Protein AF-A0A3N0XJN8-F1 (afdb_monomer_lite)

pLDDT: mean 71.32, std 21.53, range [21.34, 98.25]

Foldseek 3Di:
DAAEEEAEEEEEFAPPLCSVLLQCCVAVVDHDPDDDFDDAKDWDWDWDDPDPRYIYIYIYIYGGRDPVNLPPDLVSLPLHQAYEQTGEQQDVVRVVCSLVVLVSQLVSDDAPVRHGHAYEYEHEDPVDDRDDDNPDPVCVQVVCVVSRHLYYDYAYSVVGPCSVVRVVSNVVVSVVPDDDGRDDDDDDDDDDDDDDDDDDPDDDKKKKKWKWKAKPDVRWIKIKIKIWDDADPVRHTDIGIDIDTDDDDADPPKFKAWAKDKWKWFDDPFKIKIKDKGWMWTQDPVRDIDIIIMIMIMMMGMDDDPPDPPPDDDPRMKMKIKHDKGWDQDPVVSDIDIDTDIDIGHPPDDPQPDACLVVVNPQFDPQWRWAGDPGNDIATHGDAQWDDRRNDTDGDQCCVVPVCPADPQWHWDGDRRDIDTHGHPQWDDDPVNGYTDGHDAADFCQVVVVDQFDDPVFWDWDGDGHPDIAIDTDAQWDDRRNDTDGDQPQVPPQWDPQWHWAGDRRGIAIGGHPQWDDRRNDTDNDDDADLLRVQLCVQQDDDPDGDDGDPPDFHFDADPVRWGDQKGARPPQQWIAGADRNRHGDPPRIDHHPDTGDGDDPDDDDDDDDDADPFAAADDFFKWKWWDFAQFIKIFHDDQNDTPQVPIDTGGGGHPWDWFEWDAQLPQRKIWTATQSQGFIWIARNRGGDIDTQDRPPAHAFHYKEAQNPVQKIWTDGQVQQFIWMDHVNNHPIDTQDRPPGHGKHYKYDDNVVQKIWTWGQPQSWTFIWMAGVNNHPIDTLDGPLAHAFAEWEADPVVQKIWTQGQGNQWIWIDNSVVSDIDTLEGNHHAWHYWYDDPQWIWTFHQVVLWIWIAGRVVSDTDDIHHDPDRGGIHYMYMNGSHDPPPVVVVPDPPDPDDDDDDDDDDDDDDDDDDDDDDDDDDDDDDDDDDDDDDDDDPPPVVVVVVVVVVVPPDDDDDDDDDPDPPPPDDDDPPPVVVVVLCPDPVSVVVVVVVVVPDDD

Organism: Anabarilius grahami (NCBI:txid495550)

Sequence (1001 aa):
MQQERLLKVLVVGDLGVGKTSIIKRYVHQVFSQHYRATIGVDFALKVLNWDHRTVIRLQLWDIAGQERYGNMTRVYYREAVGALVVFDMTRASTFQAVLKWKKDLDSKVALGNGRPLPAVLLANKCDQQRHGLCSKLPKLDNFSRDHGFVGWYETSAKDNTNIEAAIMCLVQNIMAIDVEDVPVESDPSVLILPAFDYNLKERSGEFRRRADVTFQPGGERLTISQEFKGIDEHDHLMVETRLEGKIPEVPQGAKVQIDPYTEIYQYSSNLITSSSTREYVINLQDGSTQSRSYNFRETITFQGCQHDEAIRAVPSTQMLSIDQVFVMYDVDAELLRYAMSNKIGDVNGGQTEENACFTGRHGCDTNAVCRPGQGNQFTCECASGFTGDGRACYDIDECRETPQICGPNAVCNNQPGTFRCECQDGFQFASDGQTCVEVYRPVDPCRTDTHDCDVPERARCSYTGGSSYICSCLPGFMGDGRRCQDIDECQVSQCHENAVCFNTPGSFSCQCNPGFYGDGFRCSTEQEKTRCELHRESVLGSGSEPRGPRPGQYVPTCDANGEYEPMQCHASIRQCWCVDRNGLEISGTRLGPGRFPECPGHEVPGPIRPTPNPNISPLPPGSHVLFTQSGKIEYIPLEGHDLKKNDAKTALHLPEKLVIGIAYDCTEKMVYWTDISTPAISKANLQGGEPIHLIKSDLGSPEGIAIDHLGRNMFWTDSMKDRIEVSSLDGSHRRVLVNTDLVNPRSILTDPTNGYIYWADWNRDSPKIEMAYMDGTNRRVLAKDDLGLPNGLTYDPQTSLLCWADAGTHKVECMNPQQGSRTQLMEGIQYPFGMTTDGRNLYYTDWTRGAVVVVDRYSRREVDEFQPQKRTRLYGITTAHAHCPSDDWIRASPKLHLLWGVPGLQWSGSIKSAPRRNSGEPVTGSWAAKVKTTARPITEAALTCVWRHLLAARADVQTTLQDWAVWKGKAGTEDSEKCEQFLHDRSSKQFYLLVVKLLPS

Radius of gyration: 40.55 Å; chains: 1; bounding box: 125×92×106 Å

Structure (mmCIF, N/CA/C/O backbone):
data_AF-A0A3N0XJN8-F1
#
_entry.id   AF-A0A3N0XJN8-F1
#
loop_
_atom_site.group_PDB
_atom_site.id
_atom_site.type_symbol
_atom_site.label_atom_id
_atom_site.label_alt_id
_atom_site.label_comp_id
_atom_site.label_asym_id
_atom_site.label_entity_id
_atom_site.label_seq_id
_atom_site.pdbx_PDB_ins_code
_atom_site.Cartn_x
_atom_site.Cartn_y
_atom_site.Cartn_z
_atom_site.occupancy
_atom_site.B_iso_or_equiv
_atom_site.auth_seq_id
_atom_site.auth_comp_id
_atom_site.auth_asym_id
_atom_site.auth_atom_id
_atom_site.pdbx_PDB_model_num
ATOM 1 N N . MET A 1 1 ? -50.580 7.803 25.051 1.00 52.88 1 MET A N 1
ATOM 2 C CA . MET A 1 1 ? -49.190 7.343 24.874 1.00 52.88 1 MET A CA 1
ATOM 3 C C . MET A 1 1 ? -48.786 7.697 23.459 1.00 52.88 1 MET A C 1
ATOM 5 O O . MET A 1 1 ? -49.563 7.408 22.556 1.00 52.88 1 MET A O 1
ATOM 9 N N . GLN A 1 2 ? -47.676 8.411 23.294 1.00 55.62 2 GLN A N 1
ATOM 10 C CA . GLN A 1 2 ? -47.137 8.769 21.984 1.00 55.62 2 GLN A CA 1
ATOM 11 C C . GLN A 1 2 ? -46.238 7.606 21.530 1.00 55.62 2 GLN A C 1
ATOM 13 O O . GLN A 1 2 ? -45.376 7.180 22.292 1.00 55.62 2 GLN A O 1
ATOM 18 N N . GLN A 1 3 ? -46.498 7.028 20.360 1.00 66.38 3 GLN A N 1
ATOM 19 C CA . GLN A 1 3 ? -45.728 5.945 19.763 1.00 66.38 3 GLN A CA 1
ATOM 20 C C . GLN A 1 3 ? -44.471 6.533 19.113 1.00 66.38 3 GLN A C 1
ATOM 22 O O . GLN A 1 3 ? -44.565 7.324 18.176 1.00 66.38 3 GLN A O 1
ATOM 27 N N . GLU A 1 4 ? -43.294 6.173 19.617 1.00 73.69 4 GLU A N 1
ATOM 28 C CA . GLU A 1 4 ? -42.025 6.574 19.010 1.00 73.69 4 GLU A CA 1
ATOM 29 C C . GLU A 1 4 ? -41.566 5.526 17.988 1.00 73.69 4 GLU A C 1
ATOM 31 O O . GLU A 1 4 ? -41.612 4.326 18.260 1.00 73.69 4 GLU A O 1
ATOM 36 N N . ARG A 1 5 ? -41.119 5.968 16.807 1.00 78.00 5 ARG A N 1
ATOM 37 C CA . ARG A 1 5 ? -40.540 5.099 15.769 1.00 78.00 5 ARG A CA 1
ATOM 38 C C . ARG A 1 5 ? -39.157 5.586 15.366 1.00 78.00 5 ARG A C 1
ATOM 40 O O . ARG A 1 5 ? -39.003 6.745 14.988 1.00 78.00 5 ARG A O 1
ATOM 47 N N . LEU A 1 6 ? -38.167 4.700 15.411 1.00 79.44 6 LEU A N 1
ATOM 48 C CA . LEU A 1 6 ? -36.817 4.965 14.919 1.00 79.44 6 LEU A CA 1
ATOM 49 C C . LEU A 1 6 ? -36.718 4.528 13.455 1.00 79.44 6 LEU A C 1
ATOM 51 O O . LEU A 1 6 ? -36.961 3.367 13.147 1.00 79.44 6 LEU A O 1
ATOM 55 N N . LEU A 1 7 ? -36.367 5.448 12.557 1.00 84.25 7 LEU A N 1
ATOM 56 C CA . LEU A 1 7 ? -36.173 5.150 11.139 1.00 84.25 7 LEU A CA 1
ATOM 57 C C . LEU A 1 7 ? -34.711 5.378 10.766 1.00 84.25 7 LEU A C 1
ATOM 59 O O . LEU A 1 7 ? -34.241 6.516 10.757 1.00 84.25 7 LEU A O 1
ATOM 63 N N . LYS A 1 8 ? -34.003 4.302 10.426 1.00 87.56 8 LYS A N 1
ATOM 64 C CA . LYS A 1 8 ? -32.647 4.358 9.877 1.00 87.56 8 LYS A CA 1
ATOM 65 C C . LYS A 1 8 ? -32.693 4.559 8.363 1.00 87.56 8 LYS A C 1
ATOM 67 O O . LYS A 1 8 ? -33.169 3.695 7.628 1.00 87.56 8 LYS A O 1
ATOM 72 N N . VAL A 1 9 ? -32.186 5.695 7.893 1.00 90.38 9 VAL A N 1
ATOM 73 C CA . VAL A 1 9 ? -32.120 6.058 6.475 1.00 90.38 9 VAL A CA 1
ATOM 74 C C . VAL A 1 9 ? -30.671 6.235 6.044 1.00 90.38 9 VAL A C 1
ATOM 76 O O . VAL A 1 9 ? -29.933 7.031 6.621 1.00 90.38 9 VAL A O 1
ATOM 79 N N . LEU A 1 10 ? -30.269 5.506 5.006 1.00 91.69 10 LEU A N 1
ATOM 80 C CA . LEU A 1 10 ? -28.924 5.602 4.439 1.00 91.69 10 LEU A CA 1
ATOM 81 C C . LEU A 1 10 ? -28.837 6.783 3.474 1.00 91.69 10 LEU A C 1
ATOM 83 O O . LEU A 1 10 ? -29.725 6.977 2.650 1.00 91.69 10 LEU A O 1
ATOM 87 N N . VAL A 1 11 ? -27.750 7.542 3.523 1.00 92.00 11 VAL A N 1
ATOM 88 C CA . VAL A 1 11 ? -27.447 8.612 2.571 1.00 92.00 11 VAL A CA 1
ATOM 89 C C . VAL A 1 11 ? -26.190 8.212 1.813 1.00 92.00 11 VAL A C 1
ATOM 91 O O . VAL A 1 11 ? -25.088 8.195 2.360 1.00 92.00 11 VAL A O 1
ATOM 94 N N . VAL A 1 12 ? -26.369 7.854 0.544 1.00 91.06 12 VAL A N 1
ATOM 95 C CA . VAL A 1 12 ? -25.332 7.266 -0.313 1.00 91.06 12 VAL A CA 1
ATOM 96 C C . VAL A 1 12 ? -25.139 8.086 -1.584 1.00 91.06 12 VAL A C 1
ATOM 98 O O . VAL A 1 12 ? -25.994 8.878 -1.978 1.00 91.06 12 VAL A O 1
ATOM 101 N N . GLY A 1 13 ? -23.979 7.936 -2.214 1.00 87.00 13 GLY A N 1
ATOM 102 C CA . GLY A 1 13 ? -23.577 8.726 -3.374 1.00 87.00 13 GLY A CA 1
ATOM 103 C C . GLY A 1 13 ? -22.087 9.035 -3.346 1.00 87.00 13 GLY A C 1
ATOM 104 O O . GLY A 1 13 ? -21.430 8.923 -2.308 1.00 87.00 13 GLY A O 1
ATOM 105 N N . ASP A 1 14 ? -21.545 9.465 -4.476 1.00 86.25 14 ASP A N 1
ATOM 106 C CA . ASP A 1 14 ? -20.105 9.656 -4.647 1.00 86.25 14 ASP A CA 1
ATOM 107 C C . ASP A 1 14 ? -19.508 10.748 -3.745 1.00 86.25 14 ASP A C 1
ATOM 109 O O . ASP A 1 14 ? -20.198 11.560 -3.109 1.00 86.25 14 ASP A O 1
ATOM 113 N N . LEU A 1 15 ? -18.179 10.766 -3.647 1.00 84.56 15 LEU A N 1
ATOM 114 C CA . LEU A 1 15 ? -17.464 11.837 -2.965 1.00 84.56 15 LEU A CA 1
ATOM 115 C C . LEU A 1 15 ? -17.822 13.195 -3.600 1.00 84.56 15 LEU A C 1
ATOM 117 O O . LEU A 1 15 ? -17.950 13.339 -4.819 1.00 84.56 15 LEU A O 1
ATOM 121 N N . GLY A 1 16 ? -18.012 14.219 -2.772 1.00 84.31 16 GLY A N 1
ATOM 122 C CA . GLY A 1 16 ? -18.232 15.574 -3.276 1.00 84.31 16 GLY A CA 1
ATOM 123 C C . GLY A 1 16 ? -19.685 15.945 -3.609 1.00 84.31 16 GLY A C 1
ATOM 124 O O . GLY A 1 16 ? -19.950 17.121 -3.864 1.00 84.31 16 GLY A O 1
ATOM 125 N N . VAL A 1 17 ? -20.634 14.992 -3.623 1.00 89.50 17 VAL A N 1
ATOM 126 C CA . VAL A 1 17 ? -22.034 15.243 -4.057 1.00 89.50 17 VAL A CA 1
ATOM 127 C C . VAL A 1 17 ? -22.864 16.052 -3.054 1.00 89.50 17 VAL A C 1
ATOM 129 O O . VAL A 1 17 ? -23.953 16.516 -3.378 1.00 89.50 17 VAL A O 1
ATOM 132 N N . GLY A 1 18 ? -22.343 16.269 -1.843 1.00 88.69 18 GLY A N 1
ATOM 133 C CA . GLY A 1 18 ? -22.975 17.100 -0.814 1.00 88.69 18 GLY A CA 1
ATOM 134 C C . GLY A 1 18 ? -23.908 16.361 0.149 1.00 88.69 18 GLY A C 1
ATOM 135 O O . GLY A 1 18 ? -24.770 17.006 0.732 1.00 88.69 18 GLY A O 1
ATOM 136 N N . LYS A 1 19 ? -23.730 15.046 0.352 1.00 90.94 19 LYS A N 1
ATOM 137 C CA . LYS A 1 19 ? -24.488 14.227 1.327 1.00 90.94 19 LYS A CA 1
ATOM 138 C C . LYS A 1 19 ? -24.484 14.837 2.729 1.00 90.94 19 LYS A C 1
ATOM 140 O O . LYS A 1 19 ? -25.527 15.239 3.236 1.00 90.94 19 LYS A O 1
ATOM 145 N N . THR A 1 20 ? -23.291 15.025 3.290 1.00 89.00 20 THR A N 1
ATOM 146 C CA . THR A 1 20 ? -23.075 15.654 4.598 1.00 89.00 20 THR A CA 1
ATOM 147 C C . THR A 1 20 ? -23.682 17.054 4.661 1.00 89.00 20 THR A C 1
ATOM 149 O O . THR A 1 20 ? -24.274 17.432 5.665 1.00 89.00 20 THR A O 1
ATOM 152 N N . SER A 1 21 ? -23.583 17.836 3.580 1.00 91.25 21 SER A N 1
ATOM 153 C CA . SER A 1 21 ? -24.153 19.187 3.516 1.00 91.25 21 SER A CA 1
ATOM 154 C C . SER A 1 21 ? -25.684 19.178 3.536 1.00 91.25 21 SER A C 1
ATOM 156 O O . SER A 1 21 ? -26.270 20.034 4.190 1.00 91.25 21 SER A O 1
ATOM 158 N N . ILE A 1 22 ? -26.334 18.221 2.862 1.00 92.00 22 ILE A N 1
ATOM 159 C CA . ILE A 1 22 ? -27.795 18.037 2.907 1.00 92.00 22 ILE A CA 1
ATOM 160 C C . ILE A 1 22 ? -28.229 17.642 4.320 1.00 92.00 22 ILE A C 1
ATOM 162 O O . ILE A 1 22 ? -29.164 18.236 4.854 1.00 92.00 22 ILE A O 1
ATOM 166 N N . ILE A 1 23 ? -27.528 16.687 4.941 1.00 90.19 23 ILE A N 1
ATOM 167 C CA . ILE A 1 23 ? -27.823 16.233 6.306 1.00 90.19 23 ILE A CA 1
ATOM 168 C C . ILE A 1 23 ? -27.674 17.398 7.287 1.00 90.19 23 ILE A C 1
ATOM 170 O O . ILE A 1 23 ? -28.606 17.695 8.031 1.00 90.19 23 ILE A O 1
ATOM 174 N N . LYS A 1 24 ? -26.552 18.128 7.235 1.00 87.75 24 LYS A N 1
ATOM 175 C CA . LYS A 1 24 ? -26.327 19.300 8.092 1.00 87.75 24 LYS A CA 1
ATOM 176 C C . LYS A 1 24 ? -27.363 20.394 7.870 1.00 87.75 24 LYS A C 1
ATOM 178 O O . LYS A 1 24 ? -27.843 20.979 8.842 1.00 87.75 24 LYS A O 1
ATOM 183 N N . ARG A 1 25 ? -27.758 20.629 6.617 1.00 91.69 25 ARG A N 1
ATOM 184 C CA . ARG A 1 25 ? -28.800 21.604 6.299 1.00 91.69 25 ARG A CA 1
ATOM 185 C C . ARG A 1 25 ? -30.152 21.187 6.878 1.00 91.69 25 ARG A C 1
ATOM 187 O O . ARG A 1 25 ? -30.805 22.007 7.510 1.00 91.69 25 ARG A O 1
ATOM 194 N N . TYR A 1 26 ? -30.562 19.935 6.711 1.00 92.06 26 TYR A N 1
ATOM 195 C CA . TYR A 1 26 ? -31.858 19.461 7.197 1.00 92.06 26 TYR A CA 1
ATOM 196 C C . TYR A 1 26 ? -31.924 19.371 8.729 1.00 92.06 26 TYR A C 1
ATOM 198 O O . TYR A 1 26 ? -32.880 19.835 9.365 1.00 92.06 26 TYR A O 1
ATOM 206 N N . VAL A 1 27 ? -30.886 18.793 9.337 1.00 87.38 27 VAL A N 1
ATOM 207 C CA . VAL A 1 27 ? -30.850 18.523 10.774 1.00 87.38 27 VAL A CA 1
ATOM 208 C C . VAL A 1 27 ? -30.564 19.799 11.552 1.00 87.38 27 VAL A C 1
ATOM 210 O O . VAL A 1 27 ? -31.409 20.217 12.346 1.00 87.38 27 VAL A O 1
ATOM 213 N N . HIS A 1 28 ? -29.437 20.447 11.253 1.00 84.44 28 HIS A N 1
ATOM 214 C CA . HIS A 1 28 ? -28.891 21.558 12.036 1.00 84.44 28 HIS A CA 1
ATOM 215 C C . HIS A 1 28 ? -29.196 22.941 11.444 1.00 84.44 28 HIS A C 1
ATOM 217 O O . HIS A 1 28 ? -28.858 23.942 12.060 1.00 84.44 28 HIS A O 1
ATOM 223 N N . GLN A 1 29 ? -29.823 23.034 10.262 1.00 84.75 29 GLN A N 1
ATOM 224 C CA . GLN A 1 29 ? -30.091 24.310 9.575 1.00 84.75 29 GLN A CA 1
ATOM 225 C C . GLN A 1 29 ? -28.820 25.115 9.237 1.00 84.75 29 GLN A C 1
ATOM 227 O O . GLN A 1 29 ? -28.888 26.315 8.973 1.00 84.75 29 GLN A O 1
ATOM 232 N N . VAL A 1 30 ? -27.663 24.446 9.141 1.00 81.50 30 VAL A N 1
ATOM 233 C CA . VAL A 1 30 ? -26.351 25.055 8.851 1.00 81.50 30 VAL A CA 1
ATOM 234 C C . VAL A 1 30 ? -25.809 24.577 7.502 1.00 81.50 30 VAL A C 1
ATOM 236 O O . VAL A 1 30 ? -25.987 23.424 7.114 1.00 81.50 30 VAL A O 1
ATOM 239 N N . PHE A 1 31 ? -25.095 25.459 6.799 1.00 83.88 31 PHE A N 1
ATOM 240 C CA . PHE A 1 31 ? -24.317 25.126 5.606 1.00 83.88 31 PHE A CA 1
ATOM 241 C C . PHE A 1 31 ? -22.911 25.717 5.711 1.00 83.88 31 PHE A C 1
ATOM 243 O O . PHE A 1 31 ? -22.755 26.897 6.018 1.00 83.88 31 PHE A O 1
ATOM 250 N N . SER A 1 32 ? -21.896 24.903 5.416 1.00 75.69 32 SER A N 1
ATOM 251 C CA . SER A 1 32 ? -20.500 25.332 5.315 1.00 75.69 32 SER A CA 1
ATOM 252 C C . SER A 1 32 ? -19.980 25.077 3.905 1.00 75.69 32 SER A C 1
ATOM 254 O O . SER A 1 32 ? -20.197 24.000 3.349 1.00 75.69 32 SER A O 1
ATOM 256 N N . GLN A 1 33 ? -19.251 26.051 3.355 1.00 62.16 33 GLN A N 1
ATOM 257 C CA . GLN A 1 33 ? -18.520 25.891 2.092 1.00 62.16 33 GLN A CA 1
ATOM 258 C C . GLN A 1 33 ? -17.287 24.987 2.246 1.00 62.16 33 GLN A C 1
ATOM 260 O O . GLN A 1 33 ? -16.862 24.361 1.281 1.00 62.16 33 GLN A O 1
ATOM 265 N N . HIS A 1 34 ? -16.752 24.879 3.466 1.00 53.34 34 HIS A N 1
ATOM 266 C CA . HIS A 1 34 ? -15.610 24.037 3.808 1.00 53.34 34 HIS A CA 1
ATOM 267 C C . HIS A 1 34 ? -16.119 22.873 4.658 1.00 53.34 34 HIS A C 1
ATOM 269 O O . HIS A 1 34 ? -16.325 23.017 5.866 1.00 53.34 34 HIS A O 1
ATOM 275 N N . TYR A 1 35 ? -16.386 21.731 4.031 1.00 59.69 35 TYR A N 1
ATOM 276 C CA . TYR A 1 35 ? -16.785 20.519 4.742 1.00 59.69 35 TYR A CA 1
ATOM 277 C C . TYR A 1 35 ? -15.699 19.451 4.605 1.00 59.69 35 TYR A C 1
ATOM 279 O O . TYR A 1 35 ? -15.063 19.323 3.560 1.00 59.69 35 TYR A O 1
ATOM 287 N N . ARG A 1 36 ? -15.463 18.697 5.683 1.00 57.09 36 ARG A N 1
ATOM 288 C CA . ARG A 1 36 ? -14.565 17.537 5.670 1.00 57.09 36 ARG A CA 1
ATOM 289 C C . ARG A 1 36 ? -15.325 16.334 5.122 1.00 57.09 36 ARG A C 1
ATOM 291 O O . ARG A 1 36 ? -16.478 16.128 5.489 1.00 57.09 36 ARG A O 1
ATOM 298 N N . ALA A 1 37 ? -14.689 15.567 4.243 1.00 58.03 37 ALA A N 1
ATOM 299 C CA . ALA A 1 37 ? -15.273 14.340 3.719 1.00 58.03 37 ALA A CA 1
ATOM 300 C C . ALA A 1 37 ? -15.467 13.311 4.840 1.00 58.03 37 ALA A C 1
ATOM 302 O O . ALA A 1 37 ? -14.574 13.111 5.664 1.00 58.03 37 ALA A O 1
ATOM 303 N N . THR A 1 38 ? -16.614 12.640 4.832 1.00 58.03 38 THR A N 1
ATOM 304 C CA . THR A 1 38 ? -16.931 11.548 5.753 1.00 58.03 38 THR A CA 1
ATOM 305 C C . THR A 1 38 ? -15.960 10.385 5.547 1.00 58.03 38 THR A C 1
ATOM 307 O O . THR A 1 38 ? -15.800 9.898 4.424 1.00 58.03 38 THR A O 1
ATOM 310 N N . ILE A 1 39 ? -15.292 9.953 6.621 1.00 55.94 39 ILE A N 1
ATOM 311 C CA . ILE A 1 39 ? -14.378 8.803 6.628 1.00 55.94 39 ILE A CA 1
ATOM 312 C C . ILE A 1 39 ? -15.129 7.623 7.248 1.00 55.94 39 ILE A C 1
ATOM 314 O O . ILE A 1 39 ? -15.503 7.682 8.413 1.00 55.94 39 ILE A O 1
ATOM 318 N N . GLY A 1 40 ? -15.347 6.551 6.483 1.00 60.81 40 GLY A N 1
ATOM 319 C CA . GLY A 1 40 ? -16.154 5.414 6.934 1.00 60.81 40 GLY A CA 1
ATOM 320 C C . GLY A 1 40 ? -17.653 5.723 6.889 1.00 60.81 40 GLY A C 1
ATOM 321 O O . GLY A 1 40 ? -18.256 5.635 5.820 1.00 60.81 40 GLY A O 1
ATOM 322 N N . VAL A 1 41 ? -18.246 6.062 8.035 1.00 64.38 41 VAL A N 1
ATOM 323 C CA . VAL A 1 41 ? -19.684 6.329 8.209 1.00 64.38 41 VAL A CA 1
ATOM 324 C C . VAL A 1 41 ? -19.878 7.358 9.328 1.00 64.38 41 VAL A C 1
ATOM 326 O O . VAL A 1 41 ? -19.192 7.284 10.344 1.00 64.38 41 VAL A O 1
ATOM 329 N N . ASP A 1 42 ? -20.808 8.292 9.145 1.00 74.75 42 ASP A N 1
ATOM 330 C CA . ASP A 1 42 ? -21.255 9.270 10.151 1.00 74.75 42 ASP A CA 1
ATOM 331 C C . ASP A 1 42 ? -22.796 9.282 10.191 1.00 74.75 42 ASP A C 1
ATOM 333 O O . ASP A 1 42 ? -23.429 8.787 9.256 1.00 74.75 42 ASP A O 1
ATOM 337 N N . PHE A 1 43 ? -23.442 9.795 11.239 1.00 80.50 43 PHE A N 1
ATOM 338 C CA . PHE A 1 43 ? -24.908 9.884 11.269 1.00 80.50 43 PHE A CA 1
ATOM 339 C C . PHE A 1 43 ? -25.422 11.112 12.020 1.00 80.50 43 PHE A C 1
ATOM 341 O O . PHE A 1 43 ? -24.782 11.629 12.928 1.00 80.50 43 PHE A O 1
ATOM 348 N N . ALA A 1 44 ? -26.623 11.561 11.658 1.00 75.00 44 ALA A N 1
ATOM 349 C CA . ALA A 1 44 ? -27.319 12.648 12.340 1.00 75.00 44 ALA A CA 1
ATOM 350 C C . ALA A 1 44 ? -28.777 12.270 12.621 1.00 75.00 44 ALA A C 1
ATOM 352 O O . ALA A 1 44 ? -29.390 11.523 11.857 1.00 75.00 44 ALA A O 1
ATOM 353 N N . LEU A 1 45 ? -29.351 12.797 13.705 1.00 81.19 45 LEU A N 1
ATOM 354 C CA . LEU A 1 45 ? -30.708 12.466 14.142 1.00 81.19 45 LEU A CA 1
ATOM 355 C C . LEU A 1 45 ? -31.646 13.675 14.030 1.00 81.19 45 LEU A C 1
ATOM 357 O O . LEU A 1 45 ? -31.327 14.766 14.495 1.00 81.19 45 LEU A O 1
ATOM 361 N N . LYS A 1 46 ? -32.836 13.475 13.453 1.00 84.81 46 LYS A N 1
ATOM 362 C CA . LYS A 1 46 ? -33.915 14.472 13.390 1.00 84.81 46 LYS A CA 1
ATOM 363 C C . LYS A 1 46 ? -35.198 13.907 13.982 1.00 84.81 46 LYS A C 1
ATOM 365 O O . LYS A 1 46 ? -35.630 12.825 13.604 1.00 84.81 46 LYS A O 1
ATOM 370 N N . VAL A 1 47 ? -35.833 14.658 14.875 1.00 86.19 47 VAL A N 1
ATOM 371 C CA . VAL A 1 47 ? -37.149 14.303 15.421 1.00 86.19 47 VAL A CA 1
ATOM 372 C C . VAL A 1 47 ? -38.241 14.980 14.592 1.00 86.19 47 VAL A C 1
ATOM 374 O O . VAL A 1 47 ? -38.188 16.191 14.375 1.00 86.19 47 VAL A O 1
ATOM 377 N N . LEU A 1 48 ? -39.218 14.200 14.128 1.00 84.12 48 LEU A N 1
ATOM 378 C CA . LEU A 1 48 ? -40.373 14.645 13.349 1.00 84.12 48 LEU A CA 1
ATOM 379 C C . LEU A 1 48 ? -41.663 14.288 14.096 1.00 84.12 48 LEU A C 1
ATOM 381 O O . LEU A 1 48 ? -41.862 13.143 14.499 1.00 84.12 48 LEU A O 1
ATOM 385 N N . ASN A 1 49 ? -42.565 15.256 14.244 1.00 85.50 49 ASN A N 1
ATOM 386 C CA . ASN A 1 49 ? -43.905 15.012 14.777 1.00 85.50 49 ASN A CA 1
ATOM 387 C C . ASN A 1 49 ? -44.817 14.602 13.617 1.00 85.50 49 ASN A C 1
ATOM 389 O O . ASN A 1 49 ? -45.198 15.451 12.814 1.00 85.50 49 ASN A O 1
ATOM 393 N N . TRP A 1 50 ? -45.117 13.307 13.507 1.00 82.19 50 TRP A N 1
ATOM 394 C CA . TRP A 1 50 ? -45.868 12.759 12.376 1.00 82.19 50 TRP A CA 1
ATOM 395 C C . TRP A 1 50 ? -47.375 12.994 12.509 1.00 82.19 50 TRP A C 1
ATOM 397 O O . TRP A 1 50 ? -48.016 13.490 11.588 1.00 82.19 50 TRP A O 1
ATOM 407 N N . ASP A 1 51 ? -47.930 12.688 13.682 1.00 81.38 51 ASP A N 1
ATOM 408 C CA . ASP A 1 51 ? -49.313 12.985 14.054 1.00 81.38 51 ASP A CA 1
ATOM 409 C C . ASP A 1 51 ? -49.411 13.223 15.577 1.00 81.38 51 ASP A C 1
ATOM 411 O O . ASP A 1 51 ? -48.415 13.167 16.302 1.00 81.38 51 ASP A O 1
ATOM 415 N N . HIS A 1 52 ? -50.614 13.491 16.099 1.00 75.56 52 HIS A N 1
ATOM 416 C CA . HIS A 1 52 ? -50.826 13.748 17.534 1.00 75.56 52 HIS A CA 1
ATOM 417 C C . HIS A 1 52 ? -50.447 12.573 18.457 1.00 75.56 52 HIS A C 1
ATOM 419 O O . HIS A 1 52 ? -50.433 12.730 19.680 1.00 75.56 52 HIS A O 1
ATOM 425 N N . ARG A 1 53 ? -50.179 11.391 17.898 1.00 78.62 53 ARG A N 1
ATOM 426 C CA . ARG A 1 53 ? -49.864 10.157 18.613 1.00 78.62 53 ARG A CA 1
ATOM 427 C C . ARG A 1 53 ? -48.521 9.549 18.211 1.00 78.62 53 ARG A C 1
ATOM 429 O O . ARG A 1 53 ? -48.098 8.666 18.939 1.00 78.62 53 ARG A O 1
ATOM 436 N N . THR A 1 54 ? -47.835 10.009 17.166 1.00 79.19 54 THR A N 1
ATOM 437 C CA . THR A 1 54 ? -46.634 9.354 16.623 1.00 79.19 54 THR A CA 1
ATOM 438 C C . THR A 1 54 ? -45.479 10.338 16.450 1.00 79.19 54 THR A C 1
ATOM 440 O O . THR A 1 54 ? -45.612 11.361 15.773 1.00 79.19 54 THR A O 1
ATOM 443 N N . VAL A 1 55 ? -44.323 10.004 17.026 1.00 82.50 55 VAL A N 1
ATOM 444 C CA . VAL A 1 55 ? -43.067 10.756 16.883 1.00 82.50 55 VAL A CA 1
ATOM 445 C C . VAL A 1 55 ? -42.051 9.885 16.153 1.00 82.50 55 VAL A C 1
ATOM 447 O O . VAL A 1 55 ? -41.805 8.744 16.537 1.00 82.50 55 VAL A O 1
ATOM 450 N N . ILE A 1 56 ? -41.445 10.418 15.097 1.00 84.44 56 ILE A N 1
ATOM 451 C CA . ILE A 1 56 ? -40.442 9.722 14.293 1.00 84.44 56 ILE A CA 1
ATOM 452 C C . ILE A 1 56 ? -39.058 10.268 14.644 1.00 84.44 56 ILE A C 1
ATOM 454 O O . ILE A 1 56 ? -38.800 11.463 14.508 1.00 84.44 56 ILE A O 1
ATOM 458 N N . ARG A 1 57 ? -38.146 9.390 15.059 1.00 81.31 57 ARG A N 1
ATOM 459 C CA . ARG A 1 57 ? -36.713 9.674 15.185 1.00 81.31 57 ARG A CA 1
ATOM 460 C C . ARG A 1 57 ? -36.025 9.191 13.912 1.00 81.31 57 ARG A C 1
ATOM 462 O O . ARG A 1 57 ? -35.822 7.997 13.720 1.00 81.31 57 ARG A O 1
ATOM 469 N N . LEU A 1 58 ? -35.706 10.113 13.018 1.00 83.38 58 LEU A N 1
ATOM 470 C CA . LEU A 1 58 ? -35.050 9.826 11.749 1.00 83.38 58 LEU A CA 1
ATOM 471 C C . LEU A 1 58 ? -33.529 9.872 11.930 1.00 83.38 58 LEU A C 1
ATOM 473 O O . LEU A 1 58 ? -32.978 10.936 12.204 1.00 83.38 58 LEU A O 1
ATOM 477 N N . GLN A 1 59 ? -32.854 8.739 11.758 1.00 84.75 59 GLN A N 1
ATOM 478 C CA . GLN A 1 59 ? -31.396 8.657 11.692 1.00 84.75 59 GLN A CA 1
ATOM 479 C C . GLN A 1 59 ? -30.945 8.706 10.231 1.00 84.75 59 GLN A C 1
ATOM 481 O O . GLN A 1 59 ? -31.233 7.792 9.462 1.00 84.75 59 GLN A O 1
ATOM 486 N N . LEU A 1 60 ? -30.218 9.751 9.854 1.00 84.88 60 LEU A N 1
ATOM 487 C CA . LEU A 1 60 ? -29.608 9.906 8.537 1.00 84.88 60 LEU A CA 1
ATOM 488 C C . LEU A 1 60 ? -28.146 9.466 8.613 1.00 84.88 60 LEU A C 1
ATOM 490 O O . LEU A 1 60 ? -27.326 10.171 9.193 1.00 84.88 60 LEU A O 1
ATOM 494 N N . TRP A 1 61 ? -27.835 8.309 8.038 1.00 85.75 61 TRP A N 1
ATOM 495 C CA . TRP A 1 61 ? -26.501 7.711 8.034 1.00 85.75 61 TRP A CA 1
ATOM 496 C C . TRP A 1 61 ? -25.741 8.127 6.769 1.00 85.75 61 TRP A C 1
ATOM 498 O O . TRP A 1 61 ? -26.040 7.649 5.678 1.00 85.75 61 TRP A O 1
ATOM 508 N N . ASP A 1 62 ? -24.772 9.028 6.907 1.00 85.75 62 ASP A N 1
ATOM 509 C CA . ASP A 1 62 ? -23.879 9.479 5.839 1.00 85.75 62 ASP A CA 1
ATOM 510 C C . ASP A 1 62 ? -22.796 8.433 5.563 1.00 85.75 62 ASP A C 1
ATOM 512 O O . ASP A 1 62 ? -21.858 8.250 6.344 1.00 85.75 62 ASP A O 1
ATOM 516 N N . ILE A 1 63 ? -22.912 7.735 4.437 1.00 81.88 63 ILE A N 1
ATOM 517 C CA . ILE A 1 63 ? -21.944 6.715 4.036 1.00 81.88 63 ILE A CA 1
ATOM 518 C C . ILE A 1 63 ? -20.838 7.360 3.200 1.00 81.88 63 ILE A C 1
ATOM 520 O O . ILE A 1 63 ? -21.109 8.112 2.260 1.00 81.88 63 ILE A O 1
ATOM 524 N N . ALA A 1 64 ? -19.570 7.057 3.495 1.00 73.12 64 ALA A N 1
ATOM 525 C CA . ALA A 1 64 ? -18.453 7.611 2.735 1.00 73.12 64 ALA A CA 1
ATOM 526 C C . ALA A 1 64 ? -18.559 7.271 1.235 1.00 73.12 64 ALA A C 1
ATOM 528 O O . ALA A 1 64 ? -18.605 6.115 0.830 1.00 73.12 64 ALA A O 1
ATOM 529 N N . GLY A 1 65 ? -18.522 8.305 0.391 1.00 57.78 65 GLY A N 1
ATOM 530 C CA . GLY A 1 65 ? -18.625 8.171 -1.070 1.00 57.78 65 GLY A CA 1
ATOM 531 C C . GLY A 1 65 ? -17.318 7.794 -1.781 1.00 57.78 65 GLY A C 1
ATOM 532 O O . GLY A 1 65 ? -17.230 7.919 -3.002 1.00 57.78 65 GLY A O 1
ATOM 533 N N . GLN A 1 66 ? -16.273 7.416 -1.038 1.00 57.41 66 GLN A N 1
ATOM 534 C CA . GLN A 1 66 ? -14.995 6.970 -1.604 1.00 57.41 66 GLN A CA 1
ATOM 535 C C . GLN A 1 66 ? -15.085 5.482 -1.959 1.00 57.41 66 GLN A C 1
ATOM 537 O O . GLN A 1 66 ? -15.538 4.678 -1.151 1.00 57.41 66 GLN A O 1
ATOM 542 N N . GLU A 1 67 ? -14.591 5.078 -3.133 1.00 43.84 67 GLU A N 1
ATOM 543 C CA . GLU A 1 67 ? -14.744 3.682 -3.597 1.00 43.84 67 GLU A CA 1
ATOM 544 C C . GLU A 1 67 ? -14.027 2.653 -2.725 1.00 43.84 67 GLU A C 1
ATOM 546 O O . GLU A 1 67 ? -14.473 1.512 -2.651 1.00 43.84 67 GLU A O 1
ATOM 551 N N . ARG A 1 68 ? -13.008 3.068 -1.963 1.00 41.94 68 ARG A N 1
ATOM 552 C CA . ARG A 1 68 ? -12.354 2.224 -0.952 1.00 41.94 68 ARG A CA 1
ATOM 553 C C . ARG A 1 68 ? -13.290 1.766 0.181 1.00 41.94 68 ARG A C 1
ATOM 555 O O . ARG A 1 68 ? -12.944 0.822 0.884 1.00 41.94 68 ARG A O 1
ATOM 562 N N . TYR A 1 69 ? -14.448 2.416 0.345 1.00 45.41 69 TYR A N 1
ATOM 563 C CA . TYR A 1 69 ? -15.495 2.068 1.311 1.00 45.41 69 TYR A CA 1
ATOM 564 C C . TYR A 1 69 ? -16.802 1.584 0.659 1.00 45.41 69 TYR A C 1
ATOM 566 O O . TYR A 1 69 ? -17.687 1.122 1.371 1.00 45.41 69 TYR A O 1
ATOM 574 N N . GLY A 1 70 ? -16.915 1.607 -0.678 1.00 41.25 70 GLY A N 1
ATOM 575 C CA . GLY A 1 70 ? -18.097 1.100 -1.397 1.00 41.25 70 GLY A CA 1
ATOM 576 C C . GLY A 1 70 ? -18.343 -0.403 -1.184 1.00 41.25 70 GLY A C 1
ATOM 577 O O . GLY A 1 70 ? -19.477 -0.869 -1.261 1.00 41.25 70 GLY A O 1
ATOM 578 N N . ASN A 1 71 ? -17.290 -1.143 -0.813 1.00 41.84 71 ASN A N 1
ATOM 579 C CA . ASN A 1 71 ? -17.345 -2.561 -0.443 1.00 41.84 71 ASN A CA 1
ATOM 580 C C . ASN A 1 71 ? -17.317 -2.811 1.081 1.00 41.84 71 ASN A C 1
ATOM 582 O O . ASN A 1 71 ? -17.144 -3.955 1.498 1.00 41.84 71 ASN A O 1
ATOM 586 N N . MET A 1 72 ? -17.479 -1.784 1.927 1.00 46.47 72 MET A N 1
ATOM 587 C CA . MET A 1 72 ? -17.618 -1.997 3.375 1.00 46.47 72 MET A CA 1
ATOM 588 C C . MET A 1 72 ? -18.904 -2.779 3.688 1.00 46.47 72 MET A C 1
ATOM 590 O O . MET A 1 72 ? -19.927 -2.643 3.012 1.00 46.47 72 MET A O 1
ATOM 594 N N . THR A 1 73 ? -18.784 -3.643 4.693 1.00 47.12 73 THR A N 1
ATOM 595 C CA . THR A 1 73 ? -19.622 -4.797 5.047 1.00 47.12 73 THR A CA 1
ATOM 596 C C . THR A 1 73 ? -21.116 -4.491 5.224 1.00 47.12 73 THR A C 1
ATOM 598 O O . THR A 1 73 ? -21.507 -3.396 5.627 1.00 47.12 73 THR A O 1
ATOM 601 N N . ARG A 1 74 ? -21.968 -5.509 4.987 1.00 50.09 74 ARG A N 1
ATOM 602 C CA . ARG A 1 74 ? -23.443 -5.516 5.182 1.00 50.09 74 ARG A CA 1
ATOM 603 C C . ARG A 1 74 ? -23.934 -4.892 6.506 1.00 50.09 74 ARG A C 1
ATOM 605 O O . ARG A 1 74 ? -25.100 -4.533 6.609 1.00 50.09 74 ARG A O 1
ATOM 612 N N . VAL A 1 75 ? -23.061 -4.739 7.500 1.00 53.75 75 VAL A N 1
ATOM 613 C CA . VAL A 1 75 ? -23.339 -4.215 8.845 1.00 53.75 75 VAL A CA 1
ATOM 614 C C . VAL A 1 75 ? -23.934 -2.798 8.830 1.00 53.75 75 VAL A C 1
ATOM 616 O O . VAL A 1 75 ? -24.942 -2.562 9.488 1.00 53.75 75 VAL A O 1
ATOM 619 N N . TYR A 1 76 ? -23.398 -1.856 8.042 1.00 61.59 76 TYR A N 1
ATOM 620 C CA . TYR A 1 76 ? -23.924 -0.473 8.016 1.00 61.59 76 TYR A CA 1
ATOM 621 C C . TYR A 1 76 ? -25.297 -0.363 7.351 1.00 61.59 76 TYR A C 1
ATOM 623 O O . TYR A 1 76 ? -26.097 0.509 7.690 1.00 61.59 76 TYR A O 1
ATOM 631 N N . TYR A 1 77 ? -25.558 -1.292 6.439 1.00 70.81 77 TYR A N 1
ATOM 632 C CA . TYR A 1 77 ? -26.778 -1.433 5.662 1.00 70.81 77 TYR A CA 1
ATOM 633 C C . TYR A 1 77 ? -27.896 -2.136 6.460 1.00 70.81 77 TYR A C 1
ATOM 635 O O . TYR A 1 77 ? -29.075 -1.933 6.172 1.00 70.81 77 TYR A O 1
ATOM 643 N N . ARG A 1 78 ? -27.542 -2.915 7.497 1.00 65.44 78 ARG A N 1
ATOM 644 C CA . ARG A 1 78 ? -28.487 -3.649 8.354 1.00 65.44 78 ARG A CA 1
ATOM 645 C C . ARG A 1 78 ? -29.489 -2.691 9.012 1.00 65.44 78 ARG A C 1
ATOM 647 O O . ARG A 1 78 ? -29.100 -1.613 9.465 1.00 65.44 78 ARG A O 1
ATOM 654 N N . GLU A 1 79 ? -30.761 -3.094 9.034 1.00 72.81 79 GLU A N 1
ATOM 655 C CA . GLU A 1 79 ? -31.898 -2.355 9.625 1.00 72.81 79 GLU A CA 1
ATOM 656 C C . GLU A 1 79 ? -32.197 -0.988 8.993 1.00 72.81 79 GLU A C 1
ATOM 658 O O . GLU A 1 79 ? -33.005 -0.218 9.510 1.00 72.81 79 GLU A O 1
ATOM 663 N N . ALA A 1 80 ? -31.585 -0.668 7.849 1.00 82.38 80 ALA A N 1
ATOM 664 C CA . ALA A 1 80 ? -32.032 0.470 7.066 1.00 82.38 80 ALA A CA 1
ATOM 665 C C . ALA A 1 80 ? -33.466 0.230 6.578 1.00 82.38 80 ALA A C 1
ATOM 667 O O . ALA A 1 80 ? -33.778 -0.830 6.038 1.00 82.38 80 ALA A O 1
ATOM 668 N N . VAL A 1 81 ? -34.321 1.239 6.742 1.00 86.50 81 VAL A N 1
ATOM 669 C CA . VAL A 1 81 ? -35.731 1.231 6.312 1.00 86.50 81 VAL A CA 1
ATOM 670 C C . VAL A 1 81 ? -35.990 2.176 5.136 1.00 86.50 81 VAL A C 1
ATOM 672 O O . VAL A 1 81 ? -37.040 2.095 4.509 1.00 86.50 81 VAL A O 1
ATOM 675 N N . GLY A 1 82 ? -35.017 3.022 4.774 1.00 89.94 82 GLY A N 1
ATOM 676 C CA . GLY A 1 82 ? -35.045 3.857 3.571 1.00 89.94 82 GLY A CA 1
ATOM 677 C C . GLY A 1 82 ? -33.658 4.319 3.122 1.00 89.94 82 GLY A C 1
ATOM 678 O O . GLY A 1 82 ? -32.680 4.182 3.859 1.00 89.94 82 GLY A O 1
ATOM 679 N N . ALA A 1 83 ? -33.563 4.900 1.925 1.00 93.81 83 ALA A N 1
ATOM 680 C CA . ALA A 1 83 ? -32.321 5.504 1.440 1.00 93.81 83 ALA A CA 1
ATOM 681 C C . ALA A 1 83 ? -32.520 6.796 0.632 1.00 93.81 83 ALA A C 1
ATOM 683 O O . ALA A 1 83 ? -33.520 6.998 -0.057 1.00 93.81 83 ALA A O 1
ATOM 684 N N . LEU A 1 84 ? -31.505 7.653 0.675 1.00 95.38 84 LEU A N 1
ATOM 685 C CA . LEU A 1 84 ? -31.321 8.820 -0.175 1.00 95.38 84 LEU A CA 1
ATOM 686 C C . LEU A 1 84 ? -30.093 8.577 -1.051 1.00 95.38 84 LEU A C 1
ATOM 688 O O . LEU A 1 84 ? -28.984 8.420 -0.538 1.00 95.38 84 LEU A O 1
ATOM 692 N N . VAL A 1 85 ? -30.285 8.566 -2.367 1.00 94.25 85 VAL A N 1
ATOM 693 C CA . VAL A 1 85 ? -29.178 8.476 -3.327 1.00 94.25 85 VAL A CA 1
ATOM 694 C C . VAL A 1 85 ? -28.924 9.871 -3.874 1.00 94.25 85 VAL A C 1
ATOM 696 O O . VAL A 1 85 ? -29.803 10.463 -4.497 1.00 94.25 85 VAL A O 1
ATOM 699 N N . VAL A 1 86 ? -27.741 10.418 -3.612 1.00 94.31 86 VAL A N 1
ATOM 700 C CA . VAL A 1 86 ? -27.408 11.813 -3.913 1.00 94.31 86 VAL A CA 1
ATOM 701 C C . VAL A 1 86 ? -26.411 11.877 -5.057 1.00 94.31 86 VAL A C 1
ATOM 703 O O . VAL A 1 86 ? -25.345 11.262 -4.997 1.00 94.31 86 VAL A O 1
ATOM 706 N N . PHE A 1 87 ? -26.719 12.686 -6.064 1.00 92.25 87 PHE A N 1
ATOM 707 C CA . PHE A 1 87 ? -25.772 13.049 -7.109 1.00 92.25 87 PHE A CA 1
ATOM 708 C C . PHE A 1 87 ? -25.668 14.565 -7.253 1.00 92.25 87 PHE A C 1
ATOM 710 O O . PHE A 1 87 ? -26.506 15.324 -6.770 1.00 92.25 87 PHE A O 1
ATOM 717 N N . ASP A 1 88 ? -24.596 15.003 -7.894 1.00 90.00 88 ASP A N 1
ATOM 718 C CA . ASP A 1 88 ? -24.286 16.402 -8.131 1.00 90.00 88 ASP A CA 1
ATOM 719 C C . ASP A 1 88 ? -24.742 16.809 -9.536 1.00 90.00 88 ASP A C 1
ATOM 721 O O . ASP A 1 88 ? -24.244 16.291 -10.536 1.00 90.00 88 ASP A O 1
ATOM 725 N N . MET A 1 89 ? -25.666 17.765 -9.630 1.00 85.19 89 MET A N 1
ATOM 726 C CA . MET A 1 89 ? -26.198 18.245 -10.909 1.00 85.19 89 MET A CA 1
ATOM 727 C C . MET A 1 89 ? -25.150 18.914 -11.801 1.00 85.19 89 MET A C 1
ATOM 729 O O . MET A 1 89 ? -25.362 19.013 -13.012 1.00 85.19 89 MET A O 1
ATOM 733 N N . THR A 1 90 ? -24.036 19.368 -11.221 1.00 82.00 90 THR A N 1
ATOM 734 C CA . THR A 1 90 ? -22.913 19.953 -11.963 1.00 82.00 90 THR A CA 1
ATOM 735 C C . THR A 1 90 ? -21.949 18.896 -12.506 1.00 82.00 90 THR A C 1
ATOM 737 O O . THR A 1 90 ? -21.162 19.210 -13.395 1.00 82.00 90 THR A O 1
ATOM 740 N N . ARG A 1 91 ? -22.019 17.641 -12.024 1.00 83.06 91 ARG A N 1
ATOM 741 C CA . ARG A 1 91 ? -21.085 16.557 -12.379 1.00 83.06 91 ARG A CA 1
ATOM 742 C C . ARG A 1 91 ? -21.819 15.318 -12.894 1.00 83.06 91 ARG A C 1
ATOM 744 O O . ARG A 1 91 ? -22.345 14.518 -12.119 1.00 83.06 91 ARG A O 1
ATOM 751 N N . ALA A 1 92 ? -21.805 15.122 -14.213 1.00 79.44 92 ALA A N 1
ATOM 752 C CA . ALA A 1 92 ? -22.534 14.043 -14.888 1.00 79.44 92 ALA A CA 1
ATOM 753 C C . ALA A 1 92 ? -22.110 12.619 -14.463 1.00 79.44 92 ALA A C 1
ATOM 755 O O . ALA A 1 92 ? -22.954 11.724 -14.415 1.00 79.44 92 ALA A O 1
ATOM 756 N N . SER A 1 93 ? -20.842 12.408 -14.104 1.00 76.44 93 SER A N 1
ATOM 757 C CA . SER A 1 93 ? -20.327 11.123 -13.601 1.00 76.44 93 SER A CA 1
ATOM 758 C C . SER A 1 93 ? -21.052 10.654 -12.341 1.00 76.44 93 SER A C 1
ATOM 760 O O . SER A 1 93 ? -21.406 9.484 -12.205 1.00 76.44 93 SER A O 1
ATOM 762 N N . THR A 1 94 ? -21.387 11.590 -11.453 1.00 86.06 94 THR A N 1
ATOM 763 C CA . THR A 1 94 ? -22.105 11.278 -10.215 1.00 86.06 94 THR A CA 1
ATOM 764 C C . THR A 1 94 ? -23.540 10.821 -10.480 1.00 86.06 94 THR A C 1
ATOM 766 O O . THR A 1 94 ? -24.063 10.015 -9.716 1.00 86.06 94 THR A O 1
ATOM 769 N N . PHE A 1 95 ? -24.160 11.270 -11.581 1.00 86.44 95 PHE A N 1
ATOM 770 C CA . PHE A 1 95 ? -25.459 10.765 -12.031 1.00 86.44 95 PHE A CA 1
ATOM 771 C C . PHE A 1 95 ? -25.346 9.342 -12.594 1.00 86.44 95 PHE A C 1
ATOM 773 O O . PHE A 1 95 ? -26.184 8.495 -12.299 1.00 86.44 95 PHE A O 1
ATOM 780 N N . GLN A 1 96 ? -24.285 9.034 -13.346 1.00 81.75 96 GLN A N 1
ATOM 781 C CA . GLN A 1 96 ? -24.032 7.670 -13.832 1.00 81.75 96 GLN A CA 1
ATOM 782 C C . GLN A 1 96 ? -23.770 6.687 -12.674 1.00 81.75 96 GLN A C 1
ATOM 784 O O . GLN A 1 96 ? -24.210 5.536 -12.725 1.00 81.75 96 GLN A O 1
ATOM 789 N N . ALA A 1 97 ? -23.146 7.155 -11.588 1.00 82.94 97 ALA A N 1
ATOM 790 C CA . ALA A 1 97 ? -22.921 6.373 -10.372 1.00 82.94 97 ALA A CA 1
ATOM 791 C C . ALA A 1 97 ? -24.211 6.048 -9.589 1.00 82.94 97 ALA A C 1
ATOM 793 O O . ALA A 1 97 ? -24.207 5.125 -8.772 1.00 82.94 97 ALA A O 1
ATOM 794 N N . VAL A 1 98 ? -25.333 6.734 -9.846 1.00 88.56 98 VAL A N 1
ATOM 795 C CA . VAL A 1 98 ? -26.619 6.490 -9.158 1.00 88.56 98 VAL A CA 1
ATOM 796 C C . VAL A 1 98 ? -27.066 5.035 -9.301 1.00 88.56 98 VAL A C 1
ATOM 798 O O . VAL A 1 98 ? -27.503 4.434 -8.322 1.00 88.56 98 VAL A O 1
ATOM 801 N N . LEU A 1 99 ? -26.915 4.441 -10.489 1.00 85.81 99 LEU A N 1
ATOM 802 C CA . LEU A 1 99 ? -27.301 3.044 -10.726 1.00 85.81 99 LEU A CA 1
ATOM 803 C C . LEU A 1 99 ? -26.399 2.057 -9.983 1.00 85.81 99 LEU A C 1
ATOM 805 O O . LEU A 1 99 ? -26.884 1.039 -9.493 1.00 85.81 99 LEU A O 1
ATOM 809 N N . LYS A 1 100 ? -25.105 2.375 -9.849 1.00 85.69 100 LYS A N 1
ATOM 810 C CA . LYS A 1 100 ? -24.156 1.587 -9.052 1.00 85.69 100 LYS A CA 1
ATOM 811 C C . LYS A 1 100 ? -24.572 1.589 -7.582 1.00 85.69 100 LYS A C 1
ATOM 813 O O . LYS A 1 100 ? -24.696 0.521 -6.994 1.00 85.69 100 LYS A O 1
ATOM 818 N N . TRP A 1 101 ? -24.872 2.764 -7.025 1.00 87.00 101 TRP A N 1
ATOM 819 C CA . TRP A 1 101 ? -25.344 2.901 -5.644 1.00 87.00 101 TRP A CA 1
ATOM 820 C C . TRP A 1 101 ? -26.706 2.243 -5.410 1.00 87.00 101 TRP A C 1
ATOM 822 O O . TRP A 1 101 ? -26.901 1.606 -4.378 1.00 87.00 101 TRP A O 1
ATOM 832 N N . LYS A 1 102 ? -27.630 2.335 -6.375 1.00 88.94 102 LYS A N 1
ATOM 833 C CA . LYS A 1 102 ? -28.935 1.665 -6.289 1.00 88.94 102 LYS A CA 1
ATOM 834 C C . LYS A 1 102 ? -28.796 0.142 -6.306 1.00 88.94 102 LYS A C 1
ATOM 836 O O . LYS A 1 102 ? -29.379 -0.524 -5.459 1.00 88.94 102 LYS A O 1
ATOM 841 N N . LYS A 1 103 ? -27.977 -0.404 -7.212 1.00 84.62 103 LYS A N 1
ATOM 842 C CA . LYS A 1 103 ? -27.703 -1.847 -7.288 1.00 84.62 103 LYS A CA 1
ATOM 843 C C . LYS A 1 103 ? -27.013 -2.363 -6.023 1.00 84.62 103 LYS A C 1
ATOM 845 O O . LYS A 1 103 ? -27.344 -3.444 -5.547 1.00 84.62 103 LYS A O 1
ATOM 850 N N . ASP A 1 104 ? -26.073 -1.589 -5.483 1.00 81.56 104 ASP A N 1
ATOM 851 C CA . ASP A 1 104 ? -25.380 -1.921 -4.239 1.00 81.56 104 ASP A CA 1
ATOM 852 C C . ASP A 1 104 ? -26.354 -1.997 -3.053 1.00 81.56 104 ASP A C 1
ATOM 854 O O . ASP A 1 104 ? -26.377 -3.001 -2.339 1.00 81.56 104 ASP A O 1
ATOM 858 N N . LEU A 1 105 ? -27.223 -0.991 -2.915 1.00 84.75 105 LEU A N 1
ATOM 859 C CA . LEU A 1 105 ? -28.278 -0.947 -1.904 1.00 84.75 105 LEU A CA 1
ATOM 860 C C . LEU A 1 105 ? -29.204 -2.168 -1.992 1.00 84.75 105 LEU A C 1
ATOM 862 O O . LEU A 1 105 ? -29.381 -2.873 -0.999 1.00 84.75 105 LEU A O 1
ATOM 866 N N . ASP A 1 106 ? -29.723 -2.452 -3.190 1.00 84.00 106 ASP A N 1
ATOM 867 C CA . ASP A 1 106 ? -30.663 -3.554 -3.426 1.00 84.00 106 ASP A CA 1
ATOM 868 C C . ASP A 1 106 ? -30.026 -4.936 -3.185 1.00 84.00 106 ASP A C 1
ATOM 870 O O . ASP A 1 106 ? -30.712 -5.881 -2.806 1.00 84.00 106 ASP A O 1
ATOM 874 N N . SER A 1 107 ? -28.707 -5.069 -3.373 1.00 79.25 107 SER A N 1
ATOM 875 C CA . SER A 1 107 ? -27.979 -6.323 -3.117 1.00 79.25 107 SER A CA 1
ATOM 876 C C . SER A 1 107 ? -27.674 -6.581 -1.635 1.00 79.25 107 SER A C 1
ATOM 878 O O . SER A 1 107 ? -27.407 -7.723 -1.238 1.00 79.25 107 SER A O 1
ATOM 880 N N . LYS A 1 108 ? -27.673 -5.522 -0.815 1.00 73.62 108 LYS A N 1
ATOM 881 C CA . LYS A 1 108 ? -27.236 -5.561 0.588 1.00 73.62 108 LYS A CA 1
ATOM 882 C C . LYS A 1 108 ? -28.392 -5.478 1.583 1.00 73.62 108 LYS A C 1
ATOM 884 O O . LYS A 1 108 ? -28.224 -5.977 2.694 1.00 73.62 108 LYS A O 1
ATOM 889 N N . VAL A 1 109 ? -29.531 -4.888 1.203 1.00 74.38 109 VAL A N 1
ATOM 890 C CA . VAL A 1 109 ? -30.709 -4.710 2.072 1.00 74.38 109 VAL A CA 1
ATOM 891 C C . VAL A 1 109 ? -31.990 -5.001 1.308 1.00 74.38 109 VAL A C 1
ATOM 893 O O . VAL A 1 109 ? -32.271 -4.379 0.287 1.00 74.38 109 VAL A O 1
ATOM 896 N N . ALA A 1 110 ? -32.805 -5.884 1.869 1.00 72.94 110 ALA A N 1
ATOM 897 C CA . ALA A 1 110 ? -34.206 -6.035 1.514 1.00 72.94 110 ALA A CA 1
ATOM 898 C C . ALA A 1 110 ? -35.041 -5.895 2.792 1.00 72.94 110 ALA A C 1
ATOM 900 O O . ALA A 1 110 ? -34.577 -6.239 3.881 1.00 72.94 110 ALA A O 1
ATOM 901 N N . LEU A 1 111 ? -36.258 -5.374 2.663 1.00 71.31 111 LEU A N 1
ATOM 902 C CA . LEU A 1 111 ? -37.232 -5.369 3.756 1.00 71.31 111 LEU A CA 1
ATOM 903 C C . LEU A 1 111 ? -37.654 -6.816 4.080 1.00 71.31 111 LEU A C 1
ATOM 905 O O . LEU A 1 111 ? -37.494 -7.696 3.235 1.00 71.31 111 LEU A O 1
ATOM 909 N N . GLY A 1 112 ? -38.216 -7.073 5.269 1.00 57.84 112 GLY A N 1
ATOM 910 C CA . GLY A 1 112 ? -38.567 -8.429 5.748 1.00 57.84 112 GLY A CA 1
ATOM 911 C C . GLY A 1 112 ? -39.437 -9.264 4.791 1.00 57.84 112 GLY A C 1
ATOM 912 O O . GLY A 1 112 ? -39.337 -10.485 4.744 1.00 57.84 112 GLY A O 1
ATOM 913 N N . ASN A 1 113 ? -40.190 -8.600 3.911 1.00 64.25 113 ASN A N 1
ATOM 914 C CA . ASN A 1 113 ? -41.010 -9.200 2.854 1.00 64.25 113 ASN A CA 1
ATOM 915 C C . ASN A 1 113 ? -40.286 -9.412 1.501 1.00 64.25 113 ASN A C 1
ATOM 917 O O . ASN A 1 113 ? -40.939 -9.688 0.491 1.00 64.25 113 ASN A O 1
ATOM 921 N N . GLY A 1 114 ? -38.965 -9.226 1.442 1.00 63.97 114 GLY A N 1
ATOM 922 C CA . GLY A 1 114 ? -38.150 -9.345 0.228 1.00 63.97 114 GLY A CA 1
ATOM 923 C C . GLY A 1 114 ? -38.260 -8.168 -0.752 1.00 63.97 114 GLY A C 1
ATOM 924 O O . GLY A 1 114 ? -37.707 -8.247 -1.850 1.00 63.97 114 GLY A O 1
ATOM 925 N N . ARG A 1 115 ? -38.961 -7.076 -0.403 1.00 74.44 115 ARG A N 1
ATOM 926 C CA . ARG A 1 115 ? -39.035 -5.870 -1.249 1.00 74.44 115 ARG A CA 1
ATOM 927 C C . ARG A 1 115 ? -37.758 -5.023 -1.136 1.00 74.44 115 ARG A C 1
ATOM 929 O O . ARG A 1 115 ? -37.174 -4.953 -0.053 1.00 74.44 115 ARG A O 1
ATOM 936 N N . PRO A 1 116 ? -37.341 -4.340 -2.221 1.00 80.19 116 PRO A N 1
ATOM 937 C CA . PRO A 1 116 ? -36.210 -3.422 -2.177 1.00 80.19 116 PRO A CA 1
ATOM 938 C C . PRO A 1 116 ? -36.523 -2.214 -1.291 1.00 80.19 116 PRO A C 1
ATOM 940 O O . PRO A 1 116 ? -37.678 -1.802 -1.146 1.00 80.19 116 PRO A O 1
ATOM 943 N N . LEU A 1 117 ? -35.474 -1.640 -0.712 1.00 86.31 117 LEU A N 1
ATOM 944 C CA . LEU A 1 117 ? -35.569 -0.489 0.173 1.00 86.31 117 LEU A CA 1
ATOM 945 C C . LEU A 1 117 ? -36.173 0.729 -0.560 1.00 86.31 117 LEU A C 1
ATOM 947 O O . LEU A 1 117 ? -35.712 1.047 -1.664 1.00 86.31 117 LEU A O 1
ATOM 951 N N . PRO A 1 118 ? -37.154 1.454 0.016 1.00 91.38 118 PRO A N 1
ATOM 952 C CA . PRO A 1 118 ? -37.649 2.683 -0.593 1.00 91.38 118 PRO A CA 1
ATOM 953 C C . PRO A 1 118 ? -36.509 3.704 -0.675 1.00 91.38 118 PRO A C 1
ATOM 955 O O . PRO A 1 118 ? -35.895 4.059 0.333 1.00 91.38 118 PRO A O 1
ATOM 958 N N . ALA A 1 119 ? -36.216 4.167 -1.890 1.00 93.88 119 ALA A N 1
ATOM 959 C CA . ALA A 1 119 ? -35.121 5.089 -2.163 1.00 93.88 119 ALA A CA 1
ATOM 960 C C . ALA A 1 119 ? -35.611 6.338 -2.906 1.00 93.88 119 ALA A C 1
ATOM 962 O O . ALA A 1 119 ? -36.361 6.227 -3.879 1.00 93.88 119 ALA A O 1
ATOM 963 N N . VAL A 1 120 ? -35.155 7.520 -2.485 1.00 95.81 120 VAL A N 1
ATOM 964 C CA . VAL A 1 120 ? -35.413 8.802 -3.166 1.00 95.81 120 VAL A CA 1
ATOM 965 C C . VAL A 1 120 ? -34.117 9.334 -3.777 1.00 95.81 120 VAL A C 1
ATOM 967 O O . VAL A 1 120 ? -33.054 9.294 -3.153 1.00 95.81 120 VAL A O 1
ATOM 970 N N . LEU A 1 121 ? -34.207 9.825 -5.013 1.00 94.75 121 LEU A N 1
ATOM 971 C CA . LEU A 1 121 ? -33.077 10.362 -5.768 1.00 94.75 121 LEU A CA 1
ATOM 972 C C . LEU A 1 121 ? -32.957 11.883 -5.569 1.00 94.75 121 LEU A C 1
ATOM 974 O O . LEU A 1 121 ? -33.882 12.630 -5.885 1.00 94.75 121 LEU A O 1
ATOM 978 N N . LEU A 1 122 ? -31.809 12.356 -5.084 1.00 94.75 122 LEU A N 1
ATOM 979 C CA . LEU A 1 122 ? -31.543 13.782 -4.871 1.00 94.75 122 LEU A CA 1
ATOM 980 C C . LEU A 1 122 ? -30.571 14.317 -5.924 1.00 94.75 122 LEU A C 1
ATOM 982 O O . LEU A 1 122 ? -29.403 13.923 -5.966 1.00 94.75 122 LEU A O 1
ATOM 986 N N . ALA A 1 123 ? -31.059 15.245 -6.743 1.00 91.94 123 ALA A N 1
ATOM 987 C CA . ALA A 1 123 ? -30.274 15.993 -7.713 1.00 91.94 123 ALA A CA 1
ATOM 988 C C . ALA A 1 123 ? -29.755 17.274 -7.040 1.00 91.94 123 ALA A C 1
ATOM 990 O O . ALA A 1 123 ? -30.417 18.311 -7.057 1.00 91.94 123 ALA A O 1
ATOM 991 N N . ASN A 1 124 ? -28.599 17.188 -6.383 1.00 91.88 124 ASN A N 1
ATOM 992 C CA . ASN A 1 124 ? -28.090 18.236 -5.501 1.00 91.88 124 ASN A CA 1
ATOM 993 C C . ASN A 1 124 ? -27.230 19.288 -6.224 1.00 91.88 124 ASN A C 1
ATOM 995 O O . ASN A 1 124 ? -26.646 19.010 -7.270 1.00 91.88 124 ASN A O 1
ATOM 999 N N . LYS A 1 125 ? -27.087 20.472 -5.610 1.00 89.81 125 LYS A N 1
ATOM 1000 C CA . LYS A 1 125 ? -26.384 21.663 -6.136 1.00 89.81 125 LYS A CA 1
ATOM 1001 C C . LYS A 1 125 ? -27.091 22.332 -7.318 1.00 89.81 125 LYS A C 1
ATOM 1003 O O . LYS A 1 125 ? -26.442 22.852 -8.226 1.00 89.81 125 LYS A O 1
ATOM 1008 N N . CYS A 1 126 ? -28.426 22.357 -7.301 1.00 86.19 126 CYS A N 1
ATOM 1009 C CA . CYS A 1 126 ? -29.206 23.069 -8.318 1.00 86.19 126 CYS A CA 1
ATOM 1010 C C . CYS A 1 126 ? -28.968 24.598 -8.332 1.00 86.19 126 CYS A C 1
ATOM 1012 O O . CYS A 1 126 ? -29.311 25.251 -9.315 1.00 86.19 126 CYS A O 1
ATOM 1014 N N . ASP A 1 127 ? -28.337 25.148 -7.287 1.00 83.88 127 ASP A N 1
ATOM 1015 C CA . ASP A 1 127 ? -27.929 26.553 -7.158 1.00 83.88 127 ASP A CA 1
ATOM 1016 C C . ASP A 1 127 ? -26.688 26.938 -7.989 1.00 83.88 127 ASP A C 1
ATOM 1018 O O . ASP A 1 127 ? -26.394 28.122 -8.159 1.00 83.88 127 ASP A O 1
ATOM 1022 N N . GLN A 1 128 ? -25.940 25.960 -8.507 1.00 83.06 128 GLN A N 1
ATOM 1023 C CA . GLN A 1 128 ? -24.693 26.188 -9.244 1.00 83.06 128 GLN A CA 1
ATOM 1024 C C . GLN A 1 128 ? -24.908 26.167 -10.768 1.00 83.06 128 GLN A C 1
ATOM 1026 O O . GLN A 1 128 ? -25.831 25.531 -11.282 1.00 83.06 128 GLN A O 1
ATOM 1031 N N . GLN A 1 129 ? -24.055 26.878 -11.523 1.00 68.12 129 GLN A N 1
ATOM 1032 C CA . GLN A 1 129 ? -24.168 26.937 -12.986 1.00 68.12 129 GLN A CA 1
ATOM 1033 C C . GLN A 1 129 ? -23.981 25.552 -13.622 1.00 68.12 129 GLN A C 1
ATOM 1035 O O . GLN A 1 129 ? -23.016 24.839 -13.355 1.00 68.12 129 GLN A O 1
ATOM 1040 N N . ARG A 1 130 ? -24.910 25.187 -14.513 1.00 64.56 130 ARG A N 1
ATOM 1041 C CA . ARG A 1 130 ? -24.925 23.898 -15.213 1.00 64.56 130 ARG A CA 1
ATOM 1042 C C . ARG A 1 130 ? -23.859 23.886 -16.314 1.00 64.56 130 ARG A C 1
ATOM 1044 O O . ARG A 1 130 ? -24.127 24.329 -17.431 1.00 64.56 130 ARG A O 1
ATOM 1051 N N . HIS A 1 131 ? -22.669 23.355 -16.046 1.00 50.50 131 HIS A N 1
ATOM 1052 C CA . HIS A 1 131 ? -21.728 23.024 -17.117 1.00 50.50 131 HIS A CA 1
ATOM 1053 C C . HIS A 1 131 ? -22.137 21.700 -17.779 1.00 50.50 131 HIS A C 1
ATOM 1055 O O . HIS A 1 131 ? -21.998 20.630 -17.206 1.00 50.50 131 HIS A O 1
ATOM 1061 N N . GLY A 1 132 ? -22.733 21.818 -18.972 1.00 52.09 132 GLY A N 1
ATOM 1062 C CA . GLY A 1 132 ? -22.902 20.778 -19.994 1.00 52.09 132 GLY A CA 1
ATOM 1063 C C . GLY A 1 132 ? -23.115 19.333 -19.529 1.00 52.09 132 GLY A C 1
ATOM 1064 O O . GLY A 1 132 ? -22.156 18.582 -19.514 1.00 52.09 132 GLY A O 1
ATOM 1065 N N . LEU A 1 133 ? -24.375 18.947 -19.250 1.00 46.50 133 LEU A N 1
ATOM 1066 C CA . LEU A 1 133 ? -25.010 17.640 -19.581 1.00 46.50 133 LEU A CA 1
ATOM 1067 C C . LEU A 1 133 ? -26.396 17.444 -18.912 1.00 46.50 133 LEU A C 1
ATOM 1069 O O . LEU A 1 133 ? -27.186 16.633 -19.387 1.00 46.50 133 LEU A O 1
ATOM 1073 N N . CYS A 1 134 ? -26.778 18.254 -17.914 1.00 47.22 134 CYS A N 1
ATOM 1074 C CA . CYS A 1 134 ? -28.118 18.239 -17.285 1.00 47.22 134 CYS A CA 1
ATOM 1075 C C . CYS A 1 134 ? -29.108 19.276 -17.875 1.00 47.22 134 CYS A C 1
ATOM 1077 O O . CYS A 1 134 ? -29.813 19.985 -17.153 1.00 47.22 134 CYS A O 1
ATOM 1079 N N . SER A 1 135 ? -29.177 19.395 -19.206 1.00 46.00 135 SER A N 1
ATOM 1080 C CA . SER A 1 135 ? -30.122 20.291 -19.905 1.00 46.00 135 SER A CA 1
ATOM 1081 C C . SER A 1 135 ? -31.461 19.632 -20.283 1.00 46.00 135 SER A C 1
ATOM 1083 O O . SER A 1 135 ? -32.286 20.256 -20.945 1.00 46.00 135 SER A O 1
ATOM 1085 N N . LYS A 1 136 ? -31.724 18.386 -19.853 1.00 53.12 136 LYS A N 1
ATOM 1086 C CA . LYS A 1 136 ? -32.990 17.670 -20.116 1.00 53.12 136 LYS A CA 1
ATOM 1087 C C . LYS A 1 136 ? -33.652 17.168 -18.826 1.00 53.12 136 LYS A C 1
ATOM 1089 O O . LYS A 1 136 ? -33.768 15.968 -18.606 1.00 53.12 136 LYS A O 1
ATOM 1094 N N . LEU A 1 137 ? -34.141 18.111 -18.020 1.00 54.72 137 LEU A N 1
ATOM 1095 C CA . LEU A 1 137 ? -35.017 17.882 -16.857 1.00 54.72 137 LEU A CA 1
ATOM 1096 C C . LEU A 1 137 ? -36.216 16.927 -17.091 1.00 54.72 137 LEU A C 1
ATOM 1098 O O . LEU A 1 137 ? -36.521 16.166 -16.179 1.00 54.72 137 LEU A O 1
ATOM 1102 N N . PRO A 1 138 ? -36.838 16.837 -18.291 1.00 51.44 138 PRO A N 1
ATOM 1103 C CA . PRO A 1 138 ? -37.979 15.937 -18.518 1.00 51.44 138 PRO A CA 1
ATOM 1104 C C . PRO A 1 138 ? -37.657 14.428 -18.544 1.00 51.44 138 PRO A C 1
ATOM 1106 O O . PRO A 1 138 ? -38.555 13.625 -18.775 1.00 51.44 138 PRO A O 1
ATOM 1109 N N . LYS A 1 139 ? -36.388 14.013 -18.383 1.00 66.25 139 LYS A N 1
ATOM 1110 C CA . LYS A 1 139 ? -35.976 12.593 -18.435 1.00 66.25 139 LYS A CA 1
ATOM 1111 C C . LYS A 1 139 ? -35.793 11.932 -17.064 1.00 66.25 139 LYS A C 1
ATOM 1113 O O . LYS A 1 139 ? -35.692 10.708 -17.013 1.00 66.25 139 LYS A O 1
ATOM 1118 N N . LEU A 1 140 ? -35.757 12.702 -15.973 1.00 74.75 140 LEU A N 1
ATOM 1119 C CA . LEU A 1 140 ? -35.546 12.159 -14.624 1.00 74.75 140 LEU A CA 1
ATOM 1120 C C . LEU A 1 140 ? -36.799 11.478 -14.061 1.00 74.75 140 LEU A C 1
ATOM 1122 O O . LEU A 1 140 ? -36.670 10.479 -13.362 1.00 74.75 140 LEU A O 1
ATOM 1126 N N . ASP A 1 141 ? -37.994 11.928 -14.454 1.00 77.75 141 ASP A N 1
ATOM 1127 C CA . ASP A 1 141 ? -39.258 11.283 -14.075 1.00 77.75 141 ASP A CA 1
ATOM 1128 C C . ASP A 1 141 ? -39.374 9.847 -14.593 1.00 77.75 141 ASP A C 1
ATOM 1130 O O . ASP A 1 141 ? -39.864 8.966 -13.885 1.00 77.75 141 ASP A O 1
ATOM 1134 N N . ASN A 1 142 ? -38.933 9.613 -15.832 1.00 80.88 142 ASN A N 1
ATOM 1135 C CA . ASN A 1 142 ? -38.905 8.273 -16.414 1.00 80.88 142 ASN A CA 1
ATOM 1136 C C . ASN A 1 142 ? -37.764 7.458 -15.798 1.00 80.88 142 ASN A C 1
ATOM 1138 O O . ASN A 1 142 ? -37.991 6.346 -15.348 1.00 80.88 142 ASN A O 1
ATOM 1142 N N . PHE A 1 143 ? -36.571 8.047 -15.658 1.00 84.88 143 PHE A N 1
ATOM 1143 C CA . PHE A 1 143 ? -35.421 7.371 -15.052 1.00 84.88 143 PHE A CA 1
ATOM 1144 C C . PHE A 1 143 ? -35.687 6.896 -13.615 1.00 84.88 143 PHE A C 1
ATOM 1146 O O . PHE A 1 143 ? -35.333 5.772 -13.266 1.00 84.88 143 PHE A O 1
ATOM 1153 N N . SER A 1 144 ? -36.316 7.739 -12.794 1.00 86.38 144 SER A N 1
ATOM 1154 C CA . SER A 1 144 ? -36.682 7.423 -11.412 1.00 86.38 144 SER A CA 1
ATOM 1155 C C . SER A 1 144 ? -37.649 6.233 -11.363 1.00 86.38 144 SER A C 1
ATOM 1157 O O . SER A 1 144 ? -37.402 5.284 -10.617 1.00 86.38 144 SER A O 1
ATOM 1159 N N . ARG A 1 145 ? -38.674 6.226 -12.229 1.00 83.31 145 ARG A N 1
ATOM 1160 C CA . ARG A 1 145 ? -39.638 5.121 -12.345 1.00 83.31 145 ARG A CA 1
ATOM 1161 C C . ARG A 1 145 ? -39.008 3.827 -12.865 1.00 83.31 145 ARG A C 1
ATOM 1163 O O . ARG A 1 145 ? -39.232 2.778 -12.270 1.00 83.31 145 ARG A O 1
ATOM 1170 N N . ASP A 1 146 ? -38.191 3.905 -13.912 1.00 85.62 146 ASP A N 1
ATOM 1171 C CA . ASP A 1 146 ? -37.582 2.739 -14.567 1.00 85.62 146 ASP A CA 1
ATOM 1172 C C . ASP A 1 146 ? -36.597 1.986 -13.650 1.00 85.62 146 ASP A C 1
ATOM 1174 O O . ASP A 1 146 ? -36.401 0.784 -13.809 1.00 85.62 146 ASP A O 1
ATOM 1178 N N . HIS A 1 147 ? -36.003 2.671 -12.664 1.00 87.50 147 HIS A N 1
ATOM 1179 C CA . HIS A 1 147 ? -34.989 2.105 -11.760 1.00 87.50 147 HIS A CA 1
ATOM 1180 C C . HIS A 1 147 ? -35.468 1.959 -10.306 1.00 87.50 147 HIS A C 1
ATOM 1182 O O . HIS A 1 147 ? -34.657 1.788 -9.392 1.00 87.50 147 HIS A O 1
ATOM 1188 N N . GLY A 1 148 ? -36.785 2.016 -10.082 1.00 86.81 148 GLY A N 1
ATOM 1189 C CA . GLY A 1 148 ? -37.390 1.701 -8.786 1.00 86.81 148 GLY A CA 1
ATOM 1190 C C . GLY A 1 148 ? -37.088 2.716 -7.680 1.00 86.81 148 GLY A C 1
ATOM 1191 O O . GLY A 1 148 ? -36.957 2.330 -6.518 1.00 86.81 148 GLY A O 1
ATOM 1192 N N . PHE A 1 149 ? -36.952 3.999 -8.024 1.00 91.62 149 PHE A N 1
ATOM 1193 C CA . PHE A 1 149 ? -36.962 5.083 -7.044 1.00 91.62 149 PHE A CA 1
ATOM 1194 C C . PHE A 1 149 ? -38.401 5.508 -6.749 1.00 91.62 149 PHE A C 1
ATOM 1196 O O . PHE A 1 149 ? -39.244 5.591 -7.639 1.00 91.62 149 PHE A O 1
ATOM 1203 N N . VAL A 1 150 ? -38.661 5.829 -5.487 1.00 90.25 150 VAL A N 1
ATOM 1204 C CA . VAL A 1 150 ? -39.966 6.292 -4.997 1.00 90.25 150 VAL A CA 1
ATOM 1205 C C . VAL A 1 150 ? -40.283 7.708 -5.495 1.00 90.25 150 VAL A C 1
ATOM 1207 O O . VAL A 1 150 ? -41.440 8.065 -5.697 1.00 90.25 150 VAL A O 1
ATOM 1210 N N . GLY A 1 151 ? -39.247 8.512 -5.723 1.00 90.06 151 GLY A N 1
ATOM 1211 C CA . GLY A 1 151 ? -39.349 9.847 -6.299 1.00 90.06 151 GLY A CA 1
ATOM 1212 C C . GLY A 1 151 ? -37.975 10.484 -6.481 1.00 90.06 151 GLY A C 1
ATOM 1213 O O . GLY A 1 151 ? -36.952 9.912 -6.085 1.00 90.06 151 GLY A O 1
ATOM 1214 N N . TRP A 1 152 ? -37.950 11.680 -7.067 1.00 92.56 152 TRP A N 1
ATOM 1215 C CA . TRP A 1 152 ? -36.734 12.474 -7.217 1.00 92.56 152 TRP A CA 1
ATOM 1216 C C . TRP A 1 152 ? -37.004 13.966 -7.003 1.00 92.56 152 TRP A C 1
ATOM 1218 O O . TRP A 1 152 ? -38.116 14.437 -7.234 1.00 92.56 152 TRP A O 1
ATOM 1228 N N . TYR A 1 153 ? -35.984 14.703 -6.553 1.00 93.19 153 TYR A N 1
ATOM 1229 C CA . TYR A 1 153 ? -36.083 16.138 -6.259 1.00 93.19 153 TYR A CA 1
ATOM 1230 C C . TYR A 1 153 ? -34.804 16.882 -6.664 1.00 93.19 153 TYR A C 1
ATOM 1232 O O . TYR A 1 153 ? -33.698 16.404 -6.405 1.00 93.19 153 TYR A O 1
ATOM 1240 N N . GLU A 1 154 ? -34.944 18.076 -7.252 1.00 91.50 154 GLU A N 1
ATOM 1241 C CA . GLU A 1 154 ? -33.839 19.042 -7.369 1.00 91.50 154 GLU A CA 1
ATOM 1242 C C . GLU A 1 154 ? -33.597 19.691 -6.007 1.00 91.50 154 GLU A C 1
ATOM 1244 O O . GLU A 1 154 ? -34.487 20.374 -5.498 1.00 91.50 154 GLU A O 1
ATOM 1249 N N . THR A 1 155 ? -32.409 19.512 -5.428 1.00 92.81 155 THR A N 1
ATOM 1250 C CA . THR A 1 155 ? -32.080 20.022 -4.094 1.00 92.81 155 THR A CA 1
ATOM 1251 C C . THR A 1 155 ? -30.894 20.980 -4.100 1.00 92.81 155 THR A C 1
ATOM 1253 O O . THR A 1 155 ? -29.942 20.840 -4.871 1.00 92.81 155 THR A O 1
ATOM 1256 N N . SER A 1 156 ? -30.905 21.927 -3.164 1.00 92.50 156 SER A N 1
ATOM 1257 C CA . SER A 1 156 ? -29.729 22.735 -2.836 1.00 92.50 156 SER A CA 1
ATOM 1258 C C . SER A 1 156 ? -29.510 22.739 -1.331 1.00 92.50 156 SER A C 1
ATOM 1260 O O . SER A 1 156 ? -30.315 23.280 -0.575 1.00 92.50 156 SER A O 1
ATOM 1262 N N . ALA A 1 157 ? -28.389 22.166 -0.887 1.00 89.81 157 ALA A N 1
ATOM 1263 C CA . ALA A 1 157 ? -27.943 22.291 0.502 1.00 89.81 157 ALA A CA 1
ATOM 1264 C C . ALA A 1 157 ? -27.598 23.741 0.879 1.00 89.81 157 ALA A C 1
ATOM 1266 O O . ALA A 1 157 ? -27.746 24.127 2.041 1.00 89.81 157 ALA A O 1
ATOM 1267 N N . LYS A 1 158 ? -27.161 24.552 -0.091 1.00 89.00 158 LYS A N 1
ATOM 1268 C CA . LYS A 1 158 ? -26.824 25.960 0.122 1.00 89.00 158 LYS A CA 1
ATOM 1269 C C . LYS A 1 158 ? -28.084 26.790 0.354 1.00 89.00 158 LYS A C 1
ATOM 1271 O O . LYS A 1 158 ? -28.182 27.425 1.403 1.00 89.00 158 LYS A O 1
ATOM 1276 N N . ASP A 1 159 ? -29.056 26.681 -0.548 1.00 88.12 159 ASP A N 1
ATOM 1277 C CA . ASP A 1 159 ? -30.269 27.510 -0.564 1.00 88.12 159 ASP A CA 1
ATOM 1278 C C . ASP A 1 159 ? -31.456 26.857 0.172 1.00 88.12 159 ASP A C 1
ATOM 1280 O O . ASP A 1 159 ? -32.544 27.423 0.238 1.00 88.12 159 ASP A O 1
ATOM 1284 N N . ASN A 1 160 ? -31.247 25.670 0.756 1.00 90.50 160 ASN A N 1
ATOM 1285 C CA . ASN A 1 160 ? -32.262 24.860 1.439 1.00 90.50 160 ASN A CA 1
ATOM 1286 C C . ASN A 1 160 ? -33.476 24.512 0.555 1.00 90.50 160 ASN A C 1
ATOM 1288 O O . ASN A 1 160 ? -34.623 24.505 0.999 1.00 90.50 160 ASN A O 1
ATOM 1292 N N . THR A 1 161 ? -33.237 24.235 -0.724 1.00 91.00 161 THR A N 1
ATOM 1293 C CA . THR A 1 161 ? -34.302 23.974 -1.700 1.00 91.00 161 THR A CA 1
ATOM 1294 C C . THR A 1 161 ? -34.698 22.495 -1.697 1.00 91.00 161 THR A C 1
ATOM 1296 O O . THR A 1 161 ? -33.828 21.637 -1.831 1.00 91.00 161 THR A O 1
ATOM 1299 N N . ASN A 1 162 ? -35.999 22.199 -1.560 1.00 90.19 162 ASN A N 1
ATOM 1300 C CA . ASN A 1 162 ? -36.653 20.877 -1.678 1.00 90.19 162 ASN A CA 1
ATOM 1301 C C . ASN A 1 162 ? -36.129 19.716 -0.803 1.00 90.19 162 ASN A C 1
ATOM 1303 O O . ASN A 1 162 ? -36.604 18.591 -0.952 1.00 90.19 162 ASN A O 1
ATOM 1307 N N . ILE A 1 163 ? -35.200 19.949 0.130 1.00 92.25 163 ILE A N 1
ATOM 1308 C CA . ILE A 1 163 ? -34.647 18.890 0.996 1.00 92.25 163 ILE A CA 1
ATOM 1309 C C . ILE A 1 163 ? -35.733 18.290 1.901 1.00 92.25 163 ILE A C 1
ATOM 1311 O O . ILE A 1 163 ? -35.854 17.072 2.008 1.00 92.25 163 ILE A O 1
ATOM 1315 N N . GLU A 1 164 ? -36.556 19.139 2.520 1.00 92.31 164 GLU A N 1
ATOM 1316 C CA . GLU A 1 164 ? -37.640 18.696 3.402 1.00 92.31 164 GLU A CA 1
ATOM 1317 C C . GLU A 1 164 ? -38.717 17.914 2.644 1.00 92.31 164 GLU A C 1
ATOM 1319 O O . GLU A 1 164 ? -39.127 16.844 3.089 1.00 92.31 164 GLU A O 1
ATOM 1324 N N . ALA A 1 165 ? -39.113 18.393 1.462 1.00 91.25 165 ALA A N 1
ATOM 1325 C CA . ALA A 1 165 ? -40.076 17.703 0.608 1.00 91.25 165 ALA A CA 1
ATOM 1326 C C . ALA A 1 165 ? -39.589 16.296 0.218 1.00 91.25 165 ALA A C 1
ATOM 1328 O O . ALA A 1 165 ? -40.363 15.339 0.268 1.00 91.25 165 ALA A O 1
ATOM 1329 N N . ALA A 1 166 ? -38.299 16.156 -0.104 1.00 93.38 166 ALA A N 1
ATOM 1330 C CA . ALA A 1 166 ? -37.714 14.873 -0.474 1.00 93.38 166 ALA A CA 1
ATOM 1331 C C . ALA A 1 166 ? -37.680 13.871 0.689 1.00 93.38 166 ALA A C 1
ATOM 1333 O O . ALA A 1 166 ? -38.031 12.702 0.516 1.00 93.38 166 ALA A O 1
ATOM 1334 N N . ILE A 1 167 ? -37.305 14.331 1.886 1.00 93.25 167 ILE A N 1
ATOM 1335 C CA . ILE A 1 167 ? -37.254 13.483 3.082 1.00 93.25 167 ILE A CA 1
ATOM 1336 C C . ILE A 1 167 ? -38.665 13.089 3.533 1.00 93.25 167 ILE A C 1
ATOM 1338 O O . ILE A 1 167 ? -38.891 11.926 3.857 1.00 93.25 167 ILE A O 1
ATOM 1342 N N . MET A 1 168 ? -39.637 14.004 3.487 1.00 91.75 168 MET A N 1
ATOM 1343 C CA . MET A 1 168 ? -41.025 13.684 3.843 1.00 91.75 168 MET A CA 1
ATOM 1344 C C . MET A 1 168 ? -41.659 12.692 2.863 1.00 91.75 168 MET A C 1
ATOM 1346 O O . MET A 1 168 ? -42.386 11.804 3.299 1.00 91.75 168 MET A O 1
ATOM 1350 N N . CYS A 1 169 ? -41.341 12.776 1.567 1.00 91.75 169 CYS A N 1
ATOM 1351 C CA . CYS A 1 169 ? -41.761 11.784 0.573 1.00 91.75 169 CYS A CA 1
ATOM 1352 C C . CYS A 1 169 ? -41.217 10.382 0.895 1.00 91.75 169 CYS A C 1
ATOM 1354 O O . CYS A 1 169 ? -41.965 9.400 0.868 1.00 91.75 169 CYS A O 1
ATOM 1356 N N . LEU A 1 170 ? -39.938 10.288 1.275 1.00 92.88 170 LEU A N 1
ATOM 1357 C CA . LEU A 1 170 ? -39.346 9.027 1.719 1.00 92.88 170 LEU A CA 1
ATOM 1358 C C . LEU A 1 170 ? -40.048 8.498 2.980 1.00 92.88 170 LEU A C 1
ATOM 1360 O O . LEU A 1 170 ? -40.481 7.349 2.998 1.00 92.88 170 LEU A O 1
ATOM 1364 N N . VAL A 1 171 ? -40.219 9.337 4.007 1.00 90.25 171 VAL A N 1
ATOM 1365 C CA . VAL A 1 171 ? -40.864 8.948 5.274 1.00 90.25 171 VAL A CA 1
ATOM 1366 C C . VAL A 1 171 ? -42.317 8.508 5.061 1.00 90.25 171 VAL A C 1
ATOM 1368 O O . VAL A 1 171 ? -42.721 7.501 5.633 1.00 90.25 171 VAL A O 1
ATOM 1371 N N . GLN A 1 172 ? -43.084 9.182 4.197 1.00 89.94 172 GLN A N 1
ATOM 1372 C CA . GLN A 1 172 ? -44.441 8.764 3.813 1.00 89.94 172 GLN A CA 1
ATOM 1373 C C . GLN A 1 172 ? -44.466 7.338 3.256 1.00 89.94 172 GLN A C 1
ATOM 1375 O O . GLN A 1 172 ? -45.316 6.542 3.648 1.00 89.94 172 GLN A O 1
ATOM 1380 N N . ASN A 1 173 ? -43.516 7.003 2.382 1.00 88.25 173 ASN A N 1
ATOM 1381 C CA . ASN A 1 173 ? -43.441 5.675 1.779 1.00 88.25 173 ASN A CA 1
ATOM 1382 C C . ASN A 1 173 ? -42.952 4.610 2.761 1.00 88.25 173 ASN A C 1
ATOM 1384 O O . ASN A 1 173 ? -43.441 3.488 2.707 1.00 88.25 173 ASN A O 1
ATOM 1388 N N . ILE A 1 174 ? -42.051 4.956 3.685 1.00 87.44 174 ILE A N 1
ATOM 1389 C CA . ILE A 1 174 ? -41.643 4.053 4.771 1.00 87.44 174 ILE A CA 1
ATOM 1390 C C . ILE A 1 174 ? -42.833 3.762 5.695 1.00 87.44 174 ILE A C 1
ATOM 1392 O O . ILE A 1 174 ? -43.079 2.615 6.047 1.00 87.44 174 ILE A O 1
ATOM 1396 N N . MET A 1 175 ? -43.598 4.791 6.066 1.00 83.88 175 MET A N 1
ATOM 1397 C CA . MET A 1 175 ? -44.730 4.667 6.990 1.00 83.88 175 MET A CA 1
ATOM 1398 C C . MET A 1 175 ? -45.953 3.976 6.372 1.00 83.88 175 MET A C 1
ATOM 1400 O O . MET A 1 175 ? -46.790 3.473 7.116 1.00 83.88 175 MET A O 1
ATOM 1404 N N . ALA A 1 176 ? -46.055 3.940 5.040 1.00 78.81 176 ALA A N 1
ATOM 1405 C CA . ALA A 1 176 ? -47.089 3.208 4.308 1.00 78.81 176 ALA A CA 1
ATOM 1406 C C . ALA A 1 176 ? -46.812 1.694 4.198 1.00 78.81 176 ALA A C 1
ATOM 1408 O O . ALA A 1 176 ? -47.658 0.952 3.698 1.00 78.81 176 ALA A O 1
ATOM 1409 N N . ILE A 1 177 ? -45.635 1.228 4.629 1.00 74.56 177 ILE A N 1
ATOM 1410 C CA . ILE A 1 177 ? -45.294 -0.194 4.700 1.00 74.56 177 ILE A CA 1
ATOM 1411 C C . ILE A 1 177 ? -45.763 -0.700 6.073 1.00 74.56 177 ILE A C 1
ATOM 1413 O O . ILE A 1 177 ? -45.217 -0.299 7.101 1.00 74.56 177 ILE A O 1
ATOM 1417 N N . ASP A 1 178 ? -46.816 -1.526 6.090 1.00 54.97 178 ASP A N 1
ATOM 1418 C CA . ASP A 1 178 ? -47.417 -2.044 7.327 1.00 54.97 178 ASP A CA 1
ATOM 1419 C C . ASP A 1 178 ? -46.423 -2.864 8.171 1.00 54.97 178 ASP A C 1
ATOM 1421 O O . ASP A 1 178 ? -45.550 -3.572 7.666 1.00 54.97 178 ASP A O 1
ATOM 1425 N N . VAL A 1 179 ? -46.562 -2.700 9.487 1.00 50.06 179 VAL A N 1
ATOM 1426 C CA . VAL A 1 179 ? -45.552 -2.933 10.526 1.00 50.06 179 VAL A CA 1
ATOM 1427 C C . VAL A 1 179 ? -45.725 -4.295 11.189 1.00 50.06 179 VAL A C 1
ATOM 1429 O O . VAL A 1 179 ? -46.544 -4.415 12.092 1.00 50.06 179 VAL A O 1
ATOM 1432 N N . GLU A 1 180 ? -44.896 -5.270 10.814 1.00 44.22 180 GLU A N 1
ATOM 1433 C CA . GLU A 1 180 ? -44.537 -6.408 11.689 1.00 44.22 180 GLU A CA 1
ATOM 1434 C C . GLU A 1 180 ? -43.027 -6.758 11.685 1.00 44.22 180 GLU A C 1
ATOM 1436 O O . GLU A 1 180 ? -42.592 -7.503 12.551 1.00 44.22 180 GLU A O 1
ATOM 1441 N N . ASP A 1 181 ? -42.188 -6.151 10.829 1.00 37.84 181 ASP A N 1
ATOM 1442 C CA . ASP A 1 181 ? -40.801 -6.620 10.589 1.00 37.84 181 ASP A CA 1
ATOM 1443 C C . ASP A 1 181 ? -39.666 -5.624 10.931 1.00 37.84 181 ASP A C 1
ATOM 1445 O O . ASP A 1 181 ? -38.555 -5.750 10.415 1.00 37.84 181 ASP A O 1
ATOM 1449 N N . VAL A 1 182 ? -39.886 -4.612 11.777 1.00 37.41 182 VAL A N 1
ATOM 1450 C CA . VAL A 1 182 ? -38.792 -3.700 12.186 1.00 37.41 182 VAL A CA 1
ATOM 1451 C C . VAL A 1 182 ? -38.366 -4.021 13.620 1.00 37.41 182 VAL A C 1
ATOM 1453 O O . VAL A 1 182 ? -39.129 -3.712 14.539 1.00 37.41 182 VAL A O 1
ATOM 1456 N N . PRO A 1 183 ? -37.172 -4.605 13.853 1.00 29.78 183 PRO A N 1
ATOM 1457 C CA . PRO A 1 183 ? -36.637 -4.737 15.198 1.00 29.78 183 PRO A CA 1
ATOM 1458 C C . PRO A 1 183 ? -36.355 -3.336 15.736 1.00 29.78 183 PRO A C 1
ATOM 1460 O O . PRO A 1 183 ? -35.615 -2.555 15.140 1.00 29.78 183 PRO A O 1
ATOM 1463 N N . VAL A 1 184 ? -36.989 -3.009 16.854 1.00 32.97 184 VAL A N 1
ATOM 1464 C CA . VAL A 1 184 ? -36.680 -1.829 17.651 1.00 32.97 184 VAL A CA 1
ATOM 1465 C C . VAL A 1 184 ? -35.860 -2.325 18.826 1.00 32.97 184 VAL A C 1
ATOM 1467 O O . VAL A 1 184 ? -36.431 -2.980 19.688 1.00 32.97 184 VAL A O 1
ATOM 1470 N N . GLU A 1 185 ? -34.572 -1.994 18.895 1.00 26.22 185 GLU A N 1
ATOM 1471 C CA . GLU A 1 185 ? -33.925 -1.753 20.187 1.00 26.22 185 GLU A CA 1
ATOM 1472 C C . GLU A 1 185 ? -32.632 -0.938 20.063 1.00 26.22 185 GLU A C 1
ATOM 1474 O O . GLU A 1 185 ? -31.946 -0.917 19.045 1.00 26.22 185 GLU A O 1
ATOM 1479 N N . SER A 1 186 ? -32.399 -0.155 21.109 1.00 27.50 186 SER A N 1
ATOM 1480 C CA . SER A 1 186 ? -31.458 0.951 21.238 1.00 27.50 186 SER A CA 1
ATOM 1481 C C . SER A 1 186 ? -30.124 0.505 21.832 1.00 27.50 186 SER A C 1
ATOM 1483 O O . SER A 1 186 ? -30.123 -0.087 22.907 1.00 27.50 186 SER A O 1
ATOM 1485 N N . ASP A 1 187 ? -29.007 0.890 21.217 1.00 25.22 187 ASP A N 1
ATOM 1486 C CA . ASP A 1 187 ? -27.659 0.650 21.744 1.00 25.22 187 ASP A CA 1
ATOM 1487 C C . ASP A 1 187 ? -26.929 1.979 22.016 1.00 25.22 187 ASP A C 1
ATOM 1489 O O . ASP A 1 187 ? -26.918 2.873 21.158 1.00 25.22 187 ASP A O 1
ATOM 1493 N N . PRO A 1 188 ? -26.316 2.136 23.203 1.00 30.19 188 PRO A N 1
ATOM 1494 C CA . PRO A 1 188 ? -25.017 2.776 23.243 1.00 30.19 188 PRO A CA 1
ATOM 1495 C C . PRO A 1 188 ? -23.971 1.970 24.031 1.00 30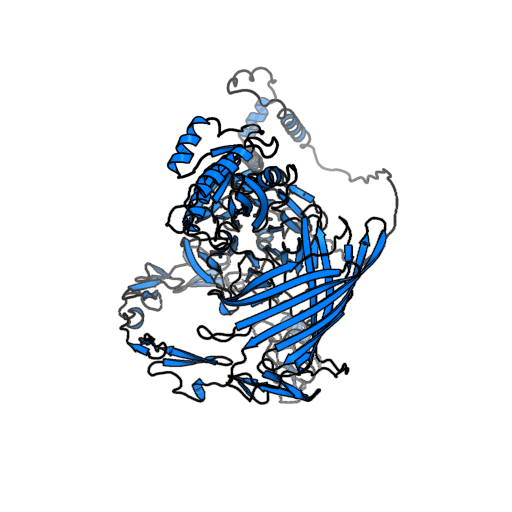.19 188 PRO A C 1
ATOM 1497 O O . PRO A 1 188 ? -24.173 1.585 25.182 1.00 30.19 188 PRO A O 1
ATOM 1500 N N . SER A 1 189 ? -22.766 1.998 23.454 1.00 25.39 189 SER A N 1
ATOM 1501 C CA . SER A 1 189 ? -21.418 1.987 24.050 1.00 25.39 189 SER A CA 1
ATOM 1502 C C . SER A 1 189 ? -20.631 0.665 24.123 1.00 25.39 189 SER A C 1
ATOM 1504 O O . SER A 1 189 ? -20.987 -0.309 24.775 1.00 25.39 189 SER A O 1
ATOM 1506 N N . VAL A 1 190 ? -19.481 0.726 23.439 1.00 25.16 190 VAL A N 1
ATOM 1507 C CA . VAL A 1 190 ? -18.494 -0.315 23.131 1.00 25.16 190 VAL A CA 1
ATOM 1508 C C . VAL A 1 190 ? -17.449 -0.441 24.247 1.00 25.16 190 VAL A C 1
ATOM 1510 O O . VAL A 1 190 ? -16.890 0.566 24.686 1.00 25.16 190 VAL A O 1
ATOM 1513 N N . LEU A 1 191 ? -17.107 -1.678 24.624 1.00 23.31 191 LEU A N 1
ATOM 1514 C CA . LEU A 1 191 ? -15.897 -2.044 25.374 1.00 23.31 191 LEU A CA 1
ATOM 1515 C C . LEU A 1 191 ? -15.277 -3.306 24.745 1.00 23.31 191 LEU A C 1
ATOM 1517 O O . LEU A 1 191 ? -15.978 -4.282 24.499 1.00 23.31 191 LEU A O 1
ATOM 1521 N N . ILE A 1 192 ? -13.967 -3.270 24.481 1.00 24.61 192 ILE A N 1
ATOM 1522 C CA . ILE A 1 192 ? -13.169 -4.378 23.926 1.00 24.61 192 ILE A CA 1
ATOM 1523 C C . ILE A 1 192 ? -12.424 -5.070 25.079 1.00 24.61 192 ILE A C 1
ATOM 1525 O O . ILE A 1 192 ? -11.798 -4.385 25.889 1.00 24.61 192 ILE A O 1
ATOM 1529 N N . LEU A 1 193 ? -12.433 -6.407 25.124 1.00 24.02 193 LEU A N 1
ATOM 1530 C CA . LEU A 1 193 ? -11.533 -7.226 25.952 1.00 24.02 193 LEU A CA 1
ATOM 1531 C C . LEU A 1 193 ? -10.832 -8.305 25.097 1.00 24.02 193 LEU A C 1
ATOM 1533 O O . LEU A 1 193 ? -11.347 -8.658 24.035 1.00 24.02 193 LEU A O 1
ATOM 1537 N N . PRO A 1 194 ? -9.632 -8.771 25.508 1.00 24.11 194 PRO A N 1
ATOM 1538 C CA . PRO A 1 194 ? -8.704 -9.503 24.651 1.00 24.11 194 PRO A CA 1
ATOM 1539 C C . PRO A 1 194 ? -9.075 -10.979 24.473 1.00 24.11 194 PRO A C 1
ATOM 1541 O O . PRO A 1 194 ? -9.641 -11.613 25.361 1.00 24.11 194 PRO A O 1
ATOM 1544 N N . ALA A 1 195 ? -8.702 -11.499 23.304 1.00 23.59 195 ALA A N 1
ATOM 1545 C CA . ALA A 1 195 ? -8.962 -12.849 22.829 1.00 23.59 195 ALA A CA 1
ATOM 1546 C C . ALA A 1 195 ? -8.479 -13.946 23.795 1.00 23.59 195 ALA A C 1
ATOM 1548 O O . ALA A 1 195 ? -7.312 -13.970 24.191 1.00 23.59 195 ALA A O 1
ATOM 1549 N N . PHE A 1 196 ? -9.370 -14.895 24.081 1.00 24.45 196 PHE A N 1
ATOM 1550 C CA . PHE A 1 196 ? -9.022 -16.260 24.456 1.00 24.45 196 PHE A CA 1
ATOM 1551 C C . PHE A 1 196 ? -9.619 -17.192 23.405 1.00 24.45 196 PHE A C 1
ATOM 1553 O O . PHE A 1 196 ? -10.815 -17.155 23.133 1.00 24.45 196 PHE A O 1
ATOM 1560 N N . ASP A 1 197 ? -8.745 -17.982 22.798 1.00 28.61 197 ASP A N 1
ATOM 1561 C CA . ASP A 1 197 ? -9.071 -19.046 21.858 1.00 28.61 197 ASP A CA 1
ATOM 1562 C C . ASP A 1 197 ? -9.732 -20.206 22.621 1.00 28.61 197 ASP A C 1
ATOM 1564 O O . ASP A 1 197 ? -9.231 -20.563 23.685 1.00 28.61 197 ASP A O 1
ATOM 1568 N N . TYR A 1 198 ? -10.865 -20.723 22.131 1.00 24.80 198 TYR A N 1
ATOM 1569 C CA . TYR A 1 198 ? -11.275 -22.140 22.108 1.00 24.80 198 TYR A CA 1
ATOM 1570 C C . TYR A 1 198 ? -12.767 -22.265 21.743 1.00 24.80 198 TYR A C 1
ATOM 1572 O O . TYR A 1 198 ? -13.647 -21.733 22.416 1.00 24.80 198 TYR A O 1
ATOM 1580 N N . ASN A 1 199 ? -13.025 -23.040 20.685 1.00 29.61 199 ASN A N 1
ATOM 1581 C CA . ASN A 1 199 ? -14.310 -23.607 20.258 1.00 29.61 199 ASN A CA 1
ATOM 1582 C C . ASN A 1 199 ? -15.400 -23.685 21.348 1.00 29.61 199 ASN A C 1
ATOM 1584 O O . ASN A 1 199 ? -15.382 -24.592 22.178 1.00 29.61 199 ASN A O 1
ATOM 1588 N N . LEU A 1 200 ? -16.421 -22.829 21.265 1.00 30.55 200 LEU A N 1
ATOM 1589 C CA . LEU A 1 200 ? -17.652 -22.948 22.056 1.00 30.55 200 LEU A CA 1
ATOM 1590 C C . LEU A 1 200 ? -18.852 -22.500 21.219 1.00 30.55 200 LEU A C 1
ATOM 1592 O O . LEU A 1 200 ? -19.433 -21.440 21.421 1.00 30.55 200 LEU A O 1
ATOM 1596 N N . LYS A 1 201 ? -19.239 -23.341 20.254 1.00 30.23 201 LYS A N 1
ATOM 1597 C CA . LYS A 1 201 ? -20.465 -23.126 19.476 1.00 30.23 201 LYS A CA 1
ATOM 1598 C C . LYS A 1 201 ? -21.742 -23.566 20.196 1.00 30.23 201 LYS A C 1
ATOM 1600 O O . LYS A 1 201 ? -22.814 -23.284 19.692 1.00 30.23 201 LYS A O 1
ATOM 1605 N N . GLU A 1 202 ? -21.671 -24.192 21.372 1.00 35.41 202 GLU A N 1
ATOM 1606 C CA . GLU A 1 202 ? -22.856 -24.694 22.084 1.00 35.41 202 GLU A CA 1
ATOM 1607 C C . GLU A 1 202 ? -22.588 -24.856 23.599 1.00 35.41 202 GLU A C 1
ATOM 1609 O O . GLU A 1 202 ? -22.135 -25.913 24.033 1.00 35.41 202 GLU A O 1
ATOM 1614 N N . ARG A 1 203 ? -22.851 -23.812 24.413 1.00 31.19 203 ARG A N 1
ATOM 1615 C CA . ARG A 1 203 ? -23.520 -23.849 25.747 1.00 31.19 203 ARG A CA 1
ATOM 1616 C C . ARG A 1 203 ? -23.357 -22.537 26.539 1.00 31.19 203 ARG A C 1
ATOM 1618 O O . ARG A 1 203 ? -22.321 -21.890 26.525 1.00 31.19 203 ARG A O 1
ATOM 1625 N N . SER A 1 204 ? -24.447 -22.182 27.217 1.00 41.81 204 SER A N 1
ATOM 1626 C CA . SER A 1 204 ? -24.815 -20.908 27.844 1.00 41.81 204 SER A CA 1
ATOM 1627 C C . SER A 1 204 ? -23.992 -20.474 29.064 1.00 41.81 204 SER A C 1
ATOM 1629 O O . SER A 1 204 ? -23.860 -21.240 30.018 1.00 41.81 204 SER A O 1
ATOM 1631 N N . GLY A 1 205 ? -23.620 -19.194 29.115 1.00 51.09 205 GLY A N 1
ATOM 1632 C CA . GLY A 1 205 ? -23.431 -18.453 30.366 1.00 51.09 205 GLY A CA 1
ATOM 1633 C C . GLY A 1 205 ? -24.291 -17.191 30.328 1.00 51.09 205 GLY A C 1
ATOM 1634 O O . GLY A 1 205 ? -24.226 -16.458 29.352 1.00 51.09 205 GLY A O 1
ATOM 1635 N N . GLU A 1 206 ? -25.124 -16.951 31.341 1.00 57.94 206 GLU A N 1
ATOM 1636 C CA . GLU A 1 206 ? -25.916 -15.720 31.484 1.00 57.94 206 GLU A CA 1
ATOM 1637 C C . GLU A 1 206 ? -25.196 -14.812 32.495 1.00 57.94 206 GLU A C 1
ATOM 1639 O O . GLU A 1 206 ? -24.956 -15.229 33.632 1.00 57.94 206 GLU A O 1
ATOM 1644 N N . PHE A 1 207 ? -24.813 -13.591 32.098 1.00 71.38 207 PHE A N 1
ATOM 1645 C CA . PHE A 1 207 ? -24.320 -12.577 33.036 1.00 71.38 207 PHE A CA 1
ATOM 1646 C C . PHE A 1 207 ? -25.144 -11.293 32.936 1.00 71.38 207 PHE A C 1
ATOM 1648 O O . PHE A 1 207 ? -25.528 -10.855 31.851 1.00 71.38 207 PHE A O 1
ATOM 1655 N N . ARG A 1 208 ? -25.416 -10.684 34.092 1.00 78.38 208 ARG A N 1
ATOM 1656 C CA . ARG A 1 208 ? -26.139 -9.418 34.231 1.00 78.38 208 ARG A CA 1
ATOM 1657 C C . ARG A 1 208 ? -25.329 -8.471 35.095 1.00 78.38 208 ARG A C 1
ATOM 1659 O O . ARG A 1 208 ? -24.936 -8.829 36.199 1.00 78.38 208 ARG A O 1
ATOM 1666 N N . ARG A 1 209 ? -25.104 -7.257 34.618 1.00 86.69 209 ARG A N 1
ATOM 1667 C CA . ARG A 1 209 ? -24.431 -6.173 35.331 1.00 86.69 209 ARG A CA 1
ATOM 1668 C C . ARG A 1 209 ? -25.440 -5.078 35.651 1.00 86.69 209 ARG A C 1
ATOM 1670 O O . ARG A 1 209 ? -26.257 -4.713 34.819 1.00 86.69 209 ARG A O 1
ATOM 1677 N N . ARG A 1 210 ? -25.376 -4.529 36.856 1.00 88.06 210 ARG A N 1
ATOM 1678 C CA . ARG A 1 210 ? -26.157 -3.376 37.299 1.00 88.06 210 ARG A CA 1
ATOM 1679 C C . ARG A 1 210 ? -25.225 -2.390 37.985 1.00 88.06 210 ARG A C 1
ATOM 1681 O O . ARG A 1 210 ? -24.592 -2.750 38.971 1.00 88.06 210 ARG A O 1
ATOM 1688 N N . ALA A 1 211 ? -25.153 -1.164 37.486 1.00 89.50 211 ALA A N 1
ATOM 1689 C CA . ALA A 1 211 ? -24.382 -0.080 38.072 1.00 89.50 211 ALA A CA 1
ATOM 1690 C C . ALA A 1 211 ? -25.292 1.101 38.429 1.00 89.50 211 ALA A C 1
ATOM 1692 O O . ALA A 1 211 ? -25.960 1.661 37.566 1.00 89.50 211 ALA A O 1
ATOM 1693 N N . ASP A 1 212 ? -25.297 1.492 39.696 1.00 90.12 212 ASP A N 1
ATOM 1694 C CA . ASP A 1 212 ? -25.999 2.654 40.220 1.00 90.12 212 ASP A CA 1
ATOM 1695 C C . ASP A 1 212 ? -24.984 3.780 40.476 1.00 90.12 212 ASP A C 1
ATOM 1697 O O . ASP A 1 212 ? -24.019 3.625 41.229 1.00 90.12 212 ASP A O 1
ATOM 1701 N N . VAL A 1 213 ? -25.213 4.940 39.868 1.00 90.69 213 VAL A N 1
ATOM 1702 C CA . VAL A 1 213 ? -24.395 6.148 40.004 1.00 90.69 213 VAL A CA 1
ATOM 1703 C C . VAL A 1 213 ? -25.230 7.231 40.671 1.00 90.69 213 VAL A C 1
ATOM 1705 O O . VAL A 1 213 ? -26.296 7.578 40.175 1.00 90.69 213 VAL A O 1
ATOM 1708 N N . THR A 1 214 ? -24.777 7.774 41.799 1.00 90.75 214 THR A N 1
ATOM 1709 C CA . THR A 1 214 ? -25.451 8.876 42.506 1.00 90.75 214 THR A CA 1
ATOM 1710 C C . THR A 1 214 ? -24.536 10.085 42.580 1.00 90.75 214 THR A C 1
ATOM 1712 O O . THR A 1 214 ? -23.498 10.026 43.234 1.00 90.75 214 THR A O 1
ATOM 1715 N N . PHE A 1 215 ? -24.925 11.189 41.957 1.00 89.19 215 PHE A N 1
ATOM 1716 C CA . PHE A 1 215 ? -24.145 12.420 41.914 1.00 89.19 215 PHE A CA 1
ATOM 1717 C C . PHE A 1 215 ? -24.416 13.304 43.139 1.00 89.19 215 PHE A C 1
ATOM 1719 O O . PHE A 1 215 ? -25.524 13.345 43.671 1.00 89.19 215 PHE A O 1
ATOM 1726 N N . GLN A 1 216 ? -23.393 14.017 43.601 1.00 85.69 216 GLN A N 1
ATOM 1727 C CA . GLN A 1 216 ? -23.435 14.931 44.742 1.00 85.69 216 GLN A CA 1
ATOM 1728 C C . GLN A 1 216 ? -22.926 16.320 44.319 1.00 85.69 216 GLN A C 1
ATOM 1730 O O . GLN A 1 216 ? -21.989 16.407 43.516 1.00 85.69 216 GLN A O 1
ATOM 1735 N N . PRO A 1 217 ? -23.515 17.419 44.836 1.00 76.88 217 PRO A N 1
ATOM 1736 C CA . PRO A 1 217 ? -24.567 17.488 45.865 1.00 76.88 217 PRO A CA 1
ATOM 1737 C C . PRO A 1 217 ? -26.013 17.371 45.337 1.00 76.88 217 PRO A C 1
ATOM 1739 O O . PRO A 1 217 ? -26.947 17.390 46.133 1.00 76.88 217 PRO A O 1
ATOM 1742 N N . GLY A 1 218 ? -26.223 17.293 44.017 1.00 77.25 218 GLY A N 1
ATOM 1743 C CA . GLY A 1 218 ? -27.559 17.354 43.400 1.00 77.25 218 GLY A CA 1
ATOM 1744 C C . GLY A 1 218 ? -28.445 16.121 43.627 1.00 77.25 218 GLY A C 1
ATOM 1745 O O . GLY A 1 218 ? -29.661 16.191 43.445 1.00 77.25 218 GLY A O 1
ATOM 1746 N N . GLY A 1 219 ? -27.870 15.004 44.083 1.00 83.75 219 GLY A N 1
ATOM 1747 C CA . GLY A 1 219 ? -28.599 13.782 44.419 1.00 83.75 219 GLY A CA 1
ATOM 1748 C C . GLY A 1 219 ? -29.181 13.050 43.208 1.00 83.75 219 GLY A C 1
ATOM 1749 O O . GLY A 1 219 ? -29.968 12.117 43.394 1.00 83.75 219 GLY A O 1
ATOM 1750 N N . GLU A 1 220 ? -28.826 13.452 41.984 1.00 90.12 220 GLU A N 1
ATOM 1751 C CA . GLU A 1 220 ? -29.278 12.800 40.761 1.00 90.12 220 GLU A CA 1
ATOM 1752 C C . GLU A 1 220 ? -28.737 11.370 40.695 1.00 90.12 220 GLU A C 1
ATOM 1754 O O . GLU A 1 220 ? -27.617 11.085 41.123 1.00 90.12 220 GLU A O 1
ATOM 1759 N N . ARG A 1 221 ? -29.550 10.448 40.178 1.00 89.69 221 ARG A N 1
ATOM 1760 C CA . ARG A 1 221 ? -29.221 9.024 40.127 1.00 89.69 221 ARG A CA 1
ATOM 1761 C C . ARG A 1 221 ? -29.349 8.507 38.712 1.00 89.69 221 ARG A C 1
ATOM 1763 O O . ARG A 1 221 ? -30.365 8.776 38.078 1.00 89.69 221 ARG A O 1
ATOM 1770 N N . LEU A 1 222 ? -28.372 7.726 38.272 1.00 89.81 222 LEU A N 1
ATOM 1771 C CA . LEU A 1 222 ? -28.369 6.991 37.015 1.00 89.81 222 LEU A CA 1
ATOM 1772 C C . LEU A 1 222 ? -28.153 5.507 37.314 1.00 89.81 222 LEU A C 1
ATOM 1774 O O . LEU A 1 222 ? -27.183 5.142 37.964 1.00 89.81 222 LEU A O 1
ATOM 1778 N N . THR A 1 223 ? -29.047 4.661 36.829 1.00 88.25 223 THR A N 1
ATOM 1779 C CA . THR A 1 223 ? -28.949 3.203 36.885 1.00 88.25 223 THR A CA 1
ATOM 1780 C C . THR A 1 223 ? -28.632 2.688 35.490 1.00 88.25 223 THR A C 1
ATOM 1782 O O . THR A 1 223 ? -29.298 3.054 34.525 1.00 88.25 223 THR A O 1
ATOM 1785 N N . ILE A 1 224 ? -27.623 1.834 35.385 1.00 87.56 224 ILE A N 1
ATOM 1786 C CA . ILE A 1 224 ? -27.167 1.189 34.157 1.00 87.56 224 ILE A CA 1
ATOM 1787 C C . ILE A 1 224 ? -27.348 -0.311 34.355 1.00 87.56 224 ILE A C 1
ATOM 1789 O O . ILE A 1 224 ? -26.715 -0.887 35.232 1.00 87.56 224 ILE A O 1
ATOM 1793 N N . SER A 1 225 ? -28.203 -0.951 33.569 1.00 83.25 225 SER A N 1
ATOM 1794 C CA . SER A 1 225 ? -28.399 -2.405 33.597 1.00 83.25 225 SER A CA 1
ATOM 1795 C C . SER A 1 225 ? -27.927 -3.002 32.279 1.00 83.25 225 SER A C 1
ATOM 1797 O O . SER A 1 225 ? -28.286 -2.491 31.229 1.00 83.25 225 SER A O 1
ATOM 1799 N N . GLN A 1 226 ? -27.118 -4.052 32.322 1.00 78.62 226 GLN A N 1
ATOM 1800 C CA . GLN A 1 226 ? -26.540 -4.707 31.156 1.00 78.62 226 GLN A CA 1
ATOM 1801 C C . GLN A 1 226 ? -26.753 -6.216 31.240 1.00 78.62 226 GLN A C 1
ATOM 1803 O O . GLN A 1 226 ? -26.484 -6.811 32.280 1.00 78.62 226 GLN A O 1
ATOM 1808 N N . GLU A 1 227 ? -27.226 -6.844 30.171 1.00 79.00 227 GLU A N 1
ATOM 1809 C CA . GLU A 1 227 ? -27.535 -8.275 30.127 1.00 79.00 227 GLU A CA 1
ATOM 1810 C C . GLU A 1 227 ? -26.897 -8.927 28.904 1.00 79.00 227 GLU A C 1
ATOM 1812 O O . GLU A 1 227 ? -27.081 -8.482 27.774 1.00 79.00 227 GLU A O 1
ATOM 1817 N N . PHE A 1 228 ? -26.141 -9.996 29.127 1.00 74.19 228 PHE A N 1
ATOM 1818 C CA . PHE A 1 228 ? -25.481 -10.734 28.061 1.00 74.19 228 PHE A CA 1
ATOM 1819 C C . PHE A 1 228 ? -26.445 -11.653 27.317 1.00 74.19 228 PHE A C 1
ATOM 1821 O O . PHE A 1 228 ? -27.194 -12.413 27.930 1.00 74.19 228 PHE A O 1
ATOM 1828 N N . LYS A 1 229 ? -26.386 -11.605 25.986 1.00 66.12 229 LYS A N 1
ATOM 1829 C CA . LYS A 1 229 ? -27.283 -12.346 25.089 1.00 66.12 229 LYS A CA 1
ATOM 1830 C C . LYS A 1 229 ? -26.582 -13.427 24.265 1.00 66.12 229 LYS A C 1
ATOM 1832 O O . LYS A 1 229 ? -27.250 -14.101 23.488 1.00 66.12 229 LYS A O 1
ATOM 1837 N N . GLY A 1 230 ? -25.275 -13.623 24.441 1.00 55.12 230 GLY A N 1
ATOM 1838 C CA . GLY A 1 230 ? -24.488 -14.606 23.694 1.00 55.12 230 GLY A CA 1
ATOM 1839 C C . GLY A 1 230 ? -23.352 -13.981 22.889 1.00 55.12 230 GLY A C 1
ATOM 1840 O O . GLY A 1 230 ? -23.112 -12.777 22.947 1.00 55.12 230 GLY A O 1
ATOM 1841 N N . ILE A 1 231 ? -22.644 -14.826 22.145 1.00 47.31 231 ILE A N 1
ATOM 1842 C CA . ILE A 1 231 ? -21.639 -14.417 21.162 1.00 47.31 231 ILE A CA 1
ATOM 1843 C C . ILE A 1 231 ? -22.265 -14.610 19.778 1.00 47.31 231 ILE A C 1
ATOM 1845 O O . ILE A 1 231 ? -22.914 -15.630 19.541 1.00 47.31 231 ILE A O 1
ATOM 1849 N N . ASP A 1 232 ? -22.154 -13.615 18.901 1.00 43.50 232 ASP A N 1
ATOM 1850 C CA . ASP A 1 232 ? -22.725 -13.693 17.556 1.00 43.50 232 ASP A CA 1
ATOM 1851 C C . ASP A 1 232 ? -21.894 -14.582 16.610 1.00 43.50 232 ASP A C 1
ATOM 1853 O O . ASP A 1 232 ? -20.815 -15.062 16.947 1.00 43.50 232 ASP A O 1
ATOM 1857 N N . GLU A 1 233 ? -22.393 -14.818 15.394 1.00 34.94 233 GLU A N 1
ATOM 1858 C CA . GLU A 1 233 ? -21.734 -15.671 14.385 1.00 34.94 233 GLU A CA 1
ATOM 1859 C C . GLU A 1 233 ? -20.381 -15.127 13.872 1.00 34.94 233 GLU A C 1
ATOM 1861 O O . GLU A 1 233 ? -19.747 -15.761 13.028 1.00 34.94 233 GLU A O 1
ATOM 1866 N N . HIS A 1 234 ? -19.950 -13.959 14.359 1.00 34.84 234 HIS A N 1
ATOM 1867 C CA . HIS A 1 234 ? -18.699 -13.287 14.013 1.00 34.84 234 HIS A CA 1
ATOM 1868 C C . HIS A 1 234 ? -17.787 -13.099 15.242 1.00 34.84 234 HIS A C 1
ATOM 1870 O O . HIS A 1 234 ? -16.892 -12.256 15.203 1.00 34.84 234 HIS A O 1
ATOM 1876 N N . ASP A 1 235 ? -18.024 -13.865 16.313 1.00 34.97 235 ASP A N 1
ATOM 1877 C CA . ASP A 1 235 ? -17.271 -13.864 17.573 1.00 34.97 235 ASP A CA 1
ATOM 1878 C C . ASP A 1 235 ? -17.362 -12.560 18.404 1.00 34.97 235 ASP A C 1
ATOM 1880 O O . ASP A 1 235 ? -16.477 -12.264 19.210 1.00 34.97 235 ASP A O 1
ATOM 1884 N N . HIS A 1 236 ? -18.448 -11.780 18.278 1.00 42.03 236 HIS A N 1
ATOM 1885 C CA . HIS A 1 236 ? -18.678 -10.589 19.115 1.00 42.03 236 HIS A CA 1
ATOM 1886 C C . HIS A 1 236 ? -19.618 -10.852 20.296 1.00 42.03 236 HIS A C 1
ATOM 1888 O O . HIS A 1 236 ? -20.650 -11.505 20.163 1.00 42.03 236 HIS A O 1
ATOM 1894 N N . LEU A 1 237 ? -19.301 -10.261 21.452 1.00 45.66 237 LEU A N 1
ATOM 1895 C CA . LEU A 1 237 ? -20.121 -10.311 22.663 1.00 45.66 237 LEU A CA 1
ATOM 1896 C C . LEU A 1 237 ? -21.375 -9.427 22.512 1.00 45.66 237 LEU A C 1
ATOM 1898 O O . LEU A 1 237 ? -21.267 -8.205 22.418 1.00 45.66 237 LEU A O 1
ATOM 1902 N N . MET A 1 238 ? -22.564 -10.025 22.547 1.00 48.53 238 MET A N 1
ATOM 1903 C CA . MET A 1 238 ? -23.839 -9.304 22.489 1.00 48.53 238 MET A CA 1
ATOM 1904 C C . MET A 1 238 ? -24.312 -8.946 23.904 1.00 48.53 238 MET A C 1
ATOM 1906 O O . MET A 1 238 ? -24.546 -9.835 24.728 1.00 48.53 238 MET A O 1
ATOM 1910 N N . VAL A 1 239 ? -24.476 -7.651 24.193 1.00 63.34 239 VAL A N 1
ATOM 1911 C CA . VAL A 1 239 ? -24.915 -7.138 25.504 1.00 63.34 239 VAL A CA 1
ATOM 1912 C C . VAL A 1 239 ? -26.044 -6.124 25.323 1.00 63.34 239 VAL A C 1
ATOM 1914 O O . VAL A 1 239 ? -25.882 -5.121 24.639 1.00 63.34 239 VAL A O 1
ATOM 1917 N N . GLU A 1 240 ? -27.181 -6.359 25.968 1.00 70.19 240 GLU A N 1
ATOM 1918 C CA . GLU A 1 240 ? -28.315 -5.432 26.026 1.00 70.19 240 GLU A CA 1
ATOM 1919 C C . GLU A 1 240 ? -28.086 -4.414 27.155 1.00 70.19 240 GLU A C 1
ATOM 1921 O O . GLU A 1 240 ? -27.891 -4.830 28.293 1.00 70.19 240 GLU A O 1
ATOM 1926 N N . THR A 1 241 ? -28.120 -3.101 26.883 1.00 75.81 241 THR A N 1
ATOM 1927 C CA . THR A 1 241 ? -27.891 -2.041 27.892 1.00 75.81 241 THR A CA 1
ATOM 1928 C C . THR A 1 241 ? -29.133 -1.165 28.096 1.00 75.81 241 THR A C 1
ATOM 1930 O O . THR A 1 241 ? -29.687 -0.621 27.148 1.00 75.81 241 THR A O 1
ATOM 1933 N N . ARG A 1 242 ? -29.541 -0.952 29.352 1.00 76.88 242 ARG A N 1
ATOM 1934 C CA . ARG A 1 242 ? -30.661 -0.093 29.769 1.00 76.88 242 ARG A CA 1
ATOM 1935 C C . ARG A 1 242 ? -30.176 0.994 30.725 1.00 76.88 242 ARG A C 1
ATOM 1937 O O . ARG A 1 242 ? -29.479 0.700 31.695 1.00 76.88 242 ARG A O 1
ATOM 1944 N N . LEU A 1 243 ? -30.563 2.242 30.465 1.00 81.25 243 LEU A N 1
ATOM 1945 C CA . LEU A 1 243 ? -30.210 3.414 31.270 1.00 81.25 243 LEU A CA 1
ATOM 1946 C C . LEU A 1 243 ? -31.476 4.041 31.860 1.00 81.25 243 LEU A C 1
ATOM 1948 O O . LEU A 1 243 ? -32.388 4.402 31.119 1.00 81.25 243 LEU A O 1
ATOM 1952 N N . GLU A 1 244 ? -31.521 4.221 33.176 1.00 87.31 244 GLU A N 1
ATOM 1953 C CA . GLU A 1 244 ? -32.662 4.815 33.880 1.00 87.31 244 GLU A CA 1
ATOM 1954 C C . GLU A 1 244 ? -32.192 5.879 34.873 1.00 87.31 244 GLU A C 1
ATOM 1956 O O . GLU A 1 244 ? -31.361 5.607 35.736 1.00 87.31 244 GLU A O 1
ATOM 1961 N N . GLY A 1 245 ? -32.737 7.094 34.795 1.00 88.38 245 GLY A N 1
ATOM 1962 C CA . GLY A 1 245 ? -32.484 8.139 35.786 1.00 88.38 245 GLY A CA 1
ATOM 1963 C C . GLY A 1 245 ? -32.123 9.500 35.197 1.00 88.38 245 GLY A C 1
ATOM 1964 O O . GLY A 1 245 ? -32.488 9.822 34.068 1.00 88.38 245 GLY A O 1
ATOM 1965 N N . LYS A 1 246 ? -31.444 10.328 35.994 1.00 82.00 246 LYS A N 1
ATOM 1966 C CA . LYS A 1 246 ? -31.078 11.713 35.672 1.00 82.00 246 LYS A CA 1
ATOM 1967 C C . LYS A 1 246 ? -29.598 11.943 35.976 1.00 82.00 246 LYS A C 1
ATOM 1969 O O . LYS A 1 246 ? -29.083 11.420 36.961 1.00 82.00 246 LYS A O 1
ATOM 1974 N N . ILE A 1 247 ? -28.935 12.741 35.144 1.00 84.50 247 ILE A N 1
ATOM 1975 C CA . ILE A 1 247 ? -27.540 13.162 35.329 1.00 84.50 247 ILE A CA 1
ATOM 1976 C C . ILE A 1 247 ? -27.469 14.667 35.644 1.00 84.50 247 ILE A C 1
ATOM 1978 O O . ILE A 1 247 ? -28.373 15.403 35.235 1.00 84.50 247 ILE A O 1
ATOM 1982 N N . PRO A 1 248 ? -26.427 15.144 36.351 1.00 82.69 248 PRO A N 1
ATOM 1983 C CA . PRO A 1 248 ? -26.222 16.566 36.591 1.00 82.69 248 PRO A CA 1
ATOM 1984 C C . PRO A 1 248 ? -25.923 17.310 35.293 1.00 82.69 248 PRO A C 1
ATOM 1986 O O . PRO A 1 248 ? -25.136 16.847 34.467 1.00 82.69 248 PRO A O 1
ATOM 1989 N N . GLU A 1 249 ? -26.484 18.505 35.148 1.00 79.50 249 GLU A N 1
ATOM 1990 C CA . GLU A 1 249 ? -26.138 19.382 34.034 1.00 79.50 249 GLU A CA 1
ATOM 1991 C C . GLU A 1 249 ? -24.726 19.961 34.219 1.00 79.50 249 GLU A C 1
ATOM 1993 O O . GLU A 1 249 ? -24.326 20.389 35.315 1.00 79.50 249 GLU A O 1
ATOM 1998 N N . VAL A 1 250 ? -23.969 19.962 33.121 1.00 79.25 250 VAL A N 1
ATOM 1999 C CA . VAL A 1 250 ? -22.638 20.561 33.009 1.00 79.25 250 VAL A CA 1
ATOM 2000 C C . VAL A 1 250 ? -22.731 21.711 31.999 1.00 79.25 250 VAL A C 1
ATOM 2002 O O . VAL A 1 250 ? -23.218 21.485 30.891 1.00 79.25 250 VAL A O 1
ATOM 2005 N N . PRO A 1 251 ? -22.294 22.937 32.348 1.00 76.31 251 PRO A N 1
ATOM 2006 C CA . PRO A 1 251 ? -22.368 24.082 31.443 1.00 76.31 251 PRO A CA 1
ATOM 2007 C C . PRO A 1 251 ? -21.628 23.851 30.120 1.00 76.31 251 PRO A C 1
ATOM 2009 O O . PRO A 1 251 ? -20.557 23.241 30.085 1.00 76.31 251 PRO A O 1
ATOM 2012 N N . GLN A 1 252 ? -22.189 24.374 29.028 1.00 66.62 252 GLN A N 1
ATOM 2013 C CA . GLN A 1 252 ? -21.635 24.212 27.685 1.00 66.62 252 GLN A CA 1
ATOM 2014 C C . GLN A 1 252 ? -20.211 24.788 27.598 1.00 66.62 252 GLN A C 1
ATOM 2016 O O . GLN A 1 252 ? -19.957 25.920 28.001 1.00 66.62 252 GLN A O 1
ATOM 2021 N N . GLY A 1 253 ? -19.279 23.990 27.065 1.00 65.81 253 GLY A N 1
ATOM 2022 C CA . GLY A 1 253 ? -17.875 24.373 26.897 1.00 65.81 253 GLY A CA 1
ATOM 2023 C C . GLY A 1 253 ? -16.999 24.257 28.151 1.00 65.81 253 GLY A C 1
ATOM 2024 O O . GLY A 1 253 ? -15.854 24.708 28.123 1.00 65.81 253 GLY A O 1
ATOM 2025 N N . ALA A 1 254 ? -17.503 23.646 29.226 1.00 68.06 254 ALA A N 1
ATOM 2026 C CA . ALA A 1 254 ? -16.708 23.268 30.391 1.00 68.06 254 ALA A CA 1
ATOM 2027 C C . ALA A 1 254 ? -15.889 21.983 30.141 1.00 68.06 254 ALA A C 1
ATOM 2029 O O . ALA A 1 254 ? -16.330 21.079 29.430 1.00 68.06 254 ALA A O 1
ATOM 2030 N N . LYS A 1 255 ? -14.705 21.871 30.758 1.00 71.75 255 LYS A N 1
ATOM 2031 C CA . LYS A 1 255 ? -13.841 20.679 30.684 1.00 71.75 255 LYS A CA 1
ATOM 2032 C C . LYS A 1 255 ? -13.922 19.879 31.980 1.00 71.75 255 LYS A C 1
ATOM 2034 O O . LYS A 1 255 ? -13.532 20.381 33.032 1.00 71.75 255 LYS A O 1
ATOM 2039 N N . VAL A 1 256 ? -14.361 18.626 31.893 1.00 75.75 256 VAL A N 1
ATOM 2040 C CA . VAL A 1 256 ? -14.410 17.709 33.039 1.00 75.75 256 VAL A CA 1
ATOM 2041 C C . VAL A 1 256 ? -13.098 16.934 33.145 1.00 75.75 256 VAL A C 1
ATOM 2043 O O . VAL A 1 256 ? -12.657 16.322 32.175 1.00 75.75 256 VAL A O 1
ATOM 2046 N N . GLN A 1 257 ? -12.480 16.966 34.320 1.00 73.75 257 GLN A N 1
ATOM 2047 C CA . GLN A 1 257 ? -11.297 16.187 34.667 1.00 73.75 257 GLN A CA 1
ATOM 2048 C C . GLN A 1 257 ? -11.642 15.215 35.796 1.00 73.75 257 GLN A C 1
ATOM 2050 O O . GLN A 1 257 ? -12.288 15.594 36.771 1.00 73.75 257 GLN A O 1
ATOM 2055 N N . ILE A 1 258 ? -11.199 13.970 35.652 1.00 79.81 258 ILE A N 1
ATOM 2056 C CA . ILE A 1 258 ? -11.297 12.928 36.674 1.00 79.81 258 ILE A CA 1
ATOM 2057 C C . ILE A 1 258 ? -9.865 12.508 36.982 1.00 79.81 258 ILE A C 1
ATOM 2059 O O . ILE A 1 258 ? -9.122 12.166 36.059 1.00 79.81 258 ILE A O 1
ATOM 2063 N N . ASP A 1 259 ? -9.477 12.571 38.250 1.00 77.44 259 ASP A N 1
ATOM 2064 C CA . ASP A 1 259 ? -8.137 12.169 38.664 1.00 77.44 259 ASP A CA 1
ATOM 2065 C C . ASP A 1 259 ? -8.006 10.633 38.685 1.00 77.44 259 ASP A C 1
ATOM 2067 O O . ASP A 1 259 ? -9.018 9.930 38.793 1.00 77.44 259 ASP A O 1
ATOM 2071 N N . PRO A 1 260 ? -6.781 10.088 38.553 1.00 75.62 260 PRO A N 1
ATOM 2072 C CA . PRO A 1 260 ? -6.533 8.650 38.623 1.00 75.62 260 PRO A CA 1
ATOM 2073 C C . PRO A 1 260 ? -7.138 8.042 39.889 1.00 75.62 260 PRO A C 1
ATOM 2075 O O . PRO A 1 260 ? -7.022 8.611 40.976 1.00 75.62 260 PRO A O 1
ATOM 2078 N N . TYR A 1 261 ? -7.774 6.881 39.763 1.00 77.31 261 TYR A N 1
ATOM 2079 C CA . TYR A 1 261 ? -8.452 6.234 40.883 1.00 77.31 261 TYR A CA 1
ATOM 2080 C C . TYR A 1 261 ? -8.288 4.719 40.841 1.00 77.31 261 TYR A C 1
ATOM 2082 O O . TYR A 1 261 ? -8.022 4.126 39.794 1.00 77.31 261 TYR A O 1
ATOM 2090 N N . THR A 1 262 ? -8.472 4.088 41.995 1.00 75.00 262 THR A N 1
ATOM 2091 C CA . THR A 1 262 ? -8.516 2.634 42.129 1.00 75.00 262 THR A CA 1
ATOM 2092 C C . THR A 1 262 ? -9.922 2.178 42.498 1.00 75.00 262 THR A C 1
ATOM 2094 O O . THR A 1 262 ? -10.657 2.867 43.204 1.00 75.00 262 THR A O 1
ATOM 2097 N N . GLU A 1 263 ? -10.317 1.016 41.995 1.00 75.69 263 GLU A N 1
ATOM 2098 C CA . GLU A 1 263 ? -11.620 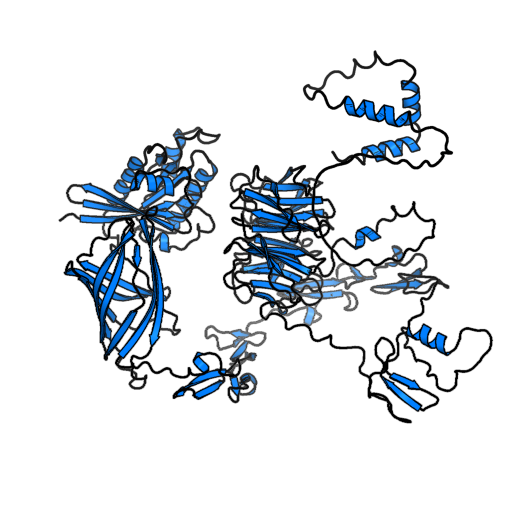0.407 42.233 1.00 75.69 263 GLU A CA 1
ATOM 2099 C C . GLU A 1 263 ? -11.421 -1.019 42.734 1.00 75.69 263 GLU A C 1
ATOM 2101 O O . GLU A 1 263 ? -10.699 -1.796 42.114 1.00 75.69 263 GLU A O 1
ATOM 2106 N N . ILE A 1 264 ? -12.063 -1.374 43.844 1.00 75.88 264 ILE A N 1
ATOM 2107 C CA . ILE A 1 264 ? -11.942 -2.714 44.419 1.00 75.88 264 ILE A CA 1
ATOM 2108 C C . ILE A 1 264 ? -13.185 -3.519 44.053 1.00 75.88 264 ILE A C 1
ATOM 2110 O O . ILE A 1 264 ? -14.306 -3.161 44.416 1.00 75.88 264 ILE A O 1
ATOM 2114 N N . TYR A 1 265 ? -12.969 -4.634 43.367 1.00 76.75 265 TYR A N 1
ATOM 2115 C CA . TYR A 1 265 ? -13.987 -5.620 43.040 1.00 76.75 265 TYR A CA 1
ATOM 2116 C C . TYR A 1 265 ? -13.934 -6.754 44.051 1.00 76.75 265 TYR A C 1
ATOM 2118 O O . TYR A 1 265 ? -12.888 -7.370 44.247 1.00 76.75 265 TYR A O 1
ATOM 2126 N N . GLN A 1 266 ? -15.067 -7.031 44.684 1.00 71.81 266 GLN A N 1
ATOM 2127 C CA . GLN A 1 266 ? -15.256 -8.167 45.575 1.00 71.81 266 GLN A CA 1
ATOM 2128 C C . GLN A 1 266 ? -15.905 -9.306 44.795 1.00 71.81 266 GLN A C 1
ATOM 2130 O O . GLN A 1 266 ? -16.993 -9.129 44.248 1.00 71.81 266 GLN A O 1
ATOM 2135 N N . TYR A 1 267 ? -15.243 -10.459 44.752 1.00 68.19 267 TYR A N 1
ATOM 2136 C CA . TYR A 1 267 ? -15.692 -11.644 44.028 1.00 68.19 267 TYR A CA 1
ATOM 2137 C C . TYR A 1 267 ? -16.313 -12.658 44.987 1.00 68.19 267 TYR A C 1
ATOM 2139 O O . TYR A 1 267 ? -15.756 -12.991 46.034 1.00 68.19 267 TYR A O 1
ATOM 2147 N N . SER A 1 268 ? -17.462 -13.193 44.593 1.00 66.56 268 SER A N 1
ATOM 2148 C CA . SER A 1 268 ? -18.099 -14.358 45.200 1.00 66.56 268 SER A CA 1
ATOM 2149 C C . SER A 1 268 ? -18.582 -15.308 44.101 1.00 66.56 268 SER A C 1
ATOM 2151 O O . SER A 1 268 ? -18.520 -14.970 42.920 1.00 66.56 268 SER A O 1
ATOM 2153 N N . SER A 1 269 ? -19.052 -16.500 44.476 1.00 62.72 269 SER A N 1
ATOM 2154 C CA . SER A 1 269 ? -19.271 -17.626 43.553 1.00 62.72 269 SER A CA 1
ATOM 2155 C C . SER A 1 269 ? -20.109 -17.308 42.310 1.00 62.72 269 SER A C 1
ATOM 2157 O O . SER A 1 269 ? -19.833 -17.880 41.266 1.00 62.72 269 SER A O 1
ATOM 2159 N N . ASN A 1 270 ? -21.077 -16.392 42.405 1.00 69.31 270 ASN A N 1
ATOM 2160 C CA . ASN A 1 270 ? -21.963 -15.987 41.301 1.00 69.31 270 ASN A CA 1
ATOM 2161 C C . ASN A 1 270 ? -22.234 -14.466 41.282 1.00 69.31 270 ASN A C 1
ATOM 2163 O O . ASN A 1 270 ? -23.204 -14.003 40.677 1.00 69.31 270 ASN A O 1
ATOM 2167 N N . LEU A 1 271 ? -21.446 -13.684 42.027 1.00 71.38 271 LEU A N 1
ATOM 2168 C CA . LEU A 1 271 ? -21.718 -12.269 42.271 1.00 71.38 271 LEU A CA 1
ATOM 2169 C C . LEU A 1 271 ? -20.409 -11.495 42.460 1.00 71.38 271 LEU A C 1
ATOM 2171 O O . LEU A 1 271 ? -19.607 -11.831 43.331 1.00 71.38 271 LEU A O 1
ATOM 2175 N N . ILE A 1 272 ? -20.228 -10.437 41.678 1.00 77.00 272 ILE A N 1
ATOM 2176 C CA . ILE A 1 272 ? -19.148 -9.460 41.813 1.00 77.00 272 ILE A CA 1
ATOM 2177 C C . ILE A 1 272 ? -19.773 -8.143 42.248 1.00 77.00 272 ILE A C 1
ATOM 2179 O O . ILE A 1 272 ? -20.770 -7.713 41.669 1.00 77.00 272 ILE A O 1
ATOM 2183 N N . THR A 1 273 ? -19.195 -7.480 43.240 1.00 73.50 273 THR A N 1
ATOM 2184 C CA . THR A 1 273 ? -19.639 -6.145 43.654 1.00 73.50 273 THR A CA 1
ATOM 2185 C C . THR A 1 273 ? -18.471 -5.182 43.741 1.00 73.50 273 THR A C 1
ATOM 2187 O O . THR A 1 273 ? -17.411 -5.539 44.246 1.00 73.50 273 THR A O 1
ATOM 2190 N N . SER A 1 274 ? -18.684 -3.948 43.305 1.00 82.81 274 SER A N 1
ATOM 2191 C CA . SER A 1 274 ? -17.750 -2.837 43.501 1.00 82.81 274 SER A CA 1
ATOM 2192 C C . SER A 1 274 ? -18.530 -1.637 44.029 1.00 82.81 274 SER A C 1
ATOM 2194 O O . SER A 1 274 ? -19.713 -1.458 43.729 1.00 82.81 274 SER A O 1
ATOM 2196 N N . SER A 1 275 ? -17.899 -0.842 44.885 1.00 84.12 275 SER A N 1
ATOM 2197 C CA . SER A 1 275 ? -18.493 0.390 45.385 1.00 84.12 275 SER A CA 1
ATOM 2198 C C . SER A 1 275 ? -17.394 1.393 45.684 1.00 84.12 275 SER A C 1
ATOM 2200 O O . SER A 1 275 ? -16.521 1.125 46.509 1.00 84.12 275 SER A O 1
ATOM 2202 N N . SER A 1 276 ? -17.488 2.573 45.084 1.00 83.00 276 SER A N 1
ATOM 2203 C CA . SER A 1 276 ? -16.539 3.661 45.292 1.00 83.00 276 SER A CA 1
ATOM 2204 C C . SER A 1 276 ? -17.214 5.025 45.278 1.00 83.00 276 SER A C 1
ATOM 2206 O O . SER A 1 276 ? -18.335 5.204 44.797 1.00 83.00 276 SER A O 1
ATOM 2208 N N . THR A 1 277 ? -16.510 6.008 45.823 1.00 83.44 277 THR A N 1
ATOM 2209 C CA . THR A 1 277 ? -16.848 7.424 45.697 1.00 83.44 277 THR A CA 1
ATOM 2210 C C . THR A 1 277 ? -15.733 8.084 44.909 1.00 83.44 277 THR A C 1
ATOM 2212 O O . THR A 1 277 ? -14.561 7.897 45.231 1.00 83.44 277 THR A O 1
ATOM 2215 N N . ARG A 1 278 ? -16.090 8.836 43.869 1.00 85.44 278 ARG A N 1
ATOM 2216 C CA . ARG A 1 278 ? -15.132 9.479 42.969 1.00 85.44 278 ARG A CA 1
ATOM 2217 C C . ARG A 1 278 ? -15.395 10.970 42.896 1.00 85.44 278 ARG A C 1
ATOM 2219 O O . ARG A 1 278 ? -16.548 11.401 42.876 1.00 85.44 278 ARG A O 1
ATOM 2226 N N . GLU A 1 279 ? -14.320 11.738 42.825 1.00 85.94 279 GLU A N 1
ATOM 2227 C CA . GLU A 1 279 ? -14.363 13.185 42.639 1.00 85.94 279 GLU A CA 1
ATOM 2228 C C . GLU A 1 279 ? -14.021 13.540 41.192 1.00 85.94 279 GLU A C 1
ATOM 2230 O O . GLU A 1 279 ? -13.258 12.846 40.517 1.00 85.94 279 GLU A O 1
ATOM 2235 N N . TYR A 1 280 ? -14.627 14.611 40.697 1.00 85.25 280 TYR A N 1
ATOM 2236 C CA . TYR A 1 280 ? -14.356 15.154 39.378 1.00 85.25 280 TYR A CA 1
ATOM 2237 C C . TYR A 1 280 ? -14.429 16.675 39.416 1.00 85.25 280 TYR A C 1
ATOM 2239 O O . TYR A 1 280 ? -15.266 17.270 40.100 1.00 85.25 280 TYR A O 1
ATOM 2247 N N . VAL A 1 281 ? -13.549 17.309 38.649 1.00 84.38 281 VAL A N 1
ATOM 2248 C CA . VAL A 1 281 ? -13.438 18.762 38.572 1.00 84.38 281 VAL A CA 1
ATOM 2249 C C . VAL A 1 281 ? -13.991 19.232 37.237 1.00 84.38 281 VAL A C 1
ATOM 2251 O O . VAL A 1 281 ? -13.531 18.827 36.170 1.00 84.38 281 VAL A O 1
ATOM 2254 N N . ILE A 1 282 ? -14.984 20.111 37.292 1.00 84.00 282 ILE A N 1
ATOM 2255 C CA . ILE A 1 282 ? -15.513 20.823 36.134 1.00 84.00 282 ILE A CA 1
ATOM 2256 C C . ILE A 1 282 ? -14.778 22.160 36.040 1.00 84.00 282 ILE A C 1
ATOM 2258 O O . ILE A 1 282 ? -14.927 23.016 36.909 1.00 84.00 282 ILE A O 1
ATOM 2262 N N . ASN A 1 283 ? -14.011 22.353 34.973 1.00 81.19 283 ASN A N 1
ATOM 2263 C CA . ASN A 1 283 ? -13.368 23.623 34.654 1.00 81.19 283 ASN A CA 1
ATOM 2264 C C . ASN A 1 283 ? -14.299 24.437 33.750 1.00 81.19 283 ASN A C 1
ATOM 2266 O O . ASN A 1 283 ? -14.596 24.008 32.632 1.00 81.19 283 ASN A O 1
ATOM 2270 N N . LEU A 1 284 ? -14.774 25.582 34.230 1.00 79.88 284 LEU A N 1
ATOM 2271 C CA . LEU A 1 284 ? -15.672 26.474 33.500 1.00 79.88 284 LEU A CA 1
ATOM 2272 C C . LEU A 1 284 ? -14.888 27.427 32.584 1.00 79.88 284 LEU A C 1
ATOM 2274 O O . LEU A 1 284 ? -13.691 27.651 32.757 1.00 79.88 284 LEU A O 1
ATOM 2278 N N . GLN A 1 285 ? -15.571 27.998 31.589 1.00 73.88 285 GLN A N 1
ATOM 2279 C CA . GLN A 1 285 ? -14.951 28.892 30.600 1.00 73.88 285 GLN A CA 1
ATOM 2280 C C . GLN A 1 285 ? -14.421 30.207 31.193 1.00 73.88 285 GLN A C 1
ATOM 2282 O O . GLN A 1 285 ? -13.536 30.826 30.610 1.00 73.88 285 GLN A O 1
ATOM 2287 N N . ASP A 1 286 ? -14.933 30.627 32.349 1.00 76.56 286 ASP A N 1
ATOM 2288 C CA . ASP A 1 286 ? -14.474 31.811 33.085 1.00 76.56 286 ASP A CA 1
ATOM 2289 C C . ASP A 1 286 ? -13.191 31.558 33.905 1.00 76.56 286 ASP A C 1
ATOM 2291 O O . ASP A 1 286 ? -12.707 32.455 34.595 1.00 76.56 286 ASP A O 1
ATOM 2295 N N . GLY A 1 287 ? -12.631 30.344 33.827 1.00 72.19 287 GLY A N 1
ATOM 2296 C CA . GLY A 1 287 ? -11.455 29.919 34.583 1.00 72.19 287 GLY A CA 1
ATOM 2297 C C . GLY A 1 287 ? -11.761 29.464 36.012 1.00 72.19 287 GLY A C 1
ATOM 2298 O O . GLY A 1 287 ? -10.837 29.066 36.723 1.00 72.19 287 GLY A O 1
ATOM 2299 N N . SER A 1 288 ? -13.026 29.493 36.443 1.00 80.69 288 SER A N 1
ATOM 2300 C CA . SER A 1 288 ? -13.438 28.940 37.735 1.00 80.69 288 SER A CA 1
ATOM 2301 C C . SER A 1 288 ? -13.567 27.413 37.679 1.00 80.69 288 SER A C 1
ATOM 2303 O O . SER A 1 288 ? -13.825 26.820 36.628 1.00 80.69 288 SER A O 1
ATOM 2305 N N . THR A 1 289 ? -13.368 26.748 38.817 1.00 85.44 289 THR A N 1
ATOM 2306 C CA . THR A 1 289 ? -13.430 25.286 38.927 1.00 85.44 289 THR A CA 1
ATOM 2307 C C . THR A 1 289 ? -14.477 24.862 39.951 1.00 85.44 289 THR A C 1
ATOM 2309 O O . THR A 1 289 ? -14.580 25.434 41.037 1.00 85.44 289 THR A O 1
ATOM 2312 N N . GLN A 1 290 ? -15.288 23.861 39.603 1.00 85.00 290 GLN A N 1
ATOM 2313 C CA . GLN A 1 290 ? -16.266 23.243 40.500 1.00 85.00 290 GLN A CA 1
ATOM 2314 C C . GLN A 1 290 ? -15.874 21.787 40.745 1.00 85.00 290 GLN A C 1
ATOM 2316 O O . GLN A 1 290 ? -15.883 20.990 39.809 1.00 85.00 290 GLN A O 1
ATOM 2321 N N . SER A 1 291 ? -15.568 21.428 41.994 1.00 86.62 291 SER A N 1
ATOM 2322 C CA . SER A 1 291 ? -15.414 20.022 42.382 1.00 86.62 291 SER A CA 1
ATOM 2323 C C . SER A 1 291 ? -16.780 19.422 42.709 1.00 86.62 291 SER A C 1
ATOM 2325 O O . SER A 1 291 ? -17.570 20.012 43.452 1.00 86.62 291 SER A O 1
ATOM 2327 N N . ARG A 1 292 ? -17.074 18.266 42.123 1.00 87.69 292 ARG A N 1
ATOM 2328 C CA . ARG A 1 292 ? -18.276 17.467 42.372 1.00 87.69 292 ARG A CA 1
ATOM 2329 C C . ARG A 1 292 ? -17.859 16.023 42.616 1.00 87.69 292 ARG A C 1
ATOM 2331 O O . ARG A 1 292 ? -16.752 15.619 42.274 1.00 87.69 292 ARG A O 1
ATOM 2338 N N . SER A 1 293 ? -18.755 15.227 43.183 1.00 88.81 293 SER A N 1
ATOM 2339 C CA . SER A 1 293 ? -18.492 13.806 43.396 1.00 88.81 293 SER A CA 1
ATOM 2340 C C . SER A 1 293 ? -19.663 12.943 42.963 1.00 88.81 293 SER A C 1
ATOM 2342 O O . SER A 1 293 ? -20.787 13.418 42.779 1.00 88.81 293 SER A O 1
ATOM 2344 N N . TYR A 1 294 ? -19.393 11.665 42.737 1.00 89.06 294 TYR A N 1
ATOM 2345 C CA . TYR A 1 294 ? -20.422 10.662 42.529 1.00 89.06 294 TYR A CA 1
ATOM 2346 C C . TYR A 1 294 ? -20.070 9.374 43.261 1.00 89.06 294 TYR A C 1
ATOM 2348 O O . TYR A 1 294 ? -18.910 8.975 43.352 1.00 89.06 294 TYR A O 1
ATOM 2356 N N . ASN A 1 295 ? -21.099 8.717 43.777 1.00 87.38 295 ASN A N 1
ATOM 2357 C CA . ASN A 1 295 ? -21.012 7.373 44.320 1.00 87.38 295 ASN A CA 1
ATOM 2358 C C . ASN A 1 295 ? -21.330 6.392 43.201 1.00 87.38 295 ASN A C 1
ATOM 2360 O O . ASN A 1 295 ? -22.389 6.493 42.583 1.00 87.38 295 ASN A O 1
ATOM 2364 N N . PHE A 1 296 ? -20.423 5.460 42.960 1.00 87.94 296 PHE A N 1
ATOM 2365 C CA . PHE A 1 296 ? -20.555 4.384 41.996 1.00 87.94 296 PHE A CA 1
ATOM 2366 C C . PHE A 1 296 ? -20.741 3.075 42.754 1.00 87.94 296 PHE A C 1
ATOM 2368 O O . PHE A 1 296 ? -19.943 2.749 43.630 1.00 87.94 296 PHE A O 1
ATOM 2375 N N . ARG A 1 297 ? -21.793 2.326 42.437 1.00 86.06 297 ARG A N 1
ATOM 2376 C CA . ARG A 1 297 ? -22.023 0.994 42.987 1.00 86.06 297 ARG A CA 1
ATOM 2377 C C . ARG A 1 297 ? -22.361 0.047 41.860 1.00 86.06 297 ARG A C 1
ATOM 2379 O O . ARG A 1 297 ? -23.319 0.276 41.140 1.00 86.06 297 ARG A O 1
ATOM 2386 N N . GLU A 1 298 ? -21.620 -1.036 41.748 1.00 86.88 298 GLU A N 1
ATOM 2387 C CA . GLU A 1 298 ? -21.797 -2.027 40.704 1.00 86.88 298 GLU A CA 1
ATOM 2388 C C . GLU A 1 298 ? -22.043 -3.412 41.287 1.00 86.88 298 GLU A C 1
ATOM 2390 O O . GLU A 1 298 ? -21.539 -3.784 42.349 1.00 86.88 298 GLU A O 1
ATOM 2395 N N . THR A 1 299 ? -22.865 -4.180 40.588 1.00 84.44 299 THR A N 1
ATOM 2396 C CA . THR A 1 299 ? -23.185 -5.563 40.891 1.00 84.44 299 THR A CA 1
ATOM 2397 C C . THR A 1 299 ? -23.256 -6.360 39.595 1.00 84.44 299 THR A C 1
ATOM 2399 O O . THR A 1 299 ? -24.061 -6.045 38.725 1.00 84.44 299 THR A O 1
ATOM 2402 N N . ILE A 1 300 ? -22.440 -7.401 39.469 1.00 82.38 300 ILE A N 1
ATOM 2403 C CA . ILE A 1 300 ? -22.433 -8.324 38.333 1.00 82.38 300 ILE A CA 1
ATOM 2404 C C . ILE A 1 300 ? -22.842 -9.699 38.847 1.00 82.38 300 ILE A C 1
ATOM 2406 O O . ILE A 1 300 ? -22.148 -10.280 39.674 1.00 82.38 300 ILE A O 1
ATOM 2410 N N . THR A 1 301 ? -23.958 -10.229 38.371 1.00 77.25 301 THR A N 1
ATOM 2411 C CA . THR A 1 301 ? -24.403 -11.600 38.636 1.00 77.25 301 THR A CA 1
ATOM 2412 C C . THR A 1 301 ? -24.103 -12.476 37.434 1.00 77.25 301 THR A C 1
ATOM 2414 O O . THR A 1 301 ? -24.398 -12.079 36.308 1.00 77.25 301 THR A O 1
ATOM 2417 N N . PHE A 1 302 ? -23.564 -13.666 37.661 1.00 75.38 302 PHE A N 1
ATOM 2418 C CA . PHE A 1 302 ? -23.240 -14.622 36.604 1.00 75.38 302 PHE A CA 1
ATOM 2419 C C . PHE A 1 302 ? -23.448 -16.052 37.108 1.00 75.38 302 PHE A C 1
ATOM 2421 O O . PHE A 1 302 ? -23.409 -16.296 38.314 1.00 75.38 302 PHE A O 1
ATOM 2428 N N . GLN A 1 303 ? -23.681 -16.999 36.201 1.00 62.03 303 GLN A N 1
ATOM 2429 C CA . GLN A 1 303 ? -23.842 -18.409 36.560 1.00 62.03 303 GLN A CA 1
ATOM 2430 C C . GLN A 1 303 ? -22.541 -19.186 36.313 1.00 62.03 303 GLN A C 1
ATOM 2432 O O . GLN A 1 303 ? -22.146 -19.390 35.166 1.00 62.03 303 GLN A O 1
ATOM 2437 N N . GLY A 1 304 ? -21.873 -19.630 37.382 1.00 56.91 304 GLY A N 1
ATOM 2438 C CA . GLY A 1 304 ? -20.701 -20.507 37.284 1.00 56.91 304 GLY A CA 1
ATOM 2439 C C . GLY A 1 304 ? -21.063 -21.953 36.908 1.00 56.91 304 GLY A C 1
ATOM 2440 O O . GLY A 1 304 ? -22.087 -22.481 37.346 1.00 56.91 304 GLY A O 1
ATOM 2441 N N . CYS A 1 305 ? -20.221 -22.619 36.110 1.00 48.28 305 CYS A N 1
ATOM 2442 C CA . CYS A 1 305 ? -20.367 -24.044 35.790 1.00 48.28 305 CYS A CA 1
ATOM 2443 C C . CYS A 1 305 ? -19.794 -24.928 36.914 1.00 48.28 305 CYS A C 1
ATOM 2445 O O . CYS A 1 305 ? -18.693 -24.687 37.393 1.00 48.28 305 CYS A O 1
ATOM 2447 N N . GLN A 1 306 ? -20.511 -25.990 37.299 1.00 47.91 306 GLN A N 1
ATOM 2448 C CA . GLN A 1 306 ? -20.118 -26.932 38.367 1.00 47.91 306 GLN A CA 1
ATOM 2449 C C . GLN A 1 306 ? -19.062 -27.983 37.958 1.00 47.91 306 GLN A C 1
ATOM 2451 O O . GLN A 1 306 ? -18.830 -28.941 38.689 1.00 47.91 306 GLN A O 1
ATOM 2456 N N . HIS A 1 307 ? -18.405 -27.820 36.810 1.00 43.31 307 HIS A N 1
ATOM 2457 C CA . HIS A 1 307 ? -17.374 -28.741 36.330 1.00 43.31 307 HIS A CA 1
ATOM 2458 C C . HIS A 1 307 ? -16.017 -28.045 36.241 1.00 43.31 307 HIS A C 1
ATOM 2460 O O . HIS A 1 307 ? -15.537 -27.794 35.148 1.00 43.31 307 HIS A O 1
ATOM 2466 N N . ASP A 1 308 ? -15.450 -27.693 37.394 1.00 39.97 308 ASP A N 1
ATOM 2467 C CA . ASP A 1 308 ? -14.037 -27.924 37.724 1.00 39.97 308 ASP A CA 1
ATOM 2468 C C . ASP A 1 308 ? -13.756 -27.336 39.114 1.00 39.97 308 ASP A C 1
ATOM 2470 O O . ASP A 1 308 ? -13.536 -26.137 39.277 1.00 39.97 308 ASP A O 1
ATOM 2474 N N . GLU A 1 309 ? -13.727 -28.178 40.147 1.00 39.16 309 GLU A N 1
ATOM 2475 C CA . GLU A 1 309 ? -13.245 -27.783 41.482 1.00 39.16 309 GLU A CA 1
ATOM 2476 C C . GLU A 1 309 ? -11.709 -27.572 41.518 1.00 39.16 309 GLU A C 1
ATOM 2478 O O . GLU A 1 309 ? -11.127 -27.404 42.588 1.00 39.16 309 GLU A O 1
ATOM 2483 N N . ALA A 1 310 ? -11.029 -27.552 40.362 1.00 40.59 310 ALA A N 1
ATOM 2484 C CA . ALA A 1 310 ? -9.569 -27.490 40.258 1.00 40.59 310 ALA A CA 1
ATOM 2485 C C . ALA A 1 310 ? -8.993 -26.168 39.698 1.00 40.59 310 ALA A C 1
ATOM 2487 O O . ALA A 1 310 ? -7.769 -26.008 39.660 1.00 40.59 310 ALA A O 1
ATOM 2488 N N . ILE A 1 311 ? -9.814 -25.186 39.304 1.00 40.78 311 ILE A N 1
ATOM 2489 C CA . ILE A 1 311 ? -9.314 -23.907 38.768 1.00 40.78 311 ILE A CA 1
ATOM 2490 C C . ILE A 1 311 ? -9.248 -22.860 39.886 1.00 40.78 311 ILE A C 1
ATOM 2492 O O . ILE A 1 311 ? -10.263 -22.367 40.363 1.00 40.78 311 ILE A O 1
ATOM 2496 N N . ARG A 1 312 ? -8.006 -22.571 40.303 1.00 39.84 312 ARG A N 1
ATOM 2497 C CA . ARG A 1 312 ? -7.513 -21.444 41.125 1.00 39.84 312 ARG A CA 1
ATOM 2498 C C . ARG A 1 312 ? -8.602 -20.517 41.677 1.00 39.84 312 ARG A C 1
ATOM 2500 O O . ARG A 1 312 ? -9.200 -19.750 40.931 1.00 39.84 312 ARG A O 1
ATOM 2507 N N . ALA A 1 313 ? -8.743 -20.519 43.004 1.00 45.88 313 ALA A N 1
ATOM 2508 C CA . ALA A 1 313 ? -9.512 -19.539 43.761 1.00 45.88 313 ALA A CA 1
ATOM 2509 C C . ALA A 1 313 ? -9.267 -18.120 43.221 1.00 45.88 313 ALA A C 1
ATOM 2511 O O . ALA A 1 313 ? -8.188 -17.555 43.417 1.00 45.88 313 ALA A O 1
ATOM 2512 N N . VAL A 1 314 ? -10.254 -17.554 42.520 1.00 49.03 314 VAL A N 1
ATOM 2513 C CA . VAL A 1 314 ? -10.266 -16.122 42.217 1.00 49.03 314 VAL A CA 1
ATOM 2514 C C . VAL A 1 314 ? -10.151 -15.413 43.569 1.00 49.03 314 VAL A C 1
ATOM 2516 O O . VAL A 1 314 ? -10.944 -15.724 44.466 1.00 49.03 314 VAL A O 1
ATOM 2519 N N . PRO A 1 315 ? -9.153 -14.532 43.773 1.00 54.94 315 PRO A N 1
ATOM 2520 C CA . PRO A 1 315 ? -9.021 -13.800 45.023 1.00 54.94 315 PRO A CA 1
ATOM 2521 C C . PRO A 1 315 ? -10.348 -13.112 45.336 1.00 54.94 315 PRO A C 1
ATOM 2523 O O . PRO A 1 315 ? -10.957 -12.516 44.447 1.00 54.94 315 PRO A O 1
ATOM 2526 N N . SER A 1 316 ? -10.800 -13.175 46.589 1.00 60.38 316 SER A N 1
ATOM 2527 C CA . SER A 1 316 ? -12.067 -12.557 47.007 1.00 60.38 316 SER A CA 1
ATOM 2528 C C . SER A 1 316 ? -12.113 -11.051 46.731 1.00 60.38 316 SER A C 1
ATOM 2530 O O . SER A 1 316 ? -13.191 -10.460 46.741 1.00 60.38 316 SER A O 1
ATOM 2532 N N . THR A 1 317 ? -10.963 -10.429 46.460 1.00 63.09 317 THR A N 1
ATOM 2533 C CA . THR A 1 317 ? -10.815 -9.019 46.119 1.00 63.09 317 THR A CA 1
ATOM 2534 C C . THR A 1 317 ? -9.774 -8.802 45.019 1.00 63.09 317 THR A C 1
ATOM 2536 O O . THR A 1 317 ? -8.676 -9.347 45.111 1.00 63.09 317 THR A O 1
ATOM 2539 N N . GLN A 1 318 ? -10.069 -7.954 44.032 1.00 69.94 318 GLN A N 1
ATOM 2540 C CA . GLN A 1 318 ? -9.093 -7.437 43.059 1.00 69.94 318 GLN A CA 1
ATOM 2541 C C . GLN A 1 318 ? -9.202 -5.914 42.952 1.00 69.94 318 GLN A C 1
ATOM 2543 O O . GLN A 1 318 ? -10.282 -5.355 43.132 1.00 69.94 318 GLN A O 1
ATOM 2548 N N . MET A 1 319 ? -8.099 -5.246 42.632 1.00 72.75 319 MET A N 1
ATOM 2549 C CA . MET A 1 319 ? -8.015 -3.799 42.466 1.00 72.75 319 MET A CA 1
ATOM 2550 C C . MET A 1 319 ? -7.785 -3.436 40.996 1.00 72.75 319 MET A C 1
ATOM 2552 O O . MET A 1 319 ? -6.796 -3.841 40.394 1.00 72.75 319 MET A O 1
ATOM 2556 N N . LEU A 1 320 ? -8.678 -2.637 40.424 1.00 75.38 320 LEU A N 1
ATOM 2557 C CA . LEU A 1 320 ? -8.522 -1.985 39.129 1.00 75.38 320 LEU A CA 1
ATOM 2558 C C . LEU A 1 320 ? -7.935 -0.587 39.352 1.00 75.38 320 LEU A C 1
ATOM 2560 O O . LEU A 1 320 ? -8.598 0.262 39.937 1.00 75.38 320 LEU A O 1
ATOM 2564 N N . SER A 1 321 ? -6.728 -0.329 38.865 1.00 69.06 321 SER A N 1
ATOM 2565 C CA . SER A 1 321 ? -6.098 0.994 38.858 1.00 69.06 321 SER A CA 1
ATOM 2566 C C . SER A 1 321 ? -6.330 1.676 37.518 1.00 69.06 321 SER A C 1
ATOM 2568 O O . SER A 1 321 ? -6.036 1.091 36.478 1.00 69.06 321 SER A O 1
ATOM 2570 N N . ILE A 1 322 ? -6.844 2.902 37.525 1.00 72.56 322 ILE A N 1
ATOM 2571 C CA . ILE A 1 322 ? -7.047 3.723 36.328 1.00 72.56 322 ILE A CA 1
ATOM 2572 C C . ILE A 1 322 ? -6.047 4.873 36.365 1.00 72.56 322 ILE A C 1
ATOM 2574 O O . ILE A 1 322 ? -6.120 5.731 37.241 1.00 72.56 322 ILE A O 1
ATOM 2578 N N . ASP A 1 323 ? -5.110 4.857 35.414 1.00 62.03 323 ASP A N 1
ATOM 2579 C CA . ASP A 1 323 ? -3.929 5.726 35.405 1.00 62.03 323 ASP A CA 1
ATOM 2580 C C . ASP A 1 323 ? -4.206 7.057 34.687 1.00 62.03 323 ASP A C 1
ATOM 2582 O O . ASP A 1 323 ? -3.696 8.098 35.099 1.00 62.03 323 ASP A O 1
ATOM 2586 N N . GLN A 1 324 ? -5.000 7.051 33.609 1.00 54.03 324 GLN A N 1
ATOM 2587 C CA . GLN A 1 324 ? -5.383 8.260 32.870 1.00 54.03 324 GLN A CA 1
ATOM 2588 C C . GLN A 1 324 ? -6.796 8.139 32.298 1.00 54.03 324 GLN A C 1
ATOM 2590 O O . GLN A 1 324 ? -7.157 7.101 31.745 1.00 54.03 324 GLN A O 1
ATOM 2595 N N . VAL A 1 325 ? -7.571 9.225 32.378 1.00 58.81 325 VAL A N 1
ATOM 2596 C CA . VAL A 1 325 ? -8.876 9.368 31.721 1.00 58.81 325 VAL A CA 1
ATOM 2597 C C . VAL A 1 325 ? -8.932 10.724 31.027 1.00 58.81 325 VAL A C 1
ATOM 2599 O O . VAL A 1 325 ? -8.738 11.766 31.651 1.00 58.81 325 VAL A O 1
ATOM 2602 N N . PHE A 1 326 ? -9.230 10.719 29.733 1.00 50.59 326 PHE A N 1
ATOM 2603 C CA . PHE A 1 326 ? -9.449 11.926 28.946 1.00 50.59 326 PHE A CA 1
ATOM 2604 C C . PHE A 1 326 ? -10.859 11.899 28.386 1.00 50.59 326 PHE A C 1
ATOM 2606 O O . PHE A 1 326 ? -11.249 10.914 27.770 1.00 50.59 326 PHE A O 1
ATOM 2613 N N . VAL A 1 327 ? -11.606 12.984 28.578 1.00 56.22 327 VAL A N 1
ATOM 2614 C CA . VAL A 1 327 ? -12.921 13.195 27.969 1.00 56.22 327 VAL A CA 1
ATOM 2615 C C . VAL A 1 327 ? -12.928 14.591 27.355 1.00 56.22 327 VAL A C 1
ATOM 2617 O O . VAL A 1 327 ? -12.582 15.573 28.013 1.00 56.22 327 VAL A O 1
ATOM 2620 N N . MET A 1 328 ? -13.289 14.686 26.082 1.00 44.41 328 MET A N 1
ATOM 2621 C CA . MET A 1 328 ? -13.362 15.928 25.326 1.00 44.41 328 MET A CA 1
ATOM 2622 C C . MET A 1 328 ? -14.687 15.972 24.582 1.00 44.41 328 MET A C 1
ATOM 2624 O O . MET A 1 328 ? -14.954 15.124 23.738 1.00 44.41 328 MET A O 1
ATOM 2628 N N . TYR A 1 329 ? -15.501 16.977 24.878 1.00 54.44 329 TYR A N 1
ATOM 2629 C CA . TYR A 1 329 ? -16.688 17.279 24.095 1.00 54.44 329 TYR A CA 1
ATOM 2630 C C . TYR A 1 329 ? -16.323 18.299 23.015 1.00 54.44 329 TYR A C 1
ATOM 2632 O O . TYR A 1 329 ? -15.928 19.424 23.322 1.00 54.44 329 TYR A O 1
ATOM 2640 N N . ASP A 1 330 ? -16.399 17.881 21.759 1.00 49.69 330 ASP A N 1
ATOM 2641 C CA . ASP A 1 330 ? -16.218 18.736 20.594 1.00 49.69 330 ASP A CA 1
ATOM 2642 C C . ASP A 1 330 ? -17.532 19.477 20.323 1.00 49.69 330 ASP A C 1
ATOM 2644 O O . ASP A 1 330 ? -18.528 18.870 19.928 1.00 49.69 330 ASP A O 1
ATOM 2648 N N . VAL A 1 331 ? -17.536 20.787 20.580 1.00 47.25 331 VAL A N 1
ATOM 2649 C CA . VAL A 1 331 ? -18.732 21.637 20.475 1.00 47.25 331 VAL A CA 1
ATOM 2650 C C . VAL A 1 331 ? -19.172 21.813 19.021 1.00 47.25 331 VAL A C 1
ATOM 2652 O O . VAL A 1 331 ? -20.370 21.896 18.764 1.00 47.25 331 VAL A O 1
ATOM 2655 N N . ASP A 1 332 ? -18.232 21.824 18.073 1.00 46.03 332 ASP A N 1
ATOM 2656 C CA . ASP A 1 332 ? -18.528 22.020 16.649 1.00 46.03 332 ASP A CA 1
ATOM 2657 C C . ASP A 1 332 ? -19.082 20.745 15.997 1.00 46.03 332 ASP A C 1
ATOM 2659 O O . ASP A 1 332 ? -19.749 20.801 14.958 1.00 46.03 332 ASP A O 1
ATOM 2663 N N . ALA A 1 333 ? -18.788 19.592 16.603 1.00 44.12 333 ALA A N 1
ATOM 2664 C CA . ALA A 1 333 ? -19.215 18.284 16.127 1.00 44.12 333 ALA A CA 1
ATOM 2665 C C . ALA A 1 333 ? -20.301 17.622 16.993 1.00 44.12 333 ALA A C 1
ATOM 2667 O O . ALA A 1 333 ? -20.765 16.552 16.620 1.00 44.12 333 ALA A O 1
ATOM 2668 N N . GLU A 1 334 ? -20.684 18.217 18.130 1.00 50.69 334 GLU A N 1
ATOM 2669 C CA . GLU A 1 334 ? -21.558 17.607 19.153 1.00 50.69 334 GLU A CA 1
ATOM 2670 C C . GLU A 1 334 ? -21.086 16.199 19.590 1.00 50.69 334 GLU A C 1
ATOM 2672 O O . GLU A 1 334 ? -21.878 15.334 19.964 1.00 50.69 334 GLU A O 1
ATOM 2677 N N . LEU A 1 335 ? -19.770 15.948 19.548 1.00 45.53 335 LEU A N 1
ATOM 2678 C CA . LEU A 1 335 ? -19.176 14.627 19.775 1.00 45.53 335 LEU A CA 1
ATOM 2679 C C . LEU A 1 335 ? -18.395 14.576 21.087 1.00 45.53 335 LEU A C 1
ATOM 2681 O O . LEU A 1 335 ? -17.432 15.315 21.284 1.00 45.53 335 LEU A O 1
ATOM 2685 N N . LEU A 1 336 ? -18.743 13.624 21.952 1.00 46.66 336 LEU A N 1
ATOM 2686 C CA . LEU A 1 336 ? -17.952 13.277 23.132 1.00 46.66 336 LEU A CA 1
ATOM 2687 C C . LEU A 1 336 ? -16.886 12.233 22.756 1.00 46.66 336 LEU A C 1
ATOM 2689 O O . LEU A 1 336 ? -17.207 11.103 22.396 1.00 46.66 336 LEU A O 1
ATOM 2693 N N . ARG A 1 337 ? -15.608 12.595 22.851 1.00 47.69 337 ARG A N 1
ATOM 2694 C CA . ARG A 1 337 ? -14.454 11.702 22.668 1.00 47.69 337 ARG A CA 1
ATOM 2695 C C . ARG A 1 337 ? -13.878 11.348 24.031 1.00 47.69 337 ARG A C 1
ATOM 2697 O O . ARG A 1 337 ? -13.641 12.253 24.825 1.00 47.69 337 ARG A O 1
ATOM 2704 N N . TYR A 1 338 ? -13.605 10.074 24.295 1.00 55.41 338 TYR A N 1
ATOM 2705 C CA . TYR A 1 338 ? -12.926 9.671 25.525 1.00 55.41 338 TYR A CA 1
ATOM 2706 C C . TYR A 1 338 ? -11.863 8.590 25.299 1.00 55.41 338 TYR A C 1
ATOM 2708 O O . TYR A 1 338 ? -11.925 7.848 24.322 1.00 55.41 338 TYR A O 1
ATOM 2716 N N . ALA A 1 339 ? -10.880 8.526 26.199 1.00 46.72 339 ALA A N 1
ATOM 2717 C CA . ALA A 1 339 ? -9.840 7.499 26.256 1.00 46.72 339 ALA A CA 1
ATOM 2718 C C . ALA A 1 339 ? -9.465 7.216 27.721 1.00 46.72 339 ALA A C 1
ATOM 2720 O O . ALA A 1 339 ? -9.431 8.146 28.530 1.00 46.72 339 ALA A O 1
ATOM 2721 N N . MET A 1 340 ? -9.178 5.956 28.061 1.00 54.28 340 MET A N 1
ATOM 2722 C CA . MET A 1 340 ? -8.771 5.550 29.412 1.00 54.28 340 MET A CA 1
ATOM 2723 C C . MET A 1 340 ? -7.646 4.506 29.392 1.00 54.28 340 MET A C 1
ATOM 2725 O O . MET A 1 340 ? -7.601 3.679 28.483 1.00 54.28 340 MET A O 1
ATOM 2729 N N . SER A 1 341 ? -6.767 4.526 30.397 1.00 55.53 341 SER A N 1
ATOM 2730 C CA . SER A 1 341 ? -5.748 3.494 30.644 1.00 55.53 341 SER A CA 1
ATOM 2731 C C . SER A 1 341 ? -5.926 2.867 32.029 1.00 55.53 341 SER A C 1
ATOM 2733 O O . SER A 1 341 ? -6.198 3.568 33.006 1.00 55.53 341 SER A O 1
ATOM 2735 N N . ASN A 1 342 ? -5.801 1.540 32.124 1.00 55.22 342 ASN A N 1
ATOM 2736 C CA . ASN A 1 342 ? -6.080 0.784 33.345 1.00 55.22 342 ASN A CA 1
ATOM 2737 C C . ASN A 1 342 ? -5.156 -0.437 33.551 1.00 55.22 342 ASN A C 1
ATOM 2739 O O . ASN A 1 342 ? -4.557 -0.947 32.606 1.00 55.22 342 ASN A O 1
ATOM 2743 N N . LYS A 1 343 ? -5.056 -0.910 34.802 1.00 56.56 343 LYS A N 1
ATOM 2744 C CA . LYS A 1 343 ? -4.304 -2.098 35.261 1.00 56.56 343 LYS A CA 1
ATOM 2745 C C . LYS A 1 343 ? -5.110 -2.854 36.323 1.00 56.56 343 LYS A C 1
ATOM 2747 O O . LYS A 1 343 ? -5.827 -2.220 37.085 1.00 56.56 343 LYS A O 1
ATOM 2752 N N . ILE A 1 344 ? -4.978 -4.177 36.418 1.00 56.09 344 ILE A N 1
ATOM 2753 C CA . ILE A 1 344 ? -5.647 -5.000 37.448 1.00 56.09 344 ILE A CA 1
ATOM 2754 C C . ILE A 1 344 ? -4.574 -5.651 38.339 1.00 56.09 344 ILE A C 1
ATOM 2756 O O . ILE A 1 344 ? -3.621 -6.222 37.813 1.00 56.09 344 ILE A O 1
ATOM 2760 N N . GLY A 1 345 ? -4.706 -5.554 39.666 1.00 58.81 345 GLY A N 1
ATOM 2761 C CA . GLY A 1 345 ? -3.746 -6.060 40.661 1.00 58.81 345 GLY A CA 1
ATOM 2762 C C . GLY A 1 345 ? -4.384 -6.429 42.013 1.00 58.81 345 GLY A C 1
ATOM 2763 O O . GLY A 1 345 ? -5.599 -6.357 42.170 1.00 58.81 345 GLY A O 1
ATOM 2764 N N . ASP A 1 346 ? -3.578 -6.858 42.991 1.00 55.78 346 ASP A N 1
ATOM 2765 C CA . ASP A 1 346 ? -4.026 -7.233 44.351 1.00 55.78 346 ASP A CA 1
ATOM 2766 C C . ASP A 1 346 ? -4.108 -6.003 45.291 1.00 55.78 346 ASP A C 1
ATOM 2768 O O . ASP A 1 346 ? -3.411 -5.007 45.095 1.00 55.78 346 ASP A O 1
ATOM 2772 N N . VAL A 1 347 ? -4.967 -6.062 46.314 1.00 56.53 347 VAL A N 1
ATOM 2773 C CA . VAL A 1 347 ? -5.312 -4.956 47.232 1.00 56.53 347 VAL A CA 1
ATOM 2774 C C . VAL A 1 347 ? -4.182 -4.640 48.226 1.00 56.53 347 VAL A C 1
ATOM 2776 O O . VAL A 1 347 ? -4.034 -3.499 48.663 1.00 56.53 347 VAL A O 1
ATOM 2779 N N . ASN A 1 348 ? -3.346 -5.623 48.570 1.00 52.22 348 ASN A N 1
ATOM 2780 C CA . ASN A 1 348 ? -2.271 -5.464 49.554 1.00 52.22 348 ASN A CA 1
ATOM 2781 C C . ASN A 1 348 ? -0.954 -5.050 48.890 1.00 52.22 348 ASN A C 1
ATOM 2783 O O . ASN A 1 348 ? -0.042 -5.865 48.784 1.00 52.22 348 ASN A O 1
ATOM 2787 N N . GLY A 1 349 ? -0.869 -3.787 48.460 1.00 52.56 349 GLY A N 1
ATOM 2788 C CA . GLY A 1 349 ? 0.281 -3.169 47.789 1.00 52.56 349 GLY A CA 1
ATOM 2789 C C . GLY A 1 349 ? 1.658 -3.439 48.415 1.00 52.56 349 GLY A C 1
ATOM 2790 O O . GLY A 1 349 ? 2.233 -2.585 49.085 1.00 52.56 349 GLY A O 1
ATOM 2791 N N . GLY A 1 350 ? 2.230 -4.604 48.129 1.00 38.88 350 GLY A N 1
ATOM 2792 C CA . GLY A 1 350 ? 3.647 -4.884 48.268 1.00 38.88 350 GLY A CA 1
ATOM 2793 C C . GLY A 1 350 ? 4.315 -4.638 46.926 1.00 38.88 350 GLY A C 1
ATOM 2794 O O . GLY A 1 350 ? 3.916 -5.242 45.929 1.00 38.88 350 GLY A O 1
ATOM 2795 N N . GLN A 1 351 ? 5.339 -3.778 46.897 1.00 54.66 351 GLN A N 1
ATOM 2796 C CA . GLN A 1 351 ? 6.329 -3.820 45.822 1.00 54.66 351 GLN A CA 1
ATOM 2797 C C . GLN A 1 351 ? 6.879 -5.244 45.780 1.00 54.66 351 GLN A C 1
ATOM 2799 O O . GLN A 1 351 ? 7.663 -5.655 46.633 1.00 54.66 351 GLN A O 1
ATOM 2804 N N . THR A 1 352 ? 6.391 -6.017 44.826 1.00 41.94 352 THR A N 1
ATOM 2805 C CA . THR A 1 352 ? 6.906 -7.339 44.526 1.00 41.94 352 THR A CA 1
ATOM 2806 C C . THR A 1 352 ? 7.995 -7.117 43.498 1.00 41.94 352 THR A C 1
ATOM 2808 O O . THR A 1 352 ? 7.756 -6.467 42.482 1.00 41.94 352 THR A O 1
ATOM 2811 N N . GLU A 1 353 ? 9.213 -7.588 43.777 1.00 52.12 353 GLU A N 1
ATOM 2812 C CA . GLU A 1 353 ? 10.182 -7.771 42.701 1.00 52.12 353 GLU A CA 1
ATOM 2813 C C . GLU A 1 353 ? 9.488 -8.605 41.626 1.00 52.12 353 GLU A C 1
ATOM 2815 O O . GLU A 1 353 ? 9.080 -9.745 41.867 1.00 52.12 353 GLU A O 1
ATOM 2820 N N . GLU A 1 354 ? 9.243 -7.958 40.490 1.00 55.44 354 GLU A N 1
ATOM 2821 C CA . GLU A 1 354 ? 8.428 -8.505 39.423 1.00 55.44 354 GLU A CA 1
ATOM 2822 C C . GLU A 1 354 ? 9.094 -9.767 38.883 1.00 55.44 354 GLU A C 1
ATOM 2824 O O . GLU A 1 354 ? 10.259 -9.747 38.479 1.00 55.44 354 GLU A O 1
ATOM 2829 N N . ASN A 1 355 ? 8.331 -10.861 38.850 1.00 56.16 355 ASN A N 1
ATOM 2830 C CA . ASN A 1 355 ? 8.791 -12.125 38.298 1.00 56.16 355 ASN A CA 1
ATOM 2831 C C . ASN A 1 355 ? 9.332 -11.914 36.879 1.00 56.16 355 ASN A C 1
ATOM 2833 O O . ASN A 1 355 ? 8.682 -11.291 36.034 1.00 56.16 355 ASN A O 1
ATOM 2837 N N . ALA A 1 356 ? 10.510 -12.466 36.603 1.00 60.72 356 ALA A N 1
ATOM 2838 C CA . ALA A 1 356 ? 11.194 -12.278 35.332 1.00 60.72 356 ALA A CA 1
ATOM 2839 C C . ALA A 1 356 ? 10.360 -12.694 34.101 1.00 60.72 356 ALA A C 1
ATOM 2841 O O . ALA A 1 356 ? 10.565 -12.107 33.037 1.00 60.72 356 ALA A O 1
ATOM 2842 N N . CYS A 1 357 ? 9.404 -13.637 34.223 1.00 58.38 357 CYS A N 1
ATOM 2843 C CA . CYS A 1 357 ? 8.469 -13.977 33.135 1.00 58.38 357 CYS A CA 1
ATOM 2844 C C . CYS A 1 357 ? 7.556 -12.800 32.752 1.00 58.38 357 CYS A C 1
ATOM 2846 O O . CYS A 1 357 ? 7.223 -12.638 31.583 1.00 58.38 357 CYS A O 1
ATOM 2848 N N . PHE A 1 358 ? 7.150 -11.974 33.723 1.00 53.66 358 PHE A N 1
ATOM 2849 C CA . PHE A 1 358 ? 6.232 -10.849 33.504 1.00 53.66 358 PHE A CA 1
ATOM 2850 C C . PHE A 1 358 ? 6.952 -9.579 33.038 1.00 53.66 358 PHE A C 1
ATOM 2852 O O . PHE A 1 358 ? 6.343 -8.728 32.398 1.00 53.66 358 PHE A O 1
ATOM 2859 N N . THR A 1 359 ? 8.254 -9.467 33.311 1.00 57.00 359 THR A N 1
ATOM 2860 C CA . THR A 1 359 ? 9.093 -8.340 32.863 1.00 57.00 359 THR A CA 1
ATOM 2861 C C . THR A 1 359 ? 9.842 -8.609 31.560 1.00 57.00 359 THR A C 1
ATOM 2863 O O . THR A 1 359 ? 10.525 -7.720 31.050 1.00 57.00 359 THR A O 1
ATOM 2866 N N . GLY A 1 360 ? 9.764 -9.836 31.034 1.00 49.44 360 GLY A N 1
ATOM 2867 C CA . GLY A 1 360 ? 10.510 -10.263 29.847 1.00 49.44 360 GLY A CA 1
ATOM 2868 C C . GLY A 1 360 ? 12.012 -10.481 30.087 1.00 49.44 360 GLY A C 1
ATOM 2869 O O . GLY A 1 360 ? 12.770 -10.622 29.131 1.00 49.44 360 GLY A O 1
ATOM 2870 N N . ARG A 1 361 ? 12.479 -10.519 31.345 1.00 60.16 361 ARG A N 1
ATOM 2871 C CA . ARG A 1 361 ? 13.903 -10.690 31.715 1.00 60.16 361 ARG A CA 1
ATOM 2872 C C . ARG A 1 361 ? 14.257 -12.131 32.107 1.00 60.16 361 ARG A C 1
ATOM 2874 O O . ARG A 1 361 ? 15.105 -12.348 32.968 1.00 60.16 361 ARG A O 1
ATOM 2881 N N . HIS A 1 362 ? 13.590 -13.121 31.516 1.00 66.81 362 HIS A N 1
ATOM 2882 C CA . HIS A 1 362 ? 13.633 -14.514 31.977 1.00 66.81 362 HIS A CA 1
ATOM 2883 C C . HIS A 1 362 ? 14.658 -15.423 31.271 1.00 66.81 362 HIS A C 1
ATOM 2885 O O . HIS A 1 362 ? 14.896 -16.527 31.741 1.00 66.81 362 HIS A O 1
ATOM 2891 N N . GLY A 1 363 ? 15.321 -14.999 30.188 1.00 64.44 363 GLY A N 1
ATOM 2892 C CA . GLY A 1 363 ? 16.421 -15.771 29.574 1.00 64.44 363 GLY A CA 1
ATOM 2893 C C . GLY A 1 363 ? 16.077 -17.218 29.169 1.00 64.44 363 GLY A C 1
ATOM 2894 O O . GLY A 1 363 ? 16.979 -18.050 29.102 1.00 64.44 363 GLY A O 1
ATOM 2895 N N . CYS A 1 364 ? 14.790 -17.522 28.962 1.00 79.00 364 CYS A N 1
ATOM 2896 C CA . CYS A 1 364 ? 14.328 -18.796 28.408 1.00 79.00 364 CYS A CA 1
ATOM 2897 C C . CYS A 1 364 ? 14.615 -18.850 26.902 1.00 79.00 364 CYS A C 1
ATOM 2899 O O . CYS A 1 364 ? 14.727 -17.799 26.265 1.00 79.00 364 CYS A O 1
ATOM 2901 N N . ASP A 1 365 ? 14.694 -20.060 26.345 1.00 68.75 365 ASP A N 1
ATOM 2902 C CA . ASP A 1 365 ? 14.783 -20.251 24.894 1.00 68.75 365 ASP A CA 1
ATOM 2903 C C . ASP A 1 365 ? 13.566 -19.622 24.193 1.00 68.75 365 ASP A C 1
ATOM 2905 O O . ASP A 1 365 ? 12.472 -19.574 24.757 1.00 68.75 365 ASP A O 1
ATOM 2909 N N . THR A 1 366 ? 13.729 -19.162 22.951 1.00 76.50 366 THR A N 1
ATOM 2910 C CA . THR A 1 366 ? 12.625 -18.615 22.145 1.00 76.50 366 THR A CA 1
ATOM 2911 C C . THR A 1 366 ? 11.491 -19.612 21.907 1.00 76.50 366 THR A C 1
ATOM 2913 O O . THR A 1 366 ? 10.347 -19.188 21.760 1.00 76.50 366 THR A O 1
ATOM 2916 N N . ASN A 1 367 ? 11.789 -20.915 21.907 1.00 73.44 367 ASN A N 1
ATOM 2917 C CA . ASN A 1 367 ? 10.803 -21.990 21.770 1.00 73.44 367 ASN A CA 1
ATOM 2918 C C . ASN A 1 367 ? 10.349 -22.548 23.136 1.00 73.44 367 ASN A C 1
ATOM 2920 O O . ASN A 1 367 ? 9.755 -23.624 23.202 1.00 73.44 367 ASN A O 1
ATOM 2924 N N . ALA A 1 368 ? 10.625 -21.838 24.238 1.00 77.44 368 ALA A N 1
ATOM 2925 C CA . ALA A 1 368 ? 10.191 -22.193 25.584 1.00 77.44 368 ALA A CA 1
ATOM 2926 C C . ALA A 1 368 ? 9.158 -21.212 26.143 1.00 77.44 368 ALA A C 1
ATOM 2928 O O . ALA A 1 368 ? 9.233 -19.995 25.975 1.00 77.44 368 ALA A O 1
ATOM 2929 N N . VAL A 1 369 ? 8.218 -21.755 26.906 1.00 80.62 369 VAL A N 1
ATOM 2930 C CA . VAL A 1 369 ? 7.250 -21.008 27.695 1.00 80.62 369 VAL A CA 1
ATOM 2931 C C . VAL A 1 369 ? 7.818 -20.781 29.093 1.00 80.62 369 VAL A C 1
ATOM 2933 O O . VAL A 1 369 ? 8.129 -21.719 29.830 1.00 80.62 369 VAL A O 1
ATOM 2936 N N . CYS A 1 370 ? 7.934 -19.513 29.481 1.00 77.25 370 CYS A N 1
ATOM 2937 C CA . CYS A 1 370 ? 8.290 -19.134 30.844 1.00 77.25 370 CYS A CA 1
ATOM 2938 C C . CYS A 1 370 ? 7.080 -19.327 31.761 1.00 77.25 370 CYS A C 1
ATOM 2940 O O . CYS A 1 370 ? 6.082 -18.612 31.644 1.00 77.25 370 CYS A O 1
ATOM 2942 N N . ARG A 1 371 ? 7.162 -20.282 32.687 1.00 74.75 371 ARG A N 1
ATOM 2943 C CA . ARG A 1 371 ? 6.170 -20.479 33.739 1.00 74.75 371 ARG A CA 1
ATOM 2944 C C . ARG A 1 371 ? 6.601 -19.747 35.013 1.00 74.75 371 ARG A C 1
ATOM 2946 O O . ARG A 1 371 ? 7.624 -20.090 35.608 1.00 74.75 371 ARG A O 1
ATOM 2953 N N . PRO A 1 372 ? 5.832 -18.747 35.463 1.00 70.06 372 PRO A N 1
ATOM 2954 C CA . PRO A 1 372 ? 6.123 -18.050 36.706 1.00 70.06 372 PRO A CA 1
ATOM 2955 C C . PRO A 1 372 ? 5.834 -18.969 37.905 1.00 70.06 372 PRO A C 1
ATOM 2957 O O . PRO A 1 372 ? 4.749 -19.543 38.019 1.00 70.06 372 PRO A O 1
ATOM 2960 N N . GLY A 1 373 ? 6.817 -19.111 38.793 1.00 66.06 373 GLY A N 1
ATOM 2961 C CA . GLY A 1 373 ? 6.701 -19.750 40.104 1.00 66.06 373 GLY A CA 1
ATOM 2962 C C . GLY A 1 373 ? 6.323 -18.748 41.203 1.00 66.06 373 GLY A C 1
ATOM 2963 O O . GLY A 1 373 ? 5.967 -17.602 40.932 1.00 66.06 373 GLY A O 1
ATOM 2964 N N . GLN A 1 374 ? 6.381 -19.168 42.471 1.00 64.62 374 GLN A N 1
ATOM 2965 C CA . GLN A 1 374 ? 6.062 -18.272 43.589 1.00 64.62 374 GLN A CA 1
ATOM 2966 C C . GLN A 1 374 ? 7.116 -17.160 43.738 1.00 64.62 374 GLN A C 1
ATOM 2968 O O . GLN A 1 374 ? 8.318 -17.420 43.798 1.00 64.62 374 GLN A O 1
ATOM 2973 N N . GLY A 1 375 ? 6.661 -15.907 43.832 1.00 65.00 375 GLY A N 1
ATOM 2974 C CA . GLY A 1 375 ? 7.536 -14.739 43.946 1.00 65.00 375 GLY A CA 1
ATOM 2975 C C . GLY A 1 375 ? 8.340 -14.487 42.666 1.00 65.00 375 GLY A C 1
ATOM 2976 O O . GLY A 1 375 ? 7.770 -14.416 41.580 1.00 65.00 375 GLY A O 1
ATOM 2977 N N . ASN A 1 376 ? 9.665 -14.360 42.795 1.00 62.22 376 ASN A N 1
ATOM 2978 C CA . ASN A 1 376 ? 10.583 -14.050 41.690 1.00 62.22 376 ASN A CA 1
ATOM 2979 C C . ASN A 1 376 ? 11.146 -15.311 40.980 1.00 62.22 376 ASN A C 1
ATOM 2981 O O . ASN A 1 376 ? 11.986 -15.212 40.087 1.00 62.22 376 ASN A O 1
ATOM 2985 N N . GLN A 1 377 ? 10.721 -16.516 41.386 1.00 66.69 377 GLN A N 1
ATOM 2986 C CA . GLN A 1 377 ? 11.133 -17.773 40.746 1.00 66.69 377 GLN A CA 1
ATOM 2987 C C . GLN A 1 377 ? 10.371 -18.015 39.447 1.00 66.69 377 GLN A C 1
ATOM 2989 O O . GLN A 1 377 ? 9.168 -17.788 39.377 1.00 66.69 377 GLN A O 1
ATOM 2994 N N . PHE A 1 378 ? 11.041 -18.553 38.435 1.00 79.00 378 PHE A N 1
ATOM 2995 C CA . PHE A 1 378 ? 10.412 -18.985 37.193 1.00 79.00 378 PHE A CA 1
ATOM 2996 C C . PHE A 1 378 ? 11.084 -20.247 36.658 1.00 79.00 378 PHE A C 1
ATOM 2998 O O . PHE A 1 378 ? 12.254 -20.513 36.946 1.00 79.00 378 PHE A O 1
ATOM 3005 N N . THR A 1 379 ? 10.341 -21.013 35.871 1.00 82.25 379 THR A N 1
ATOM 3006 C CA . THR A 1 379 ? 10.820 -22.209 35.178 1.00 82.25 379 THR A CA 1
ATOM 3007 C C . THR A 1 379 ? 10.551 -22.058 33.692 1.00 82.25 379 THR A C 1
ATOM 3009 O O . THR A 1 379 ? 9.477 -21.623 33.293 1.00 82.25 379 THR A O 1
ATOM 3012 N N . CYS A 1 380 ? 11.528 -22.389 32.857 1.00 83.75 380 CYS A N 1
ATOM 3013 C CA . CYS A 1 380 ? 11.326 -22.435 31.417 1.00 83.75 380 CYS A CA 1
ATOM 3014 C C . CYS A 1 380 ? 10.941 -23.867 31.041 1.00 83.75 380 CYS A C 1
ATOM 3016 O O . CYS A 1 380 ? 11.619 -24.804 31.453 1.00 83.75 380 CYS A O 1
ATOM 3018 N N . GLU A 1 381 ? 9.873 -24.039 30.276 1.00 83.69 381 GLU A N 1
ATOM 3019 C CA . GLU A 1 381 ? 9.450 -25.340 29.757 1.00 83.69 381 GLU A CA 1
ATOM 3020 C C . GLU A 1 381 ? 9.345 -25.237 28.241 1.00 83.69 381 GLU A C 1
ATOM 3022 O O . GLU A 1 381 ? 8.763 -24.277 27.744 1.00 83.69 381 GLU A O 1
ATOM 3027 N N . CYS A 1 382 ? 9.905 -26.187 27.492 1.00 81.19 382 CYS A N 1
ATOM 3028 C CA . CYS A 1 382 ? 9.780 -26.157 26.037 1.00 81.19 382 CYS A CA 1
ATOM 3029 C C . CYS A 1 382 ? 8.305 -26.194 25.614 1.00 81.19 382 CYS A C 1
ATOM 3031 O O . CYS A 1 382 ? 7.480 -26.871 26.235 1.00 81.19 382 CYS A O 1
ATOM 3033 N N . ALA A 1 383 ? 7.968 -25.417 24.585 1.00 75.25 383 ALA A N 1
ATOM 3034 C CA . ALA A 1 383 ? 6.634 -25.418 24.007 1.00 75.25 383 ALA A CA 1
ATOM 3035 C C . ALA A 1 383 ? 6.304 -26.798 23.413 1.00 75.25 383 ALA A C 1
ATOM 3037 O O . ALA A 1 383 ? 7.194 -27.590 23.106 1.00 75.25 383 ALA A O 1
ATOM 3038 N N . SER A 1 384 ? 5.015 -27.096 23.248 1.00 79.00 384 SER A N 1
ATOM 3039 C CA . SER A 1 384 ? 4.566 -28.337 22.607 1.00 79.00 384 SER A CA 1
ATOM 3040 C C . SER A 1 384 ? 5.222 -28.512 21.230 1.00 79.00 384 SER A C 1
ATOM 3042 O O . SER A 1 384 ? 5.293 -27.551 20.470 1.00 79.00 384 SER A O 1
ATOM 3044 N N . GLY A 1 385 ? 5.718 -29.721 20.942 1.00 72.94 385 GLY A N 1
ATOM 3045 C CA . GLY A 1 385 ? 6.522 -30.016 19.745 1.00 72.94 385 GLY A CA 1
ATOM 3046 C C . GLY A 1 385 ? 8.031 -29.785 19.915 1.00 72.94 385 GLY A C 1
ATOM 3047 O O . GLY A 1 385 ? 8.799 -30.048 19.000 1.00 72.94 385 GLY A O 1
ATOM 3048 N N . PHE A 1 386 ? 8.485 -29.331 21.090 1.00 80.00 386 PHE A N 1
ATOM 3049 C CA . PHE A 1 386 ? 9.904 -29.154 21.405 1.00 80.00 386 PHE A CA 1
ATOM 3050 C C . PHE A 1 386 ? 10.292 -29.882 22.698 1.00 80.00 386 PHE A C 1
ATOM 3052 O O . PHE A 1 386 ? 9.518 -29.968 23.652 1.00 80.00 386 PHE A O 1
ATOM 3059 N N . THR A 1 387 ? 11.525 -30.377 22.751 1.00 83.25 387 THR A N 1
ATOM 3060 C CA . THR A 1 387 ? 12.123 -31.057 23.904 1.00 83.25 387 THR A CA 1
ATOM 3061 C C . THR A 1 387 ? 13.405 -30.357 24.339 1.00 83.25 387 THR A C 1
ATOM 3063 O O . THR A 1 387 ? 14.104 -29.742 23.533 1.00 83.25 387 THR A O 1
ATOM 3066 N N . GLY A 1 388 ? 13.731 -30.422 25.626 1.00 85.50 388 GLY A N 1
ATOM 3067 C CA . GLY A 1 388 ? 14.904 -29.755 26.180 1.00 85.50 388 GLY A CA 1
ATOM 3068 C C . GLY A 1 388 ? 14.700 -29.300 27.618 1.00 85.50 388 GLY A C 1
ATOM 3069 O O . GLY A 1 388 ? 13.736 -29.677 28.283 1.00 85.50 388 GLY A O 1
ATOM 3070 N N . ASP A 1 389 ? 15.624 -28.476 28.101 1.00 80.12 389 ASP A N 1
ATOM 3071 C CA . ASP A 1 389 ? 15.641 -27.964 29.477 1.00 80.12 389 ASP A CA 1
ATOM 3072 C C . ASP A 1 389 ? 14.913 -26.610 29.635 1.00 80.12 389 ASP A C 1
ATOM 3074 O O . ASP A 1 389 ? 14.985 -25.978 30.690 1.00 80.12 389 ASP A O 1
ATOM 3078 N N . GLY A 1 390 ? 14.240 -26.141 28.576 1.00 79.12 390 GLY A N 1
ATOM 3079 C CA . GLY A 1 390 ? 13.549 -24.849 28.523 1.00 79.12 390 GLY A CA 1
ATOM 3080 C C . GLY A 1 390 ? 14.465 -23.638 28.299 1.00 79.12 390 GLY A C 1
ATOM 3081 O O . GLY A 1 390 ? 13.981 -22.535 28.039 1.00 79.12 390 GLY A O 1
ATOM 3082 N N . ARG A 1 391 ? 15.788 -23.804 28.379 1.00 78.38 391 ARG A N 1
ATOM 3083 C CA . ARG A 1 391 ? 16.776 -22.770 28.016 1.00 78.38 391 ARG A CA 1
ATOM 3084 C C . ARG A 1 391 ? 17.455 -23.051 26.683 1.00 78.38 391 ARG A C 1
ATOM 3086 O O . ARG A 1 391 ? 17.921 -22.109 26.052 1.00 78.38 39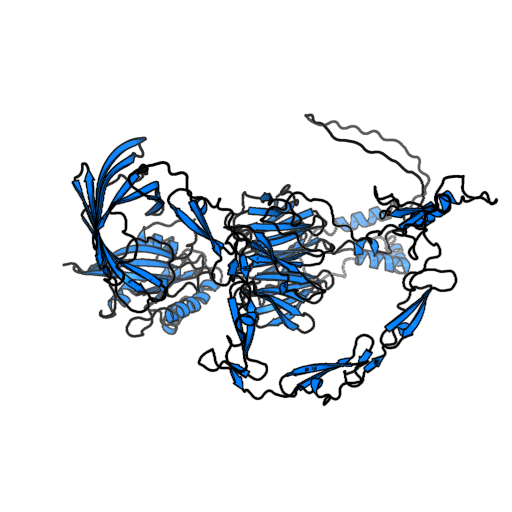1 ARG A O 1
ATOM 3093 N N . ALA A 1 392 ? 17.463 -24.311 26.271 1.00 73.94 392 ALA A N 1
ATOM 3094 C CA . ALA A 1 392 ? 17.725 -24.763 24.920 1.00 73.94 392 ALA A CA 1
ATOM 3095 C C . ALA A 1 392 ? 16.621 -25.756 24.534 1.00 73.94 392 ALA A C 1
ATOM 3097 O O . ALA A 1 392 ? 16.515 -26.836 25.124 1.00 73.94 392 ALA A O 1
ATOM 3098 N N . CYS A 1 393 ? 15.782 -25.375 23.570 1.00 83.94 393 CYS A N 1
ATOM 3099 C CA . CYS A 1 393 ? 14.684 -26.212 23.088 1.00 83.94 393 CYS A CA 1
ATOM 3100 C C . CYS A 1 393 ? 14.950 -26.677 21.659 1.00 83.94 393 CYS A C 1
ATOM 3102 O O . CYS A 1 393 ? 15.188 -25.873 20.756 1.00 83.94 393 CYS A O 1
ATOM 3104 N N . TYR A 1 394 ? 14.889 -27.990 21.470 1.00 82.00 394 TYR A N 1
ATOM 3105 C CA . TYR A 1 394 ? 15.095 -28.664 20.198 1.00 82.00 394 TYR A CA 1
ATOM 3106 C C . TYR A 1 394 ? 13.775 -29.205 19.688 1.00 82.00 394 TYR A C 1
ATOM 3108 O O . TYR A 1 394 ? 12.936 -29.655 20.462 1.00 82.00 394 TYR A O 1
ATOM 3116 N N . ASP A 1 395 ? 13.605 -29.143 18.380 1.00 81.88 395 ASP A N 1
ATOM 3117 C CA . ASP A 1 395 ? 12.449 -29.707 17.704 1.00 81.88 395 ASP A CA 1
ATOM 3118 C C . ASP A 1 395 ? 12.339 -31.219 17.957 1.00 81.88 395 ASP A C 1
ATOM 3120 O O . ASP A 1 395 ? 13.348 -31.933 17.883 1.00 81.88 395 ASP A O 1
ATOM 3124 N N . ILE A 1 396 ? 11.136 -31.697 18.282 1.00 83.38 396 ILE A N 1
ATOM 3125 C CA . ILE A 1 396 ? 10.853 -33.132 18.372 1.00 83.38 396 ILE A CA 1
ATOM 3126 C C . ILE A 1 396 ? 10.548 -33.600 16.958 1.00 83.38 396 ILE A C 1
ATOM 3128 O O . ILE A 1 396 ? 9.534 -33.225 16.400 1.00 83.38 396 ILE A O 1
ATOM 3132 N N . ASP A 1 397 ? 11.401 -34.447 16.388 1.00 81.94 397 ASP A N 1
ATOM 3133 C CA . ASP A 1 397 ? 11.131 -35.019 15.070 1.00 81.94 397 ASP A CA 1
ATOM 3134 C C . ASP A 1 397 ? 10.138 -36.179 15.205 1.00 81.94 397 ASP A C 1
ATOM 3136 O O . ASP A 1 397 ? 10.532 -37.348 15.328 1.00 81.94 397 ASP A O 1
ATOM 3140 N N . GLU A 1 398 ? 8.837 -35.870 15.206 1.00 85.69 398 GLU A N 1
ATOM 3141 C CA . GLU A 1 398 ? 7.796 -36.885 15.399 1.00 85.69 398 GLU A CA 1
ATOM 3142 C C . GLU A 1 398 ? 7.782 -37.919 14.264 1.00 85.69 398 GLU A C 1
ATOM 3144 O O . GLU A 1 398 ? 7.381 -39.066 14.476 1.00 85.69 398 GLU A O 1
ATOM 3149 N N . CYS A 1 399 ? 8.295 -37.554 13.083 1.00 81.56 399 CYS A N 1
ATOM 3150 C CA . CYS A 1 399 ? 8.458 -38.462 11.949 1.00 81.56 399 CYS A CA 1
ATOM 3151 C C . CYS A 1 399 ? 9.559 -39.505 12.174 1.00 81.56 399 CYS A C 1
ATOM 3153 O O . CYS A 1 399 ? 9.465 -40.625 11.660 1.00 81.56 399 CYS A O 1
ATOM 3155 N N . ARG A 1 400 ? 10.600 -39.167 12.943 1.00 81.31 400 ARG A N 1
ATOM 3156 C CA . ARG A 1 400 ? 11.645 -40.116 13.356 1.00 81.31 400 ARG A CA 1
ATOM 3157 C C . ARG A 1 400 ? 11.267 -40.897 14.604 1.00 81.31 400 ARG A C 1
ATOM 3159 O O . ARG A 1 400 ? 11.577 -42.086 14.671 1.00 81.31 400 ARG A O 1
ATOM 3166 N N . GLU A 1 401 ? 10.623 -40.254 15.575 1.00 80.06 401 GLU A N 1
ATOM 3167 C CA . GLU A 1 401 ? 10.237 -40.911 16.828 1.00 80.06 401 GLU A CA 1
ATOM 3168 C C . GLU A 1 401 ? 9.056 -41.870 16.644 1.00 80.06 401 GLU A C 1
ATOM 3170 O O . GLU A 1 401 ? 9.058 -42.964 17.211 1.00 80.06 401 GLU A O 1
ATOM 3175 N N . THR A 1 402 ? 8.080 -41.509 15.802 1.00 79.00 402 THR A N 1
ATOM 3176 C CA . THR A 1 402 ? 6.911 -42.345 15.497 1.00 79.00 402 THR A CA 1
ATOM 3177 C C . THR A 1 402 ? 6.726 -42.489 13.978 1.00 79.00 402 THR A C 1
ATOM 3179 O O . THR A 1 402 ? 5.908 -41.801 13.372 1.00 79.00 402 THR A O 1
ATOM 3182 N N . PRO A 1 403 ? 7.408 -43.448 13.323 1.00 69.56 403 PRO A N 1
ATOM 3183 C CA . PRO A 1 403 ? 7.391 -43.588 11.859 1.00 69.56 403 PRO A CA 1
ATOM 3184 C C . PRO A 1 403 ? 6.014 -43.879 11.234 1.00 69.56 403 PRO A C 1
ATOM 3186 O O . PRO A 1 403 ? 5.851 -43.759 10.025 1.00 69.56 403 PRO A O 1
ATOM 3189 N N . GLN A 1 404 ? 5.038 -44.306 12.042 1.00 68.75 404 GLN A N 1
ATOM 3190 C CA . GLN A 1 404 ? 3.665 -44.639 11.628 1.00 68.75 404 GLN A CA 1
ATOM 3191 C C . GLN A 1 404 ? 2.642 -43.585 12.084 1.00 68.75 404 GLN A C 1
ATOM 3193 O O . GLN A 1 404 ? 1.450 -43.870 12.157 1.00 68.75 404 GLN A O 1
ATOM 3198 N N . ILE A 1 405 ? 3.096 -42.380 12.446 1.00 78.19 405 ILE A N 1
ATOM 3199 C CA . ILE A 1 405 ? 2.209 -41.296 12.893 1.00 78.19 405 ILE A CA 1
ATOM 3200 C C . ILE A 1 405 ? 1.294 -40.787 11.768 1.00 78.19 405 ILE A C 1
ATOM 3202 O O . ILE A 1 405 ? 0.215 -40.261 12.027 1.00 78.19 405 ILE A O 1
ATOM 3206 N N . CYS A 1 406 ? 1.701 -41.006 10.516 1.00 75.00 406 CYS A N 1
ATOM 3207 C CA . CYS A 1 406 ? 0.901 -40.765 9.326 1.00 75.00 406 CYS A CA 1
ATOM 3208 C C . CYS A 1 406 ? 0.230 -42.058 8.846 1.00 75.00 406 CYS A C 1
ATOM 3210 O O . CYS A 1 406 ? 0.831 -43.130 8.899 1.00 75.00 406 CYS A O 1
ATOM 3212 N N . GLY A 1 407 ? -1.013 -41.952 8.363 1.00 76.00 407 GLY A N 1
ATOM 3213 C CA . GLY A 1 407 ? -1.775 -43.086 7.831 1.00 76.00 407 GLY A CA 1
ATOM 3214 C C . GLY A 1 407 ? -1.094 -43.793 6.642 1.00 76.00 407 GLY A C 1
ATOM 3215 O O . GLY A 1 407 ? -0.130 -43.282 6.066 1.00 76.00 407 GLY A O 1
ATOM 3216 N N . PRO A 1 408 ? -1.580 -44.980 6.235 1.00 76.62 408 PRO A N 1
ATOM 3217 C CA . PRO A 1 408 ? -1.008 -45.720 5.112 1.00 76.62 408 PRO A CA 1
ATOM 3218 C C . PRO A 1 408 ? -1.037 -44.890 3.818 1.00 76.62 408 PRO A C 1
ATOM 3220 O O . PRO A 1 408 ? -2.015 -44.200 3.532 1.00 76.62 408 PRO A O 1
ATOM 3223 N N . ASN A 1 409 ? 0.038 -44.984 3.030 1.00 76.94 409 ASN A N 1
ATOM 3224 C CA . ASN A 1 409 ? 0.294 -44.180 1.825 1.00 76.94 409 ASN A CA 1
ATOM 3225 C C . ASN A 1 409 ? 0.477 -42.672 2.084 1.00 76.94 409 ASN A C 1
ATOM 3227 O O . ASN A 1 409 ? 0.328 -41.881 1.154 1.00 76.94 409 ASN A O 1
ATOM 3231 N N . ALA A 1 410 ? 0.837 -42.268 3.306 1.00 77.75 410 ALA A N 1
ATOM 3232 C CA . ALA A 1 410 ? 1.284 -40.916 3.629 1.00 77.75 410 ALA A CA 1
ATOM 3233 C C . ALA A 1 410 ? 2.766 -40.886 4.050 1.00 77.75 410 ALA A C 1
ATOM 3235 O O . ALA A 1 410 ? 3.285 -41.817 4.663 1.00 77.75 410 ALA A O 1
ATOM 3236 N N . VAL A 1 411 ? 3.454 -39.805 3.697 1.00 83.06 411 VAL A N 1
ATOM 3237 C CA . VAL A 1 411 ? 4.824 -39.457 4.073 1.00 83.06 411 VAL A CA 1
ATOM 3238 C C . VAL A 1 411 ? 4.758 -38.429 5.192 1.00 83.06 411 VAL A C 1
ATOM 3240 O O . VAL A 1 411 ? 4.065 -37.420 5.073 1.00 83.06 411 VAL A O 1
ATOM 3243 N N . CYS A 1 412 ? 5.479 -38.689 6.278 1.00 82.81 412 CYS A N 1
ATOM 3244 C CA . CYS A 1 412 ? 5.619 -37.746 7.377 1.00 82.81 412 CYS A CA 1
ATOM 3245 C C . CYS A 1 412 ? 6.742 -36.754 7.072 1.00 82.81 412 CYS A C 1
ATOM 3247 O O . CYS A 1 412 ? 7.876 -37.167 6.824 1.00 82.81 412 CYS A O 1
ATOM 3249 N N . ASN A 1 413 ? 6.428 -35.462 7.125 1.00 80.38 413 ASN A N 1
ATOM 3250 C CA . ASN A 1 413 ? 7.382 -34.371 6.999 1.00 80.38 413 ASN A CA 1
ATOM 3251 C C . ASN A 1 413 ? 7.457 -33.603 8.319 1.00 80.38 413 ASN A C 1
ATOM 3253 O O . ASN A 1 413 ? 6.476 -32.988 8.744 1.00 80.38 413 ASN A O 1
ATOM 3257 N N . ASN A 1 414 ? 8.636 -33.635 8.938 1.00 76.69 414 ASN A N 1
ATOM 3258 C CA . ASN A 1 414 ? 8.894 -32.952 10.195 1.00 76.69 414 ASN A CA 1
ATOM 3259 C C . ASN A 1 414 ? 9.050 -31.438 9.977 1.00 76.69 414 ASN A C 1
ATOM 3261 O O . ASN A 1 414 ? 9.708 -31.010 9.021 1.00 76.69 414 ASN A O 1
ATOM 3265 N N . GLN A 1 415 ? 8.452 -30.628 10.846 1.00 76.81 415 GLN A N 1
ATOM 3266 C CA . GLN A 1 415 ? 8.559 -29.170 10.847 1.00 76.81 415 GLN A CA 1
ATOM 3267 C C . GLN A 1 415 ? 8.902 -28.687 12.270 1.00 76.81 415 GLN A C 1
ATOM 3269 O O . GLN A 1 415 ? 8.529 -29.323 13.242 1.00 76.81 415 GLN A O 1
ATOM 3274 N N . PRO A 1 416 ? 9.574 -27.538 12.444 1.00 70.56 416 PRO A N 1
ATOM 3275 C CA . PRO A 1 416 ? 9.879 -27.045 13.786 1.00 70.56 416 PRO A CA 1
ATOM 3276 C C . PRO A 1 416 ? 8.614 -26.823 14.639 1.00 70.56 416 PRO A C 1
ATOM 3278 O O . PRO A 1 416 ? 7.837 -25.904 14.363 1.00 70.56 416 PRO A O 1
ATOM 3281 N N . GLY A 1 417 ? 8.428 -27.644 15.673 1.00 73.62 417 GLY A N 1
ATOM 3282 C CA . GLY A 1 417 ? 7.314 -27.642 16.621 1.00 73.62 417 GLY A CA 1
ATOM 3283 C C . GLY A 1 417 ? 6.091 -28.461 16.209 1.00 73.62 417 GLY A C 1
ATOM 3284 O O . GLY A 1 417 ? 5.076 -28.392 16.908 1.00 73.62 417 GLY A O 1
ATOM 3285 N N . THR A 1 418 ? 6.125 -29.156 15.066 1.00 78.62 418 THR A N 1
ATOM 3286 C CA . THR A 1 418 ? 4.986 -29.934 14.550 1.00 78.62 418 THR A CA 1
ATOM 3287 C C . THR A 1 418 ? 5.374 -30.825 13.367 1.00 78.62 418 THR A C 1
ATOM 3289 O O . THR A 1 418 ? 6.300 -30.536 12.628 1.00 78.62 418 THR A O 1
ATOM 3292 N N . PHE A 1 419 ? 4.569 -31.826 13.035 1.00 81.75 419 PHE A N 1
ATOM 3293 C CA . PHE A 1 419 ? 4.744 -32.624 11.822 1.00 81.75 419 PHE A CA 1
ATOM 3294 C C . PHE A 1 419 ? 3.510 -32.529 10.928 1.00 81.75 419 PHE A C 1
ATOM 3296 O O . PHE A 1 419 ? 2.389 -32.292 11.385 1.00 81.75 419 PHE A O 1
ATOM 3303 N N . ARG A 1 420 ? 3.698 -32.763 9.627 1.00 80.12 420 ARG A N 1
ATOM 3304 C CA . ARG A 1 420 ? 2.588 -32.882 8.676 1.00 80.12 420 ARG A CA 1
ATOM 3305 C C . ARG A 1 420 ? 2.689 -34.159 7.859 1.00 80.12 420 ARG A C 1
ATOM 3307 O O . ARG A 1 420 ? 3.774 -34.572 7.461 1.00 80.12 420 ARG A O 1
ATOM 3314 N N . CYS A 1 421 ? 1.539 -34.753 7.573 1.00 81.75 421 CYS A N 1
ATOM 3315 C CA . CYS A 1 421 ? 1.429 -35.921 6.711 1.00 81.75 421 CYS A CA 1
ATOM 3316 C C . CYS A 1 421 ? 1.044 -35.493 5.295 1.00 81.75 421 CYS A C 1
ATOM 3318 O O . CYS A 1 421 ? 0.148 -34.670 5.114 1.00 81.75 421 CYS A O 1
ATOM 3320 N N . GLU A 1 422 ? 1.687 -36.070 4.288 1.00 79.38 422 GLU A N 1
ATOM 3321 C CA . GLU A 1 422 ? 1.405 -35.818 2.873 1.00 79.38 422 GLU A CA 1
ATOM 3322 C C . GLU A 1 422 ? 1.174 -37.141 2.147 1.00 79.38 422 GLU A C 1
ATOM 3324 O O . GLU A 1 422 ? 1.980 -38.054 2.276 1.00 79.38 422 GLU A O 1
ATOM 3329 N N . CYS A 1 423 ? 0.101 -37.280 1.368 1.00 78.94 423 CYS A N 1
ATOM 3330 C CA . CYS A 1 423 ? -0.106 -38.507 0.599 1.00 78.94 423 CYS A CA 1
ATOM 3331 C C . CYS A 1 423 ? 1.014 -38.726 -0.429 1.00 78.94 423 CYS A C 1
ATOM 3333 O O . CYS A 1 423 ? 1.449 -37.794 -1.106 1.00 78.94 423 CYS A O 1
ATOM 3335 N N . GLN A 1 424 ? 1.452 -39.977 -0.560 1.00 76.88 424 GLN A N 1
ATOM 3336 C CA . GLN A 1 424 ? 2.410 -40.401 -1.574 1.00 76.88 424 GLN A CA 1
ATOM 3337 C C . GLN A 1 424 ? 1.869 -40.132 -2.982 1.00 76.88 424 GLN A C 1
ATOM 3339 O O . GLN A 1 424 ? 0.661 -40.092 -3.225 1.00 76.88 424 GLN A O 1
ATOM 3344 N N . ASP A 1 425 ? 2.786 -39.959 -3.930 1.00 63.75 425 ASP A N 1
ATOM 3345 C CA . ASP A 1 425 ? 2.444 -39.702 -5.321 1.00 63.75 425 ASP A CA 1
ATOM 3346 C C . ASP A 1 425 ? 1.494 -40.769 -5.888 1.00 63.75 425 ASP A C 1
ATOM 3348 O O . ASP A 1 425 ? 1.791 -41.959 -5.878 1.00 63.75 425 ASP A O 1
ATOM 3352 N N . GLY A 1 426 ? 0.350 -40.320 -6.411 1.00 64.12 426 GLY A N 1
ATOM 3353 C CA . GLY A 1 426 ? -0.727 -41.199 -6.883 1.00 64.12 426 GLY A CA 1
ATOM 3354 C C . GLY A 1 426 ? -1.867 -41.378 -5.881 1.00 64.12 426 GLY A C 1
ATOM 3355 O O . GLY A 1 426 ? -2.857 -42.011 -6.221 1.00 64.12 426 GLY A O 1
ATOM 3356 N N . PHE A 1 427 ? -1.777 -40.775 -4.693 1.00 73.00 427 PHE A N 1
ATOM 3357 C CA . PHE A 1 427 ? -2.818 -40.822 -3.671 1.00 73.00 427 PHE A CA 1
ATOM 3358 C C . PHE A 1 427 ? -3.268 -39.408 -3.265 1.00 73.00 427 PHE A C 1
ATOM 3360 O O . PHE A 1 427 ? -2.499 -38.449 -3.338 1.00 73.00 427 PHE A O 1
ATOM 3367 N N . GLN A 1 428 ? -4.526 -39.260 -2.851 1.00 71.25 428 GLN A N 1
ATOM 3368 C CA . GLN A 1 428 ? -5.087 -38.020 -2.294 1.00 71.25 428 GLN A CA 1
ATOM 3369 C C . GLN A 1 428 ? -5.812 -38.314 -0.979 1.00 71.25 428 GLN A C 1
ATOM 3371 O O . GLN A 1 428 ? -6.288 -39.428 -0.778 1.00 71.25 428 GLN A O 1
ATOM 3376 N N . PHE A 1 429 ? -5.909 -37.327 -0.086 1.00 70.38 429 PHE A N 1
ATOM 3377 C CA . PHE A 1 429 ? -6.661 -37.484 1.158 1.00 70.38 429 PHE A CA 1
ATOM 3378 C C . PHE A 1 429 ? -8.148 -37.724 0.867 1.00 70.38 429 PHE A C 1
ATOM 3380 O O . PHE A 1 429 ? -8.772 -36.998 0.091 1.00 70.38 429 PHE A O 1
ATOM 3387 N N . ALA A 1 430 ? -8.716 -38.741 1.504 1.00 64.38 430 ALA A N 1
ATOM 3388 C CA . ALA A 1 430 ? -10.143 -38.986 1.549 1.00 64.38 430 ALA A CA 1
ATOM 3389 C C . ALA A 1 430 ? -10.843 -37.889 2.367 1.00 64.38 430 ALA A C 1
ATOM 3391 O O . ALA A 1 430 ? -10.218 -37.056 3.024 1.00 64.38 430 ALA A O 1
ATOM 3392 N N . SER A 1 431 ? -12.174 -37.894 2.352 1.00 59.22 431 SER A N 1
ATOM 3393 C CA . SER A 1 431 ? -13.016 -36.907 3.042 1.00 59.22 431 SER A CA 1
ATOM 3394 C C . SER A 1 431 ? -12.839 -36.849 4.568 1.00 59.22 431 SER A C 1
ATOM 3396 O O . SER A 1 431 ? -13.408 -35.969 5.205 1.00 59.22 431 SER A O 1
ATOM 3398 N N . ASP A 1 432 ? -12.089 -37.781 5.155 1.00 57.59 432 ASP A N 1
ATOM 3399 C CA . ASP A 1 432 ? -11.733 -37.820 6.575 1.00 57.59 432 ASP A CA 1
ATOM 3400 C C . ASP A 1 432 ? -10.451 -37.031 6.914 1.00 57.59 432 ASP A C 1
ATOM 3402 O O . ASP A 1 432 ? -10.142 -36.849 8.090 1.00 57.59 432 ASP A O 1
ATOM 3406 N N . GLY A 1 433 ? -9.706 -36.555 5.907 1.00 55.41 433 GLY A N 1
ATOM 3407 C CA . GLY A 1 433 ? -8.476 -35.779 6.086 1.00 55.41 433 GLY A CA 1
ATOM 3408 C C . GLY A 1 433 ? -7.289 -36.568 6.650 1.00 55.41 433 GLY A C 1
ATOM 3409 O O . GLY A 1 433 ? -6.275 -35.959 6.982 1.00 55.41 433 GLY A O 1
ATOM 3410 N N . GLN A 1 434 ? -7.395 -37.897 6.767 1.00 60.25 434 GLN A N 1
ATOM 3411 C CA . GLN A 1 434 ? -6.351 -38.757 7.350 1.00 60.25 434 GLN A CA 1
ATOM 3412 C C . GLN A 1 434 ? -5.996 -39.965 6.470 1.00 60.25 434 GLN A C 1
ATOM 3414 O O . GLN A 1 434 ? -4.878 -40.475 6.571 1.00 60.25 434 GLN A O 1
ATOM 3419 N N . THR A 1 435 ? -6.891 -40.406 5.580 1.00 71.81 435 THR A N 1
ATOM 3420 C CA . THR A 1 435 ? -6.692 -41.620 4.771 1.00 71.81 435 THR A CA 1
ATOM 3421 C C . THR A 1 435 ? -6.313 -41.280 3.331 1.00 71.81 435 THR A C 1
ATOM 3423 O O . THR A 1 435 ? -7.039 -40.557 2.662 1.00 71.81 435 THR A O 1
ATOM 3426 N N . CYS A 1 436 ? -5.211 -41.822 2.807 1.00 78.50 436 CYS A N 1
ATOM 3427 C CA . CYS A 1 436 ? -4.782 -41.591 1.422 1.00 78.50 436 CYS A CA 1
ATOM 3428 C C . CYS A 1 436 ? -5.363 -42.647 0.459 1.00 78.50 436 CYS A C 1
ATOM 3430 O O . CYS A 1 436 ? -5.078 -43.839 0.594 1.00 78.50 436 CYS A O 1
ATOM 3432 N N . VAL A 1 437 ? -6.153 -42.217 -0.533 1.00 76.75 437 VAL A N 1
ATOM 3433 C CA . VAL A 1 437 ? -6.814 -43.066 -1.548 1.00 76.75 437 VAL A CA 1
ATOM 3434 C C . VAL A 1 437 ? -6.197 -42.896 -2.938 1.00 76.75 437 VAL A C 1
ATOM 3436 O O . VAL A 1 437 ? -5.812 -41.793 -3.316 1.00 76.75 437 VAL A O 1
ATOM 3439 N N . GLU A 1 438 ? -6.088 -43.994 -3.690 1.00 61.50 438 GLU A N 1
ATOM 3440 C CA . GLU A 1 438 ? -5.402 -44.060 -4.988 1.00 61.50 438 GLU A CA 1
ATOM 3441 C C . GLU A 1 438 ? -6.185 -43.342 -6.103 1.00 61.50 438 GLU A C 1
ATOM 3443 O O . GLU A 1 438 ? -7.397 -43.513 -6.252 1.00 61.50 438 GLU A O 1
ATOM 3448 N N . VAL A 1 439 ? -5.480 -42.557 -6.918 1.00 63.91 439 VAL A N 1
ATOM 3449 C CA . VAL A 1 439 ? -6.006 -41.824 -8.074 1.00 63.91 439 VAL A CA 1
ATOM 3450 C C . VAL A 1 439 ? -5.134 -42.147 -9.289 1.00 63.91 439 VAL A C 1
ATOM 3452 O O . VAL A 1 439 ? -3.948 -41.817 -9.320 1.00 63.91 439 VAL A O 1
ATOM 3455 N N . TYR A 1 440 ? -5.715 -42.766 -10.322 1.00 49.81 440 TYR A N 1
ATOM 3456 C CA . TYR A 1 440 ? -5.002 -43.071 -11.569 1.00 49.81 440 TYR A CA 1
ATOM 3457 C C . TYR A 1 440 ? -4.468 -41.785 -12.230 1.00 49.81 440 TYR A C 1
ATOM 3459 O O . TYR A 1 440 ? -5.242 -40.926 -12.659 1.00 49.81 440 TYR A O 1
ATOM 3467 N N . ARG A 1 441 ? -3.134 -41.660 -12.328 1.00 51.25 441 ARG A N 1
ATOM 3468 C CA . ARG A 1 441 ? -2.444 -40.540 -12.996 1.00 51.25 441 ARG A CA 1
ATOM 3469 C C . ARG A 1 441 ? -2.222 -40.806 -14.497 1.00 51.25 441 ARG A C 1
ATOM 3471 O O . ARG A 1 441 ? -1.922 -41.937 -14.876 1.00 51.25 441 ARG A O 1
ATOM 3478 N N . PRO A 1 442 ? -2.275 -39.765 -15.349 1.00 55.22 442 PRO A N 1
ATOM 3479 C CA . PRO A 1 442 ? -1.732 -39.801 -16.708 1.00 55.22 442 PRO A CA 1
ATOM 3480 C C . PRO A 1 442 ? -0.207 -40.007 -16.699 1.00 55.22 442 PRO A C 1
ATOM 3482 O O . PRO A 1 442 ? 0.493 -39.415 -15.876 1.00 55.22 442 PRO A O 1
ATOM 3485 N N . VAL A 1 443 ? 0.297 -40.844 -17.610 1.00 58.78 443 VAL A N 1
ATOM 3486 C CA . VAL A 1 443 ? 1.721 -41.200 -17.734 1.00 58.78 443 VAL A CA 1
ATOM 3487 C C . VAL A 1 443 ? 2.479 -40.110 -18.497 1.00 58.78 443 VAL A C 1
ATOM 3489 O O . VAL A 1 443 ? 2.081 -39.759 -19.603 1.00 58.78 443 VAL A O 1
ATOM 3492 N N . ASP A 1 444 ? 3.582 -39.617 -17.922 1.00 67.38 444 ASP A N 1
ATOM 3493 C CA . ASP A 1 444 ? 4.491 -38.631 -18.525 1.00 67.38 444 ASP A CA 1
ATOM 3494 C C . ASP A 1 444 ? 5.334 -39.259 -19.665 1.00 67.38 444 ASP A C 1
ATOM 3496 O O . ASP A 1 444 ? 6.194 -40.114 -19.399 1.00 67.38 444 ASP A O 1
ATOM 3500 N N . PRO A 1 445 ? 5.142 -38.842 -20.933 1.00 73.50 445 PRO A N 1
ATOM 3501 C CA . PRO A 1 445 ? 5.897 -39.369 -22.071 1.00 73.50 445 PRO A CA 1
ATOM 3502 C C . PRO A 1 445 ? 7.390 -38.993 -22.070 1.00 73.50 445 PRO A C 1
ATOM 3504 O O . PRO A 1 445 ? 8.197 -39.753 -22.606 1.00 73.50 445 PRO A O 1
ATOM 3507 N N . CYS A 1 446 ? 7.783 -37.880 -21.426 1.00 76.56 446 CYS A N 1
ATOM 3508 C CA . CYS A 1 446 ? 9.189 -37.468 -21.283 1.00 76.56 446 CYS A CA 1
ATOM 3509 C C . CYS A 1 446 ? 9.978 -38.385 -20.337 1.00 76.56 446 CYS A C 1
ATOM 3511 O O . CYS A 1 446 ? 11.200 -38.441 -20.406 1.00 76.56 446 CYS A O 1
ATOM 3513 N N . ARG A 1 447 ? 9.292 -39.091 -19.428 1.00 76.75 447 ARG A N 1
ATOM 3514 C CA . ARG A 1 447 ? 9.918 -40.029 -18.478 1.00 76.75 447 ARG A CA 1
ATOM 3515 C C . ARG A 1 447 ? 9.966 -41.468 -18.972 1.00 76.75 447 ARG A C 1
ATOM 3517 O O . ARG A 1 447 ? 10.679 -42.282 -18.395 1.00 76.75 447 ARG A O 1
ATOM 3524 N N . THR A 1 448 ? 9.180 -41.788 -19.994 1.00 75.94 448 THR A N 1
ATOM 3525 C CA . THR A 1 448 ? 9.093 -43.136 -20.569 1.00 75.94 448 THR A CA 1
ATOM 3526 C C . THR A 1 448 ? 9.848 -43.263 -21.892 1.00 75.94 448 THR A C 1
ATOM 3528 O O . THR A 1 448 ? 9.750 -44.309 -22.525 1.00 75.94 448 THR A O 1
ATOM 3531 N N . ASP A 1 449 ? 10.568 -42.214 -22.318 1.00 68.81 449 ASP A N 1
ATOM 3532 C CA . ASP A 1 449 ? 11.223 -42.101 -23.633 1.00 68.81 449 ASP A CA 1
ATOM 3533 C C . ASP A 1 449 ? 10.281 -42.417 -24.811 1.00 68.81 449 ASP A C 1
ATOM 3535 O O . ASP A 1 449 ? 10.696 -42.858 -25.881 1.00 68.81 449 ASP A O 1
ATOM 3539 N N . THR A 1 450 ? 8.977 -42.179 -24.637 1.00 76.56 450 THR A N 1
ATOM 3540 C CA . THR A 1 450 ? 7.962 -42.372 -25.688 1.00 76.56 450 THR A CA 1
ATOM 3541 C C . THR A 1 450 ? 7.719 -41.101 -26.505 1.00 76.56 450 THR A C 1
ATOM 3543 O O . THR A 1 450 ? 6.740 -41.004 -27.246 1.00 76.56 450 THR A O 1
ATOM 3546 N N . HIS A 1 451 ? 8.619 -40.124 -26.377 1.00 78.56 451 HIS A N 1
ATOM 3547 C CA . HIS A 1 451 ? 8.588 -38.852 -27.081 1.00 78.56 451 HIS A CA 1
ATOM 3548 C C . HIS A 1 451 ? 9.471 -38.854 -28.334 1.00 78.56 451 HIS A C 1
ATOM 3550 O O . HIS A 1 451 ? 10.398 -39.641 -28.479 1.00 78.56 451 HIS A O 1
ATOM 3556 N N . ASP A 1 452 ? 9.232 -37.896 -29.221 1.00 87.19 452 ASP A N 1
ATOM 3557 C CA . ASP A 1 452 ? 9.899 -37.746 -30.520 1.00 87.19 452 ASP A CA 1
ATOM 3558 C C . ASP A 1 452 ? 10.711 -36.442 -30.639 1.00 87.19 452 ASP A C 1
ATOM 3560 O O . ASP A 1 452 ? 10.902 -35.904 -31.730 1.00 87.19 452 ASP A O 1
ATOM 3564 N N . CYS A 1 453 ? 11.174 -35.916 -29.502 1.00 86.50 453 CYS A N 1
ATOM 3565 C CA . CYS A 1 453 ? 12.181 -34.854 -29.446 1.00 86.50 453 CYS A CA 1
ATOM 3566 C C . CYS A 1 453 ? 13.516 -35.295 -30.070 1.00 86.50 453 CYS A C 1
ATOM 3568 O O . CYS A 1 453 ? 13.813 -36.489 -30.116 1.00 86.50 453 CYS A O 1
ATOM 3570 N N . ASP A 1 454 ? 14.326 -34.329 -30.525 1.00 85.31 454 ASP A N 1
ATOM 3571 C CA . ASP A 1 454 ? 15.687 -34.613 -31.004 1.00 85.31 454 ASP A CA 1
ATOM 3572 C C . ASP A 1 454 ? 16.552 -35.169 -29.859 1.00 85.31 454 ASP A C 1
ATOM 3574 O O . ASP A 1 454 ? 16.162 -35.125 -28.688 1.00 85.31 454 ASP A O 1
ATOM 3578 N N . VAL A 1 455 ? 17.733 -35.684 -30.199 1.00 84.19 455 VAL A N 1
ATOM 3579 C CA . VAL A 1 455 ? 18.664 -36.290 -29.245 1.00 84.19 455 VAL A CA 1
ATOM 3580 C C . VAL A 1 455 ? 18.921 -35.366 -28.041 1.00 84.19 455 VAL A C 1
ATOM 3582 O O . VAL A 1 455 ? 19.011 -34.143 -28.222 1.00 84.19 455 VAL A O 1
ATOM 3585 N N . PRO A 1 456 ? 19.053 -35.916 -26.819 1.00 80.50 456 PRO A N 1
ATOM 3586 C CA . PRO A 1 456 ? 19.168 -35.133 -25.585 1.00 80.50 456 PRO A CA 1
ATOM 3587 C C . PRO A 1 456 ? 20.315 -34.117 -25.573 1.00 80.50 456 PRO A C 1
ATOM 3589 O O . PRO A 1 456 ? 20.240 -33.116 -24.868 1.00 80.50 456 PRO A O 1
ATOM 3592 N N . GLU A 1 457 ? 21.368 -34.343 -26.361 1.00 80.81 457 GLU A N 1
ATOM 3593 C CA . GLU A 1 457 ? 22.504 -33.426 -26.500 1.00 80.81 457 GLU A CA 1
ATOM 3594 C C . GLU A 1 457 ? 22.157 -32.148 -27.279 1.00 80.81 457 GLU A C 1
ATOM 3596 O O . GLU A 1 457 ? 22.932 -31.195 -27.259 1.00 80.81 457 GLU A O 1
ATOM 3601 N N . ARG A 1 458 ? 21.005 -32.108 -27.965 1.00 83.56 458 ARG A N 1
ATOM 3602 C CA . ARG A 1 458 ? 20.562 -30.968 -28.787 1.00 83.56 458 ARG A CA 1
ATOM 3603 C C . ARG A 1 458 ? 19.146 -30.490 -28.485 1.00 83.56 458 ARG A C 1
ATOM 3605 O O . ARG A 1 458 ? 18.811 -29.375 -28.880 1.00 83.56 458 ARG A O 1
ATOM 3612 N N . ALA A 1 459 ? 18.314 -31.278 -27.803 1.00 87.00 459 ALA A N 1
ATOM 3613 C CA . ALA A 1 459 ? 16.955 -30.890 -27.431 1.00 87.00 459 ALA A CA 1
ATOM 3614 C C . ALA A 1 459 ? 16.528 -31.420 -26.057 1.00 87.00 459 ALA A C 1
ATOM 3616 O O . ALA A 1 459 ? 17.011 -32.435 -25.567 1.00 87.00 459 ALA A O 1
ATOM 3617 N N . ARG A 1 460 ? 15.566 -30.729 -25.441 1.00 87.56 460 ARG A N 1
ATOM 3618 C CA . ARG A 1 460 ? 14.973 -31.053 -24.142 1.00 87.56 460 ARG A CA 1
ATOM 3619 C C . ARG A 1 460 ? 13.471 -31.295 -24.276 1.00 87.56 460 ARG A C 1
ATOM 3621 O O . ARG A 1 460 ? 12.766 -30.462 -24.842 1.00 87.56 460 ARG A O 1
ATOM 3628 N N . CYS A 1 461 ? 12.991 -32.398 -23.699 1.00 84.88 461 CYS A N 1
ATOM 3629 C CA . CYS A 1 461 ? 11.567 -32.695 -23.520 1.00 84.88 461 CYS A CA 1
ATOM 3630 C C . CYS A 1 461 ? 11.040 -32.046 -22.228 1.00 84.88 461 CYS A C 1
ATOM 3632 O O . CYS A 1 461 ? 11.693 -32.113 -21.182 1.00 84.88 461 CYS A O 1
ATOM 3634 N N . SER A 1 462 ? 9.864 -31.423 -22.280 1.00 84.25 462 SER A N 1
ATOM 3635 C CA . SER A 1 462 ? 9.147 -30.884 -21.123 1.00 84.25 462 SER A CA 1
ATOM 3636 C C . SER A 1 462 ? 7.690 -31.352 -21.113 1.00 84.25 462 SER A C 1
ATOM 3638 O O . SER A 1 462 ? 6.940 -31.182 -22.074 1.00 84.25 462 SER A O 1
ATOM 3640 N N . TYR A 1 463 ? 7.278 -31.973 -20.011 1.00 74.50 463 TYR A N 1
ATOM 3641 C CA . TYR A 1 463 ? 5.920 -32.478 -19.837 1.00 74.50 463 TYR A CA 1
ATOM 3642 C C . TYR A 1 463 ? 4.949 -31.343 -19.499 1.00 74.50 463 TYR A C 1
ATOM 3644 O O . TYR A 1 463 ? 5.241 -30.494 -18.658 1.00 74.50 463 TYR A O 1
ATOM 3652 N N . THR A 1 464 ? 3.783 -31.335 -20.148 1.00 73.94 464 THR A N 1
ATOM 3653 C CA . THR A 1 464 ? 2.780 -30.255 -20.031 1.00 73.94 464 THR A CA 1
ATOM 3654 C C . THR A 1 464 ? 1.453 -30.715 -19.413 1.00 73.94 464 THR A C 1
ATOM 3656 O O . THR A 1 464 ? 0.526 -29.917 -19.298 1.00 73.94 464 THR A O 1
ATOM 3659 N N . GLY A 1 465 ? 1.369 -31.977 -18.967 1.00 51.44 465 GLY A N 1
ATOM 3660 C CA . GLY A 1 465 ? 0.180 -32.576 -18.346 1.00 51.44 465 GLY A CA 1
ATOM 3661 C C . GLY A 1 465 ? -0.603 -33.517 -19.276 1.00 51.44 465 GLY A C 1
ATOM 3662 O O . GLY A 1 465 ? -0.617 -33.353 -20.495 1.00 51.44 465 GLY A O 1
ATOM 3663 N N . GLY A 1 466 ? -1.271 -34.529 -18.710 1.00 68.06 466 GLY A N 1
ATOM 3664 C CA . GLY A 1 466 ? -1.993 -35.552 -19.479 1.00 68.06 466 GLY A CA 1
ATOM 3665 C C . GLY A 1 466 ? -1.052 -36.502 -20.233 1.00 68.06 466 GLY A C 1
ATOM 3666 O O . GLY A 1 466 ? -0.191 -37.129 -19.637 1.00 68.06 466 GLY A O 1
ATOM 3667 N N . SER A 1 467 ? -1.216 -36.621 -21.552 1.00 62.16 467 SER A N 1
ATOM 3668 C CA . SER A 1 467 ? -0.271 -37.308 -22.453 1.00 62.16 467 SER A CA 1
ATOM 3669 C C . SER A 1 467 ? 0.489 -36.320 -23.357 1.00 62.16 467 SER A C 1
ATOM 3671 O O . SER A 1 467 ? 0.922 -36.688 -24.446 1.00 62.16 467 SER A O 1
ATOM 3673 N N . SER A 1 468 ? 0.587 -35.045 -22.955 1.00 65.50 468 SER A N 1
ATOM 3674 C CA . SER A 1 468 ? 1.130 -33.950 -23.771 1.00 65.50 468 SER A CA 1
ATOM 3675 C C . SER A 1 468 ? 2.524 -33.509 -23.307 1.00 65.50 468 SER A C 1
ATOM 3677 O O . SER A 1 468 ? 2.752 -33.275 -22.116 1.00 65.50 468 SER A O 1
ATOM 3679 N N . TYR A 1 469 ? 3.446 -33.316 -24.253 1.00 83.12 469 TYR A N 1
ATOM 3680 C CA . TYR A 1 469 ? 4.822 -32.862 -24.021 1.00 83.12 469 TYR A CA 1
ATOM 3681 C C . TYR A 1 469 ? 5.302 -31.912 -25.132 1.00 83.12 469 TYR A C 1
ATOM 3683 O O . TYR A 1 469 ? 4.782 -31.924 -26.249 1.00 83.12 469 TYR A O 1
ATOM 3691 N N . ILE A 1 470 ? 6.304 -31.090 -24.820 1.00 81.19 470 ILE A N 1
ATOM 3692 C CA . ILE A 1 470 ? 6.950 -30.135 -25.728 1.00 81.19 470 ILE A CA 1
ATOM 3693 C C . ILE A 1 470 ? 8.438 -30.468 -25.856 1.00 81.19 470 ILE A C 1
ATOM 3695 O O . ILE A 1 470 ? 9.081 -30.849 -24.885 1.00 81.19 470 ILE A O 1
ATOM 3699 N N . CYS A 1 471 ? 8.991 -30.290 -27.056 1.00 88.62 471 CYS A N 1
ATOM 3700 C CA . CYS A 1 471 ? 10.419 -30.423 -27.331 1.00 88.62 471 CYS A CA 1
ATOM 3701 C C . CYS A 1 471 ? 11.011 -29.044 -27.633 1.00 88.62 471 CYS A C 1
ATOM 3703 O O . CYS A 1 471 ? 10.441 -28.296 -28.426 1.00 88.62 471 CYS A O 1
ATOM 3705 N N . SER A 1 472 ? 12.155 -28.710 -27.046 1.00 86.75 472 SER A N 1
ATOM 3706 C CA . SER A 1 472 ? 12.847 -27.433 -27.269 1.00 86.75 472 SER A CA 1
ATOM 3707 C C . SER A 1 472 ? 14.330 -27.661 -27.535 1.00 86.75 472 SER A C 1
ATOM 3709 O O . SER A 1 472 ? 14.954 -28.393 -26.772 1.00 86.75 472 SER A O 1
ATOM 3711 N N . CYS A 1 473 ? 14.906 -27.030 -28.563 1.00 88.25 473 CYS A N 1
ATOM 3712 C CA . CYS A 1 473 ? 16.350 -27.110 -28.805 1.00 88.25 473 CYS A CA 1
ATOM 3713 C C . CYS A 1 473 ? 17.140 -26.508 -27.635 1.00 88.25 473 CYS A C 1
ATOM 3715 O O . CYS A 1 473 ? 16.692 -25.555 -26.992 1.00 88.25 473 CYS A O 1
ATOM 3717 N N . LEU A 1 474 ? 18.303 -27.084 -27.352 1.00 82.12 474 LEU A N 1
ATOM 3718 C CA . LEU A 1 474 ? 19.231 -26.566 -26.357 1.00 82.12 474 LEU A CA 1
ATOM 3719 C C . LEU A 1 474 ? 19.922 -25.289 -26.869 1.00 82.12 474 LEU A C 1
ATOM 3721 O O . LEU A 1 474 ? 19.999 -25.078 -28.082 1.00 82.12 474 LEU A O 1
ATOM 3725 N N . PRO A 1 475 ? 20.415 -24.422 -25.964 1.00 80.94 475 PRO A N 1
ATOM 3726 C CA . PRO A 1 475 ? 21.163 -23.225 -26.343 1.00 80.94 475 PRO A CA 1
ATOM 3727 C C . PRO A 1 475 ? 22.327 -23.552 -27.290 1.00 80.94 475 PRO A C 1
ATOM 3729 O O . PRO A 1 475 ? 23.003 -24.558 -27.093 1.00 80.94 475 PRO A O 1
ATOM 3732 N N . GLY A 1 476 ? 22.524 -22.721 -28.317 1.00 76.69 476 GLY A N 1
ATOM 3733 C CA . GLY A 1 476 ? 23.495 -22.965 -29.395 1.00 76.69 476 GLY A CA 1
ATOM 3734 C C . GLY A 1 476 ? 22.963 -23.821 -30.552 1.00 76.69 476 GLY A C 1
ATOM 3735 O O . GLY A 1 476 ? 23.636 -23.981 -31.562 1.00 76.69 476 GLY A O 1
ATOM 3736 N N . PHE A 1 477 ? 21.728 -24.327 -30.456 1.00 84.56 477 PHE A N 1
ATOM 3737 C CA . PHE A 1 477 ? 21.063 -25.055 -31.535 1.00 84.56 477 PHE A CA 1
ATOM 3738 C C . PHE A 1 477 ? 19.742 -24.382 -31.934 1.00 84.56 477 PHE A C 1
ATOM 3740 O O . PHE A 1 477 ? 18.981 -23.899 -31.096 1.00 84.56 477 PHE A O 1
ATOM 3747 N N . MET A 1 478 ? 19.430 -24.386 -33.229 1.00 80.88 478 MET A N 1
ATOM 3748 C CA . MET A 1 478 ? 18.195 -23.849 -33.798 1.00 80.88 478 MET A CA 1
ATOM 3749 C C . MET A 1 478 ? 17.345 -24.943 -34.450 1.00 80.88 478 MET A C 1
ATOM 3751 O O . MET A 1 478 ? 17.864 -25.858 -35.090 1.00 80.88 478 MET A O 1
ATOM 3755 N N . GLY A 1 479 ? 16.022 -24.852 -34.305 1.00 84.31 479 GLY A N 1
ATOM 3756 C CA . GLY A 1 479 ? 15.102 -25.847 -34.849 1.00 84.31 479 GLY A CA 1
ATOM 3757 C C . GLY A 1 479 ? 13.744 -25.883 -34.154 1.00 84.31 479 GLY A C 1
ATOM 3758 O O . GLY A 1 479 ? 13.418 -25.023 -33.341 1.00 84.31 479 GLY A O 1
ATOM 3759 N N . ASP A 1 480 ? 12.954 -26.905 -34.475 1.00 76.75 480 ASP A N 1
ATOM 3760 C CA . ASP A 1 480 ? 11.599 -27.139 -33.948 1.00 76.75 480 ASP A CA 1
ATOM 3761 C C . ASP A 1 480 ? 11.585 -27.991 -32.658 1.00 76.75 480 ASP A C 1
ATOM 3763 O O . ASP A 1 480 ? 10.533 -28.462 -32.231 1.00 76.75 480 ASP A O 1
ATOM 3767 N N . GLY A 1 481 ? 12.753 -28.232 -32.048 1.00 81.50 481 GLY A N 1
ATOM 3768 C CA . GLY A 1 481 ? 12.921 -29.107 -30.879 1.00 81.50 481 GLY A CA 1
ATOM 3769 C C . GLY A 1 481 ? 12.919 -30.606 -31.202 1.00 81.50 481 GLY A C 1
ATOM 3770 O O . GLY A 1 481 ? 13.325 -31.413 -30.367 1.00 81.50 481 GLY A O 1
ATOM 3771 N N . ARG A 1 482 ? 12.499 -30.991 -32.411 1.00 86.06 482 ARG A N 1
ATOM 3772 C CA . ARG A 1 482 ? 12.540 -32.375 -32.920 1.00 86.06 482 ARG A CA 1
ATOM 3773 C C . ARG A 1 482 ? 13.666 -32.582 -33.928 1.00 86.06 482 ARG A C 1
ATOM 3775 O O . ARG A 1 482 ? 14.140 -33.699 -34.107 1.00 86.06 482 ARG A O 1
ATOM 3782 N N . ARG A 1 483 ? 14.103 -31.501 -34.574 1.00 84.25 483 ARG A N 1
ATOM 3783 C CA . ARG A 1 483 ? 15.290 -31.412 -35.425 1.00 84.25 483 ARG A CA 1
ATOM 3784 C C . ARG A 1 483 ? 16.021 -30.109 -35.115 1.00 84.25 483 ARG A C 1
ATOM 3786 O O . ARG A 1 483 ? 15.594 -29.041 -35.552 1.00 84.25 483 ARG A O 1
ATOM 3793 N N . CYS A 1 484 ? 17.116 -30.216 -34.379 1.00 89.12 484 CYS A N 1
ATOM 3794 C CA . CYS A 1 484 ? 17.956 -29.128 -33.903 1.00 89.12 484 CYS A CA 1
ATOM 3795 C C . CYS A 1 484 ? 19.317 -29.168 -34.613 1.00 89.12 484 CYS A C 1
ATOM 3797 O O . CYS A 1 484 ? 19.991 -30.202 -34.668 1.00 89.12 484 CYS A O 1
ATOM 3799 N N . GLN A 1 485 ? 19.710 -28.034 -35.187 1.00 86.12 485 GLN A N 1
ATOM 3800 C CA . GLN A 1 485 ? 20.966 -27.846 -35.912 1.00 86.12 485 GLN A CA 1
ATOM 3801 C C . GLN A 1 485 ? 21.823 -26.806 -35.208 1.00 86.12 485 GLN A C 1
ATOM 3803 O O . GLN A 1 485 ? 21.291 -25.876 -34.614 1.00 86.12 485 GLN A O 1
ATOM 3808 N N . ASP A 1 486 ? 23.134 -26.995 -35.263 1.00 83.44 486 ASP A N 1
ATOM 3809 C CA . ASP A 1 486 ? 24.104 -26.086 -34.661 1.00 83.44 486 ASP A CA 1
ATOM 3810 C C . ASP A 1 486 ? 24.019 -24.687 -35.287 1.00 83.44 486 ASP A C 1
ATOM 3812 O O . ASP A 1 486 ? 23.831 -24.561 -36.503 1.00 83.44 486 ASP A O 1
ATOM 3816 N N . ILE A 1 487 ? 24.122 -23.652 -34.459 1.00 82.44 487 ILE A N 1
ATOM 3817 C CA . ILE A 1 487 ? 24.175 -22.265 -34.916 1.00 82.44 487 ILE A CA 1
ATOM 3818 C C . ILE A 1 487 ? 25.641 -21.949 -35.207 1.00 82.44 487 ILE A C 1
ATOM 3820 O O . ILE A 1 487 ? 26.461 -22.039 -34.318 1.00 82.44 487 ILE A O 1
ATOM 3824 N N . ASP A 1 488 ? 25.980 -21.570 -36.441 1.00 79.69 488 ASP A N 1
ATOM 3825 C CA . ASP A 1 488 ? 27.349 -21.144 -36.768 1.00 79.69 488 ASP A CA 1
ATOM 3826 C C . ASP A 1 488 ? 27.524 -19.651 -36.458 1.00 79.69 488 ASP A C 1
ATOM 3828 O O . ASP A 1 488 ? 27.248 -18.781 -37.298 1.00 79.69 488 ASP A O 1
ATOM 3832 N N . GLU A 1 489 ? 27.965 -19.328 -35.239 1.00 82.88 489 GLU A N 1
ATOM 3833 C CA . GLU A 1 489 ? 28.135 -17.934 -34.813 1.00 82.88 489 GLU A CA 1
ATOM 3834 C C . GLU A 1 489 ? 29.292 -17.214 -35.530 1.00 82.88 489 GLU A C 1
ATOM 3836 O O . GLU A 1 489 ? 29.340 -15.975 -35.555 1.00 82.88 489 GLU A O 1
ATOM 3841 N N . CYS A 1 490 ? 30.192 -17.951 -36.192 1.00 80.75 490 CYS A N 1
ATOM 3842 C CA . CYS A 1 490 ? 31.317 -17.368 -36.921 1.00 80.75 490 CYS A CA 1
ATOM 3843 C C . CYS A 1 490 ? 30.913 -16.700 -38.242 1.00 80.75 490 CYS A C 1
ATOM 3845 O O . CYS A 1 490 ? 31.674 -15.886 -38.771 1.00 80.75 490 CYS A O 1
ATOM 3847 N N . GLN A 1 491 ? 29.699 -16.944 -38.741 1.00 78.44 491 GLN A N 1
ATOM 3848 C CA . GLN A 1 491 ? 29.153 -16.249 -39.915 1.00 78.44 491 GLN A CA 1
ATOM 3849 C C . GLN A 1 491 ? 28.913 -14.745 -39.664 1.00 78.44 491 GLN A C 1
ATOM 3851 O O . GLN A 1 491 ? 28.788 -13.978 -40.618 1.00 78.44 491 GLN A O 1
ATOM 3856 N N . VAL A 1 492 ? 28.846 -14.306 -38.396 1.00 63.81 492 VAL A N 1
ATOM 3857 C CA . VAL A 1 492 ? 28.426 -12.941 -38.009 1.00 63.81 492 VAL A CA 1
ATOM 3858 C C . VAL A 1 492 ? 29.559 -12.121 -37.349 1.00 63.81 492 VAL A C 1
ATOM 3860 O O . VAL A 1 492 ? 29.339 -10.994 -36.925 1.00 63.81 492 VAL A O 1
ATOM 3863 N N . SER A 1 493 ? 30.803 -12.622 -37.331 1.00 62.00 493 SER A N 1
ATOM 3864 C CA . SER A 1 493 ? 32.004 -11.930 -36.807 1.00 62.00 493 SER A CA 1
ATOM 3865 C C . SER A 1 493 ? 31.853 -11.364 -35.380 1.00 62.00 493 SER A C 1
ATOM 3867 O O . SER A 1 493 ? 31.943 -10.155 -35.164 1.00 62.00 493 SER A O 1
ATOM 3869 N N . GLN A 1 494 ? 31.665 -12.246 -34.393 1.00 72.25 494 GLN A N 1
ATOM 3870 C CA . GLN A 1 494 ? 31.498 -11.885 -32.973 1.00 72.25 494 GLN A CA 1
ATOM 3871 C C . GLN A 1 494 ? 32.806 -11.850 -32.151 1.00 72.25 494 GLN A C 1
ATOM 3873 O O . GLN A 1 494 ? 32.781 -11.510 -30.969 1.00 72.25 494 GLN A O 1
ATOM 3878 N N . CYS A 1 495 ? 33.947 -12.198 -32.751 1.00 82.44 495 CYS A N 1
ATOM 3879 C CA . CYS A 1 495 ? 35.254 -12.154 -32.091 1.00 82.44 495 CYS A CA 1
ATOM 3880 C C . CYS A 1 495 ? 35.916 -10.774 -32.208 1.00 82.44 495 CYS A C 1
ATOM 3882 O O . CYS A 1 495 ? 35.556 -9.965 -33.064 1.00 82.44 495 CYS A O 1
ATOM 3884 N N . HIS A 1 496 ? 36.918 -10.516 -31.362 1.00 80.12 496 HIS A N 1
ATOM 3885 C CA . HIS A 1 496 ? 37.734 -9.303 -31.445 1.00 80.12 496 HIS A CA 1
ATOM 3886 C C . HIS A 1 496 ? 38.366 -9.154 -32.842 1.00 80.12 496 HIS A C 1
ATOM 3888 O O . HIS A 1 496 ? 38.732 -10.150 -33.456 1.00 80.12 496 HIS A O 1
ATOM 3894 N N . GLU A 1 497 ? 38.584 -7.925 -33.328 1.00 80.75 497 GLU A N 1
ATOM 3895 C CA . GLU A 1 497 ? 39.138 -7.675 -34.679 1.00 80.75 497 GLU A CA 1
ATOM 3896 C C . GLU A 1 497 ? 40.501 -8.356 -34.918 1.00 80.75 497 GLU A C 1
ATOM 3898 O O . GLU A 1 497 ? 40.855 -8.700 -36.043 1.00 80.75 497 GLU A O 1
ATOM 3903 N N . ASN A 1 498 ? 41.251 -8.586 -33.836 1.00 83.31 498 ASN A N 1
ATOM 3904 C CA . ASN A 1 498 ? 42.522 -9.311 -33.835 1.00 83.31 498 ASN A CA 1
ATOM 3905 C C . ASN A 1 498 ? 42.392 -10.754 -33.316 1.00 83.31 498 ASN A C 1
ATOM 3907 O O . ASN A 1 498 ? 43.323 -11.250 -32.686 1.00 83.31 498 ASN A O 1
ATOM 3911 N N . ALA A 1 499 ? 41.256 -11.414 -33.536 1.00 84.81 499 ALA A N 1
ATOM 3912 C CA . ALA A 1 499 ? 41.012 -12.808 -33.177 1.00 84.81 499 ALA A CA 1
ATOM 3913 C C . ALA A 1 499 ? 40.300 -13.575 -34.302 1.00 84.81 499 ALA A C 1
ATOM 3915 O O . ALA A 1 499 ? 39.534 -13.010 -35.080 1.00 84.81 499 ALA A O 1
ATOM 3916 N N . VAL A 1 500 ? 40.546 -14.883 -34.371 1.00 85.19 500 VAL A N 1
ATOM 3917 C CA . VAL A 1 500 ? 39.903 -15.819 -35.300 1.00 85.19 500 VAL A CA 1
ATOM 3918 C C . VAL A 1 500 ? 38.795 -16.577 -34.574 1.00 85.19 500 VAL A C 1
ATOM 3920 O O . VAL A 1 500 ? 39.007 -17.074 -33.470 1.00 85.19 500 VAL A O 1
ATOM 3923 N N . CYS A 1 501 ? 37.624 -16.665 -35.207 1.00 86.75 501 CYS A N 1
ATOM 3924 C CA . CYS A 1 501 ? 36.470 -17.418 -34.718 1.00 86.75 501 CYS A CA 1
ATOM 3925 C C . CYS A 1 501 ? 36.519 -18.882 -35.170 1.00 86.75 501 CYS A C 1
ATOM 3927 O O . CYS A 1 501 ? 36.781 -19.156 -36.344 1.00 86.75 501 CYS A O 1
ATOM 3929 N N . PHE A 1 502 ? 36.194 -19.804 -34.266 1.00 82.56 502 PHE A N 1
ATOM 3930 C CA . PHE A 1 502 ? 36.008 -21.227 -34.535 1.00 82.56 502 PHE A CA 1
ATOM 3931 C C . PHE A 1 502 ? 34.652 -21.690 -34.001 1.00 82.56 502 PHE A C 1
ATOM 3933 O O . PHE A 1 502 ? 34.416 -21.644 -32.792 1.00 82.56 502 PHE A O 1
ATOM 3940 N N . ASN A 1 503 ? 33.785 -22.161 -34.900 1.00 79.62 503 ASN A N 1
ATOM 3941 C CA . ASN A 1 503 ? 32.474 -22.687 -34.543 1.00 79.62 503 ASN A CA 1
ATOM 3942 C C . ASN A 1 503 ? 32.599 -24.061 -33.871 1.00 79.62 503 ASN A C 1
ATOM 3944 O O . ASN A 1 503 ? 33.387 -24.904 -34.318 1.00 79.62 503 ASN A O 1
ATOM 3948 N N . THR A 1 504 ? 31.821 -24.300 -32.822 1.00 78.69 504 THR A N 1
ATOM 3949 C CA . THR A 1 504 ? 31.800 -25.566 -32.080 1.00 78.69 504 THR A CA 1
ATOM 3950 C C . THR A 1 504 ? 30.351 -26.018 -31.841 1.00 78.69 504 THR A C 1
ATOM 3952 O O . THR A 1 504 ? 29.472 -25.194 -31.692 1.00 78.69 504 THR A O 1
ATOM 3955 N N . PRO A 1 505 ? 30.033 -27.316 -31.771 1.00 76.56 505 PRO A N 1
ATOM 3956 C CA . PRO A 1 505 ? 28.639 -27.724 -31.592 1.00 76.56 505 PRO A CA 1
ATOM 3957 C C . PRO A 1 505 ? 28.018 -27.170 -30.291 1.00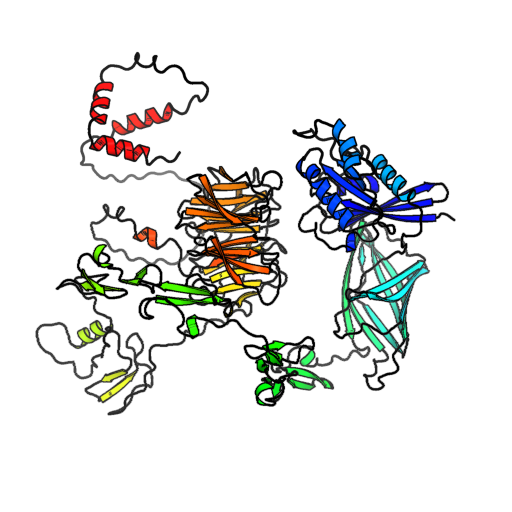 76.56 505 PRO A C 1
ATOM 3959 O O . PRO A 1 505 ? 28.427 -27.563 -29.196 1.00 76.56 505 PRO A O 1
ATOM 3962 N N . GLY A 1 506 ? 27.035 -26.279 -30.420 1.00 74.50 506 GLY A N 1
ATOM 3963 C CA . GLY A 1 506 ? 26.335 -25.571 -29.351 1.00 74.50 506 GLY A CA 1
ATOM 3964 C C . GLY A 1 506 ? 27.007 -24.277 -28.869 1.00 74.50 506 GLY A C 1
ATOM 3965 O O . GLY A 1 506 ? 26.551 -23.727 -27.863 1.00 74.50 506 GLY A O 1
ATOM 3966 N N . SER A 1 507 ? 28.106 -23.825 -29.494 1.00 78.62 507 SER A N 1
ATOM 3967 C CA . SER A 1 507 ? 28.867 -22.635 -29.071 1.00 78.62 507 SER A CA 1
ATOM 3968 C C . SER A 1 507 ? 29.924 -22.192 -30.101 1.00 78.62 507 SER A C 1
ATOM 3970 O O . SER A 1 507 ? 30.165 -22.827 -31.112 1.00 78.62 507 SER A O 1
ATOM 3972 N N . PHE A 1 508 ? 30.736 -21.188 -29.794 1.00 83.88 508 PHE A N 1
ATOM 3973 C CA . PHE A 1 508 ? 31.915 -20.852 -30.593 1.00 83.88 508 PHE A CA 1
ATOM 3974 C C . PHE A 1 508 ? 33.071 -20.422 -29.696 1.00 83.88 508 PHE A C 1
ATOM 3976 O O . PHE A 1 508 ? 32.905 -20.116 -28.514 1.00 83.88 508 PHE A O 1
ATOM 3983 N N . SER A 1 509 ? 34.276 -20.408 -30.254 1.00 80.56 509 SER A N 1
ATOM 3984 C CA . SER A 1 509 ? 35.483 -19.983 -29.551 1.00 80.56 509 SER A CA 1
ATOM 3985 C C . SER A 1 509 ? 36.254 -18.962 -30.376 1.00 80.56 509 SER A C 1
ATOM 3987 O O . SER A 1 509 ? 36.337 -19.067 -31.598 1.00 80.56 509 SER A O 1
ATOM 3989 N N . CYS A 1 510 ? 36.820 -17.962 -29.706 1.00 84.44 510 CYS A N 1
ATOM 3990 C CA . CYS A 1 510 ? 37.651 -16.941 -30.328 1.00 84.44 510 CYS A CA 1
ATOM 3991 C C . CYS A 1 510 ? 39.097 -17.123 -29.873 1.00 84.44 510 CYS A C 1
ATOM 3993 O O . CYS A 1 510 ? 39.359 -17.302 -28.685 1.00 84.44 510 CYS A O 1
ATOM 3995 N N . GLN A 1 511 ? 40.050 -17.039 -30.796 1.00 83.94 511 GLN A N 1
ATOM 3996 C CA . GLN A 1 511 ? 41.473 -17.130 -30.477 1.00 83.94 511 GLN A CA 1
ATOM 3997 C C . GLN A 1 511 ? 42.216 -15.914 -31.022 1.00 83.94 511 GLN A C 1
ATOM 3999 O O . GLN A 1 511 ? 42.135 -15.627 -32.213 1.00 83.94 511 GLN A O 1
ATOM 4004 N N . CYS A 1 512 ? 42.955 -15.203 -30.167 1.00 82.25 512 CYS A N 1
ATOM 4005 C CA . CYS A 1 512 ? 43.730 -14.036 -30.591 1.00 82.25 512 CYS A CA 1
ATOM 4006 C C . CYS A 1 512 ? 44.776 -14.395 -31.659 1.00 82.25 512 CYS A C 1
ATOM 4008 O O . CYS A 1 512 ? 45.407 -15.454 -31.623 1.00 82.25 512 CYS A O 1
ATOM 4010 N N . ASN A 1 513 ? 44.982 -13.469 -32.591 1.00 82.88 513 ASN A N 1
ATOM 4011 C CA . ASN A 1 513 ? 46.000 -13.563 -33.624 1.00 82.88 513 ASN A CA 1
ATOM 4012 C C . ASN A 1 513 ? 47.408 -13.598 -32.999 1.00 82.88 513 ASN A C 1
ATOM 4014 O O . ASN A 1 513 ? 47.636 -12.981 -31.953 1.00 82.88 513 ASN A O 1
ATOM 4018 N N . PRO A 1 514 ? 48.385 -14.260 -33.647 1.00 75.12 514 PRO A N 1
ATOM 4019 C CA . PRO A 1 514 ? 49.756 -14.337 -33.148 1.00 75.12 514 PRO A CA 1
ATOM 4020 C C . PRO A 1 514 ? 50.347 -12.951 -32.844 1.00 75.12 514 PRO A C 1
ATOM 4022 O O . PRO A 1 514 ? 50.349 -12.072 -33.704 1.00 75.12 514 PRO A O 1
ATOM 4025 N N . GLY A 1 515 ? 50.866 -12.768 -31.626 1.00 69.06 515 GLY A N 1
ATOM 4026 C CA . GLY A 1 515 ? 51.409 -11.490 -31.143 1.00 69.06 515 GLY A CA 1
ATOM 4027 C C . GLY A 1 515 ? 50.441 -10.655 -30.296 1.00 69.06 515 GLY A C 1
ATOM 4028 O O . GLY A 1 515 ? 50.866 -9.649 -29.733 1.00 69.06 515 GLY A O 1
ATOM 4029 N N . PHE A 1 516 ? 49.184 -11.086 -30.160 1.00 74.06 516 PHE A N 1
ATOM 4030 C CA . PHE A 1 516 ? 48.217 -10.529 -29.219 1.00 74.06 516 PHE A CA 1
ATOM 4031 C C . PHE A 1 516 ? 47.847 -11.565 -28.155 1.00 74.06 516 PHE A C 1
ATOM 4033 O O . PHE A 1 516 ? 47.759 -12.760 -28.443 1.00 74.06 516 PHE A O 1
ATOM 4040 N N . TYR A 1 517 ? 47.601 -11.099 -26.934 1.00 70.88 517 TYR A N 1
ATOM 4041 C CA . TYR A 1 517 ? 47.263 -11.939 -25.787 1.00 70.88 517 TYR A CA 1
ATOM 4042 C C . TYR A 1 517 ? 45.899 -11.533 -25.224 1.00 70.88 517 TYR A C 1
ATOM 4044 O O . TYR A 1 517 ? 45.528 -10.359 -25.271 1.00 70.88 517 TYR A O 1
ATOM 4052 N N . GLY A 1 518 ? 45.144 -12.512 -24.727 1.00 73.12 518 GLY A N 1
ATOM 4053 C CA . GLY A 1 518 ? 43.797 -12.312 -24.201 1.00 73.12 518 GLY A CA 1
ATOM 4054 C C . GLY A 1 518 ? 42.884 -13.513 -24.440 1.00 73.12 518 GLY A C 1
ATOM 4055 O O . GLY A 1 518 ? 43.344 -14.590 -24.815 1.00 73.12 518 GLY A O 1
ATOM 4056 N N . ASP A 1 519 ? 41.587 -13.322 -24.223 1.00 73.50 519 ASP A N 1
ATOM 4057 C CA . ASP A 1 519 ? 40.544 -14.361 -24.249 1.00 73.50 519 ASP A CA 1
ATOM 4058 C C . ASP A 1 519 ? 39.884 -14.552 -25.632 1.00 73.50 519 ASP A C 1
ATOM 4060 O O . ASP A 1 519 ? 38.880 -15.246 -25.756 1.00 73.50 519 ASP A O 1
ATOM 4064 N N . GLY A 1 520 ? 40.417 -13.908 -26.676 1.00 75.25 520 GLY A N 1
ATOM 4065 C CA . GLY A 1 520 ? 39.852 -13.928 -28.031 1.00 75.25 520 GLY A CA 1
ATOM 4066 C C . GLY A 1 520 ? 38.688 -12.954 -28.255 1.00 75.25 520 GLY A C 1
ATOM 4067 O O . GLY A 1 520 ? 38.411 -12.593 -29.400 1.00 75.25 520 GLY A O 1
ATOM 4068 N N . PHE A 1 521 ? 38.054 -12.458 -27.190 1.00 76.19 521 PHE A N 1
ATOM 4069 C CA . PHE A 1 521 ? 37.049 -11.388 -27.243 1.00 76.19 521 PHE A CA 1
ATOM 4070 C C . PHE A 1 521 ? 37.661 -10.016 -26.936 1.00 76.19 521 PHE A C 1
ATOM 4072 O O . PHE A 1 521 ? 37.132 -8.982 -27.356 1.00 76.19 521 PHE A O 1
ATOM 4079 N N . ARG A 1 522 ? 38.819 -9.997 -26.271 1.00 71.06 522 ARG A N 1
ATOM 4080 C CA . ARG A 1 522 ? 39.679 -8.832 -26.054 1.00 71.06 522 ARG A CA 1
ATOM 4081 C C . ARG A 1 522 ? 41.131 -9.253 -26.241 1.00 71.06 522 ARG A C 1
ATOM 4083 O O . ARG A 1 522 ? 41.645 -10.051 -25.467 1.00 71.06 522 ARG A O 1
ATOM 4090 N N . CYS A 1 523 ? 41.794 -8.709 -27.258 1.00 80.38 523 CYS A N 1
ATOM 4091 C CA . CYS A 1 523 ? 43.188 -9.033 -27.568 1.00 80.38 523 CYS A CA 1
ATOM 4092 C C . CYS A 1 523 ? 44.052 -7.765 -27.507 1.00 80.38 523 CYS A C 1
ATOM 4094 O O . CYS A 1 523 ? 43.779 -6.808 -28.237 1.00 80.38 523 CYS A O 1
ATOM 4096 N N . SER A 1 524 ? 45.098 -7.758 -26.673 1.00 73.69 524 SER A N 1
ATOM 4097 C CA . SER A 1 524 ? 46.024 -6.625 -26.488 1.00 73.69 524 SER A CA 1
ATOM 4098 C C . SER A 1 524 ? 47.488 -7.009 -26.756 1.00 73.69 524 SER A C 1
ATOM 4100 O O . SER A 1 524 ? 47.836 -8.187 -26.845 1.00 73.69 524 SER A O 1
ATOM 4102 N N . THR A 1 525 ? 48.351 -6.000 -26.925 1.00 64.00 525 THR A N 1
ATOM 4103 C CA . THR A 1 525 ? 49.787 -6.163 -27.233 1.00 64.00 525 THR A CA 1
ATOM 4104 C C . THR A 1 525 ? 50.706 -6.093 -26.010 1.00 64.00 525 THR A C 1
ATOM 4106 O O . THR A 1 525 ? 51.884 -6.419 -26.125 1.00 64.00 525 THR A O 1
ATOM 4109 N N . GLU A 1 526 ? 50.206 -5.662 -24.849 1.00 59.03 526 GLU A N 1
ATOM 4110 C CA . GLU A 1 526 ? 50.990 -5.510 -23.617 1.00 59.03 526 GLU A CA 1
ATOM 4111 C C . GLU A 1 526 ? 50.398 -6.382 -22.505 1.00 59.03 526 GLU A C 1
ATOM 4113 O O . GLU A 1 526 ? 49.203 -6.321 -22.220 1.00 59.03 526 GLU A O 1
ATOM 4118 N N . GLN A 1 527 ? 51.245 -7.213 -21.895 1.00 56.25 527 GLN A N 1
ATOM 4119 C CA . GLN A 1 527 ? 50.892 -8.049 -20.752 1.00 56.25 527 GLN A CA 1
ATOM 4120 C C . GLN A 1 527 ? 51.142 -7.235 -19.473 1.00 56.25 527 GLN A C 1
ATOM 4122 O O . GLN A 1 527 ? 52.294 -7.010 -19.096 1.00 56.25 527 GLN A O 1
ATOM 4127 N N . GLU A 1 528 ? 50.081 -6.737 -18.830 1.00 58.00 528 GLU A N 1
ATOM 4128 C CA . GLU A 1 528 ? 50.197 -6.040 -17.542 1.00 58.00 528 GLU A CA 1
ATOM 4129 C C . GLU A 1 528 ? 50.621 -7.040 -16.456 1.00 58.00 528 GLU A C 1
ATOM 4131 O O . GLU A 1 528 ? 49.898 -7.989 -16.160 1.00 58.00 528 GLU A O 1
ATOM 4136 N N . LYS A 1 529 ? 51.817 -6.849 -15.882 1.00 65.44 529 LYS A N 1
ATOM 4137 C CA . LYS A 1 529 ? 52.360 -7.731 -14.838 1.00 65.44 529 LYS A CA 1
ATOM 4138 C C . LYS A 1 529 ? 51.659 -7.505 -13.506 1.00 65.44 529 LYS A C 1
ATOM 4140 O O . LYS A 1 529 ? 51.435 -6.364 -13.091 1.00 65.44 529 LYS A O 1
ATOM 4145 N N . THR A 1 530 ? 51.387 -8.588 -12.798 1.00 72.94 530 THR A N 1
ATOM 4146 C CA . THR A 1 530 ? 50.684 -8.554 -11.514 1.00 72.94 530 THR A CA 1
ATOM 4147 C C . THR A 1 530 ? 51.594 -8.132 -10.353 1.00 72.94 530 THR A C 1
ATOM 4149 O O . THR A 1 530 ? 52.820 -8.033 -10.459 1.00 72.94 530 THR A O 1
ATOM 4152 N N . ARG A 1 531 ? 51.004 -7.889 -9.175 1.00 75.50 531 ARG A N 1
ATOM 4153 C CA . ARG A 1 531 ? 51.736 -7.400 -7.995 1.00 75.50 531 ARG A CA 1
ATOM 4154 C C . ARG A 1 531 ? 52.743 -8.416 -7.441 1.00 75.50 531 ARG A C 1
ATOM 4156 O O . ARG A 1 531 ? 53.790 -8.001 -6.940 1.00 75.50 531 ARG A O 1
ATOM 4163 N N . CYS A 1 532 ? 52.451 -9.717 -7.528 1.00 79.56 532 CYS A N 1
ATOM 4164 C CA . CYS A 1 532 ? 53.401 -10.765 -7.148 1.00 79.56 532 CYS A CA 1
ATOM 4165 C C . CYS A 1 532 ? 54.540 -10.879 -8.171 1.00 79.56 532 CYS A C 1
ATOM 4167 O O . CYS A 1 532 ? 55.705 -10.959 -7.780 1.00 79.56 532 CYS A O 1
ATOM 4169 N N . GLU A 1 533 ? 54.236 -10.790 -9.469 1.00 78.88 533 GLU A N 1
ATOM 4170 C CA . GLU A 1 533 ? 55.241 -10.825 -10.538 1.00 78.88 533 GLU A CA 1
ATOM 4171 C C . GLU A 1 533 ? 56.207 -9.639 -10.448 1.00 78.88 533 GLU A C 1
ATOM 4173 O O . GLU A 1 533 ? 57.425 -9.822 -10.504 1.00 78.88 533 GLU A O 1
ATOM 4178 N N . LEU A 1 534 ? 55.688 -8.437 -10.186 1.00 78.00 534 LEU A N 1
ATOM 4179 C CA . LEU A 1 534 ? 56.497 -7.242 -9.934 1.00 78.00 534 LEU A CA 1
ATOM 4180 C C . LEU A 1 534 ? 57.375 -7.388 -8.681 1.00 78.00 534 LEU A C 1
ATOM 4182 O O . LEU A 1 534 ? 58.541 -6.987 -8.693 1.00 78.00 534 LEU A O 1
ATOM 4186 N N . HIS A 1 535 ? 56.857 -7.982 -7.600 1.00 78.12 535 HIS A N 1
ATOM 4187 C CA . HIS A 1 535 ? 57.646 -8.233 -6.390 1.00 78.12 535 HIS A CA 1
ATOM 4188 C C . HIS A 1 535 ? 58.752 -9.266 -6.652 1.00 78.12 535 HIS A C 1
ATOM 4190 O O . HIS A 1 535 ? 59.907 -9.026 -6.292 1.00 78.12 535 HIS A O 1
ATOM 4196 N N . ARG A 1 536 ? 58.446 -10.357 -7.359 1.00 78.12 536 ARG A N 1
ATOM 4197 C CA . ARG A 1 536 ? 59.422 -11.372 -7.773 1.00 78.12 536 ARG A CA 1
ATOM 4198 C C . ARG A 1 536 ? 60.532 -10.774 -8.640 1.00 78.12 536 ARG A C 1
ATOM 4200 O O . ARG A 1 536 ? 61.709 -11.028 -8.380 1.00 78.12 536 ARG A O 1
ATOM 4207 N N . GLU A 1 537 ? 60.184 -9.929 -9.609 1.00 73.12 537 GLU A N 1
ATOM 4208 C CA . GLU A 1 537 ? 61.154 -9.230 -10.462 1.00 73.12 537 GLU A CA 1
ATOM 4209 C C . GLU A 1 537 ? 61.985 -8.194 -9.699 1.00 73.12 537 GLU A C 1
ATOM 4211 O O . GLU A 1 537 ? 63.181 -8.057 -9.959 1.00 73.12 537 GLU A O 1
ATOM 4216 N N . SER A 1 538 ? 61.402 -7.508 -8.712 1.00 74.12 538 SER A N 1
ATOM 4217 C CA . SER A 1 538 ? 62.132 -6.537 -7.884 1.00 74.12 538 SER A CA 1
ATOM 4218 C C . SER A 1 538 ? 63.226 -7.181 -7.021 1.00 74.12 538 SER A C 1
ATOM 4220 O O . SER A 1 538 ? 64.271 -6.568 -6.798 1.00 74.12 538 SER A O 1
ATOM 4222 N N . VAL A 1 539 ? 63.015 -8.427 -6.575 1.00 69.38 539 VAL A N 1
ATOM 4223 C CA . VAL A 1 539 ? 63.981 -9.193 -5.768 1.00 69.38 539 VAL A CA 1
ATOM 4224 C C . VAL A 1 539 ? 65.042 -9.856 -6.650 1.00 69.38 539 VAL A C 1
ATOM 4226 O O . VAL A 1 539 ? 66.200 -9.957 -6.244 1.00 69.38 539 VAL A O 1
ATOM 4229 N N . LEU A 1 540 ? 64.670 -10.281 -7.861 1.00 67.88 540 LEU A N 1
ATOM 4230 C CA . LEU A 1 540 ? 65.591 -10.888 -8.828 1.00 67.88 540 LEU A CA 1
ATOM 4231 C C . LEU A 1 540 ? 66.421 -9.849 -9.610 1.00 67.88 540 LEU A C 1
ATOM 4233 O O . LEU A 1 540 ? 67.479 -10.199 -10.123 1.00 67.88 540 LEU A O 1
ATOM 4237 N N . GLY A 1 541 ? 65.993 -8.579 -9.620 1.00 55.00 541 GLY A N 1
ATOM 4238 C CA . GLY A 1 541 ? 66.698 -7.439 -10.205 1.00 55.00 541 GLY A CA 1
ATOM 4239 C C . GLY A 1 541 ? 66.599 -7.382 -11.733 1.00 55.00 541 GLY A C 1
ATOM 4240 O O . GLY A 1 541 ? 66.988 -8.309 -12.433 1.00 55.00 541 GLY A O 1
ATOM 4241 N N . SER A 1 542 ? 66.130 -6.254 -12.273 1.00 55.12 542 SER A N 1
ATOM 4242 C CA . SER A 1 542 ? 66.157 -5.990 -13.717 1.00 55.12 542 SER A CA 1
ATOM 4243 C C . SER A 1 542 ? 67.457 -5.260 -14.081 1.00 55.12 542 SER A C 1
ATOM 4245 O O . SER A 1 542 ? 67.609 -4.067 -13.820 1.00 55.12 542 SER A O 1
ATOM 4247 N N . GLY A 1 543 ? 68.436 -5.994 -14.614 1.00 46.09 543 GLY A N 1
ATOM 4248 C CA . GLY A 1 543 ? 69.713 -5.452 -15.083 1.00 46.09 543 GLY A CA 1
ATOM 4249 C C . GLY A 1 543 ? 70.649 -6.549 -15.593 1.00 46.09 543 GLY A C 1
ATOM 4250 O O . GLY A 1 543 ? 70.732 -7.621 -15.007 1.00 46.09 543 GLY A O 1
ATOM 4251 N N . SER A 1 544 ? 71.339 -6.282 -16.699 1.00 48.03 544 SER A N 1
ATOM 4252 C CA . SER A 1 544 ? 72.069 -7.214 -17.573 1.00 48.03 544 SER A CA 1
ATOM 4253 C C . SER A 1 544 ? 73.349 -7.869 -17.004 1.00 48.03 544 SER A C 1
ATOM 4255 O O . SER A 1 544 ? 74.323 -8.005 -17.738 1.00 48.03 544 SER A O 1
ATOM 4257 N N . GLU A 1 545 ? 73.364 -8.305 -15.739 1.00 49.91 545 GLU A N 1
ATOM 4258 C CA . GLU A 1 545 ? 74.355 -9.249 -15.182 1.00 49.91 545 GLU A CA 1
ATOM 4259 C C . GLU A 1 545 ? 73.742 -10.085 -14.033 1.00 49.91 545 GLU A C 1
ATOM 4261 O O . GLU A 1 545 ? 73.079 -9.523 -13.158 1.00 49.91 545 GLU A O 1
ATOM 4266 N N . PRO A 1 546 ? 73.979 -11.412 -13.962 1.00 45.88 546 PRO A N 1
ATOM 4267 C CA . PRO A 1 546 ? 73.355 -12.281 -12.968 1.00 45.88 546 PRO A CA 1
ATOM 4268 C C . PRO A 1 546 ? 74.021 -12.119 -11.594 1.00 45.88 546 PRO A C 1
ATOM 4270 O O . PRO A 1 546 ? 74.935 -12.860 -11.227 1.00 45.88 546 PRO A O 1
ATOM 4273 N N . ARG A 1 547 ? 73.547 -11.164 -10.790 1.00 49.53 547 ARG A N 1
ATOM 4274 C CA . ARG A 1 547 ? 73.767 -11.188 -9.338 1.00 49.53 547 ARG A CA 1
ATOM 4275 C C . ARG A 1 547 ? 72.613 -11.951 -8.705 1.00 49.53 547 ARG A C 1
ATOM 4277 O O . ARG A 1 547 ? 71.497 -11.452 -8.657 1.00 49.53 547 ARG A O 1
ATOM 4284 N N . GLY A 1 548 ? 72.891 -13.168 -8.238 1.00 55.00 548 GLY A N 1
ATOM 4285 C CA . GLY A 1 548 ? 71.941 -13.948 -7.444 1.00 55.00 548 GLY A CA 1
ATOM 4286 C C . GLY A 1 548 ? 71.415 -13.169 -6.223 1.00 55.00 548 GLY A C 1
ATOM 4287 O O . GLY A 1 548 ? 72.011 -12.159 -5.832 1.00 55.00 548 GLY A O 1
ATOM 4288 N N . PRO A 1 549 ? 70.302 -13.625 -5.617 1.00 52.97 549 PRO A N 1
ATOM 4289 C CA . PRO A 1 549 ? 69.602 -12.899 -4.560 1.00 52.97 549 PRO A CA 1
ATOM 4290 C C . PRO A 1 549 ? 70.545 -12.522 -3.410 1.00 52.97 549 PRO A C 1
ATOM 4292 O O . PRO A 1 549 ? 71.405 -13.311 -3.007 1.00 52.97 549 PRO A O 1
ATOM 4295 N N . ARG A 1 550 ? 70.388 -11.305 -2.868 1.00 58.66 550 ARG A N 1
ATOM 4296 C CA . ARG A 1 550 ? 71.163 -10.844 -1.704 1.00 58.66 550 ARG A CA 1
ATOM 4297 C C . ARG A 1 550 ? 70.977 -11.839 -0.543 1.00 58.66 550 ARG A C 1
ATOM 4299 O O . ARG A 1 550 ? 69.849 -12.292 -0.331 1.00 58.66 550 ARG A O 1
ATOM 4306 N N . PRO A 1 551 ? 72.029 -12.181 0.230 1.00 55.19 551 PRO A N 1
ATOM 4307 C CA . PRO A 1 551 ? 71.905 -13.149 1.319 1.00 55.19 551 PRO A CA 1
ATOM 4308 C C . PRO A 1 551 ? 70.835 -12.702 2.331 1.00 55.19 551 PRO A C 1
ATOM 4310 O O . PRO A 1 551 ? 71.016 -11.693 3.007 1.00 55.19 551 PRO A O 1
ATOM 4313 N N . GLY A 1 552 ? 69.719 -13.438 2.412 1.00 58.69 552 GLY A N 1
ATOM 4314 C CA . GLY A 1 552 ? 68.632 -13.209 3.377 1.00 58.69 552 GLY A CA 1
ATOM 4315 C C . GLY A 1 552 ? 67.311 -12.646 2.828 1.00 58.69 552 GLY A C 1
ATOM 4316 O O . GLY A 1 552 ? 66.400 -12.433 3.623 1.00 58.69 552 GLY A O 1
ATOM 4317 N N . GLN A 1 553 ? 67.172 -12.408 1.516 1.00 66.19 553 GLN A N 1
ATOM 4318 C CA . GLN A 1 553 ? 65.881 -12.045 0.900 1.00 66.19 553 GLN A CA 1
ATOM 4319 C C . GLN A 1 553 ? 65.157 -13.279 0.334 1.00 66.19 553 GLN A C 1
ATOM 4321 O O . GLN A 1 553 ? 65.759 -14.082 -0.380 1.00 66.19 553 GLN A O 1
ATOM 4326 N N . TYR A 1 554 ? 63.861 -13.413 0.634 1.00 79.38 554 TYR A N 1
ATOM 4327 C CA . TYR A 1 554 ? 62.999 -14.452 0.063 1.00 79.38 554 TYR A CA 1
ATOM 4328 C C . TYR A 1 554 ? 62.416 -13.994 -1.281 1.00 79.38 554 TYR A C 1
ATOM 4330 O O . TYR A 1 554 ? 62.125 -12.814 -1.468 1.00 79.38 554 TYR A O 1
ATOM 4338 N N . VAL A 1 555 ? 62.264 -14.940 -2.208 1.00 81.69 555 VAL A N 1
ATOM 4339 C CA . VAL A 1 555 ? 61.675 -14.718 -3.532 1.00 81.69 555 VAL A CA 1
ATOM 4340 C C . VAL A 1 555 ? 60.235 -15.241 -3.502 1.00 81.69 555 VAL A C 1
ATOM 4342 O O . VAL A 1 555 ? 60.072 -16.433 -3.234 1.00 81.69 555 VAL A O 1
ATOM 4345 N N . PRO A 1 556 ? 59.216 -14.404 -3.769 1.00 82.69 556 PRO A N 1
ATOM 4346 C CA . PRO A 1 556 ? 57.821 -14.832 -3.738 1.00 82.69 556 PRO A CA 1
ATOM 4347 C C . PRO A 1 556 ? 57.474 -15.798 -4.873 1.00 82.69 556 PRO A C 1
ATOM 4349 O O . PRO A 1 556 ? 57.931 -15.624 -6.009 1.00 82.69 556 PRO A O 1
ATOM 4352 N N . THR A 1 557 ? 56.654 -16.805 -4.563 1.00 82.19 557 THR A N 1
ATOM 4353 C CA . THR A 1 557 ? 56.003 -17.674 -5.548 1.00 82.19 557 THR A CA 1
ATOM 4354 C C . THR A 1 557 ? 54.629 -17.119 -5.900 1.00 82.19 557 THR A C 1
ATOM 4356 O O . THR A 1 557 ? 53.848 -16.735 -5.029 1.00 82.19 557 THR A O 1
ATOM 4359 N N . CYS A 1 558 ? 54.364 -17.039 -7.198 1.00 82.00 558 CYS A N 1
ATOM 4360 C CA . CYS A 1 558 ? 53.112 -16.532 -7.738 1.00 82.00 558 CYS A CA 1
ATOM 4361 C C . CYS A 1 558 ? 52.383 -17.676 -8.432 1.00 82.00 558 CYS A C 1
ATOM 4363 O O . CYS A 1 558 ? 53.043 -18.529 -9.033 1.00 82.00 558 CYS A O 1
ATOM 4365 N N . ASP A 1 559 ? 51.059 -17.680 -8.347 1.00 76.81 559 ASP A N 1
ATOM 4366 C CA . ASP A 1 559 ? 50.219 -18.681 -8.993 1.00 76.81 559 ASP A CA 1
ATOM 4367 C C . ASP A 1 559 ? 50.079 -18.430 -10.509 1.00 76.81 559 ASP A C 1
ATOM 4369 O O . ASP A 1 559 ? 50.667 -17.504 -11.073 1.00 76.81 559 ASP A O 1
ATOM 4373 N N . ALA A 1 560 ? 49.297 -19.275 -11.188 1.00 66.50 560 ALA A N 1
ATOM 4374 C CA . ALA A 1 560 ? 49.080 -19.198 -12.636 1.00 66.50 560 ALA A CA 1
ATOM 4375 C C . ALA A 1 560 ? 48.380 -17.905 -13.105 1.00 66.50 560 ALA A C 1
ATOM 4377 O O . ALA A 1 560 ? 48.451 -17.583 -14.290 1.00 66.50 560 ALA A O 1
ATOM 4378 N N . ASN A 1 561 ? 47.732 -17.175 -12.192 1.00 66.94 561 ASN A N 1
ATOM 4379 C CA . ASN A 1 561 ? 47.069 -15.899 -12.462 1.00 66.94 561 ASN A CA 1
ATOM 4380 C C . ASN A 1 561 ? 47.943 -14.699 -12.055 1.00 66.94 561 ASN A C 1
ATOM 4382 O O . ASN A 1 561 ? 47.509 -13.557 -12.192 1.00 66.94 561 ASN A O 1
ATOM 4386 N N . GLY A 1 562 ? 49.154 -14.949 -11.545 1.00 69.44 562 GLY A N 1
ATOM 4387 C CA . GLY A 1 562 ? 50.086 -13.929 -11.084 1.00 69.44 562 GLY A CA 1
ATOM 4388 C C . GLY A 1 562 ? 49.789 -13.394 -9.675 1.00 69.44 562 GLY A C 1
ATOM 4389 O O . GLY A 1 562 ? 50.404 -12.409 -9.269 1.00 69.44 562 GLY A O 1
ATOM 4390 N N . GLU A 1 563 ? 48.899 -13.998 -8.892 1.00 79.25 563 GLU A N 1
ATOM 4391 C CA . GLU A 1 563 ? 48.681 -13.621 -7.486 1.00 79.25 563 GLU A CA 1
ATOM 4392 C C . GLU A 1 563 ? 49.674 -14.346 -6.558 1.00 79.25 563 GLU A C 1
ATOM 4394 O O . GLU A 1 563 ? 50.347 -15.289 -6.973 1.00 79.25 563 GLU A O 1
ATOM 4399 N N . TYR A 1 564 ? 49.830 -13.900 -5.305 1.00 81.50 564 TYR A N 1
ATOM 4400 C CA . TYR A 1 564 ? 50.696 -14.612 -4.350 1.00 81.50 564 TYR A CA 1
ATOM 4401 C C . TYR A 1 564 ? 50.108 -15.982 -4.021 1.00 81.50 564 TYR A C 1
ATOM 4403 O O . TYR A 1 564 ? 48.960 -16.077 -3.589 1.00 81.50 564 TYR A O 1
ATOM 4411 N N . GLU A 1 565 ? 50.914 -17.040 -4.129 1.00 80.19 565 GLU A N 1
ATOM 4412 C CA . GLU A 1 565 ? 50.498 -18.335 -3.596 1.00 80.19 565 GLU A CA 1
ATOM 4413 C C . GLU A 1 565 ? 50.264 -18.220 -2.074 1.00 80.19 565 GLU A C 1
ATOM 4415 O O . GLU A 1 565 ? 51.071 -17.593 -1.377 1.00 80.19 565 GLU A O 1
ATOM 4420 N N . PRO A 1 566 ? 49.203 -18.836 -1.515 1.00 80.00 566 PRO A N 1
ATOM 4421 C CA . PRO A 1 566 ? 48.879 -18.709 -0.091 1.00 80.00 566 PRO A CA 1
ATOM 4422 C C . PRO A 1 566 ? 50.009 -19.138 0.852 1.00 80.00 566 PRO A C 1
ATOM 4424 O O . PRO A 1 566 ? 50.111 -18.627 1.967 1.00 80.00 566 PRO A O 1
ATOM 4427 N N . MET A 1 567 ? 50.863 -20.066 0.409 1.00 83.69 567 MET A N 1
ATOM 4428 C CA . MET A 1 567 ? 52.048 -20.522 1.127 1.00 83.69 567 MET A CA 1
ATOM 4429 C C . MET A 1 567 ? 53.307 -19.980 0.461 1.00 83.69 567 MET A C 1
ATOM 4431 O O . MET A 1 567 ? 53.529 -20.188 -0.726 1.00 83.69 567 MET A O 1
ATOM 4435 N N . GLN A 1 568 ? 54.171 -19.360 1.257 1.00 86.31 568 GLN A N 1
ATOM 4436 C CA . GLN A 1 568 ? 55.439 -18.805 0.804 1.00 86.31 568 GLN A CA 1
ATOM 4437 C C . GLN A 1 568 ? 56.594 -19.449 1.557 1.00 86.31 568 GLN A C 1
ATOM 4439 O O . GLN A 1 568 ? 56.530 -19.637 2.773 1.00 86.31 568 GLN A O 1
ATOM 4444 N N . CYS A 1 569 ? 57.662 -19.794 0.839 1.00 82.31 569 CYS A N 1
ATOM 4445 C CA . CYS A 1 569 ? 58.786 -20.540 1.394 1.00 82.31 569 CYS A CA 1
ATOM 4446 C C . CYS A 1 569 ? 60.123 -19.857 1.102 1.00 82.31 569 CYS A C 1
ATOM 4448 O O . CYS A 1 569 ? 60.473 -19.564 -0.040 1.00 82.31 569 CYS A O 1
ATOM 4450 N N . HIS A 1 570 ? 60.940 -19.678 2.138 1.00 83.38 570 HIS A N 1
ATOM 4451 C CA . HIS A 1 570 ? 62.295 -19.165 1.988 1.00 83.38 570 HIS A CA 1
ATOM 4452 C C . HIS A 1 570 ? 63.287 -20.314 1.792 1.00 83.38 570 HIS A C 1
ATOM 4454 O O . HIS A 1 570 ? 63.671 -20.995 2.746 1.00 83.38 570 HIS A O 1
ATOM 4460 N N . ALA A 1 571 ? 63.780 -20.477 0.563 1.00 67.44 571 ALA A N 1
ATOM 4461 C CA . ALA A 1 571 ? 64.658 -21.585 0.175 1.00 67.44 571 ALA A CA 1
ATOM 4462 C C . ALA A 1 571 ? 65.924 -21.724 1.053 1.00 67.44 571 ALA A C 1
ATOM 4464 O O . ALA A 1 571 ? 66.278 -22.829 1.460 1.00 67.44 571 ALA A O 1
ATOM 4465 N N . SER A 1 572 ? 66.582 -20.609 1.398 1.00 72.38 572 SER A N 1
ATOM 4466 C CA . SER A 1 572 ? 67.858 -20.606 2.139 1.00 72.38 572 SER A CA 1
ATOM 4467 C C . SER A 1 572 ? 67.744 -20.979 3.623 1.00 72.38 572 SER A C 1
ATOM 4469 O O . SER A 1 572 ? 68.627 -21.650 4.148 1.00 72.38 572 SER A O 1
ATOM 4471 N N . ILE A 1 573 ? 66.671 -20.560 4.303 1.00 78.12 573 ILE A N 1
ATOM 4472 C CA . ILE A 1 573 ? 66.440 -20.831 5.739 1.00 78.12 573 ILE A CA 1
ATOM 4473 C C . ILE A 1 573 ? 65.437 -21.973 5.976 1.00 78.12 573 ILE A C 1
ATOM 4475 O O . ILE A 1 573 ? 65.201 -22.348 7.122 1.00 78.12 573 ILE A O 1
ATOM 4479 N N . ARG A 1 574 ? 64.872 -22.543 4.899 1.00 75.75 574 ARG A N 1
ATOM 4480 C CA . ARG A 1 574 ? 63.904 -23.656 4.888 1.00 75.75 574 ARG A CA 1
ATOM 4481 C C . ARG A 1 574 ? 62.670 -23.429 5.771 1.00 75.75 574 ARG A C 1
ATOM 4483 O O . ARG A 1 574 ? 62.180 -24.366 6.388 1.00 75.75 574 ARG A O 1
ATOM 4490 N N . GLN A 1 575 ? 62.174 -22.199 5.836 1.00 83.94 575 GLN A N 1
ATOM 4491 C CA . GLN A 1 575 ? 60.952 -21.861 6.571 1.00 83.94 575 GLN A CA 1
ATOM 4492 C C . GLN A 1 575 ? 59.837 -21.510 5.593 1.00 83.94 575 GLN A C 1
ATOM 4494 O O . GLN A 1 575 ? 60.101 -20.809 4.614 1.00 83.94 575 GLN A O 1
ATOM 4499 N N . CYS A 1 576 ? 58.618 -21.956 5.886 1.00 86.31 576 CYS A N 1
ATOM 4500 C CA . CYS A 1 576 ? 57.415 -21.616 5.128 1.00 86.31 576 CYS A CA 1
ATOM 4501 C C . CYS A 1 576 ? 56.384 -20.944 6.045 1.00 86.31 576 CYS A C 1
ATOM 4503 O O . CYS A 1 576 ? 56.296 -21.290 7.225 1.00 86.31 576 CYS A O 1
ATOM 4505 N N . TRP A 1 577 ? 55.631 -19.983 5.514 1.00 88.25 577 TRP A N 1
ATOM 4506 C CA . TRP A 1 577 ? 54.583 -19.230 6.214 1.00 88.25 577 TRP A CA 1
ATOM 4507 C C . TRP A 1 577 ? 53.417 -18.936 5.265 1.00 88.25 577 TRP A C 1
ATOM 4509 O O . TRP A 1 577 ? 53.557 -19.063 4.048 1.00 88.25 577 TRP A O 1
ATOM 4519 N N . CYS A 1 578 ? 52.275 -18.539 5.819 1.00 85.81 578 CYS A N 1
ATOM 4520 C CA . CYS A 1 578 ? 51.118 -18.135 5.028 1.00 85.81 578 CYS A CA 1
ATOM 4521 C C . CYS A 1 578 ? 51.124 -16.629 4.785 1.00 85.81 578 CYS A C 1
ATOM 4523 O O . CYS A 1 578 ? 51.526 -15.861 5.666 1.00 85.81 578 CYS A O 1
ATOM 4525 N N . VAL A 1 579 ? 50.656 -16.207 3.613 1.00 82.62 579 VAL A N 1
ATOM 4526 C CA . VAL A 1 579 ? 50.518 -14.790 3.256 1.00 82.62 579 VAL A CA 1
ATOM 4527 C C . VAL A 1 579 ? 49.075 -14.416 2.932 1.00 82.62 579 VAL A C 1
ATOM 4529 O O . VAL A 1 579 ? 48.273 -15.257 2.535 1.00 82.62 579 VAL A O 1
ATOM 4532 N N . ASP A 1 580 ? 48.729 -13.146 3.135 1.00 78.56 580 ASP A N 1
ATOM 4533 C CA . ASP A 1 580 ? 47.455 -12.581 2.686 1.00 78.56 580 ASP A CA 1
ATOM 4534 C C . ASP A 1 580 ? 47.467 -12.225 1.179 1.00 78.56 580 ASP A C 1
ATOM 4536 O O . ASP A 1 580 ? 48.482 -12.381 0.500 1.00 78.56 580 ASP A O 1
ATOM 4540 N N . ARG A 1 581 ? 46.347 -11.688 0.651 1.00 74.38 581 ARG A N 1
ATOM 4541 C CA . ARG A 1 581 ? 46.201 -11.298 -0.776 1.00 74.38 581 ARG A CA 1
ATOM 4542 C C . ARG A 1 581 ? 47.222 -10.243 -1.225 1.00 74.38 581 ARG A C 1
ATOM 4544 O O . ARG A 1 581 ? 47.383 -10.000 -2.412 1.00 74.38 581 ARG A O 1
ATOM 4551 N N . ASN A 1 582 ? 47.886 -9.573 -0.284 1.00 75.81 582 ASN A N 1
ATOM 4552 C CA . ASN A 1 582 ? 48.891 -8.552 -0.559 1.00 75.81 582 ASN A CA 1
ATOM 4553 C C . ASN A 1 582 ? 50.329 -9.073 -0.392 1.00 75.81 582 ASN A C 1
ATOM 4555 O O . ASN A 1 582 ? 51.267 -8.294 -0.577 1.00 75.81 582 ASN A O 1
ATOM 4559 N N . GLY A 1 583 ? 50.513 -10.353 -0.050 1.00 75.50 583 GLY A N 1
ATOM 4560 C CA . GLY A 1 583 ? 51.819 -10.973 0.168 1.00 75.50 583 GLY A CA 1
ATOM 4561 C C . GLY A 1 583 ? 52.415 -10.733 1.563 1.00 75.50 583 GLY A C 1
ATOM 4562 O O . GLY A 1 583 ? 53.620 -10.933 1.739 1.00 75.50 583 GLY A O 1
ATOM 4563 N N . LEU A 1 584 ? 51.622 -10.290 2.551 1.00 80.94 584 LEU A N 1
ATOM 4564 C CA . LEU A 1 584 ? 52.074 -10.063 3.934 1.00 80.94 584 LEU A CA 1
ATOM 4565 C C . LEU A 1 584 ? 51.932 -11.325 4.789 1.00 80.94 584 LEU A C 1
ATOM 4567 O O . LEU A 1 584 ? 50.909 -11.999 4.740 1.00 80.94 584 LEU A O 1
ATOM 4571 N N . GLU A 1 585 ? 52.945 -11.622 5.609 1.00 82.94 585 GLU A N 1
ATOM 4572 C CA . GLU A 1 585 ? 52.954 -12.796 6.490 1.00 82.94 585 GLU A CA 1
ATOM 4573 C C . GLU A 1 585 ? 51.841 -12.739 7.550 1.00 82.94 585 GLU A C 1
ATOM 4575 O O . GLU A 1 585 ? 51.750 -11.798 8.344 1.00 82.94 585 GLU A O 1
ATOM 4580 N N . ILE A 1 586 ? 51.038 -13.804 7.610 1.00 78.94 586 ILE A N 1
ATOM 4581 C CA . ILE A 1 586 ? 50.048 -14.022 8.664 1.00 78.94 586 ILE A CA 1
ATOM 4582 C C . ILE A 1 586 ? 50.797 -14.456 9.930 1.00 78.94 586 ILE A C 1
ATOM 4584 O O . ILE A 1 586 ? 51.441 -15.509 9.972 1.00 78.94 586 ILE A O 1
ATOM 4588 N N . SER A 1 587 ? 50.722 -13.627 10.971 1.00 76.44 587 SER A N 1
ATOM 4589 C CA . SER A 1 587 ? 51.494 -13.803 12.207 1.00 76.44 587 SER A CA 1
ATOM 4590 C C . SER A 1 587 ? 51.246 -15.170 12.859 1.00 76.44 587 SER A C 1
ATOM 4592 O O . SER A 1 587 ? 50.105 -15.569 13.067 1.00 76.44 587 SER A O 1
ATOM 4594 N N . GLY A 1 588 ? 52.327 -15.880 13.203 1.00 76.12 588 GLY A N 1
ATOM 4595 C CA . GLY A 1 588 ? 52.274 -17.194 13.863 1.00 76.12 588 GLY A CA 1
ATOM 4596 C C . GLY A 1 588 ? 52.217 -18.408 12.925 1.00 76.12 588 GLY A C 1
ATOM 4597 O O . GLY A 1 588 ? 52.251 -19.533 13.412 1.00 76.12 588 GLY A O 1
ATOM 4598 N N . THR A 1 589 ? 52.187 -18.212 11.601 1.00 80.31 589 THR A N 1
ATOM 4599 C CA . THR A 1 589 ? 52.118 -19.314 10.613 1.00 80.31 589 THR A CA 1
ATOM 4600 C C . THR A 1 589 ? 53.481 -19.840 10.153 1.00 80.31 589 THR A C 1
ATOM 4602 O O . THR A 1 589 ? 53.556 -20.826 9.424 1.00 80.31 589 THR A O 1
ATOM 4605 N N . ARG A 1 590 ? 54.581 -19.209 10.575 1.00 84.44 590 ARG A N 1
ATOM 4606 C CA . ARG A 1 590 ? 55.940 -19.572 10.161 1.00 84.44 590 ARG A CA 1
ATOM 4607 C C . ARG A 1 590 ? 56.424 -20.841 10.852 1.00 84.44 590 ARG A C 1
ATOM 4609 O O . ARG A 1 590 ? 56.648 -20.859 12.062 1.00 84.44 590 ARG A O 1
ATOM 4616 N N . LEU A 1 591 ? 56.650 -21.887 10.062 1.00 79.06 591 LEU A N 1
ATOM 4617 C CA . LEU A 1 591 ? 57.123 -23.182 10.541 1.00 79.06 591 LEU A CA 1
ATOM 4618 C C . LEU A 1 591 ? 58.593 -23.432 10.178 1.00 79.06 591 LEU A C 1
ATOM 4620 O O . LEU A 1 591 ? 59.128 -22.909 9.200 1.00 79.06 591 LEU A O 1
ATOM 4624 N N . GLY A 1 592 ? 59.259 -24.218 11.029 1.00 73.12 592 GLY A N 1
ATOM 4625 C CA . GLY A 1 592 ? 60.671 -24.578 10.900 1.00 73.12 592 GLY A CA 1
ATOM 4626 C C . GLY A 1 592 ? 60.976 -25.583 9.773 1.00 73.12 592 GLY A C 1
ATOM 4627 O O . GLY A 1 592 ? 60.073 -26.023 9.063 1.00 73.12 592 GLY A O 1
ATOM 4628 N N . PRO A 1 593 ? 62.252 -25.994 9.633 1.00 70.44 593 PRO A N 1
ATOM 4629 C CA . PRO A 1 593 ? 62.746 -26.796 8.512 1.00 70.44 593 PRO A CA 1
ATOM 4630 C C . PRO A 1 593 ? 61.927 -28.063 8.245 1.00 70.44 593 PRO A C 1
ATOM 4632 O O . PRO A 1 593 ? 61.861 -28.951 9.092 1.00 70.44 593 PRO A O 1
ATOM 4635 N N . GLY A 1 594 ? 61.342 -28.162 7.046 1.00 63.06 594 GLY A N 1
ATOM 4636 C CA . GLY A 1 594 ? 60.614 -29.351 6.580 1.00 63.06 594 GLY A CA 1
ATOM 4637 C C . GLY A 1 594 ? 59.157 -29.463 7.045 1.00 63.06 594 GLY A C 1
ATOM 4638 O O . GLY A 1 594 ? 58.565 -30.527 6.883 1.00 63.06 594 GLY A O 1
ATOM 4639 N N . ARG A 1 595 ? 58.578 -28.401 7.623 1.00 72.31 595 ARG A N 1
ATOM 4640 C CA . ARG A 1 595 ? 57.151 -28.330 7.977 1.00 72.31 595 ARG A CA 1
ATOM 4641 C C . ARG A 1 595 ? 56.448 -27.254 7.147 1.00 72.31 595 ARG A C 1
ATOM 4643 O O . ARG A 1 595 ? 56.949 -26.137 7.046 1.00 72.31 595 ARG A O 1
ATOM 4650 N N . PHE A 1 596 ? 55.290 -27.594 6.588 1.00 73.88 596 PHE A N 1
ATOM 4651 C CA . PHE A 1 596 ? 54.469 -26.708 5.760 1.00 73.88 596 PHE A CA 1
ATOM 4652 C C . PHE A 1 596 ? 53.212 -26.288 6.540 1.00 73.88 596 PHE A C 1
ATOM 4654 O O . PHE A 1 596 ? 52.571 -27.167 7.118 1.00 73.88 596 PHE A O 1
ATOM 4661 N N . PRO A 1 597 ? 52.881 -24.988 6.631 1.00 77.75 597 PRO A N 1
ATOM 4662 C CA . PRO A 1 597 ? 51.684 -24.535 7.340 1.00 77.75 597 PRO A CA 1
ATOM 4663 C C . PRO A 1 597 ? 50.414 -24.790 6.520 1.00 77.75 597 PRO A C 1
ATOM 4665 O O . PRO A 1 597 ? 50.425 -24.659 5.303 1.00 77.75 597 PRO A O 1
ATOM 4668 N N . GLU A 1 598 ? 49.299 -25.119 7.167 1.00 74.50 598 GLU A N 1
ATOM 4669 C CA . GLU A 1 598 ? 47.998 -25.144 6.488 1.00 74.50 598 GLU A CA 1
ATOM 4670 C C . GLU A 1 598 ? 47.497 -23.706 6.313 1.00 74.50 598 GLU A C 1
ATOM 4672 O O . GLU A 1 598 ? 47.108 -23.048 7.278 1.00 74.50 598 GLU A O 1
ATOM 4677 N N . CYS A 1 599 ? 47.558 -23.196 5.082 1.00 74.06 599 CYS A N 1
ATOM 4678 C CA . CYS A 1 599 ? 47.134 -21.836 4.768 1.00 74.06 599 CYS A CA 1
ATOM 4679 C C . CYS A 1 599 ? 45.652 -21.817 4.369 1.00 74.06 599 CYS A C 1
ATOM 4681 O O . CYS A 1 599 ? 45.277 -22.539 3.443 1.00 74.06 599 CYS A O 1
ATOM 4683 N N . PRO A 1 600 ? 44.807 -20.995 5.020 1.00 62.78 600 PRO A N 1
ATOM 4684 C CA . PRO A 1 600 ? 43.429 -20.804 4.589 1.00 62.78 600 PRO A CA 1
ATOM 4685 C C . PRO A 1 600 ? 43.415 -20.286 3.146 1.00 62.78 600 PRO A C 1
ATOM 4687 O O . PRO A 1 600 ? 44.059 -19.278 2.848 1.00 62.78 600 PRO A O 1
ATOM 4690 N N . GLY A 1 601 ? 42.698 -20.965 2.246 1.00 52.44 601 GLY A N 1
ATOM 4691 C CA . GLY A 1 601 ? 42.401 -20.429 0.915 1.00 52.44 601 GLY A CA 1
ATOM 4692 C C . GLY A 1 601 ? 41.705 -19.070 1.036 1.00 52.44 601 GLY A C 1
ATOM 4693 O O . GLY A 1 601 ? 41.097 -18.781 2.064 1.00 52.44 601 GLY A O 1
ATOM 4694 N N . HIS A 1 602 ? 41.830 -18.214 0.019 1.00 47.06 602 HIS A N 1
ATOM 4695 C CA . HIS A 1 602 ? 41.341 -16.830 0.012 1.00 47.06 602 HIS A CA 1
ATOM 4696 C C . HIS A 1 602 ? 39.806 -16.679 0.079 1.00 47.06 602 HIS A C 1
ATOM 4698 O O . HIS A 1 602 ? 39.203 -16.030 -0.771 1.00 47.06 602 HIS A O 1
ATOM 4704 N N . GLU A 1 603 ? 39.183 -17.145 1.150 1.00 37.81 603 GLU A N 1
ATOM 4705 C CA . GLU A 1 603 ? 37.877 -16.711 1.629 1.00 37.81 603 GLU A CA 1
ATOM 4706 C C . GLU A 1 603 ? 38.084 -16.140 3.032 1.00 37.81 603 GLU A C 1
ATOM 4708 O O . GLU A 1 603 ? 38.287 -16.868 4.000 1.00 37.81 603 GLU A O 1
ATOM 4713 N N . VAL A 1 604 ? 38.111 -14.809 3.142 1.00 33.75 604 VAL A N 1
ATOM 4714 C CA . VAL A 1 604 ? 38.166 -14.138 4.446 1.00 33.75 604 VAL A CA 1
ATOM 4715 C C . VAL A 1 604 ? 36.790 -13.537 4.748 1.00 33.75 604 VAL A C 1
ATOM 4717 O O . VAL A 1 604 ? 36.278 -12.772 3.925 1.00 33.75 604 VAL A O 1
ATOM 4720 N N . PRO A 1 605 ? 36.204 -13.834 5.923 1.00 33.06 605 PRO A N 1
ATOM 4721 C CA . PRO A 1 605 ? 35.032 -13.149 6.457 1.00 33.06 605 PRO A CA 1
ATOM 4722 C C . PRO A 1 605 ? 35.329 -11.666 6.708 1.00 33.06 605 PRO A C 1
ATOM 4724 O O . PRO A 1 605 ? 36.369 -11.306 7.257 1.00 33.06 605 PRO A O 1
ATOM 4727 N N . GLY A 1 606 ? 34.403 -10.796 6.309 1.00 32.00 606 GLY A N 1
ATOM 4728 C CA . GLY A 1 606 ? 34.529 -9.348 6.468 1.00 32.00 606 GLY A CA 1
ATOM 4729 C C . GLY A 1 606 ? 34.483 -8.854 7.928 1.00 32.00 606 GLY A C 1
ATOM 4730 O O . GLY A 1 606 ? 34.104 -9.592 8.836 1.00 32.00 606 GLY A O 1
ATOM 4731 N N . PRO A 1 607 ? 34.861 -7.582 8.153 1.00 32.97 607 PRO A N 1
ATOM 4732 C CA . PRO A 1 607 ? 35.076 -6.993 9.472 1.00 32.97 607 PRO A CA 1
ATOM 4733 C C . PRO A 1 607 ? 33.774 -6.813 10.261 1.00 32.97 607 PRO A C 1
ATOM 4735 O O . PRO A 1 607 ? 32.702 -6.626 9.685 1.00 32.97 607 PRO A O 1
ATOM 4738 N N . ILE A 1 608 ? 33.905 -6.798 11.591 1.00 32.59 608 ILE A N 1
ATOM 4739 C CA . ILE A 1 608 ? 32.847 -6.467 12.554 1.00 32.59 608 ILE A CA 1
ATOM 4740 C C . ILE A 1 608 ? 32.232 -5.115 12.161 1.00 32.59 608 ILE A C 1
ATOM 4742 O O . ILE A 1 608 ? 32.831 -4.057 12.364 1.00 32.59 608 ILE A O 1
ATOM 4746 N N . ARG A 1 609 ? 31.039 -5.163 11.558 1.00 30.11 609 ARG A N 1
ATOM 4747 C CA . ARG A 1 609 ? 30.186 -3.993 11.331 1.00 30.11 609 ARG A CA 1
ATOM 4748 C C . ARG A 1 609 ? 29.520 -3.593 12.651 1.00 30.11 609 ARG A C 1
ATOM 4750 O O . ARG A 1 609 ? 29.262 -4.471 13.479 1.00 30.11 609 ARG A O 1
ATOM 4757 N N . PRO A 1 610 ? 29.213 -2.297 12.852 1.00 29.58 610 PRO A N 1
ATOM 4758 C CA . PRO A 1 610 ? 28.319 -1.885 13.928 1.00 29.58 610 PRO A CA 1
ATOM 4759 C C . PRO A 1 610 ? 27.045 -2.727 13.841 1.00 29.58 610 PRO A C 1
ATOM 4761 O O . PRO A 1 610 ? 26.544 -2.975 12.743 1.00 29.58 610 PRO A O 1
ATOM 4764 N N . THR A 1 611 ? 26.585 -3.223 14.988 1.00 31.75 611 THR A N 1
ATOM 4765 C CA . THR A 1 611 ? 25.397 -4.073 15.102 1.00 31.75 611 THR A CA 1
ATOM 4766 C C . THR A 1 611 ? 24.267 -3.514 14.236 1.00 31.75 611 THR A C 1
ATOM 4768 O O . THR A 1 611 ? 23.896 -2.353 14.441 1.00 31.75 611 THR A O 1
ATOM 4771 N N . PRO A 1 612 ? 23.736 -4.287 13.269 1.00 37.06 612 PRO A N 1
ATOM 4772 C CA . PRO A 1 612 ? 22.586 -3.849 12.503 1.00 37.06 612 PRO A CA 1
ATOM 4773 C C . PRO A 1 612 ? 21.447 -3.574 13.478 1.00 37.06 612 PRO A C 1
ATOM 4775 O O . PRO A 1 612 ? 21.193 -4.353 14.398 1.00 37.06 612 PRO A O 1
ATOM 4778 N N . ASN A 1 613 ? 20.787 -2.433 13.295 1.00 43.16 613 ASN A N 1
ATOM 4779 C CA . ASN A 1 613 ? 19.529 -2.161 13.968 1.00 43.16 613 ASN A CA 1
ATOM 4780 C C . ASN A 1 613 ? 18.604 -3.369 13.708 1.00 43.16 613 ASN A C 1
ATOM 4782 O O . ASN A 1 613 ? 18.443 -3.731 12.542 1.00 43.16 613 ASN A O 1
ATOM 4786 N N . PRO A 1 614 ? 18.000 -3.996 14.736 1.00 44.47 614 PRO A N 1
ATOM 4787 C CA . PRO A 1 614 ? 17.168 -5.193 14.565 1.00 44.47 614 PRO A CA 1
ATOM 4788 C C . PRO A 1 614 ? 15.971 -4.976 13.625 1.00 44.47 614 PRO A C 1
ATOM 4790 O O . PRO A 1 614 ? 15.348 -5.938 13.190 1.00 44.47 614 PRO A O 1
ATOM 4793 N N . ASN A 1 615 ? 15.660 -3.720 13.286 1.00 51.97 615 ASN A N 1
ATOM 4794 C CA . ASN A 1 615 ? 14.608 -3.357 12.346 1.00 51.97 615 ASN A CA 1
ATOM 4795 C C . ASN A 1 615 ? 15.055 -3.307 10.872 1.00 51.97 615 ASN A C 1
ATOM 4797 O O . ASN A 1 615 ? 14.191 -3.093 10.024 1.00 51.97 615 ASN A O 1
ATOM 4801 N N . ILE A 1 616 ? 16.350 -3.459 10.551 1.00 58.06 616 ILE A N 1
ATOM 4802 C CA . ILE A 1 616 ? 16.890 -3.354 9.181 1.00 58.06 616 ILE A CA 1
ATOM 4803 C C . ILE A 1 616 ? 17.655 -4.621 8.810 1.00 58.06 616 ILE A C 1
ATOM 4805 O O . ILE A 1 616 ? 18.704 -4.915 9.387 1.00 58.06 616 ILE A O 1
ATOM 4809 N N . SER A 1 617 ? 17.173 -5.325 7.789 1.00 62.59 617 SER A N 1
ATOM 4810 C CA . SER A 1 617 ? 17.874 -6.474 7.216 1.00 62.59 617 SER A CA 1
ATOM 4811 C C . SER A 1 617 ? 18.666 -6.039 5.982 1.00 62.59 617 SER A C 1
ATOM 4813 O O . SER A 1 617 ? 18.062 -5.518 5.040 1.00 62.59 617 SER A O 1
ATOM 4815 N N . PRO A 1 618 ? 19.990 -6.276 5.931 1.00 63.69 618 PRO A N 1
ATOM 4816 C CA . PRO A 1 618 ? 20.782 -5.950 4.757 1.00 63.69 618 PRO A CA 1
ATOM 4817 C C . PRO A 1 618 ? 20.328 -6.729 3.529 1.00 63.69 618 PRO A C 1
ATOM 4819 O O . PRO A 1 618 ? 20.088 -7.935 3.599 1.00 63.69 618 PRO A O 1
ATOM 4822 N N . LEU A 1 619 ? 20.239 -6.026 2.396 1.00 69.62 619 LEU A N 1
ATOM 4823 C CA . LEU A 1 619 ? 20.006 -6.662 1.106 1.00 69.62 619 LEU A CA 1
ATOM 4824 C C . LEU A 1 619 ? 21.253 -7.463 0.700 1.00 69.62 619 LEU A C 1
ATOM 4826 O O . LEU A 1 619 ? 22.361 -6.914 0.750 1.00 69.62 619 LEU A O 1
ATOM 4830 N N . PRO A 1 620 ? 21.101 -8.732 0.285 1.00 72.75 620 PRO A N 1
ATOM 4831 C CA . PRO A 1 620 ? 22.204 -9.491 -0.283 1.00 72.75 620 PRO A CA 1
ATOM 4832 C C . PRO A 1 620 ? 22.685 -8.865 -1.608 1.00 72.75 620 PRO A C 1
ATOM 4834 O O . PRO A 1 620 ? 21.976 -8.057 -2.212 1.00 72.75 620 PRO A O 1
ATOM 4837 N N . PRO A 1 621 ? 23.894 -9.200 -2.091 1.00 74.25 621 PRO A N 1
ATOM 4838 C CA . PRO A 1 621 ? 24.343 -8.778 -3.416 1.00 74.25 621 PRO A CA 1
ATOM 4839 C C . PRO A 1 621 ? 23.380 -9.268 -4.506 1.00 74.25 621 PRO A C 1
ATOM 4841 O O . PRO A 1 621 ? 22.889 -10.391 -4.430 1.00 74.25 621 PRO A O 1
ATOM 4844 N N . GLY A 1 622 ? 23.123 -8.439 -5.518 1.00 83.38 622 GLY A N 1
ATOM 4845 C CA . GLY A 1 622 ? 22.198 -8.754 -6.612 1.00 83.38 622 GLY A CA 1
ATOM 4846 C C . GLY A 1 622 ? 21.101 -7.707 -6.784 1.00 83.38 622 GLY A C 1
ATOM 4847 O O . GLY A 1 622 ? 21.087 -6.691 -6.085 1.00 83.38 622 GLY A O 1
ATOM 4848 N N . SER A 1 623 ? 20.221 -7.939 -7.758 1.00 89.88 623 SER A N 1
ATOM 4849 C CA . SER A 1 623 ? 19.021 -7.127 -7.969 1.00 89.88 623 SER A CA 1
ATOM 4850 C C . SER A 1 623 ? 17.865 -7.686 -7.144 1.00 89.88 623 SER A C 1
ATOM 4852 O O . SER A 1 623 ? 17.751 -8.899 -6.973 1.00 89.88 623 SER A O 1
ATOM 4854 N N . HIS A 1 624 ? 16.998 -6.809 -6.641 1.00 92.69 624 HIS A N 1
ATOM 4855 C CA . HIS A 1 624 ? 15.863 -7.196 -5.798 1.00 92.69 624 HIS A CA 1
ATOM 4856 C C . HIS A 1 624 ? 14.606 -6.454 -6.213 1.00 92.69 624 HIS A C 1
ATOM 4858 O O . HIS A 1 624 ? 14.668 -5.295 -6.618 1.00 92.69 624 HIS A O 1
ATOM 4864 N N . VAL A 1 625 ? 13.456 -7.081 -6.016 1.00 95.75 625 VAL A N 1
ATOM 4865 C CA . VAL A 1 625 ? 12.165 -6.394 -6.050 1.00 95.75 625 VAL A CA 1
ATOM 4866 C C . VAL A 1 625 ? 11.817 -5.981 -4.628 1.00 95.75 625 VAL A C 1
ATOM 4868 O O . VAL A 1 625 ? 11.681 -6.833 -3.751 1.00 95.75 625 VAL A O 1
ATOM 4871 N N . LEU A 1 626 ? 11.683 -4.678 -4.394 1.00 95.62 626 LEU A N 1
ATOM 4872 C CA . LEU A 1 626 ? 11.238 -4.106 -3.127 1.00 95.62 626 LEU A CA 1
ATOM 4873 C C . LEU A 1 626 ? 9.757 -3.770 -3.208 1.00 95.62 626 LEU A C 1
ATOM 4875 O O . LEU A 1 626 ? 9.321 -3.156 -4.179 1.00 95.62 626 LEU A O 1
ATOM 4879 N N . PHE A 1 627 ? 8.997 -4.100 -2.171 1.00 95.62 627 PHE A N 1
ATOM 4880 C CA . PHE A 1 627 ? 7.586 -3.736 -2.086 1.00 95.62 627 PHE A CA 1
ATOM 4881 C C . PHE A 1 627 ? 7.174 -3.391 -0.657 1.00 95.62 627 PHE A C 1
ATOM 4883 O O . PHE A 1 627 ? 7.807 -3.797 0.322 1.00 95.62 627 PHE A O 1
ATOM 4890 N N . THR A 1 628 ? 6.099 -2.620 -0.534 1.00 93.06 628 THR A N 1
ATOM 4891 C CA . THR A 1 628 ? 5.621 -2.114 0.753 1.00 93.06 628 THR A CA 1
ATOM 4892 C C . THR A 1 628 ? 4.343 -2.812 1.199 1.00 93.06 628 THR A C 1
ATOM 4894 O O . THR A 1 628 ? 3.473 -3.170 0.401 1.00 93.06 628 THR A O 1
ATOM 4897 N N . GLN A 1 629 ? 4.239 -3.004 2.510 1.00 82.50 629 GLN A N 1
ATOM 4898 C CA . GLN A 1 629 ? 3.067 -3.522 3.202 1.00 82.50 629 GLN A CA 1
ATOM 4899 C C . GLN A 1 629 ? 2.766 -2.644 4.420 1.00 82.50 629 GLN A C 1
ATOM 4901 O O . GLN A 1 629 ? 3.571 -1.803 4.828 1.00 82.50 629 GLN A O 1
ATOM 4906 N N . SER A 1 630 ? 1.605 -2.856 5.042 1.00 77.94 630 SER A N 1
ATOM 4907 C CA . SER A 1 630 ? 1.317 -2.210 6.324 1.00 77.94 630 SER A CA 1
ATOM 4908 C C . SER A 1 630 ? 2.366 -2.633 7.355 1.00 77.94 630 SER A C 1
ATOM 4910 O O . SER A 1 630 ? 2.492 -3.816 7.668 1.00 77.94 630 SER A O 1
ATOM 4912 N N . GLY A 1 631 ? 3.108 -1.667 7.888 1.00 74.31 631 GLY A N 1
ATOM 4913 C CA . GLY A 1 631 ? 4.075 -1.901 8.949 1.00 74.31 631 GLY A CA 1
ATOM 4914 C C . GLY A 1 631 ? 5.475 -2.366 8.525 1.00 74.31 631 GLY A C 1
ATOM 4915 O O . GLY A 1 631 ? 6.303 -2.596 9.406 1.00 74.31 631 GLY A O 1
ATOM 4916 N N . LYS A 1 632 ? 5.769 -2.556 7.228 1.00 81.88 632 LYS A N 1
ATOM 4917 C CA . LYS A 1 632 ? 7.083 -3.065 6.776 1.00 81.88 632 LYS A CA 1
ATOM 4918 C C . LYS A 1 632 ? 7.364 -2.855 5.281 1.00 81.88 632 LYS A C 1
ATOM 4920 O O . LYS A 1 632 ? 6.453 -2.668 4.476 1.00 81.88 632 LYS A O 1
ATOM 4925 N N . ILE A 1 633 ? 8.642 -2.945 4.922 1.00 88.94 633 ILE A N 1
ATOM 4926 C CA . ILE A 1 633 ? 9.152 -3.025 3.547 1.00 88.94 633 ILE A CA 1
ATOM 4927 C C . ILE A 1 633 ? 9.841 -4.378 3.381 1.00 88.94 633 ILE A C 1
ATOM 4929 O O . ILE A 1 633 ? 10.677 -4.757 4.205 1.00 88.94 633 ILE A O 1
ATOM 4933 N N . GLU A 1 634 ? 9.503 -5.104 2.324 1.00 88.44 634 GLU A N 1
ATOM 4934 C CA . GLU A 1 634 ? 10.031 -6.436 2.029 1.00 88.44 634 GLU A CA 1
ATOM 4935 C C . GLU A 1 634 ? 10.795 -6.445 0.707 1.00 88.44 634 GLU A C 1
ATOM 4937 O O . GLU A 1 634 ? 10.611 -5.567 -0.140 1.00 88.44 634 GLU A O 1
ATOM 4942 N N . TYR A 1 635 ? 11.670 -7.436 0.554 1.00 92.00 635 TYR A N 1
ATOM 4943 C CA . TYR A 1 635 ? 12.432 -7.663 -0.664 1.00 92.00 635 TYR A CA 1
ATOM 4944 C C . TYR A 1 635 ? 12.334 -9.115 -1.123 1.00 92.00 635 TYR A C 1
ATOM 4946 O O . TYR A 1 635 ? 12.250 -10.029 -0.300 1.00 92.00 635 TYR A O 1
ATOM 4954 N N . ILE A 1 636 ? 12.389 -9.313 -2.439 1.00 93.31 636 ILE A N 1
ATOM 4955 C CA . ILE A 1 636 ? 12.535 -10.620 -3.088 1.00 93.31 636 ILE A CA 1
ATOM 4956 C C . ILE A 1 636 ? 13.778 -10.549 -3.981 1.00 93.31 636 ILE A C 1
ATOM 4958 O O . ILE A 1 636 ? 13.811 -9.698 -4.877 1.00 93.31 636 ILE A O 1
ATOM 4962 N N . PRO A 1 637 ? 14.796 -11.399 -3.764 1.00 90.00 637 PRO A N 1
ATOM 4963 C CA . PRO A 1 637 ? 15.949 -11.456 -4.654 1.00 90.00 637 PRO A CA 1
ATOM 4964 C C . PRO A 1 637 ? 15.570 -11.920 -6.061 1.00 90.00 637 PRO A C 1
ATOM 4966 O O . PRO A 1 637 ? 14.685 -12.762 -6.233 1.00 90.00 637 PRO A O 1
ATOM 4969 N N . LEU A 1 638 ? 16.268 -11.381 -7.058 1.00 88.00 638 LEU A N 1
ATOM 4970 C CA . LEU A 1 638 ? 16.162 -11.803 -8.451 1.00 88.00 638 LEU A CA 1
ATOM 4971 C C . LEU A 1 638 ? 17.370 -12.660 -8.837 1.00 88.00 638 LEU A C 1
ATOM 4973 O O . LEU A 1 638 ? 18.517 -12.261 -8.627 1.00 88.00 638 LEU A O 1
ATOM 4977 N N . GLU A 1 639 ? 17.113 -13.817 -9.445 1.00 86.00 639 GLU A N 1
ATOM 4978 C CA . GLU A 1 639 ? 18.127 -14.588 -10.171 1.00 86.00 639 GLU A CA 1
ATOM 4979 C C . GLU A 1 639 ? 17.855 -14.439 -11.668 1.00 86.00 639 GLU A C 1
ATOM 4981 O O . GLU A 1 639 ? 16.873 -14.957 -12.195 1.00 86.00 639 GLU A O 1
ATOM 4986 N N . GLY A 1 640 ? 18.683 -13.643 -12.347 1.00 84.19 640 GLY A N 1
ATOM 4987 C CA . GLY A 1 640 ? 18.340 -13.147 -13.678 1.00 84.19 640 GLY A CA 1
ATOM 4988 C C . GLY A 1 640 ? 17.117 -12.231 -13.597 1.00 84.19 640 GLY A C 1
ATOM 4989 O O . GLY A 1 640 ? 17.233 -11.111 -13.108 1.00 84.19 640 GLY A O 1
ATOM 4990 N N . HIS A 1 641 ? 15.960 -12.729 -14.041 1.00 81.12 641 HIS A N 1
ATOM 4991 C CA . HIS A 1 641 ? 14.668 -12.031 -13.976 1.00 81.12 641 HIS A CA 1
ATOM 4992 C C . HIS A 1 641 ? 13.595 -12.827 -13.214 1.00 81.12 641 HIS A C 1
ATOM 4994 O O . HIS A 1 641 ? 12.423 -12.458 -13.248 1.00 81.12 641 HIS A O 1
ATOM 5000 N N . ASP A 1 642 ? 13.964 -13.924 -12.551 1.00 86.12 642 ASP A N 1
ATOM 5001 C CA . ASP A 1 642 ? 13.013 -14.786 -11.848 1.00 86.12 642 ASP A CA 1
ATOM 5002 C C . ASP A 1 642 ? 13.043 -14.525 -10.336 1.00 86.12 642 ASP A C 1
ATOM 5004 O O . ASP A 1 642 ? 14.091 -14.235 -9.748 1.00 86.12 642 ASP A O 1
ATOM 5008 N N . LEU A 1 643 ? 11.876 -14.626 -9.690 1.00 88.69 643 LEU A N 1
ATOM 5009 C CA . LEU A 1 643 ? 11.723 -14.372 -8.258 1.00 88.69 643 LEU A CA 1
ATOM 5010 C C . LEU A 1 643 ? 12.273 -15.540 -7.422 1.00 88.69 643 LEU A C 1
ATOM 5012 O O . LEU A 1 643 ? 11.735 -16.650 -7.442 1.00 88.69 643 LEU A O 1
ATOM 5016 N N . LYS A 1 644 ? 13.264 -15.276 -6.563 1.00 88.00 644 LYS A N 1
ATOM 5017 C CA . LYS A 1 644 ? 13.703 -16.216 -5.513 1.00 88.00 644 LYS A CA 1
ATOM 5018 C C . LYS A 1 644 ? 12.771 -16.152 -4.305 1.00 88.00 644 LYS A C 1
ATOM 5020 O O . LYS A 1 644 ? 13.106 -15.622 -3.249 1.00 88.00 644 LYS A O 1
ATOM 5025 N N . LYS A 1 645 ? 11.570 -16.711 -4.462 1.00 85.88 645 LYS A N 1
ATOM 5026 C CA . LYS A 1 645 ? 10.475 -16.640 -3.473 1.00 85.88 645 LYS A CA 1
ATOM 5027 C C . LYS A 1 645 ? 10.864 -17.106 -2.068 1.00 85.88 645 LYS A C 1
ATOM 5029 O O . LYS A 1 645 ? 10.434 -16.507 -1.089 1.00 85.88 645 LYS A O 1
ATOM 5034 N N . ASN A 1 646 ? 11.678 -18.156 -1.973 1.00 77.88 646 ASN A N 1
ATOM 5035 C CA . ASN A 1 646 ? 12.095 -18.735 -0.692 1.00 77.88 646 ASN A CA 1
ATOM 5036 C C . ASN A 1 646 ? 13.067 -17.831 0.083 1.00 77.88 646 ASN A C 1
ATOM 5038 O O . ASN A 1 646 ? 13.187 -17.963 1.298 1.00 77.88 646 ASN A O 1
ATOM 5042 N N . ASP A 1 647 ? 13.709 -16.888 -0.608 1.00 80.81 647 ASP A N 1
ATOM 5043 C CA . ASP A 1 647 ? 14.689 -15.971 -0.031 1.00 80.81 647 ASP A CA 1
ATOM 5044 C C . ASP A 1 647 ? 14.080 -14.599 0.297 1.00 80.81 647 ASP A C 1
ATOM 5046 O O . ASP A 1 647 ? 14.790 -13.687 0.729 1.00 80.81 647 ASP A O 1
ATOM 5050 N N . ALA A 1 648 ? 12.765 -14.442 0.109 1.00 83.50 648 ALA A N 1
ATOM 5051 C CA . ALA A 1 648 ? 12.049 -13.212 0.407 1.00 83.50 648 ALA A CA 1
ATOM 5052 C C . ALA A 1 648 ? 12.064 -12.909 1.913 1.00 83.50 648 ALA A C 1
ATOM 5054 O O . ALA A 1 648 ? 11.732 -13.760 2.743 1.00 83.50 648 ALA A O 1
ATOM 5055 N N . LYS A 1 649 ? 12.443 -11.680 2.278 1.00 78.56 649 LYS A N 1
ATOM 5056 C CA . LYS A 1 649 ? 12.601 -11.257 3.679 1.00 78.56 649 LYS A CA 1
ATOM 5057 C C . LYS A 1 649 ? 12.164 -9.811 3.886 1.00 78.56 649 LYS A C 1
ATOM 5059 O O . LYS A 1 649 ? 12.056 -9.013 2.958 1.00 78.56 649 LYS A O 1
ATOM 5064 N N . THR A 1 650 ? 11.939 -9.450 5.145 1.00 82.56 650 THR A N 1
ATOM 5065 C CA . THR A 1 650 ? 11.675 -8.061 5.535 1.00 82.56 650 THR A CA 1
ATOM 5066 C C . THR A 1 650 ? 12.969 -7.248 5.519 1.00 82.56 650 THR A C 1
ATOM 5068 O O . THR A 1 650 ? 13.891 -7.556 6.269 1.00 82.56 650 THR A O 1
ATOM 5071 N N . ALA A 1 651 ? 13.025 -6.209 4.679 1.00 83.25 651 ALA A N 1
ATOM 5072 C CA . ALA A 1 651 ? 14.130 -5.250 4.606 1.00 83.25 651 ALA A CA 1
ATOM 5073 C C . ALA A 1 651 ? 14.073 -4.235 5.754 1.00 83.25 651 ALA A C 1
ATOM 5075 O O . ALA A 1 651 ? 15.105 -3.893 6.326 1.00 83.25 651 ALA A O 1
ATOM 5076 N N . LEU A 1 652 ? 12.872 -3.749 6.084 1.00 80.62 652 LEU A N 1
ATOM 5077 C CA . LEU A 1 652 ? 12.667 -2.709 7.090 1.00 80.62 652 LEU A CA 1
ATOM 5078 C C . LEU A 1 652 ? 11.349 -2.926 7.843 1.00 80.62 652 LEU A C 1
ATOM 5080 O O . LEU A 1 652 ? 10.294 -3.039 7.220 1.00 80.62 652 LEU A O 1
ATOM 5084 N N . HIS A 1 653 ? 11.397 -2.941 9.175 1.00 76.88 653 HIS A N 1
ATOM 5085 C CA . HIS A 1 653 ? 10.216 -3.026 10.039 1.00 76.88 653 HIS A CA 1
ATOM 5086 C C . HIS A 1 653 ? 9.811 -1.630 10.548 1.00 76.88 653 HIS A C 1
ATOM 5088 O O . HIS A 1 653 ? 10.618 -0.920 11.148 1.00 76.88 653 HIS A O 1
ATOM 5094 N N . LEU A 1 654 ? 8.563 -1.223 10.295 1.00 76.56 654 LEU A N 1
ATOM 5095 C CA . LEU A 1 654 ? 8.015 0.113 10.574 1.00 76.56 654 LEU A CA 1
ATOM 5096 C C . LEU A 1 654 ? 6.621 0.002 11.221 1.00 76.56 654 LEU A C 1
ATOM 5098 O O . LEU A 1 654 ? 5.624 0.315 10.569 1.00 76.56 654 LEU A O 1
ATOM 5102 N N . PRO A 1 655 ? 6.514 -0.450 12.482 1.00 62.81 655 PRO A N 1
ATOM 5103 C CA . PRO A 1 655 ? 5.223 -0.709 13.116 1.00 62.81 655 PRO A CA 1
ATOM 5104 C C . PRO A 1 655 ? 4.353 0.556 13.136 1.00 62.81 655 PRO A C 1
ATOM 5106 O O . PRO A 1 655 ? 4.864 1.668 13.254 1.00 62.81 655 PRO A O 1
ATOM 5109 N N . GLU A 1 656 ? 3.037 0.384 12.982 1.00 64.56 656 GLU A N 1
ATOM 5110 C CA . GLU A 1 656 ? 2.033 1.471 12.975 1.00 64.56 656 GLU A CA 1
ATOM 5111 C C . GLU A 1 656 ? 2.148 2.480 11.807 1.00 64.56 656 GLU A C 1
ATOM 5113 O O . GLU A 1 656 ? 1.401 3.464 11.745 1.00 64.56 656 GLU A O 1
ATOM 5118 N N . LYS A 1 657 ? 3.053 2.248 10.846 1.00 72.31 657 LYS A N 1
ATOM 5119 C CA . LYS A 1 657 ? 3.203 3.082 9.645 1.00 72.31 657 LYS A CA 1
ATOM 5120 C C . LYS A 1 657 ? 2.500 2.476 8.442 1.00 72.31 657 LYS A C 1
ATOM 5122 O O . LYS A 1 657 ? 2.548 1.262 8.220 1.00 72.31 657 LYS A O 1
ATOM 5127 N N . LEU A 1 658 ? 1.879 3.341 7.642 1.00 77.25 658 LEU A N 1
ATOM 5128 C CA . LEU A 1 658 ? 1.247 2.946 6.390 1.00 77.25 658 LEU A CA 1
ATOM 5129 C C . LEU A 1 658 ? 2.092 3.456 5.227 1.00 77.25 658 LEU A C 1
ATOM 5131 O O . LEU A 1 658 ? 1.896 4.562 4.724 1.00 77.25 658 LEU A O 1
ATOM 5135 N N . VAL A 1 659 ? 3.059 2.626 4.837 1.00 85.94 659 VAL A N 1
ATOM 5136 C CA . VAL A 1 659 ? 4.014 2.941 3.778 1.00 85.94 659 VAL A CA 1
ATOM 5137 C C . VAL A 1 659 ? 3.375 2.685 2.418 1.00 85.94 659 VAL A C 1
ATOM 5139 O O . VAL A 1 659 ? 3.010 1.550 2.113 1.00 85.94 659 VAL A O 1
ATOM 5142 N N . ILE A 1 660 ? 3.246 3.733 1.604 1.00 88.75 660 ILE A N 1
ATOM 5143 C CA . ILE A 1 660 ? 2.566 3.659 0.306 1.00 88.75 660 ILE A CA 1
ATOM 5144 C C . ILE A 1 660 ? 3.581 3.655 -0.832 1.00 88.75 660 ILE A C 1
ATOM 5146 O O . ILE A 1 660 ? 3.799 2.608 -1.442 1.00 88.75 660 ILE A O 1
ATOM 5150 N N . GLY A 1 661 ? 4.207 4.799 -1.109 1.00 91.81 661 GLY A N 1
ATOM 5151 C CA . GLY A 1 661 ? 5.184 4.956 -2.178 1.00 91.81 661 GLY A CA 1
ATOM 5152 C C . GLY A 1 661 ? 6.566 4.478 -1.748 1.00 91.81 661 GLY A C 1
ATOM 5153 O O . GLY A 1 661 ? 6.962 4.664 -0.596 1.00 91.81 661 GLY A O 1
ATOM 5154 N N . ILE A 1 662 ? 7.312 3.889 -2.683 1.00 96.69 662 ILE A N 1
ATOM 5155 C CA . ILE A 1 662 ? 8.697 3.459 -2.483 1.00 96.69 662 ILE A CA 1
ATOM 5156 C C . ILE A 1 662 ? 9.529 3.758 -3.725 1.00 96.69 662 ILE A C 1
ATOM 5158 O O . ILE A 1 662 ? 9.073 3.552 -4.848 1.00 96.69 662 ILE A O 1
ATOM 5162 N N . ALA A 1 663 ? 10.756 4.219 -3.516 1.00 96.31 663 ALA A N 1
ATOM 5163 C CA . ALA A 1 663 ? 11.748 4.387 -4.565 1.00 96.31 663 ALA A CA 1
ATOM 5164 C C . ALA A 1 663 ? 13.147 4.053 -4.044 1.00 96.31 663 ALA A C 1
ATOM 5166 O O . ALA A 1 663 ? 13.418 4.107 -2.841 1.00 96.31 663 ALA A O 1
ATOM 5167 N N . TYR A 1 664 ? 14.040 3.706 -4.964 1.00 94.31 664 TYR A N 1
ATOM 5168 C CA . TYR A 1 664 ? 15.396 3.287 -4.650 1.00 94.31 664 TYR A CA 1
ATOM 5169 C C . TYR A 1 664 ? 16.421 4.161 -5.368 1.00 94.31 664 TYR A C 1
ATOM 5171 O O . TYR A 1 664 ? 16.338 4.378 -6.574 1.00 94.31 664 TYR A O 1
ATOM 5179 N N . ASP A 1 665 ? 17.404 4.641 -4.615 1.00 92.31 665 ASP A N 1
ATOM 5180 C CA . ASP A 1 665 ? 18.585 5.306 -5.145 1.00 92.31 665 ASP A CA 1
ATOM 5181 C C . ASP A 1 665 ? 19.708 4.285 -5.329 1.00 92.31 665 ASP A C 1
ATOM 5183 O O . ASP A 1 665 ? 20.318 3.813 -4.364 1.00 92.31 665 ASP A O 1
ATOM 5187 N N . CYS A 1 666 ? 20.002 3.961 -6.584 1.00 87.25 666 CYS A N 1
ATOM 5188 C CA . CYS A 1 666 ? 21.014 2.974 -6.934 1.00 87.25 666 CYS A CA 1
ATOM 5189 C C . CYS A 1 666 ? 22.453 3.441 -6.646 1.00 87.25 666 CYS A C 1
ATOM 5191 O O . CYS A 1 666 ? 23.328 2.576 -6.521 1.00 87.25 666 CYS A O 1
ATOM 5193 N N . THR A 1 667 ? 22.694 4.755 -6.519 1.00 89.00 667 THR A N 1
ATOM 5194 C CA . THR A 1 667 ? 24.030 5.342 -6.324 1.00 89.00 667 THR A CA 1
ATOM 5195 C C . THR A 1 667 ? 24.470 5.228 -4.869 1.00 89.00 667 THR A C 1
ATOM 5197 O O . THR A 1 667 ? 25.534 4.683 -4.587 1.00 89.00 667 THR A O 1
ATOM 5200 N N . GLU A 1 668 ? 23.638 5.689 -3.929 1.00 85.50 668 GLU A N 1
ATOM 5201 C CA . GLU A 1 668 ? 23.937 5.618 -2.488 1.00 85.50 668 GLU A CA 1
ATOM 5202 C C . GLU A 1 668 ? 23.326 4.386 -1.802 1.00 85.50 668 GLU A C 1
ATOM 5204 O O . GLU A 1 668 ? 23.520 4.191 -0.602 1.00 85.50 668 GLU A O 1
ATOM 5209 N N . LYS A 1 669 ? 22.612 3.534 -2.554 1.00 86.31 669 LYS A N 1
ATOM 5210 C CA . LYS A 1 669 ? 21.932 2.329 -2.045 1.00 86.31 669 LYS A CA 1
ATOM 5211 C C . LYS A 1 669 ? 20.919 2.665 -0.937 1.00 86.31 669 LYS A C 1
ATOM 5213 O O . LYS A 1 669 ? 20.806 1.962 0.069 1.00 86.31 669 LYS A O 1
ATOM 5218 N N . MET A 1 670 ? 20.179 3.757 -1.138 1.00 89.56 670 MET A N 1
ATOM 5219 C CA . MET A 1 670 ? 19.189 4.289 -0.197 1.00 89.56 670 MET A CA 1
ATOM 5220 C C . MET A 1 670 ? 17.769 3.952 -0.653 1.00 89.56 670 MET A C 1
ATOM 5222 O O . MET A 1 670 ? 17.445 4.070 -1.833 1.00 89.56 670 MET A O 1
ATOM 5226 N N . VAL A 1 671 ? 16.899 3.591 0.288 1.00 93.00 671 VAL A N 1
ATOM 5227 C CA . VAL A 1 671 ? 15.458 3.453 0.032 1.00 93.00 671 VAL A CA 1
ATOM 5228 C C . VAL A 1 671 ? 14.731 4.668 0.573 1.00 93.00 671 VAL A C 1
ATOM 5230 O O . VAL A 1 671 ? 14.974 5.086 1.705 1.00 93.00 671 VAL A O 1
ATOM 5233 N N . TYR A 1 672 ? 13.830 5.202 -0.241 1.00 95.75 672 TYR A N 1
ATOM 5234 C CA . TYR A 1 672 ? 12.953 6.321 0.065 1.00 95.75 672 TYR A CA 1
ATOM 5235 C C . TYR A 1 672 ? 11.516 5.827 0.085 1.00 95.75 672 TYR A C 1
ATOM 5237 O O . TYR A 1 672 ? 11.121 5.032 -0.768 1.00 95.75 672 TYR A O 1
ATOM 5245 N N . TRP A 1 673 ? 10.724 6.308 1.036 1.00 95.56 673 TRP A N 1
ATOM 5246 C CA . TRP A 1 673 ? 9.317 5.945 1.115 1.00 95.56 673 TRP A CA 1
ATOM 5247 C C . TRP A 1 673 ? 8.443 7.084 1.616 1.00 95.56 673 TRP A C 1
ATOM 5249 O O . TRP A 1 673 ? 8.906 8.013 2.289 1.00 95.56 673 TRP A O 1
ATOM 5259 N N . THR A 1 674 ? 7.157 6.972 1.301 1.00 94.12 674 THR A N 1
ATOM 5260 C CA . THR A 1 674 ? 6.116 7.873 1.783 1.00 94.12 674 THR A CA 1
ATOM 5261 C C . THR A 1 674 ? 5.242 7.161 2.810 1.00 94.12 674 THR A C 1
ATOM 5263 O O . THR A 1 674 ? 4.869 5.999 2.641 1.00 94.12 674 THR A O 1
ATOM 5266 N N . ASP A 1 675 ? 4.937 7.853 3.902 1.00 86.75 675 ASP A N 1
ATOM 5267 C CA . ASP A 1 675 ? 4.000 7.412 4.932 1.00 86.75 675 ASP A CA 1
ATOM 5268 C C . ASP A 1 675 ? 2.785 8.337 4.926 1.00 86.75 675 ASP A C 1
ATOM 5270 O O . ASP A 1 675 ? 2.944 9.560 4.930 1.00 86.75 675 ASP A O 1
ATOM 5274 N N . ILE A 1 676 ? 1.585 7.755 4.923 1.00 84.31 676 ILE A N 1
ATOM 5275 C CA . ILE A 1 676 ? 0.322 8.504 4.965 1.00 84.31 676 ILE A CA 1
ATOM 5276 C C . ILE A 1 676 ? -0.366 8.457 6.336 1.00 84.31 676 ILE A C 1
ATOM 5278 O O . ILE A 1 676 ? -1.288 9.241 6.556 1.00 84.31 676 ILE A O 1
ATOM 5282 N N . SER A 1 677 ? 0.044 7.575 7.264 1.00 80.88 677 SER A N 1
ATOM 5283 C CA . SER A 1 677 ? -0.535 7.564 8.621 1.00 80.88 677 SER A CA 1
ATOM 5284 C C . SER A 1 677 ? -0.021 8.749 9.435 1.00 80.88 677 SER A C 1
ATOM 5286 O O . SER A 1 677 ? -0.797 9.461 10.073 1.00 80.88 677 SER A O 1
ATOM 5288 N N . THR A 1 678 ? 1.279 9.023 9.327 1.00 82.75 678 THR A N 1
ATOM 5289 C CA . THR A 1 678 ? 1.894 10.287 9.734 1.00 82.75 678 THR A CA 1
ATOM 5290 C C . THR A 1 678 ? 2.570 10.923 8.521 1.00 82.75 678 THR A C 1
ATOM 5292 O O . THR A 1 678 ? 3.729 10.597 8.279 1.00 82.75 678 THR A O 1
ATOM 5295 N N . PRO A 1 679 ? 1.878 11.804 7.760 1.00 85.56 679 PRO A N 1
ATOM 5296 C CA . PRO A 1 679 ? 2.350 12.333 6.478 1.00 85.56 679 PRO A CA 1
ATOM 5297 C C . PRO A 1 679 ? 3.825 12.746 6.491 1.00 85.56 679 PRO A C 1
ATOM 5299 O O . PRO A 1 679 ? 4.192 13.793 7.030 1.00 85.56 679 PRO A O 1
ATOM 5302 N N . ALA A 1 680 ? 4.675 11.899 5.913 1.00 90.38 680 ALA A N 1
ATOM 5303 C CA . ALA A 1 680 ? 6.118 12.083 5.919 1.00 90.38 680 ALA A CA 1
ATOM 5304 C C . ALA A 1 680 ? 6.785 11.389 4.728 1.00 90.38 680 ALA A C 1
ATOM 5306 O O . ALA A 1 680 ? 6.344 10.336 4.271 1.00 90.38 680 ALA A O 1
ATOM 5307 N N . ILE A 1 681 ? 7.903 11.955 4.277 1.00 94.94 681 ILE A N 1
ATOM 5308 C CA . ILE A 1 681 ? 8.830 11.311 3.341 1.00 94.94 681 ILE A CA 1
ATOM 5309 C C . ILE A 1 681 ? 10.108 11.005 4.107 1.00 94.94 681 ILE A C 1
ATOM 5311 O O . ILE A 1 681 ? 10.687 11.889 4.748 1.00 94.94 681 ILE A O 1
ATOM 5315 N N . SER A 1 682 ? 10.524 9.745 4.075 1.00 93.25 682 SER A N 1
ATOM 5316 C CA . SER A 1 682 ? 11.641 9.240 4.874 1.00 93.25 682 SER A CA 1
ATOM 5317 C C . SER A 1 682 ? 12.592 8.411 4.014 1.00 93.25 682 SER A C 1
ATOM 5319 O O . SER A 1 682 ? 12.215 7.951 2.936 1.00 93.25 682 SER A O 1
ATOM 5321 N N . LYS A 1 683 ? 13.832 8.243 4.480 1.00 92.50 683 LYS A N 1
ATOM 5322 C CA . LYS A 1 683 ? 14.850 7.423 3.818 1.00 92.50 683 LYS A CA 1
ATOM 5323 C C . LYS A 1 683 ? 15.658 6.589 4.805 1.00 92.50 683 LYS A C 1
ATOM 5325 O O . LYS A 1 683 ? 15.807 6.982 5.957 1.00 92.50 683 LYS A O 1
ATOM 5330 N N . ALA A 1 684 ? 16.227 5.480 4.348 1.00 87.50 684 ALA A N 1
ATOM 5331 C CA . ALA A 1 684 ? 17.132 4.642 5.135 1.00 87.50 684 ALA A CA 1
ATOM 5332 C C . ALA A 1 684 ? 18.175 3.973 4.238 1.00 87.50 684 ALA A C 1
ATOM 5334 O O . ALA A 1 684 ? 17.913 3.692 3.064 1.00 87.50 684 ALA A O 1
ATOM 5335 N N . ASN A 1 685 ? 19.344 3.687 4.816 1.00 82.88 685 ASN A N 1
ATOM 5336 C CA . ASN A 1 685 ? 20.343 2.837 4.179 1.00 82.88 685 ASN A CA 1
ATOM 5337 C C . ASN A 1 685 ? 20.061 1.387 4.568 1.00 82.88 685 ASN A C 1
ATOM 5339 O O . ASN A 1 685 ? 20.202 1.020 5.739 1.00 82.88 685 ASN A O 1
ATOM 5343 N N . LEU A 1 686 ? 19.715 0.549 3.591 1.00 71.69 686 LEU A N 1
ATOM 5344 C CA . LEU A 1 686 ? 19.422 -0.855 3.862 1.00 71.69 686 LEU A CA 1
ATOM 5345 C C . LEU A 1 686 ? 20.659 -1.656 4.294 1.00 71.69 686 LEU A C 1
ATOM 5347 O O . LEU A 1 686 ? 20.501 -2.735 4.835 1.00 71.69 686 LEU A O 1
ATOM 5351 N N . GLN A 1 687 ? 21.883 -1.135 4.164 1.00 68.81 687 GLN A N 1
ATOM 5352 C CA . GLN A 1 687 ? 23.098 -1.779 4.685 1.00 68.81 687 GLN A CA 1
ATOM 5353 C C . GLN A 1 687 ? 23.382 -1.509 6.177 1.00 68.81 687 GLN A C 1
ATOM 5355 O O . GLN A 1 687 ? 24.446 -1.910 6.661 1.00 68.81 687 GLN A O 1
ATOM 5360 N N . GLY A 1 688 ? 22.461 -0.857 6.903 1.00 54.03 688 GLY A N 1
ATOM 5361 C CA . GLY A 1 688 ? 22.537 -0.683 8.362 1.00 54.03 688 GLY A CA 1
ATOM 5362 C C . GLY A 1 688 ? 22.447 0.761 8.872 1.00 54.03 688 GLY A C 1
ATOM 5363 O O . GLY A 1 688 ? 23.034 1.061 9.907 1.00 54.03 688 GLY A O 1
ATOM 5364 N N . GLY A 1 689 ? 21.757 1.665 8.166 1.00 60.16 689 GLY A N 1
ATOM 5365 C CA . GLY A 1 689 ? 21.557 3.056 8.603 1.00 60.16 689 GLY A CA 1
ATOM 5366 C C . GLY A 1 689 ? 20.138 3.321 9.105 1.00 60.16 689 GLY A C 1
ATOM 5367 O O . GLY A 1 689 ? 19.185 2.835 8.510 1.00 60.16 689 GLY A O 1
ATOM 5368 N N . GLU A 1 690 ? 19.981 4.114 10.167 1.00 64.38 690 GLU A N 1
ATOM 5369 C CA . GLU A 1 690 ? 18.663 4.399 10.753 1.00 64.38 690 GLU A CA 1
ATOM 5370 C C . GLU A 1 690 ? 17.712 5.148 9.796 1.00 64.38 690 GLU A C 1
ATOM 5372 O O . GLU A 1 690 ? 18.168 5.949 8.972 1.00 64.38 690 GLU A O 1
ATOM 5377 N N . PRO A 1 691 ? 16.384 4.936 9.915 1.00 80.19 691 PRO A N 1
ATOM 5378 C CA . PRO A 1 691 ? 15.382 5.731 9.214 1.00 80.19 691 PRO A CA 1
ATOM 5379 C C . PRO A 1 691 ? 15.479 7.222 9.548 1.00 80.19 691 PRO A C 1
ATOM 5381 O O . PRO A 1 691 ? 15.363 7.633 10.701 1.00 80.19 691 PRO A O 1
ATOM 5384 N N . ILE A 1 692 ? 15.624 8.048 8.517 1.00 83.75 692 ILE A N 1
ATOM 5385 C CA . ILE A 1 692 ? 15.672 9.505 8.610 1.00 83.75 692 ILE A CA 1
ATOM 5386 C C . ILE A 1 692 ? 14.411 10.074 7.975 1.00 83.75 692 ILE A C 1
ATOM 5388 O O . ILE A 1 692 ? 14.114 9.826 6.808 1.00 83.75 692 ILE A O 1
ATOM 5392 N N . HIS A 1 693 ? 13.693 10.902 8.722 1.00 83.81 693 HIS A N 1
ATOM 5393 C CA . HIS A 1 693 ? 12.578 11.666 8.183 1.00 83.81 693 HIS A CA 1
ATOM 5394 C C . HIS A 1 693 ? 13.082 12.942 7.500 1.00 83.81 693 HIS A C 1
ATOM 5396 O O . HIS A 1 693 ? 13.652 13.807 8.165 1.00 83.81 693 HIS A O 1
ATOM 5402 N N . LEU A 1 694 ? 12.837 13.076 6.197 1.00 89.38 694 LEU A N 1
ATOM 5403 C CA . LEU A 1 694 ? 13.278 14.219 5.395 1.00 89.38 694 LEU A CA 1
ATOM 5404 C C . LEU A 1 694 ? 12.250 15.349 5.391 1.00 89.38 694 LEU A C 1
ATOM 5406 O O . LEU A 1 694 ? 12.574 16.497 5.682 1.00 89.38 694 LEU A O 1
ATOM 5410 N N . ILE A 1 695 ? 10.996 15.018 5.078 1.00 91.62 695 ILE A N 1
ATOM 5411 C CA . ILE A 1 695 ? 9.906 15.988 4.961 1.00 91.62 695 ILE A CA 1
ATOM 5412 C C . ILE A 1 695 ? 8.778 15.541 5.885 1.00 91.62 695 ILE A C 1
ATOM 5414 O O . ILE A 1 695 ? 8.294 14.423 5.760 1.00 91.62 695 ILE A O 1
ATOM 5418 N N . LYS A 1 696 ? 8.372 16.412 6.817 1.00 88.44 696 LYS A N 1
ATOM 5419 C CA . LYS A 1 696 ? 7.281 16.162 7.787 1.00 88.44 696 LYS A CA 1
ATOM 5420 C C . LYS A 1 696 ? 6.183 17.222 7.775 1.00 88.44 696 LYS A C 1
ATOM 5422 O O . LYS A 1 696 ? 5.164 17.076 8.438 1.00 88.44 696 LYS A O 1
ATOM 5427 N N . SER A 1 697 ? 6.428 18.342 7.107 1.00 87.88 697 SER A N 1
ATOM 5428 C CA . SER A 1 697 ? 5.529 19.488 7.089 1.00 87.88 697 SER A CA 1
ATOM 5429 C C . SER A 1 697 ? 4.928 19.655 5.709 1.00 87.88 697 SER A C 1
ATOM 5431 O O . SER A 1 697 ? 5.528 19.286 4.699 1.00 87.88 697 SER A O 1
ATOM 5433 N N . ASP A 1 698 ? 3.735 20.240 5.670 1.00 89.19 698 ASP A N 1
ATOM 5434 C CA . ASP A 1 698 ? 3.036 20.535 4.429 1.00 89.19 698 ASP A CA 1
ATOM 5435 C C . ASP A 1 698 ? 2.918 19.302 3.504 1.00 89.19 698 ASP A C 1
ATOM 5437 O O . ASP A 1 698 ? 3.056 19.422 2.295 1.00 89.19 698 ASP A O 1
ATOM 5441 N N . LEU A 1 699 ? 2.582 18.130 4.050 1.00 89.50 699 LEU A N 1
ATOM 5442 C CA . LEU A 1 699 ? 2.186 16.926 3.299 1.00 89.50 699 LEU A CA 1
ATOM 5443 C C . LEU A 1 699 ? 0.736 16.555 3.645 1.00 89.50 699 LEU A C 1
ATOM 5445 O O . LEU A 1 699 ? 0.313 16.744 4.785 1.00 89.50 699 LEU A O 1
ATOM 5449 N N . GLY A 1 700 ? -0.037 16.110 2.656 1.00 84.38 700 GLY A N 1
ATOM 5450 C CA . GLY A 1 700 ? -1.412 15.628 2.790 1.00 84.38 700 GLY A CA 1
ATOM 5451 C C . GLY A 1 700 ? -1.466 14.107 2.682 1.00 84.38 700 GLY A C 1
ATOM 5452 O O . GLY A 1 700 ? -1.547 13.419 3.696 1.00 84.38 700 GLY A O 1
ATOM 5453 N N . SER A 1 701 ? -1.397 13.595 1.454 1.00 89.50 701 SER A N 1
ATOM 5454 C CA . SER A 1 701 ? -1.351 12.162 1.148 1.00 89.50 701 SER A CA 1
ATOM 5455 C C . SER A 1 701 ? -0.298 11.914 0.064 1.00 89.50 701 SER A C 1
ATOM 5457 O O . SER A 1 701 ? -0.638 11.876 -1.121 1.00 89.50 701 SER A O 1
ATOM 5459 N N . PRO A 1 702 ? 0.993 11.805 0.438 1.00 91.12 702 PRO A N 1
ATOM 5460 C CA . PRO A 1 702 ? 2.050 11.500 -0.518 1.00 91.12 702 PRO A CA 1
ATOM 5461 C C . PRO A 1 702 ? 1.936 10.041 -1.000 1.00 91.12 702 PRO A C 1
ATOM 5463 O O . PRO A 1 702 ? 2.274 9.114 -0.262 1.00 91.12 702 PRO A O 1
ATOM 5466 N N . GLU A 1 703 ? 1.445 9.823 -2.223 1.00 86.56 703 GLU A N 1
ATOM 5467 C CA . GLU A 1 703 ? 1.143 8.476 -2.749 1.00 86.56 703 GLU A CA 1
ATOM 5468 C C . GLU A 1 703 ? 2.277 7.886 -3.598 1.00 86.56 703 GLU A C 1
ATOM 5470 O O . GLU A 1 703 ? 2.576 6.698 -3.478 1.00 86.56 703 GLU A O 1
ATOM 5475 N N . GLY A 1 704 ? 2.916 8.693 -4.445 1.00 92.69 704 GLY A N 1
ATOM 5476 C CA . GLY A 1 704 ? 4.013 8.270 -5.314 1.00 92.69 704 GLY A CA 1
ATOM 5477 C C . GLY A 1 704 ? 5.298 9.030 -5.023 1.00 92.69 704 GLY A C 1
ATOM 5478 O O . GLY A 1 704 ? 5.271 10.195 -4.630 1.00 92.69 704 GLY A O 1
ATOM 5479 N N . ILE A 1 705 ? 6.432 8.369 -5.245 1.00 97.75 705 ILE A N 1
ATOM 5480 C CA . ILE A 1 705 ? 7.768 8.948 -5.115 1.00 97.75 705 ILE A CA 1
ATOM 5481 C C . ILE A 1 705 ? 8.672 8.405 -6.224 1.00 97.75 705 ILE A C 1
ATOM 5483 O O . ILE A 1 705 ? 8.619 7.218 -6.536 1.00 97.75 705 ILE A O 1
ATOM 5487 N N . ALA A 1 706 ? 9.496 9.271 -6.806 1.00 97.25 706 ALA A N 1
ATOM 5488 C CA . ALA A 1 706 ? 10.481 8.931 -7.825 1.00 97.25 706 ALA A CA 1
ATOM 5489 C C . ALA A 1 706 ? 11.818 9.612 -7.526 1.00 97.25 706 ALA A C 1
ATOM 5491 O O . ALA A 1 706 ? 11.862 10.725 -6.993 1.00 97.25 706 ALA A O 1
ATOM 5492 N N . ILE A 1 707 ? 12.910 8.933 -7.873 1.00 96.06 707 ILE A N 1
ATOM 5493 C CA . ILE A 1 707 ? 14.276 9.386 -7.615 1.00 96.06 707 ILE A CA 1
ATOM 5494 C C . ILE A 1 707 ? 14.974 9.629 -8.946 1.00 96.06 707 ILE A C 1
ATOM 5496 O O . ILE A 1 707 ? 15.021 8.760 -9.812 1.00 96.06 707 ILE A O 1
ATOM 5500 N N . ASP A 1 708 ? 15.528 10.822 -9.099 1.00 94.38 708 ASP A N 1
ATOM 5501 C CA . ASP A 1 708 ? 16.485 11.136 -10.148 1.00 94.38 708 ASP A CA 1
ATOM 5502 C C . ASP A 1 708 ? 17.896 10.909 -9.594 1.00 94.38 708 ASP A C 1
ATOM 5504 O O . ASP A 1 708 ? 18.436 11.726 -8.839 1.00 94.38 708 ASP A O 1
ATOM 5508 N N . HIS A 1 709 ? 18.486 9.762 -9.943 1.00 89.19 709 HIS A N 1
ATOM 5509 C CA . HIS A 1 709 ? 19.806 9.371 -9.452 1.00 89.19 709 HIS A CA 1
ATOM 5510 C C . HIS A 1 709 ? 20.944 10.188 -10.072 1.00 89.19 709 HIS A C 1
ATOM 5512 O O . HIS A 1 709 ? 22.000 10.274 -9.439 1.00 89.19 709 HIS A O 1
ATOM 5518 N N . LEU A 1 710 ? 20.735 10.805 -11.245 1.00 90.50 710 LEU A N 1
ATOM 5519 C CA . LEU A 1 710 ? 21.729 11.642 -11.930 1.00 90.50 710 LEU A CA 1
ATOM 5520 C C . LEU A 1 710 ? 21.701 13.082 -11.411 1.00 90.50 710 LEU A C 1
ATOM 5522 O O . LEU A 1 710 ? 22.738 13.618 -11.021 1.00 90.50 710 LEU A O 1
ATOM 5526 N N . GLY A 1 711 ? 20.521 13.703 -11.370 1.00 89.19 711 GLY A N 1
ATOM 5527 C CA . GLY A 1 711 ? 20.342 15.076 -10.889 1.00 89.19 711 GLY A CA 1
ATOM 5528 C C . GLY A 1 711 ? 20.235 15.199 -9.369 1.00 89.19 711 GLY A C 1
ATOM 5529 O O . GLY A 1 711 ? 20.217 16.316 -8.854 1.00 89.19 711 GLY A O 1
ATOM 5530 N N . ARG A 1 712 ? 20.199 14.070 -8.645 1.00 93.38 712 ARG A N 1
ATOM 5531 C CA . ARG A 1 712 ? 20.111 13.990 -7.174 1.00 93.38 712 ARG A CA 1
ATOM 5532 C C . ARG A 1 712 ? 18.896 14.740 -6.617 1.00 93.38 712 ARG A C 1
ATOM 5534 O O . ARG A 1 712 ? 18.983 15.439 -5.602 1.00 93.38 712 ARG A O 1
ATOM 5541 N N . ASN A 1 713 ? 17.745 14.530 -7.255 1.00 95.69 713 ASN A N 1
ATOM 5542 C CA . ASN A 1 713 ? 16.455 15.091 -6.853 1.00 95.69 713 ASN A CA 1
ATOM 5543 C C . ASN A 1 713 ? 15.432 13.987 -6.563 1.00 95.69 713 ASN A C 1
ATOM 5545 O O . ASN A 1 713 ? 15.499 12.894 -7.126 1.00 95.69 713 ASN A O 1
ATOM 5549 N N . MET A 1 714 ? 14.464 14.286 -5.700 1.00 97.00 714 MET A N 1
ATOM 5550 C CA . MET A 1 714 ? 13.275 13.464 -5.493 1.00 97.00 714 MET A CA 1
ATOM 5551 C C . MET A 1 714 ? 12.019 14.218 -5.905 1.00 97.00 714 MET A C 1
ATOM 5553 O O . MET A 1 714 ? 11.885 15.415 -5.643 1.00 97.00 714 MET A O 1
ATOM 5557 N N . PHE A 1 715 ? 11.095 13.481 -6.508 1.00 98.25 715 PHE A N 1
ATOM 5558 C CA . PHE A 1 715 ? 9.792 13.955 -6.950 1.00 98.25 715 PHE A CA 1
ATOM 5559 C C . PHE A 1 715 ? 8.712 13.147 -6.247 1.00 98.25 715 PHE A C 1
ATOM 5561 O O . PHE A 1 715 ? 8.857 11.935 -6.089 1.00 98.25 715 PHE A O 1
ATOM 5568 N N . TRP A 1 716 ? 7.624 13.790 -5.839 1.00 98.12 716 TRP A N 1
ATOM 5569 C CA . TRP A 1 716 ? 6.487 13.081 -5.258 1.00 98.12 716 TRP A CA 1
ATOM 5570 C C . TRP A 1 716 ? 5.163 13.719 -5.648 1.00 98.12 716 TRP A C 1
ATOM 5572 O O . TRP A 1 716 ? 5.085 14.903 -5.985 1.00 98.12 716 TRP A O 1
ATOM 5582 N N . THR A 1 717 ? 4.120 12.904 -5.584 1.00 96.44 717 THR A N 1
ATOM 5583 C CA . THR A 1 717 ? 2.728 13.281 -5.823 1.00 96.44 717 THR A CA 1
ATOM 5584 C C . THR A 1 717 ? 1.996 13.366 -4.489 1.00 96.44 717 THR A C 1
ATOM 5586 O O . THR A 1 717 ? 2.152 12.494 -3.634 1.00 96.44 717 THR A O 1
ATOM 5589 N N . ASP A 1 718 ? 1.190 14.407 -4.293 1.00 94.56 718 ASP A N 1
ATOM 5590 C CA . ASP A 1 718 ? 0.299 14.538 -3.138 1.00 94.56 718 ASP A CA 1
ATOM 5591 C C . ASP A 1 718 ? -1.150 14.611 -3.622 1.00 94.56 718 ASP A C 1
ATOM 5593 O O . ASP A 1 718 ? -1.562 15.605 -4.224 1.00 94.56 718 ASP A O 1
ATOM 5597 N N . SER A 1 719 ? -1.914 13.548 -3.363 1.00 89.44 719 SER A N 1
ATOM 5598 C CA . SER A 1 719 ? -3.282 13.381 -3.869 1.00 89.44 719 SER A CA 1
ATOM 5599 C C . SER A 1 719 ? -4.348 14.120 -3.060 1.00 89.44 719 SER A C 1
ATOM 5601 O O . SER A 1 719 ? -5.491 14.206 -3.495 1.00 89.44 719 SER A O 1
ATOM 5603 N N . MET A 1 720 ? -4.001 14.626 -1.872 1.00 86.25 720 MET A N 1
ATOM 5604 C CA . MET A 1 720 ? -4.886 15.474 -1.062 1.00 86.25 720 MET A CA 1
ATOM 5605 C C . MET A 1 720 ? -4.669 16.961 -1.347 1.00 86.25 720 MET A C 1
ATOM 5607 O O . MET A 1 720 ? -5.496 17.789 -0.964 1.00 86.25 720 MET A O 1
ATOM 5611 N N . LYS A 1 721 ? -3.523 17.309 -1.942 1.00 87.62 721 LYS A N 1
ATOM 5612 C CA . LYS A 1 721 ? -3.126 18.688 -2.254 1.00 87.62 721 LYS A CA 1
ATOM 5613 C C . LYS A 1 721 ? -3.018 18.972 -3.743 1.00 87.62 721 LYS A C 1
ATOM 5615 O O . LYS A 1 721 ? -2.620 20.080 -4.100 1.00 87.62 721 LYS A O 1
ATOM 5620 N N . ASP A 1 722 ? -3.325 17.981 -4.569 1.00 90.25 722 ASP A N 1
ATOM 5621 C CA . ASP A 1 722 ? -3.392 18.067 -6.023 1.00 90.25 722 ASP A CA 1
ATOM 5622 C C . ASP A 1 722 ? -2.128 18.667 -6.643 1.00 90.25 722 ASP A C 1
ATOM 5624 O O . ASP A 1 722 ? -2.169 19.576 -7.476 1.00 90.25 722 ASP A O 1
ATOM 5628 N N . ARG A 1 723 ? -0.963 18.189 -6.192 1.00 94.75 723 ARG A N 1
ATOM 5629 C CA . ARG A 1 723 ? 0.320 18.749 -6.623 1.00 94.75 723 ARG A CA 1
ATOM 5630 C C . ARG A 1 723 ? 1.436 17.724 -6.728 1.00 94.75 723 ARG A C 1
ATOM 5632 O O . ARG A 1 723 ? 1.471 16.731 -6.005 1.00 94.75 723 ARG A O 1
ATOM 5639 N N . ILE A 1 724 ? 2.371 18.028 -7.618 1.00 97.81 724 ILE A N 1
ATOM 5640 C CA . ILE A 1 724 ? 3.662 17.362 -7.764 1.00 97.81 724 ILE A CA 1
ATOM 5641 C C . ILE A 1 724 ? 4.722 18.323 -7.251 1.00 97.81 724 ILE A C 1
ATOM 5643 O O . ILE A 1 724 ? 4.746 19.500 -7.623 1.00 97.81 724 ILE A O 1
ATOM 5647 N N . GLU A 1 725 ? 5.601 17.829 -6.396 1.00 97.44 725 GLU A N 1
ATOM 5648 C CA . GLU A 1 725 ? 6.670 18.612 -5.792 1.00 97.44 725 GLU A CA 1
ATOM 5649 C C . GLU A 1 725 ? 8.030 17.975 -6.072 1.00 97.44 725 GLU A C 1
ATOM 5651 O O . GLU A 1 725 ? 8.130 16.779 -6.353 1.00 97.44 725 GLU A O 1
ATOM 5656 N N . VAL A 1 726 ? 9.074 18.799 -5.993 1.00 97.75 726 VAL A N 1
ATOM 5657 C CA . VAL A 1 726 ? 10.467 18.385 -6.162 1.00 97.75 726 VAL A CA 1
ATOM 5658 C C . VAL A 1 726 ? 11.322 18.959 -5.041 1.00 97.75 726 VAL A C 1
ATOM 5660 O O . VAL A 1 726 ? 11.107 20.090 -4.596 1.00 97.75 726 VAL A O 1
ATOM 5663 N N . SER A 1 727 ? 12.315 18.197 -4.600 1.00 97.25 727 SER A N 1
ATOM 5664 C CA . SER A 1 727 ? 13.382 18.665 -3.715 1.00 97.25 727 SER A CA 1
ATOM 5665 C C . SER A 1 727 ? 14.681 17.920 -4.009 1.00 97.25 727 SER A C 1
ATOM 5667 O O . SER A 1 727 ? 14.676 16.878 -4.664 1.00 97.25 727 SER A O 1
ATOM 5669 N N . SER A 1 728 ? 15.794 18.390 -3.458 1.00 94.88 728 SER A N 1
ATOM 5670 C CA . SER A 1 728 ? 17.028 17.604 -3.410 1.00 94.88 728 SER A CA 1
ATOM 5671 C C . SER A 1 728 ? 16.855 16.365 -2.511 1.00 94.88 728 SER A C 1
ATOM 5673 O O . SER A 1 728 ? 15.944 16.309 -1.675 1.00 94.88 728 SER A O 1
ATOM 5675 N N . LEU A 1 729 ? 17.722 15.357 -2.665 1.00 93.75 729 LEU A N 1
ATOM 5676 C CA . LEU A 1 729 ? 17.671 14.088 -1.903 1.00 93.75 729 LEU A CA 1
ATOM 5677 C C . LEU A 1 729 ? 17.932 14.215 -0.387 1.00 93.75 729 LEU A C 1
ATOM 5679 O O . LEU A 1 729 ? 17.780 13.243 0.368 1.00 93.75 729 LEU A O 1
ATOM 5683 N N . ASP A 1 730 ? 18.344 15.395 0.066 1.00 88.44 730 ASP A N 1
ATOM 5684 C CA . ASP A 1 730 ? 18.469 15.785 1.472 1.00 88.44 730 ASP A CA 1
ATOM 5685 C C . ASP A 1 730 ? 17.228 16.536 2.003 1.00 88.44 730 ASP A C 1
ATOM 5687 O O . ASP A 1 730 ? 17.180 16.880 3.181 1.00 88.44 730 ASP A O 1
ATOM 5691 N N . GLY A 1 731 ? 16.215 16.761 1.157 1.00 90.12 731 GLY A N 1
ATOM 5692 C CA . GLY A 1 731 ? 14.996 17.511 1.477 1.00 90.12 731 GLY A CA 1
ATOM 5693 C C . GLY A 1 731 ? 15.123 19.029 1.314 1.00 90.12 731 GLY A C 1
ATOM 5694 O O . GLY A 1 731 ? 14.143 19.749 1.528 1.00 90.12 731 GLY A O 1
ATOM 5695 N N . SER A 1 732 ? 16.297 19.536 0.929 1.00 90.75 732 SER A N 1
ATOM 5696 C CA . SER A 1 732 ? 16.507 20.958 0.654 1.00 90.75 732 SER A CA 1
ATOM 5697 C C . SER A 1 732 ? 15.939 21.366 -0.710 1.00 90.75 732 SER A C 1
ATOM 5699 O O . SER A 1 732 ? 15.525 20.536 -1.519 1.00 90.75 732 SER A O 1
ATOM 5701 N N . HIS A 1 733 ? 15.860 22.678 -0.952 1.00 93.44 733 HIS A N 1
ATOM 5702 C CA . HIS A 1 733 ? 15.399 23.250 -2.227 1.00 93.44 733 HIS A CA 1
ATOM 5703 C C . HIS A 1 733 ? 14.025 22.739 -2.698 1.00 93.44 733 HIS A C 1
ATOM 5705 O O . HIS A 1 733 ? 13.742 22.670 -3.894 1.00 93.44 733 HIS A O 1
ATOM 5711 N N . ARG A 1 734 ? 13.150 22.421 -1.736 1.00 95.88 734 ARG A N 1
ATOM 5712 C CA . ARG A 1 734 ? 11.768 22.007 -1.973 1.00 95.88 734 ARG A CA 1
ATOM 5713 C C . ARG A 1 734 ? 10.974 23.102 -2.687 1.00 95.88 734 ARG A C 1
ATOM 5715 O O . ARG A 1 734 ? 10.924 24.240 -2.216 1.00 95.88 734 ARG A O 1
ATOM 5722 N N . ARG A 1 735 ? 10.294 22.737 -3.773 1.00 94.12 735 ARG A N 1
ATOM 5723 C CA . ARG A 1 735 ? 9.342 23.598 -4.487 1.00 94.12 735 ARG A CA 1
ATOM 5724 C C . ARG A 1 735 ? 8.203 22.788 -5.102 1.00 94.12 735 ARG A C 1
ATOM 5726 O O . ARG A 1 735 ? 8.361 21.616 -5.434 1.00 94.12 735 ARG A O 1
ATOM 5733 N N . VAL A 1 736 ? 7.071 23.453 -5.308 1.00 97.12 736 VAL A N 1
ATOM 5734 C CA . VAL A 1 736 ? 5.944 22.903 -6.068 1.00 97.12 736 VAL A CA 1
ATOM 5735 C C . VAL A 1 736 ? 6.272 22.973 -7.559 1.00 97.12 736 VAL A C 1
ATOM 5737 O O . VAL A 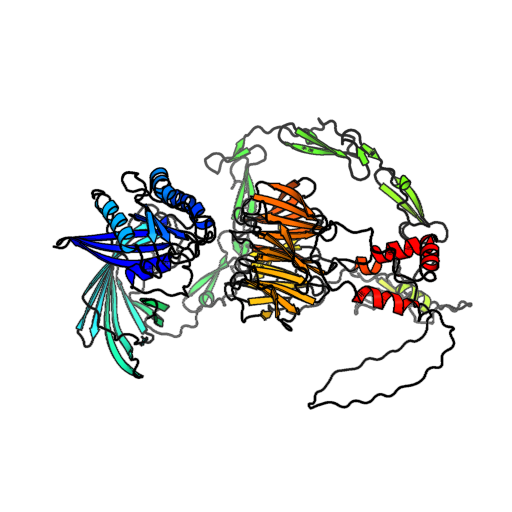1 736 ? 6.646 24.036 -8.052 1.00 97.12 736 VAL A O 1
ATOM 5740 N N . LEU A 1 737 ? 6.159 21.841 -8.251 1.00 96.44 737 LEU A N 1
ATOM 5741 C CA . LEU A 1 737 ? 6.479 21.695 -9.671 1.00 96.44 737 LEU A CA 1
ATOM 5742 C C . LEU A 1 737 ? 5.230 21.837 -10.547 1.00 96.44 737 LEU A C 1
ATOM 5744 O O . LEU A 1 737 ? 5.232 22.594 -11.512 1.00 96.44 737 LEU A O 1
ATOM 5748 N N . VAL A 1 738 ? 4.155 21.132 -10.183 1.00 95.69 738 VAL A N 1
ATOM 5749 C CA . VAL A 1 738 ? 2.862 21.157 -10.882 1.00 95.69 738 VAL A CA 1
ATOM 5750 C C . VAL A 1 738 ? 1.749 21.233 -9.842 1.00 95.69 738 VAL A C 1
ATOM 5752 O O . VAL A 1 738 ? 1.763 20.477 -8.878 1.00 95.69 738 VAL A O 1
ATOM 5755 N N . ASN A 1 739 ? 0.794 22.144 -10.016 1.00 93.56 739 ASN A N 1
ATOM 5756 C CA . ASN A 1 739 ? -0.349 22.341 -9.108 1.00 93.56 739 ASN A CA 1
ATOM 5757 C C . ASN A 1 739 ? -1.639 22.761 -9.832 1.00 93.56 739 ASN A C 1
ATOM 5759 O O . ASN A 1 739 ? -2.573 23.267 -9.216 1.00 93.56 739 ASN A O 1
ATOM 5763 N N . THR A 1 740 ? -1.664 22.629 -11.154 1.00 90.56 740 THR A N 1
ATOM 5764 C CA . THR A 1 740 ? -2.809 22.962 -12.000 1.00 90.56 740 THR A CA 1
ATOM 5765 C C . THR A 1 740 ? -3.306 21.698 -12.665 1.00 90.56 740 THR A C 1
ATOM 5767 O O . THR A 1 740 ? -2.495 20.838 -12.996 1.00 90.56 740 THR A O 1
ATOM 5770 N N . ASP A 1 741 ? -4.615 21.587 -12.898 1.00 89.56 741 ASP A N 1
ATOM 5771 C CA . ASP A 1 741 ? -5.202 20.456 -13.629 1.00 89.56 741 ASP A CA 1
ATOM 5772 C C . ASP A 1 741 ? -4.682 19.096 -13.109 1.00 89.56 741 ASP A C 1
ATOM 5774 O O . ASP A 1 741 ? -4.217 18.253 -13.870 1.00 89.56 741 ASP A O 1
ATOM 5778 N N . LEU A 1 742 ? -4.648 18.938 -11.788 1.00 88.56 742 LEU A N 1
ATOM 5779 C CA . LEU A 1 742 ? -4.369 17.693 -11.079 1.00 88.56 742 LEU A CA 1
ATOM 5780 C C . LEU A 1 742 ? -5.537 17.474 -10.118 1.00 88.56 742 LEU A C 1
ATOM 5782 O O . LEU A 1 742 ? -6.043 18.449 -9.563 1.00 88.56 742 LEU A O 1
ATOM 5786 N N . VAL A 1 743 ? -5.984 16.233 -9.945 1.00 84.44 743 VAL A N 1
ATOM 5787 C CA . VAL A 1 743 ? -7.071 15.909 -9.000 1.00 84.44 743 VAL A CA 1
ATOM 5788 C C . VAL A 1 743 ? -6.701 14.728 -8.124 1.00 84.44 743 VAL A C 1
ATOM 5790 O O . VAL A 1 743 ? -6.908 14.764 -6.920 1.00 84.44 743 VAL A O 1
ATOM 5793 N N . ASN A 1 744 ? -6.154 13.657 -8.692 1.00 88.56 744 ASN A N 1
ATOM 5794 C CA . ASN A 1 744 ? -5.653 12.549 -7.897 1.00 88.56 744 ASN A CA 1
ATOM 5795 C C . ASN A 1 744 ? -4.357 11.989 -8.506 1.00 88.56 744 ASN A C 1
ATOM 5797 O O . ASN A 1 744 ? -4.337 10.861 -9.008 1.00 88.56 744 ASN A O 1
ATOM 5801 N N . PRO A 1 745 ? -3.248 12.754 -8.462 1.00 93.25 745 PRO A N 1
ATOM 5802 C CA . PRO A 1 745 ? -1.954 12.247 -8.897 1.00 93.25 745 PRO A CA 1
ATOM 5803 C C . PRO A 1 745 ? -1.511 11.078 -8.003 1.00 93.25 745 PRO A C 1
ATOM 5805 O O . PRO A 1 745 ? -1.578 11.172 -6.776 1.00 93.25 745 PRO A O 1
ATOM 5808 N N . ARG A 1 746 ? -1.056 9.976 -8.610 1.00 89.56 746 ARG A N 1
ATOM 5809 C CA . ARG A 1 746 ? -0.626 8.760 -7.896 1.00 89.56 746 ARG A CA 1
ATOM 5810 C C . ARG A 1 746 ? 0.792 8.352 -8.263 1.00 89.56 746 ARG A C 1
ATOM 5812 O O . ARG A 1 746 ? 1.729 8.828 -7.636 1.00 89.56 746 ARG A O 1
ATOM 5819 N N . SER A 1 747 ? 0.971 7.458 -9.233 1.00 94.62 747 SER A N 1
ATOM 5820 C CA . SER A 1 747 ? 2.298 6.950 -9.578 1.00 94.62 747 SER A CA 1
ATOM 5821 C C . SER A 1 747 ? 3.070 8.017 -10.346 1.00 94.62 747 SER A C 1
ATOM 5823 O O . SER A 1 747 ? 2.496 8.715 -11.182 1.00 94.62 747 SER A O 1
ATOM 5825 N N . ILE A 1 748 ? 4.355 8.155 -10.032 1.00 97.50 748 ILE A N 1
ATOM 5826 C CA . ILE A 1 748 ? 5.284 9.084 -10.669 1.00 97.50 748 ILE A CA 1
ATOM 5827 C C . ILE A 1 748 ? 6.593 8.354 -10.952 1.00 97.50 748 ILE A C 1
ATOM 5829 O O . ILE A 1 748 ? 7.017 7.512 -10.162 1.00 97.50 748 ILE A O 1
ATOM 5833 N N . LEU A 1 749 ? 7.216 8.676 -12.081 1.00 96.81 749 LEU A N 1
ATOM 5834 C CA . LEU A 1 749 ? 8.475 8.115 -12.552 1.00 96.81 749 LEU A CA 1
ATOM 5835 C C . LEU A 1 749 ? 9.381 9.219 -13.080 1.00 96.81 749 LEU A C 1
ATOM 5837 O O . LEU A 1 749 ? 8.916 10.249 -13.570 1.00 96.81 749 LEU A O 1
ATOM 5841 N N . THR A 1 750 ? 10.674 8.943 -13.045 1.00 94.81 750 THR A N 1
ATOM 5842 C CA . THR A 1 750 ? 11.741 9.771 -13.599 1.00 94.81 750 THR A CA 1
ATOM 5843 C C . THR A 1 750 ? 12.428 9.014 -14.735 1.00 94.81 750 THR A C 1
ATOM 5845 O O . THR A 1 750 ? 12.701 7.821 -14.627 1.00 94.81 750 THR A O 1
ATOM 5848 N N . ASP A 1 751 ? 12.745 9.718 -15.818 1.00 93.31 751 ASP A N 1
ATOM 5849 C CA . ASP A 1 751 ? 13.694 9.301 -16.854 1.00 93.31 751 ASP A CA 1
ATOM 5850 C C . ASP A 1 751 ? 14.861 10.299 -16.852 1.00 93.31 751 ASP A C 1
ATOM 5852 O O . ASP A 1 751 ? 14.821 11.309 -17.564 1.00 93.31 751 ASP A O 1
ATOM 5856 N N . PRO A 1 752 ? 15.880 10.069 -16.002 1.00 90.00 752 PRO A N 1
ATOM 5857 C CA . PRO A 1 752 ? 17.020 10.971 -15.860 1.00 90.00 752 PRO A CA 1
ATOM 5858 C C . PRO A 1 752 ? 17.827 11.157 -17.143 1.00 90.00 752 PRO A C 1
ATOM 5860 O O . PRO A 1 752 ? 18.366 12.237 -17.374 1.00 90.00 752 PRO A O 1
ATOM 5863 N N . THR A 1 753 ? 17.905 10.125 -17.988 1.00 87.88 753 THR A N 1
ATOM 5864 C CA . THR A 1 753 ? 18.700 10.150 -19.221 1.00 87.88 753 THR A CA 1
ATOM 5865 C C . THR A 1 753 ? 18.117 11.123 -20.239 1.00 87.88 753 THR A C 1
ATOM 5867 O O . THR A 1 753 ? 18.870 11.846 -20.890 1.00 87.88 753 THR A O 1
ATOM 5870 N N . ASN A 1 754 ? 16.787 11.175 -20.350 1.00 89.00 754 ASN A N 1
ATOM 5871 C CA . ASN A 1 754 ? 16.110 12.071 -21.288 1.00 89.00 754 ASN A CA 1
ATOM 5872 C C . ASN A 1 754 ? 15.508 13.325 -20.628 1.00 89.00 754 ASN A C 1
ATOM 5874 O O . ASN A 1 754 ? 15.007 14.202 -21.330 1.00 89.00 754 ASN A O 1
ATOM 5878 N N . GLY A 1 755 ? 15.560 13.432 -19.298 1.00 91.75 755 GLY A N 1
ATOM 5879 C CA . GLY A 1 755 ? 15.091 14.601 -18.556 1.00 91.75 755 GLY A CA 1
ATOM 5880 C C . GLY A 1 755 ? 13.568 14.724 -18.475 1.00 91.75 755 GLY A C 1
ATOM 5881 O O . GLY A 1 755 ? 13.052 15.845 -18.469 1.00 91.75 755 GLY A O 1
ATOM 5882 N N . TYR A 1 756 ? 12.849 13.601 -18.377 1.00 95.25 756 TYR A N 1
ATOM 5883 C CA . TYR A 1 756 ? 11.385 13.577 -18.275 1.00 95.25 756 TYR A CA 1
ATOM 5884 C C . TYR A 1 756 ? 10.882 13.055 -16.931 1.00 95.25 756 TYR A C 1
ATOM 5886 O O . TYR A 1 756 ? 11.477 12.164 -16.329 1.00 95.25 756 TYR A O 1
ATOM 5894 N N . ILE A 1 757 ? 9.724 13.559 -16.513 1.00 97.31 757 ILE A N 1
ATOM 5895 C CA . ILE A 1 757 ? 8.878 12.928 -15.501 1.00 97.31 757 ILE A CA 1
ATOM 5896 C C . ILE A 1 757 ? 7.592 12.426 -16.146 1.00 97.31 757 ILE A C 1
ATOM 5898 O O . ILE A 1 757 ? 7.044 13.079 -17.037 1.00 97.31 757 ILE A O 1
ATOM 5902 N N . TYR A 1 758 ? 7.101 11.291 -15.661 1.00 97.69 758 TYR A N 1
ATOM 5903 C CA . TYR A 1 758 ? 5.820 10.708 -16.056 1.00 97.69 758 TYR A CA 1
ATOM 5904 C C . TYR A 1 758 ? 4.968 10.503 -14.816 1.00 97.69 758 TYR A C 1
ATOM 5906 O O . TYR A 1 758 ? 5.488 10.082 -13.785 1.00 97.69 758 TYR A O 1
ATOM 5914 N N . TRP A 1 759 ? 3.669 10.760 -14.900 1.00 97.69 759 TRP A N 1
ATOM 5915 C CA . TRP A 1 759 ? 2.758 10.452 -13.801 1.00 97.69 759 TRP A CA 1
ATOM 5916 C C . TRP A 1 759 ? 1.379 10.052 -14.305 1.00 97.69 759 TRP A C 1
ATOM 5918 O O . TRP A 1 759 ? 0.994 10.368 -15.433 1.00 97.69 759 TRP A O 1
ATOM 5928 N N . ALA A 1 760 ? 0.629 9.376 -13.440 1.00 95.81 760 ALA A N 1
ATOM 5929 C CA . ALA A 1 760 ? -0.799 9.177 -13.628 1.00 95.81 760 ALA A CA 1
ATOM 5930 C C . ALA A 1 760 ? -1.617 10.017 -12.662 1.00 95.81 760 ALA A C 1
ATOM 5932 O O . ALA A 1 760 ? -1.300 10.129 -11.474 1.00 95.81 760 ALA A O 1
ATOM 5933 N N . ASP A 1 761 ? -2.711 10.542 -13.192 1.00 92.38 761 ASP A N 1
ATOM 5934 C CA . ASP A 1 761 ? -3.805 11.134 -12.449 1.00 92.38 761 ASP A CA 1
ATOM 5935 C C . ASP A 1 761 ? -5.055 10.289 -12.708 1.00 92.38 761 ASP A C 1
ATOM 5937 O O . ASP A 1 761 ? -5.538 10.190 -13.839 1.00 92.38 761 ASP A O 1
ATOM 5941 N N . TRP A 1 762 ? -5.564 9.644 -11.658 1.00 86.88 762 TRP A N 1
ATOM 5942 C CA . TRP A 1 762 ? -6.742 8.778 -11.742 1.00 86.88 762 TRP A CA 1
ATOM 5943 C C . TRP A 1 762 ? -8.039 9.543 -11.468 1.00 86.88 762 TRP A C 1
ATOM 5945 O O . TRP A 1 762 ? -9.011 8.963 -10.988 1.00 86.88 762 TRP A O 1
ATOM 5955 N N . ASN A 1 763 ? -8.079 10.843 -11.768 1.00 85.19 763 ASN A N 1
ATOM 5956 C CA . ASN A 1 763 ? -9.314 11.613 -11.778 1.00 85.19 763 ASN A CA 1
ATOM 5957 C C . ASN A 1 763 ? -10.437 10.826 -12.476 1.00 85.19 763 ASN A C 1
ATOM 5959 O O . ASN A 1 763 ? -10.369 10.591 -13.676 1.00 85.19 763 ASN A O 1
ATOM 5963 N N . ARG A 1 764 ? -11.492 10.455 -11.744 1.00 77.00 764 ARG A N 1
ATOM 5964 C CA . ARG A 1 764 ? -12.586 9.626 -12.283 1.00 77.00 764 ARG A CA 1
ATOM 5965 C C . ARG A 1 764 ? -13.275 10.230 -13.502 1.00 77.00 764 ARG A C 1
ATOM 5967 O O . ARG A 1 764 ? -13.819 9.493 -14.316 1.00 77.00 764 ARG A O 1
ATOM 5974 N N . ASP A 1 765 ? -13.277 11.557 -13.597 1.00 77.94 765 ASP A N 1
ATOM 5975 C CA . ASP A 1 765 ? -13.953 12.283 -14.671 1.00 77.94 765 ASP A CA 1
ATOM 5976 C C . ASP A 1 765 ? -13.074 12.428 -15.920 1.00 77.94 765 ASP A C 1
ATOM 5978 O O . ASP A 1 765 ? -13.587 12.593 -17.025 1.00 77.94 765 ASP A O 1
ATOM 5982 N N . SER A 1 766 ? -11.751 12.402 -15.751 1.00 85.38 766 SER A N 1
ATOM 5983 C CA . SER A 1 766 ? -10.783 12.602 -16.830 1.00 85.38 766 SER A CA 1
ATOM 5984 C C . SER A 1 766 ? -9.436 11.973 -16.454 1.00 85.38 766 SER A C 1
ATOM 5986 O O . SER A 1 766 ? -8.468 12.711 -16.220 1.00 85.38 766 SER A O 1
ATOM 5988 N N . PRO A 1 767 ? -9.362 10.632 -16.367 1.00 90.62 767 PRO A N 1
ATOM 5989 C CA . PRO A 1 767 ? -8.133 9.951 -15.998 1.00 90.62 767 PRO A CA 1
ATOM 5990 C C . PRO A 1 767 ? -7.105 10.160 -17.102 1.00 90.62 767 PRO A C 1
ATOM 5992 O O . PRO A 1 767 ? -7.426 10.136 -18.293 1.00 90.62 767 PRO A O 1
ATOM 5995 N N . LYS A 1 768 ? -5.859 10.401 -16.709 1.00 94.19 768 LYS A N 1
ATOM 5996 C CA . LYS A 1 768 ? -4.807 10.748 -17.657 1.00 94.19 768 LYS A CA 1
ATOM 5997 C C . LYS A 1 768 ? -3.441 10.276 -17.205 1.00 94.19 768 LYS A C 1
ATOM 5999 O O . LYS A 1 768 ? -3.132 10.210 -16.018 1.00 94.19 768 LYS A O 1
ATOM 6004 N N . ILE A 1 769 ? -2.618 9.989 -18.200 1.00 96.50 769 ILE A N 1
ATOM 6005 C CA . ILE A 1 769 ? -1.186 9.774 -18.054 1.00 96.50 769 ILE A CA 1
ATOM 6006 C C . ILE A 1 769 ? -0.504 10.940 -18.740 1.00 96.50 769 ILE A C 1
ATOM 6008 O O . ILE A 1 769 ? -0.819 11.276 -19.885 1.00 96.50 769 ILE A O 1
ATOM 6012 N N . GLU A 1 770 ? 0.415 11.572 -18.032 1.00 96.12 770 GLU A N 1
ATOM 6013 C CA . GLU A 1 770 ? 1.045 12.810 -18.457 1.00 96.12 770 GLU A CA 1
ATOM 6014 C C . GLU A 1 770 ? 2.562 12.707 -18.376 1.00 96.12 770 GLU A C 1
ATOM 6016 O O . GLU A 1 770 ? 3.124 11.870 -17.664 1.00 96.12 770 GLU A O 1
ATOM 6021 N N . MET A 1 771 ? 3.215 13.591 -19.121 1.00 95.88 771 MET A N 1
ATOM 6022 C CA . MET A 1 771 ? 4.651 13.795 -19.074 1.00 95.88 771 MET A CA 1
ATOM 6023 C C . MET A 1 771 ? 4.984 15.279 -18.992 1.00 95.88 771 MET A C 1
ATOM 6025 O O . MET A 1 771 ? 4.234 16.119 -19.489 1.00 95.88 771 MET A O 1
ATOM 6029 N N . ALA A 1 772 ? 6.137 15.600 -18.424 1.00 96.94 772 ALA A N 1
ATOM 6030 C CA . ALA A 1 772 ? 6.741 16.927 -18.477 1.00 96.94 772 ALA A CA 1
ATOM 6031 C C . ALA A 1 772 ? 8.266 16.793 -18.435 1.00 96.94 772 ALA A C 1
ATOM 6033 O O . ALA A 1 772 ? 8.793 15.721 -18.131 1.00 96.94 772 ALA A O 1
ATOM 6034 N N . TYR A 1 773 ? 8.985 17.875 -18.716 1.00 95.88 773 TYR A N 1
ATOM 6035 C CA . TYR A 1 773 ? 10.400 17.947 -18.368 1.00 95.88 773 TYR A CA 1
ATOM 6036 C C . TYR A 1 773 ? 10.578 17.937 -16.840 1.00 95.88 773 TYR A C 1
ATOM 6038 O O . TYR A 1 773 ? 9.666 18.300 -16.094 1.00 95.88 773 TYR A O 1
ATOM 6046 N N . MET A 1 774 ? 11.767 17.557 -16.362 1.00 94.06 774 MET A N 1
ATOM 6047 C CA . MET A 1 774 ? 12.108 17.539 -14.924 1.00 94.06 774 MET A CA 1
ATOM 6048 C C . MET A 1 774 ? 11.920 18.899 -14.225 1.00 94.06 774 MET A C 1
ATOM 6050 O O . MET A 1 774 ? 11.785 18.966 -13.004 1.00 94.06 774 MET A O 1
ATOM 6054 N N . ASP A 1 775 ? 11.909 20.001 -14.978 1.00 91.50 775 ASP A N 1
ATOM 6055 C CA . ASP A 1 775 ? 11.648 21.349 -14.469 1.00 91.50 775 ASP A CA 1
ATOM 6056 C C . ASP A 1 775 ? 10.155 21.738 -14.451 1.00 91.50 775 ASP A C 1
ATOM 6058 O O . ASP A 1 775 ? 9.822 22.838 -14.007 1.00 91.50 775 ASP A O 1
ATOM 6062 N N . GLY A 1 776 ? 9.267 20.834 -14.879 1.00 92.31 776 GLY A N 1
ATOM 6063 C CA . GLY A 1 776 ? 7.815 21.012 -14.945 1.00 92.31 776 GLY A CA 1
ATOM 6064 C C . GLY A 1 776 ? 7.313 21.647 -16.245 1.00 92.31 776 GLY A C 1
ATOM 6065 O O . GLY A 1 776 ? 6.102 21.780 -16.432 1.00 92.31 776 GLY A O 1
ATOM 6066 N N . THR A 1 777 ? 8.206 22.042 -17.156 1.00 93.12 777 THR A N 1
ATOM 6067 C CA . THR A 1 777 ? 7.824 22.648 -18.437 1.00 93.12 777 THR A CA 1
ATOM 6068 C C . THR A 1 777 ? 7.491 21.589 -19.494 1.00 93.12 777 THR A C 1
ATOM 6070 O O . THR A 1 777 ? 7.682 20.391 -19.291 1.00 93.12 777 THR A O 1
ATOM 6073 N N . ASN A 1 778 ? 6.928 22.023 -20.629 1.00 93.94 778 ASN A N 1
ATOM 6074 C CA . ASN A 1 778 ? 6.518 21.145 -21.734 1.00 93.94 778 ASN A CA 1
ATOM 6075 C C . ASN A 1 778 ? 5.601 19.982 -21.299 1.00 93.94 778 ASN A C 1
ATOM 6077 O O . ASN A 1 778 ? 5.729 18.855 -21.777 1.00 93.94 778 ASN A O 1
ATOM 6081 N N . ARG A 1 779 ? 4.671 20.268 -20.379 1.00 95.81 779 ARG A N 1
ATOM 6082 C CA . ARG A 1 779 ? 3.665 19.311 -19.915 1.00 95.81 779 ARG A CA 1
ATOM 6083 C C . ARG A 1 779 ? 2.744 18.882 -21.061 1.00 95.81 779 ARG A C 1
ATOM 6085 O O . ARG A 1 779 ? 2.175 19.731 -21.749 1.00 95.81 779 ARG A O 1
ATOM 6092 N N . ARG A 1 780 ? 2.578 17.571 -21.245 1.00 92.81 780 ARG A N 1
ATOM 6093 C CA . ARG A 1 780 ? 1.761 16.954 -22.300 1.00 92.81 780 ARG A CA 1
ATOM 6094 C C . ARG A 1 780 ? 0.983 15.762 -21.750 1.00 92.81 780 ARG A C 1
ATOM 6096 O O . ARG A 1 780 ? 1.496 14.997 -20.939 1.00 92.81 780 ARG A O 1
ATOM 6103 N N . VAL A 1 781 ? -0.237 15.580 -22.248 1.00 95.19 781 VAL A N 1
ATOM 6104 C CA . VAL A 1 781 ? -1.054 14.392 -21.970 1.00 95.19 781 VAL A CA 1
ATOM 6105 C C . VAL A 1 781 ? -0.684 13.299 -22.971 1.00 95.19 781 VAL A C 1
ATOM 6107 O O . VAL A 1 781 ? -0.782 13.519 -24.178 1.00 95.19 781 VAL A O 1
ATOM 6110 N N . LEU A 1 782 ? -0.260 12.140 -22.470 1.00 95.31 782 LEU A N 1
ATOM 6111 C CA . LEU A 1 782 ? 0.121 10.971 -23.266 1.00 95.31 782 LEU A CA 1
ATOM 6112 C C . LEU A 1 782 ? -1.071 10.057 -23.556 1.00 95.31 782 LEU A C 1
ATOM 6114 O O . LEU A 1 782 ? -1.248 9.610 -24.686 1.00 95.31 782 LEU A O 1
ATOM 6118 N N . ALA A 1 783 ? -1.900 9.805 -22.544 1.00 93.44 783 ALA A N 1
ATOM 6119 C CA . ALA A 1 783 ? -3.109 9.001 -22.668 1.00 93.44 783 ALA A CA 1
ATOM 6120 C C . ALA A 1 783 ? -4.233 9.612 -21.827 1.00 93.44 783 ALA A C 1
ATOM 6122 O O . ALA A 1 783 ? -3.992 10.095 -20.723 1.00 93.44 783 ALA A O 1
ATOM 6123 N N . LYS A 1 784 ? -5.450 9.603 -22.373 1.00 90.88 784 LYS A N 1
ATOM 6124 C CA . LYS A 1 784 ? -6.680 10.109 -21.730 1.00 90.88 784 LYS A CA 1
ATOM 6125 C C . LYS A 1 784 ? -7.937 9.303 -22.078 1.00 90.88 784 LYS A C 1
ATOM 6127 O O . LYS A 1 784 ? -8.976 9.480 -21.458 1.00 90.88 784 LYS A O 1
ATOM 6132 N N . ASP A 1 785 ? -7.845 8.454 -23.098 1.00 88.50 785 ASP A N 1
ATOM 6133 C CA . ASP A 1 785 ? -8.928 7.606 -23.593 1.00 88.50 785 ASP A CA 1
ATOM 6134 C C . ASP A 1 785 ? -8.700 6.167 -23.102 1.00 88.50 785 ASP A C 1
ATOM 6136 O O . ASP A 1 785 ? -7.550 5.780 -22.903 1.00 88.50 785 ASP A O 1
ATOM 6140 N N . ASP A 1 786 ? -9.756 5.366 -22.919 1.00 88.88 786 ASP A N 1
ATOM 6141 C CA . ASP A 1 786 ? -9.677 3.978 -22.403 1.00 88.88 786 ASP A CA 1
ATOM 6142 C C . ASP A 1 786 ? -8.803 3.856 -21.134 1.00 88.88 786 ASP A C 1
ATOM 6144 O O . ASP A 1 786 ? -7.927 3.000 -21.035 1.00 88.88 786 ASP A O 1
ATOM 6148 N N . LEU A 1 787 ? -8.985 4.787 -20.195 1.00 90.12 787 LEU A N 1
ATOM 6149 C CA . LEU A 1 787 ? -8.380 4.773 -18.864 1.00 90.12 787 LEU A CA 1
ATOM 6150 C C . LEU A 1 787 ? -9.499 4.820 -17.820 1.00 90.12 787 LEU A C 1
ATOM 6152 O O . LEU A 1 787 ? -10.503 5.507 -18.016 1.00 90.12 787 LEU A O 1
ATOM 6156 N N . GLY A 1 788 ? -9.325 4.105 -16.714 1.00 88.19 788 GLY A N 1
ATOM 6157 C CA . GLY A 1 788 ? -10.256 4.085 -15.586 1.00 88.19 788 GLY A CA 1
ATOM 6158 C C . GLY A 1 788 ? -9.553 4.435 -14.281 1.00 88.19 788 GLY A C 1
ATOM 6159 O O . GLY A 1 788 ? -9.836 5.464 -13.671 1.00 88.19 788 GLY A O 1
ATOM 6160 N N . LEU A 1 789 ? -8.622 3.581 -13.858 1.00 89.88 789 LEU A N 1
ATOM 6161 C CA . LEU A 1 789 ? -7.826 3.738 -12.640 1.00 89.88 789 LEU A CA 1
ATOM 6162 C C . LEU A 1 789 ? -6.357 3.376 -12.933 1.00 89.88 789 LEU A C 1
ATOM 6164 O O . LEU A 1 789 ? -5.911 2.285 -12.559 1.00 89.88 789 LEU A O 1
ATOM 6168 N N . PRO A 1 790 ? -5.594 4.263 -13.604 1.00 91.50 790 PRO A N 1
ATOM 6169 C CA . PRO A 1 790 ? -4.173 4.050 -13.875 1.00 91.50 790 PRO A CA 1
ATOM 6170 C C . PRO A 1 790 ? -3.370 4.125 -12.568 1.00 91.50 790 PRO A C 1
ATOM 6172 O O . PRO A 1 790 ? -2.994 5.202 -12.101 1.00 91.50 790 PRO A O 1
ATOM 6175 N N . ASN A 1 791 ? -3.142 2.971 -11.940 1.00 86.38 791 ASN A N 1
ATOM 6176 C CA . ASN A 1 791 ? -2.558 2.895 -10.600 1.00 86.38 791 ASN A CA 1
ATOM 6177 C C . ASN A 1 791 ? -1.039 2.741 -10.641 1.00 86.38 791 ASN A C 1
ATOM 6179 O O . ASN A 1 791 ? -0.333 3.497 -9.973 1.00 86.38 791 ASN A O 1
ATOM 6183 N N . GLY A 1 792 ? -0.553 1.773 -11.422 1.00 90.44 792 GLY A N 1
ATOM 6184 C CA . GLY A 1 792 ? 0.866 1.445 -11.525 1.00 90.44 792 GLY A CA 1
ATOM 6185 C C . GLY A 1 792 ? 1.445 1.934 -12.843 1.00 90.44 792 GLY A C 1
ATOM 6186 O O . GLY A 1 792 ? 0.862 1.676 -13.892 1.00 90.44 792 GLY A O 1
ATOM 6187 N N . LEU A 1 793 ? 2.587 2.621 -12.802 1.00 95.56 793 LEU A N 1
ATOM 6188 C CA . LEU A 1 793 ? 3.350 3.026 -13.983 1.00 95.56 793 LEU A CA 1
ATOM 6189 C C . LEU A 1 793 ? 4.767 2.471 -13.873 1.00 95.56 793 LEU A C 1
ATOM 6191 O O . LEU A 1 793 ? 5.349 2.461 -12.792 1.00 95.56 793 LEU A O 1
ATOM 6195 N N . THR A 1 794 ? 5.347 2.072 -15.001 1.00 95.69 794 THR A N 1
ATOM 6196 C CA . THR A 1 794 ? 6.781 1.793 -15.108 1.00 95.69 794 THR A CA 1
ATOM 6197 C C . THR A 1 794 ? 7.325 2.239 -16.460 1.00 95.69 794 THR A C 1
ATOM 6199 O O . THR A 1 794 ? 6.591 2.293 -17.446 1.00 95.69 794 THR A O 1
ATOM 6202 N N . TYR A 1 795 ? 8.610 2.567 -16.510 1.00 93.62 795 TYR A N 1
ATOM 6203 C CA . TYR A 1 795 ? 9.303 2.966 -17.726 1.00 93.62 795 TYR A CA 1
ATOM 6204 C C . TYR A 1 795 ? 10.562 2.127 -17.869 1.00 93.62 795 TYR A C 1
ATOM 6206 O O . TYR A 1 795 ? 11.331 1.997 -16.917 1.00 93.62 795 TYR A O 1
ATOM 6214 N N . ASP A 1 796 ? 10.757 1.562 -19.054 1.00 89.81 796 ASP A N 1
ATOM 6215 C CA . ASP A 1 796 ? 11.965 0.829 -19.402 1.00 89.81 796 ASP A CA 1
ATOM 6216 C C . ASP A 1 796 ? 12.846 1.682 -20.331 1.00 89.81 796 ASP A C 1
ATOM 6218 O O . ASP A 1 796 ? 12.485 1.882 -21.498 1.00 89.81 796 ASP A O 1
ATOM 6222 N N . PRO A 1 797 ? 14.017 2.152 -19.860 1.00 84.62 797 PRO A N 1
ATOM 6223 C CA . PRO A 1 797 ? 14.939 2.939 -20.673 1.00 84.62 797 PRO A CA 1
ATOM 6224 C C . PRO A 1 797 ? 15.481 2.188 -21.895 1.00 84.62 797 PRO A C 1
ATOM 6226 O O . PRO A 1 797 ? 15.771 2.821 -22.910 1.00 84.62 797 PRO A O 1
ATOM 6229 N N . GLN A 1 798 ? 15.611 0.855 -21.834 1.00 83.69 798 GLN A N 1
ATOM 6230 C CA . GLN A 1 798 ? 16.190 0.067 -22.930 1.00 83.69 798 GLN A CA 1
ATOM 6231 C C . GLN A 1 798 ? 15.240 -0.024 -24.124 1.00 83.69 798 GLN A C 1
ATOM 6233 O O . GLN A 1 798 ? 15.663 0.102 -25.272 1.00 83.69 798 GLN A O 1
ATOM 6238 N N . THR A 1 799 ? 13.949 -0.224 -23.856 1.00 86.81 799 THR A N 1
ATOM 6239 C CA . THR A 1 799 ? 12.917 -0.320 -24.899 1.00 86.81 799 THR A CA 1
ATOM 6240 C C . THR A 1 799 ? 12.216 1.012 -25.173 1.00 86.81 799 THR A C 1
ATOM 6242 O O . THR A 1 799 ? 11.475 1.124 -26.151 1.00 86.81 799 THR A O 1
ATOM 6245 N N . SER A 1 800 ? 12.463 2.036 -24.345 1.00 89.94 800 SER A N 1
ATOM 6246 C CA . SER A 1 800 ? 11.763 3.330 -24.374 1.00 89.94 800 SER A CA 1
ATOM 6247 C C . SER A 1 800 ? 10.238 3.180 -24.289 1.00 89.94 800 SER A C 1
ATOM 6249 O O . SER A 1 800 ? 9.487 3.944 -24.905 1.00 89.94 800 SER A O 1
ATOM 6251 N N . LEU A 1 801 ? 9.773 2.165 -23.555 1.00 92.19 801 LEU A N 1
ATOM 6252 C CA . LEU A 1 801 ? 8.356 1.888 -23.350 1.00 92.19 801 LEU A CA 1
ATOM 6253 C C . LEU A 1 801 ? 7.924 2.352 -21.960 1.00 92.19 801 LEU A C 1
ATOM 6255 O O . LEU A 1 801 ? 8.472 1.931 -20.942 1.00 92.19 801 LEU A O 1
ATOM 6259 N N . LEU A 1 802 ? 6.898 3.199 -21.940 1.00 95.38 802 LEU A N 1
ATOM 6260 C CA . LEU A 1 802 ? 6.121 3.539 -20.757 1.00 95.38 802 LEU A CA 1
ATOM 6261 C C . LEU A 1 802 ? 4.932 2.583 -20.690 1.00 95.38 802 LEU A C 1
ATOM 6263 O O . LEU A 1 802 ? 4.090 2.596 -21.587 1.00 95.38 802 LEU A O 1
ATOM 6267 N N . CYS A 1 803 ? 4.860 1.779 -19.636 1.00 95.62 803 CYS A N 1
ATOM 6268 C CA . CYS A 1 803 ? 3.763 0.854 -19.396 1.00 95.62 803 CYS A CA 1
ATOM 6269 C C . CYS A 1 803 ? 2.969 1.260 -18.156 1.00 95.62 803 CYS A C 1
ATOM 6271 O O . CYS A 1 803 ? 3.538 1.724 -17.166 1.00 95.62 803 CYS A O 1
ATOM 6273 N N . TRP A 1 804 ? 1.659 1.037 -18.176 1.00 96.31 804 TRP A N 1
ATOM 6274 C CA . TRP A 1 804 ? 0.786 1.247 -17.026 1.00 96.31 804 TRP A CA 1
ATOM 6275 C C . TRP A 1 804 ? -0.187 0.089 -16.839 1.00 96.31 804 TRP A C 1
ATOM 6277 O O . TRP A 1 804 ? -0.599 -0.564 -17.798 1.00 96.31 804 TRP A O 1
ATOM 6287 N N . ALA A 1 805 ? -0.539 -0.150 -15.581 1.00 95.38 805 ALA A N 1
ATOM 6288 C CA . ALA A 1 805 ? -1.540 -1.114 -15.170 1.00 95.38 805 ALA A CA 1
ATOM 6289 C C . ALA A 1 805 ? -2.770 -0.355 -14.666 1.00 95.38 805 ALA A C 1
ATOM 6291 O O . ALA A 1 805 ? -2.690 0.431 -13.712 1.00 95.38 805 ALA A O 1
ATOM 6292 N N . ASP A 1 806 ? -3.900 -0.585 -15.324 1.00 94.38 806 ASP A N 1
ATOM 6293 C CA . ASP A 1 806 ? -5.157 0.094 -15.045 1.00 94.38 806 ASP A CA 1
ATOM 6294 C C . ASP A 1 806 ? -6.127 -0.861 -14.337 1.00 94.38 806 ASP A C 1
ATOM 6296 O O . ASP A 1 806 ? -6.567 -1.870 -14.894 1.00 94.38 806 ASP A O 1
ATOM 6300 N N . ALA A 1 807 ? -6.451 -0.544 -13.082 1.00 90.69 807 ALA A N 1
ATOM 6301 C CA . ALA A 1 807 ? -7.356 -1.346 -12.260 1.00 90.69 807 ALA A CA 1
ATOM 6302 C C . ALA A 1 807 ? -8.837 -1.167 -12.628 1.00 90.69 807 ALA A C 1
ATOM 6304 O O . ALA A 1 807 ? -9.668 -1.967 -12.209 1.00 90.69 807 ALA A O 1
ATOM 6305 N N . GLY A 1 808 ? -9.178 -0.110 -13.367 1.00 89.06 808 GLY A N 1
ATOM 6306 C CA . GLY A 1 808 ? -10.537 0.173 -13.816 1.00 89.06 808 GLY A CA 1
ATOM 6307 C C . GLY A 1 808 ? -10.860 -0.511 -15.141 1.00 89.06 808 GLY A C 1
ATOM 6308 O O . GLY A 1 808 ? -11.978 -0.988 -15.318 1.00 89.06 808 GLY A O 1
ATOM 6309 N N . THR A 1 809 ? -9.891 -0.586 -16.059 1.00 91.44 809 THR A N 1
ATOM 6310 C CA . THR A 1 809 ? -10.057 -1.281 -17.351 1.00 91.44 809 THR A CA 1
ATOM 6311 C C . THR A 1 809 ? -9.567 -2.726 -17.334 1.00 91.44 809 THR A C 1
ATOM 6313 O O . THR A 1 809 ? -9.832 -3.456 -18.286 1.00 91.44 809 THR A O 1
ATOM 6316 N N . HIS A 1 810 ? -8.894 -3.161 -16.261 1.00 92.38 810 HIS A N 1
ATOM 6317 C CA . HIS A 1 810 ? -8.314 -4.501 -16.123 1.00 92.38 810 HIS A CA 1
ATOM 6318 C C . HIS A 1 810 ? -7.291 -4.835 -17.222 1.00 92.38 810 HIS A C 1
ATOM 6320 O O . HIS A 1 810 ? -7.176 -5.991 -17.646 1.00 92.38 810 HIS A O 1
ATOM 6326 N N . LYS A 1 811 ? -6.511 -3.839 -17.663 1.00 93.38 811 LYS A N 1
ATOM 6327 C CA . LYS A 1 811 ? -5.504 -3.972 -18.728 1.00 93.38 811 LYS A CA 1
ATOM 6328 C C . LYS A 1 811 ? -4.123 -3.488 -18.289 1.00 93.38 811 LYS A C 1
ATOM 6330 O O . LYS A 1 811 ? -3.994 -2.566 -17.482 1.00 93.38 811 LYS A O 1
ATOM 6335 N N . VAL A 1 812 ? -3.088 -4.092 -18.876 1.00 95.00 812 VAL A N 1
ATOM 6336 C CA . VAL A 1 812 ? -1.728 -3.531 -18.899 1.00 95.00 812 VAL A CA 1
ATOM 6337 C C . VAL A 1 812 ? -1.431 -3.082 -20.315 1.00 95.00 812 VAL A C 1
ATOM 6339 O O . VAL A 1 812 ? -1.559 -3.865 -21.261 1.00 95.00 812 VAL A O 1
ATOM 6342 N N . GLU A 1 813 ? -1.006 -1.837 -20.464 1.00 94.75 813 GLU A N 1
ATOM 6343 C CA . GLU A 1 813 ? -0.752 -1.230 -21.764 1.00 94.75 813 GLU A CA 1
ATOM 6344 C C . GLU A 1 813 ? 0.581 -0.509 -21.763 1.00 94.75 813 GLU A C 1
ATOM 6346 O O . GLU A 1 813 ? 1.049 -0.048 -20.726 1.00 94.75 813 GLU A O 1
ATOM 6351 N N . CYS A 1 814 ? 1.201 -0.445 -22.935 1.00 94.81 814 CYS A N 1
ATOM 6352 C CA . CYS A 1 814 ? 2.500 0.171 -23.127 1.00 94.81 814 CYS A CA 1
ATOM 6353 C C . CYS A 1 814 ? 2.469 1.107 -24.329 1.00 94.81 814 CYS A C 1
ATOM 6355 O O . CYS A 1 814 ? 1.825 0.825 -25.342 1.00 94.81 814 CYS A O 1
ATOM 6357 N N . MET A 1 815 ? 3.216 2.199 -24.254 1.00 94.44 815 MET A N 1
ATOM 6358 C CA . MET A 1 815 ? 3.434 3.097 -25.379 1.00 94.44 815 MET A CA 1
ATOM 6359 C C . MET A 1 815 ? 4.864 3.612 -25.385 1.00 94.44 815 MET A C 1
ATOM 6361 O O . MET A 1 815 ? 5.500 3.723 -24.341 1.00 94.44 815 MET A O 1
ATOM 6365 N N . ASN A 1 816 ? 5.350 3.999 -26.558 1.00 93.81 816 ASN A N 1
ATOM 6366 C CA . ASN A 1 816 ? 6.535 4.842 -26.638 1.00 93.81 816 ASN A CA 1
ATOM 6367 C C . ASN A 1 816 ? 6.090 6.318 -26.523 1.00 93.81 816 ASN A C 1
ATOM 6369 O O . ASN A 1 816 ? 5.349 6.775 -27.403 1.00 93.81 816 ASN A O 1
ATOM 6373 N N . PRO A 1 817 ? 6.519 7.074 -25.489 1.00 91.81 817 PRO A N 1
ATOM 6374 C CA . PRO A 1 817 ? 6.074 8.456 -25.265 1.00 91.81 817 PRO A CA 1
ATOM 6375 C C . PRO A 1 817 ? 6.355 9.415 -26.430 1.00 91.81 817 PRO A C 1
ATOM 6377 O O . PRO A 1 817 ? 5.654 10.409 -26.587 1.00 91.81 817 PRO A O 1
ATOM 6380 N N . GLN A 1 818 ? 7.360 9.116 -27.260 1.00 86.69 818 GLN A N 1
ATOM 6381 C CA . GLN A 1 818 ? 7.759 9.952 -28.395 1.00 86.69 818 GLN A CA 1
ATOM 6382 C C . GLN A 1 818 ? 7.028 9.580 -29.693 1.00 86.69 818 GLN A C 1
ATOM 6384 O O . GLN A 1 818 ? 6.815 10.436 -30.548 1.00 86.69 818 GLN A O 1
ATOM 6389 N N . GLN A 1 819 ? 6.643 8.309 -29.859 1.00 86.44 819 GLN A N 1
ATOM 6390 C CA . GLN A 1 819 ? 5.976 7.819 -31.076 1.00 86.44 819 GLN A CA 1
ATOM 6391 C C . GLN A 1 819 ? 4.444 7.825 -30.970 1.00 86.44 819 GLN A C 1
ATOM 6393 O O . GLN A 1 819 ? 3.761 7.821 -31.991 1.00 86.44 819 GLN A O 1
ATOM 6398 N N . GLY A 1 820 ? 3.892 7.805 -29.752 1.00 80.81 820 GLY A N 1
ATOM 6399 C CA . GLY A 1 820 ? 2.450 7.901 -29.497 1.00 80.81 820 GLY A CA 1
ATOM 6400 C C . GLY A 1 820 ? 1.635 6.631 -29.776 1.00 80.81 820 GLY A C 1
ATOM 6401 O O . GLY A 1 820 ? 0.433 6.623 -29.527 1.00 80.81 820 GLY A O 1
ATOM 6402 N N . SER A 1 821 ? 2.249 5.545 -30.261 1.00 82.56 821 SER A N 1
ATOM 6403 C CA . SER A 1 821 ? 1.547 4.276 -30.502 1.00 82.56 821 SER A CA 1
ATOM 6404 C C . SER A 1 821 ? 1.356 3.490 -29.202 1.00 82.56 821 SER A C 1
ATOM 6406 O O . SER A 1 821 ? 2.335 3.101 -28.562 1.00 82.56 821 SER A O 1
ATOM 6408 N N . ARG A 1 822 ? 0.095 3.222 -28.841 1.00 89.38 822 ARG A N 1
ATOM 6409 C CA . ARG A 1 822 ? -0.319 2.430 -27.670 1.00 89.38 822 ARG A CA 1
ATOM 6410 C C . ARG A 1 822 ? -0.543 0.969 -28.057 1.00 89.38 822 ARG A C 1
ATOM 6412 O O . ARG A 1 822 ? -1.155 0.685 -29.082 1.00 89.38 822 ARG A O 1
ATOM 6419 N N . THR A 1 823 ? -0.054 0.052 -27.230 1.00 90.94 823 THR A N 1
ATOM 6420 C CA . THR A 1 823 ? -0.174 -1.397 -27.418 1.00 90.94 823 THR A CA 1
ATOM 6421 C C . THR A 1 823 ? -0.697 -2.040 -26.141 1.00 90.94 823 THR A C 1
ATOM 6423 O O . THR A 1 823 ? -0.096 -1.882 -25.079 1.00 90.94 823 THR A O 1
ATOM 6426 N N . GLN A 1 824 ? -1.782 -2.808 -26.249 1.00 91.56 824 GLN A N 1
ATOM 6427 C CA . GLN A 1 824 ? -2.266 -3.637 -25.149 1.00 91.56 824 GLN A CA 1
ATOM 6428 C C . GLN A 1 824 ? -1.344 -4.842 -24.957 1.00 91.56 824 GLN A C 1
ATOM 6430 O O . GLN A 1 824 ? -1.118 -5.623 -25.888 1.00 91.56 824 GLN A O 1
ATOM 6435 N N . LEU A 1 825 ? -0.806 -4.976 -23.746 1.00 91.06 825 LEU A N 1
ATOM 6436 C CA . LEU A 1 825 ? 0.092 -6.060 -23.371 1.00 91.06 825 LEU A CA 1
ATOM 6437 C C . LEU A 1 825 ? -0.675 -7.224 -22.737 1.00 91.06 825 LEU A C 1
ATOM 6439 O O . LEU A 1 825 ? -0.464 -8.362 -23.141 1.00 91.06 825 LEU A O 1
ATOM 6443 N N . MET A 1 826 ? -1.561 -6.936 -21.779 1.00 91.25 826 MET A N 1
ATOM 6444 C CA . MET A 1 826 ? -2.325 -7.926 -21.007 1.00 91.25 826 MET A CA 1
ATOM 6445 C C . MET A 1 826 ? -3.745 -7.439 -20.707 1.00 91.25 826 MET A C 1
ATOM 6447 O O . MET A 1 826 ? -4.001 -6.236 -20.683 1.00 91.25 826 MET A O 1
ATOM 6451 N N . GLU A 1 827 ? -4.642 -8.382 -20.423 1.00 91.00 827 GLU A N 1
ATOM 6452 C CA . GLU A 1 827 ? -6.020 -8.153 -19.973 1.00 91.00 827 GLU A CA 1
ATOM 6453 C C . GLU A 1 827 ? -6.386 -9.168 -18.877 1.00 91.00 827 GLU A C 1
ATOM 6455 O O . GLU A 1 827 ? -5.790 -10.244 -18.804 1.00 91.00 827 GLU A O 1
ATOM 6460 N N . GLY A 1 828 ? -7.351 -8.831 -18.018 1.00 84.62 828 GLY A N 1
ATOM 6461 C CA . GLY A 1 828 ? -7.825 -9.700 -16.934 1.00 84.62 828 GLY A CA 1
ATOM 6462 C C . GLY A 1 828 ? -7.070 -9.536 -15.609 1.00 84.62 828 GLY A C 1
ATOM 6463 O O . GLY A 1 828 ? -7.271 -10.331 -14.683 1.00 84.62 828 GLY A O 1
ATOM 6464 N N . ILE A 1 829 ? -6.230 -8.501 -15.488 1.00 89.25 829 ILE A N 1
ATOM 6465 C CA . ILE A 1 829 ? -5.601 -8.140 -14.209 1.00 89.25 829 ILE A CA 1
ATOM 6466 C C . ILE A 1 829 ? -6.678 -7.670 -13.223 1.00 89.25 829 ILE A C 1
ATOM 6468 O O . ILE A 1 829 ? -7.666 -7.059 -13.623 1.00 89.25 829 ILE A O 1
ATOM 6472 N N . GLN A 1 830 ? -6.519 -7.957 -11.932 1.00 86.56 830 GLN A N 1
ATOM 6473 C CA . GLN A 1 830 ? -7.597 -7.739 -10.965 1.00 86.56 830 GLN A CA 1
ATOM 6474 C C . GLN A 1 830 ? -7.562 -6.317 -10.408 1.00 86.56 830 GLN A C 1
ATOM 6476 O O . GLN A 1 830 ? -8.378 -5.485 -10.798 1.00 86.56 830 GLN A O 1
ATOM 6481 N N . TYR A 1 831 ? -6.621 -6.030 -9.509 1.00 90.69 831 TYR A N 1
ATOM 6482 C CA . TYR A 1 831 ? -6.512 -4.718 -8.874 1.00 90.69 831 TYR A CA 1
ATOM 6483 C C . TYR A 1 831 ? -5.037 -4.350 -8.660 1.00 90.69 831 TYR A C 1
ATOM 6485 O O . TYR A 1 831 ? -4.537 -4.432 -7.531 1.00 90.69 831 TYR A O 1
ATOM 6493 N N . PRO A 1 832 ? -4.315 -3.964 -9.731 1.00 93.38 832 PRO A N 1
ATOM 6494 C CA . PRO A 1 832 ? -2.930 -3.526 -9.628 1.00 93.38 832 PRO A CA 1
ATOM 6495 C C . PRO A 1 832 ? -2.811 -2.232 -8.805 1.00 93.38 832 PRO A C 1
ATOM 6497 O O . PRO A 1 832 ? -3.665 -1.344 -8.902 1.00 93.38 832 PRO A O 1
ATOM 6500 N N . PHE A 1 833 ? -1.735 -2.093 -8.028 1.00 91.50 833 PHE A N 1
ATOM 6501 C CA . PHE A 1 833 ? -1.421 -0.868 -7.285 1.00 91.50 833 PHE A CA 1
ATOM 6502 C C . PHE A 1 833 ? -0.127 -0.205 -7.764 1.00 91.50 833 PHE A C 1
ATOM 6504 O O . PHE A 1 833 ? -0.170 0.906 -8.280 1.00 91.50 833 PHE A O 1
ATOM 6511 N N . GLY A 1 834 ? 1.017 -0.869 -7.600 1.00 94.31 834 GLY A N 1
ATOM 6512 C CA . GLY A 1 834 ? 2.320 -0.409 -8.079 1.00 94.31 834 GLY A CA 1
ATOM 6513 C C . GLY A 1 834 ? 2.841 -1.322 -9.183 1.00 94.31 834 GLY A C 1
ATOM 6514 O O . GLY A 1 834 ? 2.457 -2.489 -9.245 1.00 94.31 834 GLY A O 1
ATOM 6515 N N . MET A 1 835 ? 3.731 -0.811 -10.036 1.00 95.94 835 MET A N 1
ATOM 6516 C CA . MET A 1 835 ? 4.380 -1.607 -11.078 1.00 95.94 835 MET A CA 1
ATOM 6517 C C . MET A 1 835 ? 5.849 -1.210 -11.252 1.00 95.94 835 MET A C 1
ATOM 6519 O O . MET A 1 835 ? 6.204 -0.042 -11.130 1.00 95.94 835 MET A O 1
ATOM 6523 N N . THR A 1 836 ? 6.707 -2.180 -11.548 1.00 95.69 836 THR A N 1
ATOM 6524 C CA . THR A 1 836 ? 8.118 -1.974 -11.890 1.00 95.69 836 THR A CA 1
ATOM 6525 C C . THR A 1 836 ? 8.545 -2.958 -12.982 1.00 95.69 836 THR A C 1
ATOM 6527 O O . THR A 1 836 ? 7.805 -3.883 -13.322 1.00 95.69 836 THR A O 1
ATOM 6530 N N . THR A 1 837 ? 9.723 -2.752 -13.559 1.00 92.69 837 THR A N 1
ATOM 6531 C CA . THR A 1 837 ? 10.248 -3.559 -14.660 1.00 92.69 837 THR A CA 1
ATOM 6532 C C . THR A 1 837 ? 11.698 -3.937 -14.402 1.00 92.69 837 THR A C 1
ATOM 6534 O O . THR A 1 837 ? 12.473 -3.118 -13.914 1.00 92.69 837 THR A O 1
ATOM 6537 N N . ASP A 1 838 ? 12.069 -5.152 -14.797 1.00 89.81 838 ASP A N 1
ATOM 6538 C CA . ASP A 1 838 ? 13.463 -5.598 -14.866 1.00 89.81 838 ASP A CA 1
ATOM 6539 C C . ASP A 1 838 ? 13.626 -6.553 -16.057 1.00 89.81 838 ASP A C 1
ATOM 6541 O O . ASP A 1 838 ? 12.980 -7.603 -16.133 1.00 89.81 838 ASP A O 1
ATOM 6545 N N . GLY A 1 839 ? 14.439 -6.141 -17.033 1.00 84.94 839 GLY A N 1
ATOM 6546 C CA . GLY A 1 839 ? 14.649 -6.871 -18.282 1.00 84.94 839 GLY A CA 1
ATOM 6547 C C . GLY A 1 839 ? 13.348 -7.207 -19.017 1.00 84.94 839 GLY A C 1
ATOM 6548 O O . GLY A 1 839 ? 12.620 -6.323 -19.472 1.00 84.94 839 GLY A O 1
ATOM 6549 N N . ARG A 1 840 ? 13.059 -8.505 -19.167 1.00 86.31 840 ARG A N 1
ATOM 6550 C CA . ARG A 1 840 ? 11.861 -8.988 -19.880 1.00 86.31 840 ARG A CA 1
ATOM 6551 C C . ARG A 1 840 ? 10.577 -8.972 -19.043 1.00 86.31 840 ARG A C 1
ATOM 6553 O O . ARG A 1 840 ? 9.487 -9.052 -19.610 1.00 86.31 840 ARG A O 1
ATOM 6560 N N . ASN A 1 841 ? 10.688 -8.873 -17.722 1.00 92.12 841 ASN A N 1
ATOM 6561 C CA . ASN A 1 841 ? 9.561 -9.064 -16.818 1.00 92.12 841 ASN A CA 1
ATOM 6562 C C . ASN A 1 841 ? 9.020 -7.725 -16.301 1.00 92.12 841 ASN A C 1
ATOM 6564 O O . ASN A 1 841 ? 9.763 -6.789 -15.994 1.00 92.12 841 ASN A O 1
ATOM 6568 N N . LEU A 1 842 ? 7.695 -7.651 -16.212 1.00 93.75 842 LEU A N 1
ATOM 6569 C CA . LEU A 1 842 ? 6.955 -6.629 -15.485 1.00 93.75 842 LEU A CA 1
ATOM 6570 C C . LEU A 1 842 ? 6.464 -7.232 -14.173 1.00 93.75 842 LEU A C 1
ATOM 6572 O O . LEU A 1 842 ? 5.924 -8.336 -14.163 1.00 93.75 842 LEU A O 1
ATOM 6576 N N . TYR A 1 843 ? 6.611 -6.485 -13.087 1.00 95.94 843 TYR A N 1
ATOM 6577 C CA . TYR A 1 843 ? 6.182 -6.891 -11.753 1.00 95.94 843 TYR A CA 1
ATOM 6578 C C . TYR A 1 843 ? 5.157 -5.890 -11.255 1.00 95.94 843 TYR A C 1
ATOM 6580 O O . TYR A 1 843 ? 5.433 -4.689 -11.255 1.00 95.94 843 TYR A O 1
ATOM 6588 N N . TYR A 1 844 ? 4.001 -6.354 -10.795 1.00 96.25 844 TYR A N 1
ATOM 6589 C CA . TYR A 1 844 ? 3.011 -5.478 -10.173 1.00 96.25 844 TYR A CA 1
ATOM 6590 C C . TYR A 1 844 ? 2.444 -6.074 -8.891 1.00 96.25 844 TYR A C 1
ATOM 6592 O O . TYR A 1 844 ? 2.382 -7.289 -8.714 1.00 96.25 844 TYR A O 1
ATOM 6600 N N . THR A 1 845 ? 2.033 -5.201 -7.978 1.00 95.56 845 THR A N 1
ATOM 6601 C CA . THR A 1 845 ? 1.334 -5.584 -6.747 1.00 95.56 845 THR A CA 1
ATOM 6602 C C . THR A 1 845 ? -0.166 -5.621 -6.992 1.00 95.56 845 THR A C 1
ATOM 6604 O O . THR A 1 845 ? -0.708 -4.684 -7.574 1.00 95.56 845 THR A O 1
ATOM 6607 N N . ASP A 1 846 ? -0.849 -6.674 -6.539 1.00 91.25 846 ASP A N 1
ATOM 6608 C CA . ASP A 1 846 ? -2.298 -6.841 -6.705 1.00 91.25 846 ASP A CA 1
ATOM 6609 C C . ASP A 1 846 ? -3.012 -6.952 -5.347 1.00 91.25 846 ASP A C 1
ATOM 6611 O O . ASP A 1 846 ? -2.688 -7.810 -4.518 1.00 91.25 846 ASP A O 1
ATOM 6615 N N . TRP A 1 847 ? -3.995 -6.079 -5.103 1.00 84.69 847 TRP A N 1
ATOM 6616 C CA . TRP A 1 847 ? -4.746 -6.049 -3.840 1.00 84.69 847 TRP A CA 1
ATOM 6617 C C . TRP A 1 847 ? -5.739 -7.195 -3.679 1.00 84.69 847 TRP A C 1
ATOM 6619 O O . TRP A 1 847 ? -5.980 -7.618 -2.549 1.00 84.69 847 TRP A O 1
ATOM 6629 N N . THR A 1 848 ? -6.328 -7.672 -4.773 1.00 83.75 848 THR A N 1
ATOM 6630 C CA . THR A 1 848 ? -7.323 -8.751 -4.743 1.00 83.75 848 THR A CA 1
ATOM 6631 C C . THR A 1 848 ? -6.637 -10.083 -4.479 1.00 83.75 848 THR A C 1
ATOM 6633 O O . THR A 1 848 ? -7.119 -10.878 -3.674 1.00 83.75 848 THR A O 1
ATOM 6636 N N . ARG A 1 849 ? -5.485 -10.311 -5.119 1.00 80.94 849 ARG A N 1
ATOM 6637 C CA . ARG A 1 849 ? -4.684 -11.527 -4.917 1.00 80.94 849 ARG A CA 1
ATOM 6638 C C . ARG A 1 849 ? -3.837 -11.473 -3.649 1.00 80.94 849 ARG A C 1
ATOM 6640 O O . ARG A 1 849 ? -3.492 -12.516 -3.104 1.00 80.94 849 ARG A O 1
ATOM 6647 N N . GLY A 1 850 ? -3.492 -10.273 -3.177 1.00 84.56 850 GLY A N 1
ATOM 6648 C CA . GLY A 1 850 ? -2.526 -10.111 -2.094 1.00 84.56 850 GLY A CA 1
ATOM 6649 C C . GLY A 1 850 ? -1.146 -10.642 -2.492 1.00 84.56 850 GLY A C 1
ATOM 6650 O O . GLY A 1 850 ? -0.481 -11.273 -1.672 1.00 84.56 850 GLY A O 1
ATOM 6651 N N . ALA A 1 851 ? -0.740 -10.413 -3.747 1.00 89.00 851 ALA A N 1
ATOM 6652 C CA . ALA A 1 851 ? 0.466 -10.982 -4.348 1.00 89.00 851 ALA A CA 1
ATOM 6653 C C . ALA A 1 851 ? 1.271 -9.956 -5.167 1.00 89.00 851 ALA A C 1
ATOM 6655 O O . ALA A 1 851 ? 0.729 -8.950 -5.634 1.00 89.00 851 ALA A O 1
ATOM 6656 N N . VAL A 1 852 ? 2.558 -10.245 -5.369 1.00 94.25 852 VAL A N 1
ATOM 6657 C CA . VAL A 1 852 ? 3.377 -9.670 -6.446 1.00 94.25 852 VAL A CA 1
ATOM 6658 C C . VAL A 1 852 ? 3.264 -10.604 -7.649 1.00 94.25 852 VAL A C 1
ATOM 6660 O O . VAL A 1 852 ? 3.600 -11.782 -7.539 1.00 94.25 852 VAL A O 1
ATOM 6663 N N . VAL A 1 853 ? 2.778 -10.100 -8.778 1.00 94.69 853 VAL A N 1
ATOM 6664 C CA . VAL A 1 853 ? 2.551 -10.878 -10.003 1.00 94.69 853 VAL A CA 1
ATOM 6665 C C . VAL A 1 853 ? 3.612 -10.526 -11.042 1.00 94.69 853 VAL A C 1
ATOM 6667 O O . VAL A 1 853 ? 3.959 -9.353 -11.198 1.00 94.69 853 VAL A O 1
ATOM 6670 N N . VAL A 1 854 ? 4.113 -11.542 -11.747 1.00 94.94 854 VAL A N 1
ATOM 6671 C CA . VAL A 1 854 ? 5.132 -11.421 -12.796 1.00 94.94 854 VAL A CA 1
ATOM 6672 C C . VAL A 1 854 ? 4.504 -11.667 -14.159 1.00 94.94 854 VAL A C 1
ATOM 6674 O O . VAL A 1 854 ? 3.887 -12.705 -14.402 1.00 94.94 854 VAL A O 1
ATOM 6677 N N . VAL A 1 855 ? 4.712 -10.725 -15.072 1.00 91.94 855 VAL A N 1
ATOM 6678 C CA . VAL A 1 855 ? 4.278 -10.808 -16.466 1.00 91.94 855 VAL A CA 1
ATOM 6679 C C . VAL A 1 855 ? 5.495 -10.765 -17.370 1.00 91.94 855 VAL A C 1
ATOM 6681 O O . VAL A 1 855 ? 6.266 -9.806 -17.344 1.00 91.94 855 VAL A O 1
ATOM 6684 N N . ASP A 1 856 ? 5.624 -11.766 -18.233 1.00 89.81 856 ASP A N 1
ATOM 6685 C CA . ASP A 1 856 ? 6.605 -11.734 -19.311 1.00 89.81 856 ASP A CA 1
ATOM 6686 C C . ASP A 1 856 ? 6.035 -10.945 -20.493 1.00 89.81 856 ASP A C 1
ATOM 6688 O O . ASP A 1 856 ? 5.021 -11.310 -21.100 1.00 89.81 856 ASP A O 1
ATOM 6692 N N . ARG A 1 857 ? 6.705 -9.843 -20.841 1.00 84.06 857 ARG A N 1
ATOM 6693 C CA . ARG A 1 857 ? 6.241 -8.920 -21.887 1.00 84.06 857 ARG A CA 1
ATOM 6694 C C . ARG A 1 857 ? 6.234 -9.530 -23.286 1.00 84.06 857 ARG A C 1
ATOM 6696 O O . ARG A 1 857 ? 5.484 -9.072 -24.144 1.00 84.06 857 ARG A O 1
ATOM 6703 N N . TYR A 1 858 ? 7.067 -10.538 -23.540 1.00 84.94 858 TYR A N 1
ATOM 6704 C CA . TYR A 1 858 ? 7.168 -11.134 -24.871 1.00 84.94 858 TYR A CA 1
ATOM 6705 C C . TYR A 1 858 ? 6.083 -12.179 -25.092 1.00 84.94 858 TYR A C 1
ATOM 6707 O O . TYR A 1 858 ? 5.419 -12.171 -26.128 1.00 84.94 858 TYR A O 1
ATOM 6715 N N . SER A 1 859 ? 5.873 -13.049 -24.101 1.00 84.75 859 SER A N 1
ATOM 6716 C CA . SER A 1 859 ? 4.817 -14.061 -24.159 1.00 84.75 859 SER A CA 1
ATOM 6717 C C . SER A 1 859 ? 3.428 -13.498 -23.854 1.00 84.75 859 SER A C 1
ATOM 6719 O O . SER A 1 859 ? 2.441 -14.145 -24.208 1.00 84.75 859 SER A O 1
ATOM 6721 N N . ARG A 1 860 ? 3.345 -12.293 -23.264 1.00 87.56 860 ARG A N 1
ATOM 6722 C CA . ARG A 1 860 ? 2.092 -11.629 -22.867 1.00 87.56 860 ARG A CA 1
ATOM 6723 C C . ARG A 1 860 ? 1.252 -12.537 -21.979 1.00 87.56 860 ARG A C 1
ATOM 6725 O O . ARG A 1 860 ? 0.086 -12.808 -22.267 1.00 87.56 860 ARG A O 1
ATOM 6732 N N . ARG A 1 861 ? 1.889 -13.086 -20.946 1.00 85.31 861 ARG A N 1
ATOM 6733 C CA . ARG A 1 861 ? 1.252 -13.959 -19.960 1.00 85.31 861 ARG A CA 1
ATOM 6734 C C . ARG A 1 861 ? 1.819 -13.692 -18.578 1.00 85.31 861 ARG A C 1
ATOM 6736 O O . ARG A 1 861 ? 2.986 -13.330 -18.432 1.00 85.31 861 ARG A O 1
ATOM 6743 N N . GLU A 1 862 ? 0.976 -13.902 -17.575 1.00 90.50 862 GLU A N 1
ATOM 6744 C CA . GLU A 1 862 ? 1.440 -14.084 -16.204 1.00 90.50 862 GLU A CA 1
ATOM 6745 C C . GLU A 1 862 ? 2.261 -15.377 -16.161 1.00 90.50 862 GLU A C 1
ATOM 6747 O O . GLU A 1 862 ? 1.790 -16.429 -16.601 1.00 90.50 862 GLU A O 1
ATOM 6752 N N . VAL A 1 863 ? 3.506 -15.278 -15.704 1.00 90.06 863 VAL A N 1
ATOM 6753 C CA . VAL A 1 863 ? 4.452 -16.404 -15.662 1.00 90.06 863 VAL A CA 1
ATOM 6754 C C . VAL A 1 863 ? 4.740 -16.858 -14.242 1.00 90.06 863 VAL A C 1
ATOM 6756 O O . VAL A 1 863 ? 5.111 -18.012 -14.046 1.00 90.06 863 VAL A O 1
ATOM 6759 N N . ASP A 1 864 ? 4.557 -15.974 -13.260 1.00 91.25 864 ASP A N 1
ATOM 6760 C CA . ASP A 1 864 ? 4.839 -16.284 -11.868 1.00 91.25 864 ASP A CA 1
ATOM 6761 C C . ASP A 1 864 ? 4.069 -15.383 -10.885 1.00 91.25 864 ASP A C 1
ATOM 6763 O O . ASP A 1 864 ? 3.615 -14.292 -11.238 1.00 91.25 864 ASP A O 1
ATOM 6767 N N . GLU A 1 865 ? 3.941 -15.823 -9.632 1.00 92.44 865 GLU A N 1
ATOM 6768 C CA . GLU A 1 865 ? 3.379 -15.023 -8.537 1.00 92.44 865 GLU A CA 1
ATOM 6769 C C . GLU A 1 865 ? 4.037 -15.314 -7.180 1.00 92.44 865 GLU A C 1
ATOM 6771 O O . GLU A 1 865 ? 4.398 -16.451 -6.861 1.00 92.44 865 GLU A O 1
ATOM 6776 N N . PHE A 1 866 ? 4.158 -14.285 -6.344 1.00 90.19 866 PHE A N 1
ATOM 6777 C CA . PHE A 1 866 ? 4.647 -14.387 -4.972 1.00 90.19 866 PHE A CA 1
ATOM 6778 C C . PHE A 1 866 ? 3.613 -13.859 -3.976 1.00 90.19 866 PHE A C 1
ATOM 6780 O O . PHE A 1 866 ? 3.194 -12.703 -4.049 1.00 90.19 866 PHE A O 1
ATOM 6787 N N . GLN A 1 867 ? 3.246 -14.698 -3.006 1.00 88.31 867 GLN A N 1
ATOM 6788 C CA . GLN A 1 867 ? 2.328 -14.355 -1.922 1.00 88.31 867 GLN A CA 1
ATOM 6789 C C . GLN A 1 867 ? 3.092 -14.252 -0.589 1.00 88.31 867 GLN A C 1
ATOM 6791 O O . GLN A 1 867 ? 3.687 -15.241 -0.155 1.00 88.31 867 GLN A O 1
ATOM 6796 N N . PRO A 1 868 ? 3.069 -13.094 0.094 1.00 74.31 868 PRO A N 1
ATOM 6797 C CA . PRO A 1 868 ? 3.698 -12.932 1.403 1.00 74.31 868 PRO A CA 1
ATOM 6798 C C . PRO A 1 868 ? 3.028 -13.795 2.478 1.00 74.31 868 PRO A C 1
ATOM 6800 O O . PRO A 1 868 ? 1.807 -13.960 2.485 1.00 74.31 868 PRO A O 1
ATOM 6803 N N . GLN A 1 869 ? 3.808 -14.273 3.454 1.00 54.97 869 GLN A N 1
ATOM 6804 C CA . GLN A 1 869 ? 3.299 -15.172 4.502 1.00 54.97 869 GLN A CA 1
ATOM 6805 C C . GLN A 1 869 ? 2.233 -14.540 5.414 1.00 54.97 869 GLN A C 1
ATOM 6807 O O . GLN A 1 869 ? 1.309 -15.222 5.849 1.00 54.97 869 GLN A O 1
ATOM 6812 N N . LYS A 1 870 ? 2.320 -13.229 5.684 1.00 54.28 870 LYS A N 1
ATOM 6813 C CA . LYS A 1 870 ? 1.257 -12.461 6.354 1.00 54.28 870 LYS A CA 1
ATOM 6814 C C . LYS A 1 870 ? 0.521 -11.614 5.321 1.00 54.28 870 LYS A C 1
ATOM 6816 O O . LYS A 1 870 ? 1.079 -10.647 4.798 1.00 54.28 870 LYS A O 1
ATOM 6821 N N . ARG A 1 871 ? -0.735 -11.968 5.038 1.00 61.00 871 ARG A N 1
ATOM 6822 C CA . ARG A 1 871 ? -1.562 -11.292 4.030 1.00 61.00 871 ARG A CA 1
ATOM 6823 C C . ARG A 1 871 ? -2.011 -9.915 4.518 1.00 61.00 871 ARG A C 1
ATOM 6825 O O . ARG A 1 871 ? -2.949 -9.786 5.298 1.00 61.00 871 ARG A O 1
ATOM 6832 N N . THR A 1 872 ? -1.341 -8.881 4.021 1.00 69.81 872 THR A N 1
ATOM 6833 C CA . THR A 1 872 ? -1.790 -7.483 4.084 1.00 69.81 872 THR A CA 1
ATOM 6834 C C . THR A 1 872 ? -1.812 -6.902 2.669 1.00 69.81 872 THR A C 1
ATOM 6836 O O . THR A 1 872 ? -1.293 -7.519 1.737 1.00 69.81 872 THR A O 1
ATOM 6839 N N . ARG A 1 873 ? -2.430 -5.729 2.477 1.00 80.19 873 ARG A N 1
ATOM 6840 C CA . ARG A 1 873 ? -2.406 -5.060 1.167 1.00 80.19 873 ARG A CA 1
ATOM 6841 C C . ARG A 1 873 ? -0.977 -4.658 0.806 1.00 80.19 873 ARG A C 1
ATOM 6843 O O . ARG A 1 873 ? -0.276 -4.071 1.628 1.00 80.19 873 ARG A O 1
ATOM 6850 N N . LEU A 1 874 ? -0.587 -4.969 -0.426 1.00 87.56 874 LEU A N 1
ATOM 6851 C CA . LEU A 1 874 ? 0.689 -4.576 -1.016 1.00 87.56 874 LEU A CA 1
ATOM 6852 C C . LEU A 1 874 ? 0.531 -3.235 -1.731 1.00 87.56 874 LEU A C 1
ATOM 6854 O O . LEU A 1 874 ? -0.423 -3.066 -2.487 1.00 87.56 874 LEU A O 1
ATOM 6858 N N . TYR A 1 875 ? 1.442 -2.294 -1.508 1.00 93.19 875 TYR A N 1
ATOM 6859 C CA . TYR A 1 875 ? 1.363 -0.959 -2.102 1.00 93.19 875 TYR A CA 1
ATOM 6860 C C . TYR A 1 875 ? 2.454 -0.765 -3.161 1.00 93.19 875 TYR A C 1
ATOM 6862 O O . TYR A 1 875 ? 2.483 -1.503 -4.150 1.00 93.19 875 TYR A O 1
ATOM 6870 N N . GLY A 1 876 ? 3.301 0.253 -3.013 1.00 92.62 876 GLY A N 1
ATOM 6871 C CA . GLY A 1 876 ? 4.370 0.568 -3.946 1.00 92.62 876 GLY A CA 1
ATOM 6872 C C . GLY A 1 876 ? 5.358 -0.584 -4.114 1.00 92.62 876 GLY A C 1
ATOM 6873 O O . GLY A 1 876 ? 5.626 -1.349 -3.188 1.00 92.62 876 GLY A O 1
ATOM 6874 N N . ILE A 1 877 ? 5.910 -0.676 -5.319 1.00 97.44 877 ILE A N 1
ATOM 6875 C CA . ILE A 1 877 ? 6.911 -1.661 -5.723 1.00 97.44 877 ILE A CA 1
ATOM 6876 C C . ILE A 1 877 ? 7.984 -0.952 -6.549 1.00 97.44 877 ILE A C 1
ATOM 6878 O O . ILE A 1 877 ? 7.672 -0.066 -7.345 1.00 97.44 877 ILE A O 1
ATOM 6882 N N . THR A 1 878 ? 9.246 -1.312 -6.352 1.00 96.06 878 THR A N 1
ATOM 6883 C CA . THR A 1 878 ? 10.376 -0.755 -7.101 1.00 96.06 878 THR A CA 1
ATOM 6884 C C . THR A 1 878 ? 11.484 -1.792 -7.238 1.00 96.06 878 THR A C 1
ATOM 6886 O O . THR A 1 878 ? 11.634 -2.663 -6.380 1.00 96.06 878 THR A O 1
ATOM 6889 N N . THR A 1 879 ? 12.269 -1.708 -8.309 1.00 94.06 879 THR A N 1
ATOM 6890 C CA . THR A 1 879 ? 13.414 -2.600 -8.512 1.00 94.06 879 THR A CA 1
ATOM 6891 C C . THR A 1 879 ? 14.674 -1.955 -7.946 1.00 94.06 879 THR A C 1
ATOM 6893 O O . THR A 1 879 ? 15.077 -0.861 -8.342 1.00 94.06 879 THR A O 1
ATOM 6896 N N . ALA A 1 880 ? 15.320 -2.642 -7.011 1.00 92.19 880 ALA A N 1
ATOM 6897 C CA . ALA A 1 880 ? 16.620 -2.275 -6.480 1.00 92.19 880 ALA A CA 1
ATOM 6898 C C . ALA A 1 880 ? 17.724 -2.942 -7.303 1.00 92.19 880 ALA A C 1
ATOM 6900 O O . ALA A 1 880 ? 18.169 -4.044 -6.986 1.00 92.19 880 ALA A O 1
ATOM 6901 N N . HIS A 1 881 ? 18.165 -2.278 -8.372 1.00 84.69 881 HIS A N 1
ATOM 6902 C CA . HIS A 1 881 ? 19.207 -2.815 -9.245 1.00 84.69 881 HIS A CA 1
ATOM 6903 C C . HIS A 1 881 ? 20.578 -2.877 -8.545 1.00 84.69 881 HIS A C 1
ATOM 6905 O O . HIS A 1 881 ? 20.980 -1.965 -7.802 1.00 84.69 881 HIS A O 1
ATOM 6911 N N . ALA A 1 882 ? 21.334 -3.940 -8.838 1.00 80.25 882 ALA A N 1
ATOM 6912 C CA . ALA A 1 882 ? 22.718 -4.086 -8.382 1.00 80.25 882 ALA A CA 1
ATOM 6913 C C . ALA A 1 882 ? 23.613 -2.938 -8.894 1.00 80.25 882 ALA A C 1
ATOM 6915 O O . ALA A 1 882 ? 24.395 -2.367 -8.128 1.00 80.25 882 ALA A O 1
ATOM 6916 N N . HIS A 1 883 ? 23.422 -2.538 -10.154 1.00 79.31 883 HIS A N 1
ATOM 6917 C CA . HIS A 1 883 ? 24.156 -1.467 -10.833 1.00 79.31 883 HIS A CA 1
ATOM 6918 C C . HIS A 1 883 ? 23.191 -0.379 -11.317 1.00 79.31 883 HIS A C 1
ATOM 6920 O O . HIS A 1 883 ? 22.042 -0.672 -11.643 1.00 79.31 883 HIS A O 1
ATOM 6926 N N . CYS A 1 884 ? 23.639 0.879 -11.345 1.00 78.69 884 CYS A N 1
ATOM 6927 C CA . CYS A 1 884 ? 22.822 1.971 -11.867 1.00 78.69 884 CYS A CA 1
ATOM 6928 C C . CYS A 1 884 ? 22.710 1.877 -13.398 1.00 78.69 884 CYS A C 1
ATOM 6930 O O . CYS A 1 884 ? 23.742 1.804 -14.071 1.00 78.69 884 CYS A O 1
ATOM 6932 N N . PRO A 1 885 ? 21.498 1.951 -13.970 1.00 64.62 885 PRO A N 1
ATOM 6933 C CA . PRO A 1 885 ? 21.314 2.044 -15.411 1.00 64.62 885 PRO A CA 1
ATOM 6934 C C . PRO A 1 885 ? 21.702 3.450 -15.897 1.00 64.62 885 PRO A C 1
ATOM 6936 O O . PRO A 1 885 ? 20.846 4.313 -16.047 1.00 64.62 885 PRO A O 1
ATOM 6939 N N . SER A 1 886 ? 23.006 3.698 -16.077 1.00 55.69 886 SER A N 1
ATOM 6940 C CA . SER A 1 886 ? 23.551 4.841 -16.841 1.00 55.69 886 SER A CA 1
ATOM 6941 C C . SER A 1 886 ? 25.083 4.920 -16.918 1.00 55.69 886 SER A C 1
ATOM 6943 O O . SER A 1 886 ? 25.588 5.728 -17.696 1.00 55.69 886 SER A O 1
ATOM 6945 N N . ASP A 1 887 ? 25.838 4.098 -16.183 1.00 38.75 887 ASP A N 1
ATOM 6946 C CA . ASP A 1 887 ? 27.311 4.159 -16.244 1.00 38.75 887 ASP A CA 1
ATOM 6947 C C . ASP A 1 887 ? 27.906 3.596 -17.551 1.00 38.75 887 ASP A C 1
ATOM 6949 O O . ASP A 1 887 ? 29.037 3.933 -17.910 1.00 38.75 887 ASP A O 1
ATOM 6953 N N . ASP A 1 888 ? 27.132 2.833 -18.330 1.00 38.28 888 ASP A N 1
ATOM 6954 C CA . ASP A 1 888 ? 27.596 2.268 -19.605 1.00 38.28 888 ASP A CA 1
ATOM 6955 C C . ASP A 1 888 ? 27.461 3.231 -20.803 1.00 38.28 888 ASP A C 1
ATOM 6957 O O . ASP A 1 888 ? 28.234 3.139 -21.760 1.00 38.28 888 ASP A O 1
ATOM 6961 N N . TRP A 1 889 ? 26.566 4.230 -20.762 1.00 34.59 889 TRP A N 1
ATOM 6962 C CA . TRP A 1 889 ? 26.392 5.164 -21.892 1.00 34.59 889 TRP A CA 1
ATOM 6963 C C . TRP A 1 889 ? 27.415 6.304 -21.931 1.00 34.59 889 TRP A C 1
ATOM 6965 O O . TRP A 1 889 ? 27.706 6.815 -23.015 1.00 34.59 889 TRP A O 1
ATOM 6975 N N . ILE A 1 890 ? 28.029 6.668 -20.798 1.00 32.28 890 ILE A N 1
ATOM 6976 C CA . ILE A 1 890 ? 29.107 7.676 -20.783 1.00 32.28 890 ILE A CA 1
ATOM 6977 C C . ILE A 1 890 ? 30.419 7.090 -21.346 1.00 32.28 890 ILE A C 1
ATOM 6979 O O . ILE A 1 890 ? 31.244 7.834 -21.874 1.00 32.28 890 ILE A O 1
ATOM 6983 N N . ARG A 1 891 ? 30.597 5.758 -21.342 1.00 30.58 891 ARG A N 1
ATOM 6984 C CA . ARG A 1 891 ? 31.736 5.091 -22.010 1.00 30.58 891 ARG A CA 1
ATOM 6985 C C . ARG A 1 891 ? 31.461 4.666 -23.455 1.00 30.58 891 ARG A C 1
ATOM 6987 O O . ARG A 1 891 ? 32.415 4.504 -24.211 1.00 30.58 891 ARG A O 1
ATOM 6994 N N . ALA A 1 892 ? 30.200 4.542 -23.870 1.00 27.59 892 ALA A N 1
ATOM 6995 C CA . ALA A 1 892 ? 29.818 4.043 -25.195 1.00 27.59 892 ALA A CA 1
ATOM 6996 C C . ALA A 1 892 ? 29.355 5.134 -26.186 1.00 27.59 892 ALA A C 1
ATOM 6998 O O . ALA A 1 892 ? 28.473 4.903 -27.010 1.00 27.59 892 ALA A O 1
ATOM 6999 N N . SER A 1 893 ? 29.973 6.320 -26.156 1.00 23.34 893 SER A N 1
ATOM 7000 C CA . SER A 1 893 ? 29.882 7.301 -27.249 1.00 23.34 893 SER A CA 1
ATOM 7001 C C . SER A 1 893 ? 31.245 7.472 -27.931 1.00 23.34 893 SER A C 1
ATOM 7003 O O . SER A 1 893 ? 32.035 8.319 -27.506 1.00 23.34 893 SER A O 1
ATOM 7005 N N . PRO A 1 894 ? 31.556 6.758 -29.032 1.00 32.97 894 PRO A N 1
ATOM 7006 C CA . PRO A 1 894 ? 32.734 7.054 -29.837 1.00 32.97 894 PRO A CA 1
ATOM 7007 C C . PRO A 1 894 ? 32.432 8.261 -30.732 1.00 32.97 894 PRO A C 1
ATOM 7009 O O . PRO A 1 894 ? 32.304 8.128 -31.945 1.00 32.97 894 PRO A O 1
ATOM 7012 N N . LYS A 1 895 ? 32.227 9.440 -30.127 1.00 34.19 895 LYS A N 1
ATOM 7013 C CA . LYS A 1 895 ? 32.202 10.747 -30.814 1.00 34.19 895 LYS A CA 1
ATOM 7014 C C . LYS A 1 895 ? 32.198 11.947 -29.857 1.00 34.19 895 LYS A C 1
ATOM 7016 O O . LYS A 1 895 ? 31.598 12.968 -30.156 1.00 34.19 895 LYS A O 1
ATOM 7021 N N . LEU A 1 896 ? 32.910 11.868 -28.732 1.00 28.36 896 LEU A N 1
ATOM 7022 C CA . LEU A 1 896 ? 33.293 13.070 -27.973 1.00 28.36 896 LEU A CA 1
ATOM 7023 C C . LEU A 1 896 ? 34.662 12.933 -27.281 1.00 28.36 896 LEU A C 1
ATOM 7025 O O . LEU A 1 896 ? 34.885 13.438 -26.192 1.00 28.36 896 LEU A O 1
ATOM 7029 N N . HIS A 1 897 ? 35.609 12.279 -27.957 1.00 26.05 897 HIS A N 1
ATOM 7030 C CA . HIS A 1 897 ? 37.038 12.303 -27.622 1.00 26.05 897 HIS A CA 1
ATOM 7031 C C . HIS A 1 897 ? 37.863 12.560 -28.890 1.00 26.05 897 HIS A C 1
ATOM 7033 O O . HIS A 1 897 ? 38.682 11.755 -29.303 1.00 26.05 897 HIS A O 1
ATOM 7039 N N . LEU A 1 898 ? 37.609 13.681 -29.562 1.00 31.61 898 LEU A N 1
ATOM 7040 C CA . LEU A 1 898 ? 38.490 14.203 -30.612 1.00 31.61 898 LEU A CA 1
ATOM 7041 C C . LEU A 1 898 ? 38.424 15.726 -30.580 1.00 31.61 898 LEU A C 1
ATOM 7043 O O . LEU A 1 898 ? 37.906 16.368 -31.480 1.00 31.61 898 LEU A O 1
ATOM 7047 N N . LEU A 1 899 ? 38.867 16.271 -29.453 1.00 27.84 899 LEU A N 1
ATOM 7048 C CA . LEU A 1 899 ? 39.437 17.597 -29.219 1.00 27.84 899 LEU A CA 1
ATOM 7049 C C . LEU A 1 899 ? 39.821 17.556 -27.733 1.00 27.84 899 LEU A C 1
ATOM 7051 O O . LEU A 1 899 ? 39.024 17.089 -26.931 1.00 27.84 899 LEU A O 1
ATOM 7055 N N . TRP A 1 900 ? 41.026 17.998 -27.378 1.00 27.78 900 TRP A N 1
ATOM 7056 C CA . TRP A 1 900 ? 41.676 17.846 -26.060 1.00 27.78 900 TRP A CA 1
ATOM 7057 C C . TRP A 1 900 ? 42.437 16.533 -25.841 1.00 27.78 900 TRP A C 1
ATOM 7059 O O . TRP A 1 900 ? 42.145 15.730 -24.963 1.00 27.78 900 TRP A O 1
ATOM 7069 N N . GLY A 1 901 ? 43.505 16.384 -26.623 1.00 25.02 901 GLY A N 1
ATOM 7070 C CA . GLY A 1 901 ? 44.655 15.556 -26.285 1.00 25.02 901 GLY A CA 1
ATOM 7071 C C . GLY A 1 901 ? 45.941 16.243 -26.743 1.00 25.02 901 GLY A C 1
ATOM 7072 O O . GLY A 1 901 ? 46.432 15.959 -27.827 1.00 25.02 901 GLY A O 1
ATOM 7073 N N . VAL A 1 902 ? 46.479 17.159 -25.932 1.00 25.66 902 VAL A N 1
ATOM 7074 C CA . VAL A 1 902 ? 47.931 17.395 -25.864 1.00 25.66 902 VAL A CA 1
ATOM 7075 C C . VAL A 1 902 ? 48.312 17.294 -24.381 1.00 25.66 902 VAL A C 1
ATOM 7077 O O . VAL A 1 902 ? 47.682 17.965 -23.561 1.00 25.66 902 VAL A O 1
ATOM 7080 N N . PRO A 1 903 ? 49.263 16.422 -24.010 1.00 29.05 903 PRO A N 1
ATOM 7081 C CA . PRO A 1 903 ? 49.519 16.048 -22.625 1.00 29.05 903 PRO A CA 1
ATOM 7082 C C . PRO A 1 903 ? 50.476 17.018 -21.923 1.00 29.05 903 PRO A C 1
ATOM 7084 O O . PRO A 1 903 ? 51.438 17.500 -22.518 1.00 29.05 903 PRO A O 1
ATOM 7087 N N . GLY A 1 904 ? 50.252 17.216 -20.621 1.00 30.91 904 GLY A N 1
ATOM 7088 C CA . GLY A 1 904 ? 51.261 17.728 -19.694 1.00 30.91 904 GLY A CA 1
ATOM 7089 C C . GLY A 1 904 ? 50.768 18.855 -18.797 1.00 30.91 904 GLY A C 1
ATOM 7090 O O . GLY A 1 904 ? 50.867 20.010 -19.184 1.00 30.91 904 GLY A O 1
ATOM 7091 N N . LEU A 1 905 ? 50.283 18.511 -17.596 1.00 23.00 905 LEU A N 1
ATOM 7092 C CA . LEU A 1 905 ? 50.482 19.248 -16.333 1.00 23.00 905 LEU A CA 1
ATOM 7093 C C . LEU A 1 905 ? 49.690 18.561 -15.204 1.00 23.00 905 LEU A C 1
ATOM 7095 O O . LEU A 1 905 ? 48.473 18.674 -15.106 1.00 23.00 905 LEU A O 1
ATOM 7099 N N . GLN A 1 906 ? 50.411 17.835 -14.349 1.00 23.34 906 GLN A N 1
ATOM 7100 C CA . GLN A 1 906 ? 49.956 17.375 -13.035 1.00 23.34 906 GLN A CA 1
ATOM 7101 C C . GLN A 1 906 ? 49.785 18.577 -12.101 1.00 23.34 906 GLN A C 1
ATOM 7103 O O . GLN A 1 906 ? 50.700 19.393 -12.024 1.00 23.34 906 GLN A O 1
ATOM 7108 N N . TRP A 1 907 ? 48.707 18.620 -11.312 1.00 22.23 907 TRP A N 1
ATOM 7109 C CA . TRP A 1 907 ? 48.696 19.358 -10.044 1.00 22.23 907 TRP A CA 1
ATOM 7110 C C . TRP A 1 907 ? 47.979 18.570 -8.944 1.00 22.23 907 TRP A C 1
ATOM 7112 O O . TRP A 1 907 ? 46.782 18.302 -8.999 1.00 22.23 907 TRP A O 1
ATOM 7122 N N . SER A 1 908 ? 48.767 18.205 -7.935 1.00 23.89 908 SER A N 1
ATOM 7123 C CA . SER A 1 908 ? 48.370 17.739 -6.610 1.00 23.89 908 SER A CA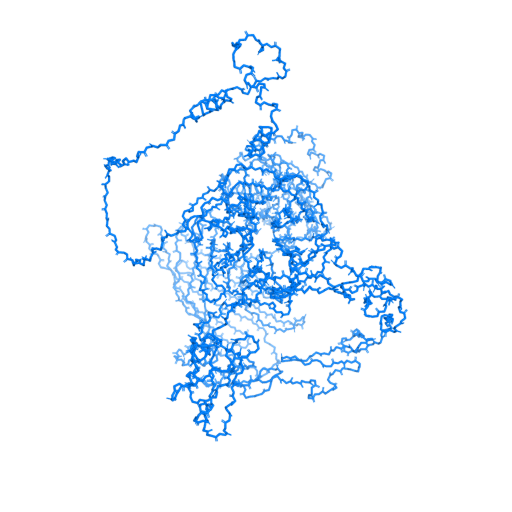 1
ATOM 7124 C C . SER A 1 908 ? 47.892 18.909 -5.744 1.00 23.89 908 SER A C 1
ATOM 7126 O O . SER A 1 908 ? 48.544 19.954 -5.738 1.00 23.89 908 SER A O 1
ATOM 7128 N N . GLY A 1 909 ? 46.852 18.724 -4.928 1.00 22.86 909 GLY A N 1
ATOM 7129 C CA . GLY A 1 909 ? 46.505 19.709 -3.897 1.00 22.86 909 GLY A CA 1
ATOM 7130 C C . GLY A 1 909 ? 45.242 19.390 -3.101 1.00 22.86 909 GLY A C 1
ATOM 7131 O O . GLY A 1 909 ? 44.147 19.770 -3.489 1.00 22.86 909 GLY A O 1
ATOM 7132 N N . SER A 1 910 ? 45.419 18.728 -1.958 1.00 24.28 910 SER A N 1
ATOM 7133 C CA . SER A 1 910 ? 44.428 18.570 -0.884 1.00 24.28 910 SER A CA 1
ATOM 7134 C C . SER A 1 910 ? 44.207 19.899 -0.152 1.00 24.28 910 SER A C 1
ATOM 7136 O O . SER A 1 910 ? 45.198 20.488 0.280 1.00 24.28 910 SER A O 1
ATOM 7138 N N . ILE A 1 911 ? 42.960 20.313 0.122 1.00 23.92 911 ILE A N 1
ATOM 7139 C CA . ILE A 1 911 ? 42.675 21.364 1.119 1.00 23.92 911 ILE A CA 1
ATOM 7140 C C . ILE A 1 911 ? 41.467 21.009 2.004 1.00 23.92 911 ILE A C 1
ATOM 7142 O O . ILE A 1 911 ? 40.395 20.638 1.536 1.00 23.92 911 ILE A O 1
ATOM 7146 N N . LYS A 1 912 ? 41.723 21.138 3.313 1.00 21.34 912 LYS A N 1
ATOM 7147 C CA . LYS A 1 912 ? 40.870 20.928 4.489 1.00 21.34 912 LYS A CA 1
ATOM 7148 C C . LYS A 1 912 ? 39.843 22.056 4.712 1.00 21.34 912 LYS A C 1
ATOM 7150 O O . LYS A 1 912 ? 39.949 23.153 4.180 1.00 21.34 912 LYS A O 1
ATOM 7155 N N . SER A 1 913 ? 38.895 21.755 5.593 1.00 21.88 913 SER A N 1
ATOM 7156 C CA . SER A 1 913 ? 37.736 22.515 6.084 1.00 21.88 913 SER A CA 1
ATOM 7157 C C . SER A 1 913 ? 37.976 23.842 6.852 1.00 21.88 913 SER A C 1
ATOM 7159 O O . SER A 1 913 ? 38.768 23.850 7.791 1.00 21.88 913 SER A O 1
ATOM 7161 N N . ALA A 1 914 ? 37.096 24.830 6.563 1.00 22.06 914 ALA A N 1
ATOM 7162 C CA . ALA A 1 914 ? 36.426 25.856 7.424 1.00 22.06 914 ALA A CA 1
ATOM 7163 C C . ALA A 1 914 ? 37.258 26.998 8.095 1.00 22.06 914 ALA A C 1
ATOM 7165 O O . ALA A 1 914 ? 38.467 26.827 8.213 1.00 22.06 914 ALA A O 1
ATOM 7166 N N . PRO A 1 915 ? 36.671 28.136 8.605 1.00 27.52 915 PRO A N 1
ATOM 7167 C CA . PRO A 1 915 ? 35.245 28.516 8.792 1.00 27.52 915 PRO A CA 1
ATOM 7168 C C . PRO A 1 915 ? 34.810 29.999 8.472 1.00 27.52 915 PRO A C 1
ATOM 7170 O O . PRO A 1 915 ? 35.603 30.863 8.122 1.00 27.52 915 PRO A O 1
ATOM 7173 N N . ARG A 1 916 ? 33.493 30.248 8.656 1.00 23.50 916 ARG A N 1
ATOM 7174 C CA . ARG A 1 916 ? 32.622 31.468 8.632 1.00 23.50 916 ARG A CA 1
ATOM 7175 C C . ARG A 1 916 ? 33.213 32.887 8.877 1.00 23.50 916 ARG A C 1
ATOM 7177 O O . ARG A 1 916 ? 33.845 33.089 9.910 1.00 23.50 916 ARG A O 1
ATOM 7184 N N . ARG A 1 917 ? 32.707 33.911 8.142 1.00 23.03 917 ARG A N 1
ATOM 7185 C CA . ARG A 1 917 ? 31.973 35.102 8.686 1.00 23.03 917 ARG A CA 1
ATOM 7186 C C . ARG A 1 917 ? 31.362 36.066 7.632 1.00 23.03 917 ARG A C 1
ATOM 7188 O O . ARG A 1 917 ? 31.764 36.084 6.481 1.00 23.03 917 ARG A O 1
ATOM 7195 N N . ASN A 1 918 ? 30.378 36.818 8.141 1.00 24.55 918 ASN A N 1
ATOM 7196 C CA . ASN A 1 918 ? 29.380 37.777 7.623 1.00 24.55 918 ASN A CA 1
ATOM 7197 C C . ASN A 1 918 ? 29.764 38.936 6.662 1.00 24.55 918 ASN A C 1
ATOM 7199 O O . ASN A 1 918 ? 30.898 39.394 6.643 1.00 24.55 918 ASN A O 1
ATOM 7203 N N . SER A 1 919 ? 28.673 39.486 6.082 1.00 26.02 919 SER A N 1
ATOM 7204 C CA . SER A 1 919 ? 28.322 40.886 5.717 1.00 26.02 919 SER A CA 1
ATOM 7205 C C . SER A 1 919 ? 28.616 41.443 4.311 1.00 26.02 919 SER A C 1
ATOM 7207 O O . SER A 1 919 ? 29.764 41.685 3.975 1.00 26.02 919 SER A O 1
ATOM 7209 N N . GLY A 1 920 ? 27.530 41.776 3.590 1.00 24.22 920 GLY A N 1
ATOM 7210 C CA . GLY A 1 920 ? 27.202 43.153 3.166 1.00 24.22 920 GLY A CA 1
ATOM 7211 C C . GLY A 1 920 ? 27.839 43.745 1.898 1.00 24.22 920 GLY A C 1
ATOM 7212 O O . GLY A 1 920 ? 28.857 44.408 2.009 1.00 24.22 920 GLY A O 1
ATOM 7213 N N . GLU A 1 921 ? 27.117 43.628 0.773 1.00 25.38 921 GLU A N 1
ATOM 7214 C CA . GLU A 1 921 ? 27.030 44.559 -0.384 1.00 25.38 921 GLU A CA 1
ATOM 7215 C C . GLU A 1 921 ? 28.275 44.915 -1.254 1.00 25.38 921 GLU A C 1
ATOM 7217 O O . GLU A 1 921 ? 29.414 44.653 -0.881 1.00 25.38 921 GLU A O 1
ATOM 7222 N N . PRO A 1 922 ? 28.059 45.390 -2.511 1.00 34.53 922 PRO A N 1
ATOM 7223 C CA . PRO A 1 922 ? 28.841 44.964 -3.674 1.00 34.53 922 PRO A CA 1
ATOM 7224 C C . PRO A 1 922 ? 29.854 46.008 -4.159 1.00 34.53 922 PRO A C 1
ATOM 7226 O O . PRO A 1 922 ? 29.630 47.211 -4.050 1.00 34.53 922 PRO A O 1
ATOM 7229 N N . VAL A 1 923 ? 30.928 45.555 -4.817 1.00 24.44 923 VAL A N 1
ATOM 7230 C CA . VAL A 1 923 ? 31.813 46.440 -5.588 1.00 24.44 923 VAL A CA 1
ATOM 7231 C C . VAL A 1 923 ? 32.210 45.801 -6.919 1.00 24.44 923 VAL A C 1
ATOM 7233 O O . VAL A 1 923 ? 32.804 44.729 -6.995 1.00 24.44 923 VAL A O 1
ATOM 7236 N N . THR A 1 924 ? 31.859 46.530 -7.972 1.00 25.31 924 THR A N 1
ATOM 7237 C CA . THR A 1 924 ? 32.315 46.461 -9.361 1.00 25.31 924 THR A CA 1
ATOM 7238 C C . THR A 1 924 ? 33.831 46.640 -9.496 1.00 25.31 924 THR A C 1
ATOM 7240 O O . THR A 1 924 ? 34.389 47.538 -8.871 1.00 25.31 924 THR A O 1
ATOM 7243 N N . GLY A 1 925 ? 34.491 45.916 -10.404 1.00 23.64 925 GLY A N 1
ATOM 7244 C CA . GLY A 1 925 ? 35.863 46.263 -10.793 1.00 23.64 925 GLY A CA 1
ATOM 7245 C C . GLY A 1 925 ? 36.559 45.226 -11.664 1.00 23.64 925 GLY A C 1
ATOM 7246 O O . GLY A 1 925 ? 37.066 44.230 -11.164 1.00 23.64 925 GLY A O 1
ATOM 7247 N N . SER A 1 926 ? 36.609 45.487 -12.970 1.00 23.05 926 SER A N 1
ATOM 7248 C CA . SER A 1 926 ? 37.344 44.698 -13.959 1.00 23.05 926 SER A CA 1
ATOM 7249 C C . SER A 1 926 ? 38.859 44.793 -13.764 1.00 23.05 926 SER A C 1
ATOM 7251 O O . SER A 1 926 ? 39.358 45.896 -13.552 1.00 23.05 926 SER A O 1
ATOM 7253 N N . TRP A 1 927 ? 39.590 43.708 -14.020 1.00 22.03 927 TRP A N 1
ATOM 7254 C CA . TRP A 1 927 ? 40.976 43.777 -14.490 1.00 22.03 927 TRP A CA 1
ATOM 7255 C C . TRP A 1 927 ? 41.180 42.778 -15.628 1.00 22.03 927 TRP A C 1
ATOM 7257 O O . TRP A 1 927 ? 41.106 41.566 -15.450 1.00 22.03 927 TRP A O 1
ATOM 7267 N N . ALA A 1 928 ? 41.400 43.330 -16.819 1.00 22.50 928 ALA A N 1
ATOM 7268 C CA . ALA A 1 928 ? 41.768 42.609 -18.023 1.00 22.50 928 ALA A CA 1
ATOM 7269 C C . ALA A 1 928 ? 43.277 42.316 -18.033 1.00 22.50 928 ALA A C 1
ATOM 7271 O O . ALA A 1 928 ? 44.085 43.208 -17.768 1.00 22.50 928 ALA A O 1
ATOM 7272 N N . ALA A 1 929 ? 43.656 41.107 -18.448 1.00 22.39 929 ALA A N 1
ATOM 7273 C CA . ALA A 1 929 ? 45.000 40.797 -18.924 1.00 22.39 929 ALA A CA 1
ATOM 7274 C C . ALA A 1 929 ? 44.922 40.337 -20.389 1.00 22.39 929 ALA A C 1
ATOM 7276 O O . ALA A 1 929 ? 44.200 39.409 -20.740 1.00 22.39 929 ALA A O 1
ATOM 7277 N N . LYS A 1 930 ? 45.652 41.061 -21.243 1.00 22.11 930 LYS A N 1
ATOM 7278 C CA . LYS A 1 930 ? 45.806 40.877 -22.693 1.00 22.11 930 LYS A CA 1
ATOM 7279 C C . LYS A 1 930 ? 46.444 39.529 -23.045 1.00 22.11 930 LYS A C 1
ATOM 7281 O O . LYS A 1 930 ? 47.513 39.220 -22.529 1.00 22.11 930 LYS A O 1
ATOM 7286 N N . VAL A 1 931 ? 45.926 38.869 -24.083 1.00 22.47 931 VAL A N 1
ATOM 7287 C CA . VAL A 1 931 ? 46.708 37.965 -24.945 1.00 22.47 931 VAL A CA 1
ATOM 7288 C C . VAL A 1 931 ? 46.555 38.428 -26.395 1.00 22.47 931 VAL A C 1
ATOM 7290 O O . VAL A 1 931 ? 45.452 38.690 -26.870 1.00 22.47 931 VAL A O 1
ATOM 7293 N N . LYS A 1 932 ? 47.697 38.612 -27.067 1.00 21.66 932 LYS A N 1
ATOM 7294 C CA . LYS A 1 932 ? 47.812 39.040 -28.466 1.00 21.66 932 LYS A CA 1
ATOM 7295 C C . LYS A 1 932 ? 47.328 37.939 -29.411 1.00 21.66 932 LYS A C 1
ATOM 7297 O O . LYS A 1 932 ? 47.689 36.776 -29.269 1.00 21.66 932 LYS A O 1
ATOM 7302 N N . THR A 1 933 ? 46.569 38.367 -30.407 1.00 25.41 933 THR A N 1
ATOM 7303 C CA . THR A 1 933 ? 46.036 37.609 -31.536 1.00 25.41 933 THR A CA 1
ATOM 7304 C C . THR A 1 933 ? 47.093 37.302 -32.599 1.00 25.41 933 THR A C 1
ATOM 7306 O O . THR A 1 933 ? 47.934 38.141 -32.910 1.00 25.41 933 THR A O 1
ATOM 7309 N N . THR A 1 934 ? 46.967 36.136 -33.239 1.00 25.52 934 THR A N 1
ATOM 7310 C CA . THR A 1 934 ? 47.290 35.937 -34.665 1.00 25.52 934 THR A CA 1
ATOM 7311 C C . THR A 1 934 ? 46.309 34.921 -35.270 1.00 25.52 934 THR A C 1
ATOM 7313 O O . THR A 1 934 ? 46.519 33.721 -35.173 1.00 25.52 934 THR A O 1
ATOM 7316 N N . ALA A 1 935 ? 45.219 35.399 -35.885 1.00 24.33 935 ALA A N 1
ATOM 7317 C CA . ALA A 1 935 ? 44.404 34.648 -36.853 1.00 24.33 935 ALA A CA 1
ATOM 7318 C C . ALA A 1 935 ? 43.543 35.616 -37.699 1.00 24.33 935 ALA A C 1
ATOM 7320 O O . ALA A 1 935 ? 43.049 36.619 -37.186 1.00 24.33 935 ALA A O 1
ATOM 7321 N N . ARG A 1 936 ? 43.421 35.334 -39.005 1.00 26.97 936 ARG A N 1
ATOM 7322 C CA . ARG A 1 936 ? 42.685 36.101 -40.039 1.00 26.97 936 ARG A CA 1
ATOM 7323 C C . ARG A 1 936 ? 41.150 35.884 -39.974 1.00 26.97 936 ARG A C 1
ATOM 7325 O O . ARG A 1 936 ? 40.720 34.920 -39.349 1.00 26.97 936 ARG A O 1
ATOM 7332 N N . PRO A 1 937 ? 40.332 36.747 -40.622 1.00 34.66 937 PRO A N 1
ATOM 7333 C CA . PRO A 1 937 ? 38.928 36.981 -40.268 1.00 34.66 937 PRO A CA 1
ATOM 7334 C C . PRO A 1 937 ? 37.934 36.346 -41.256 1.00 34.66 937 PRO A C 1
ATOM 7336 O O . PRO A 1 937 ? 37.955 36.696 -42.431 1.00 34.66 937 PRO A O 1
ATOM 7339 N N . ILE A 1 938 ? 37.034 35.463 -40.803 1.00 31.36 938 ILE A N 1
ATOM 7340 C CA . ILE A 1 938 ? 35.841 35.042 -41.587 1.00 31.36 938 ILE A CA 1
ATOM 7341 C C . ILE A 1 938 ? 34.550 34.967 -40.729 1.00 31.36 938 ILE A C 1
ATOM 7343 O O . ILE A 1 938 ? 33.465 34.737 -41.247 1.00 31.36 938 ILE A O 1
ATOM 7347 N N . THR A 1 939 ? 34.580 35.235 -39.423 1.00 40.41 939 THR A N 1
ATOM 7348 C CA . THR A 1 939 ? 33.442 34.894 -38.542 1.00 40.41 939 THR A CA 1
ATOM 7349 C C . THR A 1 939 ? 32.457 36.021 -38.197 1.00 40.41 939 THR A C 1
ATOM 7351 O O . THR A 1 939 ? 31.447 35.738 -37.560 1.00 40.41 939 THR A O 1
ATOM 7354 N N . GLU A 1 940 ? 32.640 37.264 -38.656 1.00 33.12 940 GLU A N 1
ATOM 7355 C CA . GLU A 1 940 ? 31.708 38.369 -38.323 1.00 33.12 940 GLU A CA 1
ATOM 7356 C C . GLU A 1 940 ? 30.478 38.486 -39.252 1.00 33.12 940 GLU A C 1
ATOM 7358 O O . GLU A 1 940 ? 29.423 38.962 -38.832 1.00 33.12 940 GLU A O 1
ATOM 7363 N N . ALA A 1 941 ? 30.537 37.989 -40.493 1.00 35.19 941 ALA A N 1
ATOM 7364 C CA . ALA A 1 941 ? 29.412 38.107 -41.434 1.00 35.19 941 ALA A CA 1
ATOM 7365 C C . ALA A 1 941 ? 28.306 37.048 -41.217 1.00 35.19 941 ALA A C 1
ATOM 7367 O O . ALA A 1 941 ? 27.124 37.340 -41.395 1.00 35.19 941 ALA A O 1
ATOM 7368 N N . ALA A 1 942 ? 28.663 35.835 -40.777 1.00 37.72 942 ALA A N 1
ATOM 7369 C CA . ALA A 1 942 ? 27.713 34.726 -40.618 1.00 37.72 942 ALA A CA 1
ATOM 7370 C C . ALA A 1 942 ? 26.818 34.868 -39.369 1.00 37.72 942 ALA A C 1
ATOM 7372 O O . ALA A 1 942 ? 25.627 34.561 -39.412 1.00 37.72 942 ALA A O 1
ATOM 7373 N N . LEU A 1 943 ? 27.366 35.404 -38.273 1.00 35.38 943 LEU A N 1
ATOM 7374 C CA . LEU A 1 943 ? 26.637 35.615 -37.015 1.00 35.38 943 LEU A CA 1
ATOM 7375 C C . LEU A 1 943 ? 25.589 36.736 -37.115 1.00 35.38 943 LEU A C 1
ATOM 7377 O O . LEU A 1 943 ? 24.550 36.675 -36.460 1.00 35.38 943 LEU A O 1
ATOM 7381 N N . THR A 1 944 ? 25.799 37.711 -38.001 1.00 35.91 944 THR A N 1
ATOM 7382 C CA . THR A 1 944 ? 24.876 38.843 -38.192 1.00 35.91 944 THR A CA 1
ATOM 7383 C C . THR A 1 944 ? 23.638 38.465 -39.028 1.00 35.91 944 THR A C 1
ATOM 7385 O O . THR A 1 944 ? 22.579 39.077 -38.882 1.00 35.91 944 THR A O 1
ATOM 7388 N N . CYS A 1 945 ? 23.732 37.418 -39.859 1.00 33.81 945 CYS A N 1
ATOM 7389 C CA . CYS A 1 945 ? 22.633 36.932 -40.704 1.00 33.81 945 CYS A CA 1
ATOM 7390 C C . CYS A 1 945 ? 21.629 36.064 -39.915 1.00 33.81 945 CYS A C 1
ATOM 7392 O O . CYS A 1 945 ? 20.416 36.237 -40.034 1.00 33.81 945 CYS A O 1
ATOM 7394 N N . VAL A 1 946 ? 22.129 35.204 -39.019 1.00 37.38 946 VAL A N 1
ATOM 7395 C CA . VAL A 1 946 ? 21.300 34.315 -38.181 1.00 37.38 946 VAL A CA 1
ATOM 7396 C C . VAL A 1 946 ? 20.541 35.098 -37.101 1.00 37.38 946 VAL A C 1
ATOM 7398 O O . VAL A 1 946 ? 19.374 34.814 -36.828 1.00 37.38 946 VAL A O 1
ATOM 7401 N N . TRP A 1 947 ? 21.152 36.149 -36.542 1.00 32.56 947 TRP A N 1
ATOM 7402 C CA . TRP A 1 947 ? 20.541 36.957 -35.480 1.00 32.56 947 TRP A CA 1
ATOM 7403 C C . TRP A 1 947 ? 19.365 37.826 -35.964 1.00 32.56 947 TRP A C 1
ATOM 7405 O O . TRP A 1 947 ? 18.417 38.059 -35.217 1.00 32.56 947 TRP A O 1
ATOM 7415 N N . ARG A 1 948 ? 19.372 38.270 -37.233 1.00 34.72 948 ARG A N 1
ATOM 7416 C CA . ARG A 1 948 ? 18.257 39.040 -37.824 1.00 34.72 948 ARG A CA 1
ATOM 7417 C C . ARG A 1 948 ? 17.070 38.169 -38.243 1.00 34.72 948 ARG A C 1
ATOM 7419 O O . ARG A 1 948 ? 15.940 38.642 -38.168 1.00 34.72 948 ARG A O 1
ATOM 7426 N N . HIS A 1 949 ? 17.298 36.909 -38.616 1.00 38.50 949 HIS A N 1
ATOM 7427 C CA . HIS A 1 949 ? 16.217 35.980 -38.966 1.00 38.50 949 HIS A CA 1
ATOM 7428 C C . HIS A 1 949 ? 15.408 35.504 -37.747 1.00 38.50 949 HIS A C 1
ATOM 7430 O O . HIS A 1 949 ? 14.196 35.332 -37.853 1.00 38.50 949 HIS A O 1
ATOM 7436 N N . LEU A 1 950 ? 16.043 35.364 -36.577 1.00 33.25 950 LEU A N 1
ATOM 7437 C CA . LEU A 1 950 ? 15.382 34.922 -35.340 1.00 33.25 950 LEU A CA 1
ATOM 7438 C C . LEU A 1 950 ? 14.487 35.993 -34.688 1.00 33.25 950 LEU A C 1
ATOM 7440 O O . LEU A 1 950 ? 13.550 35.650 -33.971 1.00 33.25 950 LEU A O 1
ATOM 7444 N N . LEU A 1 951 ? 14.724 37.282 -34.958 1.00 32.22 951 LEU A N 1
ATOM 7445 C CA . LEU A 1 951 ? 13.932 38.384 -34.391 1.00 32.22 951 LEU A CA 1
ATOM 7446 C C . LEU A 1 951 ? 12.653 38.711 -35.183 1.00 32.22 951 LEU A C 1
ATOM 7448 O O . LEU A 1 951 ? 11.743 39.318 -34.625 1.00 32.22 951 LEU A O 1
ATOM 7452 N N . ALA A 1 952 ? 12.543 38.287 -36.447 1.00 33.88 952 ALA A N 1
ATOM 7453 C CA . ALA A 1 952 ? 11.366 38.551 -37.283 1.00 33.88 952 ALA A CA 1
ATOM 7454 C C . ALA A 1 952 ? 10.239 37.505 -37.129 1.00 33.88 952 ALA A C 1
ATOM 7456 O O . ALA A 1 952 ? 9.105 37.778 -37.503 1.00 33.88 952 ALA A O 1
ATOM 7457 N N . ALA A 1 953 ? 10.521 36.330 -36.553 1.00 34.03 953 ALA A N 1
ATOM 7458 C CA . ALA A 1 953 ? 9.570 35.215 -36.453 1.00 34.03 953 ALA A CA 1
ATOM 7459 C C . ALA A 1 953 ? 8.691 35.224 -35.181 1.00 34.03 953 ALA A C 1
ATOM 7461 O O . ALA A 1 953 ? 7.951 34.273 -34.942 1.00 34.03 953 ALA A O 1
ATOM 7462 N N . ARG A 1 954 ? 8.765 36.273 -34.346 1.00 30.05 954 ARG A N 1
ATOM 7463 C CA . ARG A 1 954 ? 8.026 36.361 -33.068 1.00 30.05 954 ARG A CA 1
ATOM 7464 C C . ARG A 1 954 ? 6.844 37.340 -33.078 1.00 30.05 954 ARG A C 1
ATOM 7466 O O . ARG A 1 954 ? 6.351 37.694 -32.011 1.00 30.05 954 ARG A O 1
ATOM 7473 N N . ALA A 1 955 ? 6.378 37.758 -34.253 1.00 29.25 955 ALA A N 1
ATOM 7474 C CA . ALA A 1 955 ? 5.168 38.560 -34.400 1.00 29.25 955 ALA A CA 1
ATOM 7475 C C . ALA A 1 955 ? 4.209 37.899 -35.407 1.00 29.25 955 ALA A C 1
ATOM 7477 O O . ALA A 1 955 ? 4.616 37.565 -36.514 1.00 29.25 955 ALA A O 1
ATOM 7478 N N . ASP A 1 956 ? 2.956 37.738 -34.978 1.00 27.98 956 ASP A N 1
ATOM 7479 C CA . ASP A 1 956 ? 1.759 37.319 -35.721 1.00 27.98 956 ASP A CA 1
ATOM 7480 C C . ASP A 1 956 ? 1.599 35.842 -36.130 1.00 27.98 956 ASP A C 1
ATOM 7482 O O . ASP A 1 956 ? 1.976 35.396 -37.211 1.00 27.98 956 ASP A O 1
ATOM 7486 N N . VAL A 1 957 ? 0.865 35.104 -35.284 1.00 27.20 957 VAL A N 1
ATOM 7487 C CA . VAL A 1 957 ? 0.091 33.914 -35.673 1.00 27.20 957 VAL A CA 1
ATOM 7488 C C . VAL A 1 957 ? -1.389 34.286 -35.646 1.00 27.20 957 VAL A C 1
ATOM 7490 O O . VAL A 1 957 ? -2.069 34.117 -34.637 1.00 27.20 957 VAL A O 1
ATOM 7493 N N . GLN A 1 958 ? -1.894 34.797 -36.766 1.00 29.97 958 GLN A N 1
ATOM 7494 C CA . GLN A 1 958 ? -3.312 34.711 -37.116 1.00 29.97 958 GLN A CA 1
ATOM 7495 C C . GLN A 1 958 ? -3.484 35.047 -38.599 1.00 29.97 958 GLN A C 1
ATOM 7497 O O . GLN A 1 958 ? -3.579 36.214 -38.950 1.00 29.97 958 GLN A O 1
ATOM 7502 N N . THR A 1 959 ? -3.491 34.036 -39.474 1.00 26.44 959 THR A N 1
ATOM 7503 C CA . THR A 1 959 ? -4.439 33.832 -40.595 1.00 26.44 959 THR A CA 1
ATOM 7504 C C . THR A 1 959 ? -3.911 32.831 -41.630 1.00 26.44 959 THR A C 1
ATOM 7506 O O . THR A 1 959 ? -2.726 32.550 -41.756 1.00 26.44 959 THR A O 1
ATOM 7509 N N . THR A 1 960 ? -4.887 32.221 -42.285 1.00 27.33 960 THR A N 1
ATOM 7510 C CA . THR A 1 960 ? -4.920 31.090 -43.212 1.00 27.33 960 THR A CA 1
ATOM 7511 C C . THR A 1 960 ? -4.086 31.197 -44.494 1.00 27.33 960 THR A C 1
ATOM 7513 O O . THR A 1 960 ? -3.866 32.272 -45.035 1.00 27.33 960 THR A O 1
ATOM 7516 N N . LEU A 1 961 ? -3.736 30.012 -45.015 1.00 32.72 961 LEU A N 1
ATOM 7517 C CA . LEU A 1 961 ? -3.310 29.678 -46.382 1.00 32.72 961 LEU A CA 1
ATOM 7518 C C . LEU A 1 961 ? -3.917 30.574 -47.481 1.00 32.72 961 LEU A C 1
ATOM 7520 O O . LEU A 1 961 ? -5.022 30.296 -47.935 1.00 32.72 961 LEU A O 1
ATOM 7524 N N . GLN A 1 962 ? -3.168 31.575 -47.946 1.00 32.62 962 GLN A N 1
ATOM 7525 C CA . GLN A 1 962 ? -3.157 32.119 -49.316 1.00 32.62 962 GLN A CA 1
ATOM 7526 C C . GLN A 1 962 ? -2.247 33.355 -49.327 1.00 32.62 962 GLN A C 1
ATOM 7528 O O . GLN A 1 962 ? -2.621 34.364 -48.756 1.00 32.62 962 GLN A O 1
ATOM 7533 N N . ASP A 1 963 ? -1.041 33.233 -49.902 1.00 28.16 963 ASP A N 1
ATOM 7534 C CA . ASP A 1 963 ? -0.290 34.296 -50.612 1.00 28.16 963 ASP A CA 1
ATOM 7535 C C . ASP A 1 963 ? 1.215 33.990 -50.656 1.00 28.16 963 ASP A C 1
ATOM 7537 O O . ASP A 1 963 ? 2.050 34.630 -50.022 1.00 28.16 963 ASP A O 1
ATOM 7541 N N . TRP A 1 964 ? 1.593 33.004 -51.474 1.00 28.84 964 TRP A N 1
ATOM 7542 C CA . TRP A 1 964 ? 3.003 32.711 -51.770 1.00 28.84 964 TRP A CA 1
ATOM 7543 C C . TRP A 1 964 ? 3.540 33.496 -52.985 1.00 28.84 964 TRP A C 1
ATOM 7545 O O . TRP A 1 964 ? 4.680 33.311 -53.402 1.00 28.84 964 TRP A O 1
ATOM 7555 N N . ALA A 1 965 ? 2.738 34.401 -53.561 1.00 31.58 965 ALA A N 1
ATOM 7556 C CA . ALA A 1 965 ? 3.049 35.078 -54.825 1.00 31.58 965 ALA A CA 1
ATOM 7557 C C . ALA A 1 965 ? 3.463 36.559 -54.703 1.00 31.58 965 ALA A C 1
ATOM 7559 O O . ALA A 1 965 ? 3.829 37.161 -55.709 1.00 31.58 965 ALA A O 1
ATOM 7560 N N . VAL A 1 966 ? 3.467 37.160 -53.507 1.00 35.22 966 VAL A N 1
ATOM 7561 C CA . VAL A 1 966 ? 3.700 38.618 -53.363 1.00 35.22 966 VAL A CA 1
ATOM 7562 C C . VAL A 1 966 ? 5.099 38.973 -52.829 1.00 35.22 966 VAL A C 1
ATOM 7564 O O . VAL A 1 966 ? 5.520 40.126 -52.893 1.00 35.22 966 VAL A O 1
ATOM 7567 N N . TRP A 1 967 ? 5.913 37.997 -52.416 1.00 28.78 967 TRP A N 1
ATOM 7568 C CA . TRP A 1 967 ? 7.241 38.260 -51.835 1.00 28.78 967 TRP A CA 1
ATOM 7569 C C . TRP A 1 967 ? 8.427 38.068 -52.801 1.00 28.78 967 TRP A C 1
ATOM 7571 O O . TRP A 1 967 ? 9.529 37.729 -52.384 1.00 28.78 967 TRP A O 1
ATOM 7581 N N . LYS A 1 968 ? 8.228 38.299 -54.108 1.00 29.31 968 LYS A N 1
ATOM 7582 C CA . LYS A 1 968 ? 9.319 38.330 -55.113 1.00 29.31 968 LYS A CA 1
ATOM 7583 C C . LYS A 1 968 ? 9.774 39.740 -55.521 1.00 29.31 968 LYS A C 1
ATOM 7585 O O . LYS A 1 968 ? 10.616 39.875 -56.398 1.00 29.31 968 LYS A O 1
ATOM 7590 N N . GLY A 1 969 ? 9.236 40.794 -54.902 1.00 37.50 969 GLY A N 1
ATOM 7591 C CA . GLY A 1 969 ? 9.390 42.167 -55.405 1.00 37.50 969 GLY A CA 1
ATOM 7592 C C . GLY A 1 969 ? 10.328 43.120 -54.653 1.00 37.50 969 GLY A C 1
ATOM 7593 O O . GLY A 1 969 ? 10.448 44.260 -55.091 1.00 37.50 969 GLY A O 1
ATOM 7594 N N . LYS A 1 970 ? 10.948 42.748 -53.520 1.00 34.91 970 LYS A N 1
ATOM 7595 C CA . LYS A 1 970 ? 11.652 43.732 -52.658 1.00 34.91 970 LYS A CA 1
ATOM 7596 C C . LYS A 1 970 ? 12.923 43.234 -51.944 1.00 34.91 970 LYS A C 1
ATOM 7598 O O . LYS A 1 970 ? 13.162 43.598 -50.797 1.00 34.91 970 LYS A O 1
ATOM 7603 N N . ALA A 1 971 ? 13.780 42.473 -52.619 1.00 31.38 971 ALA A N 1
ATOM 7604 C CA . ALA A 1 971 ? 15.158 42.265 -52.160 1.00 31.38 971 ALA A CA 1
ATOM 7605 C C . ALA A 1 971 ? 16.131 42.445 -53.333 1.00 31.38 971 ALA A C 1
ATOM 7607 O O . ALA A 1 971 ? 15.912 41.902 -54.412 1.00 31.38 971 ALA A O 1
ATOM 7608 N N . GLY A 1 972 ? 17.151 43.280 -53.126 1.00 35.16 972 GLY A N 1
ATOM 7609 C CA . GLY A 1 972 ? 18.160 43.636 -54.120 1.00 35.16 972 GLY A CA 1
ATOM 7610 C C . GLY A 1 972 ? 19.009 42.445 -54.572 1.00 35.16 972 GLY A C 1
ATOM 7611 O O . GLY A 1 972 ? 19.251 41.495 -53.831 1.00 35.16 972 GLY A O 1
ATOM 7612 N N . THR A 1 973 ? 19.454 42.530 -55.817 1.00 46.44 973 THR A N 1
ATOM 7613 C CA . THR A 1 973 ? 19.987 41.468 -56.679 1.00 46.44 973 THR A CA 1
ATOM 7614 C C . THR A 1 973 ? 21.460 41.090 -56.450 1.00 46.44 973 THR A C 1
ATOM 7616 O O . THR A 1 973 ? 22.132 40.724 -57.402 1.00 46.44 973 THR A O 1
ATOM 7619 N N . GLU A 1 974 ? 21.985 41.134 -55.222 1.00 41.28 974 GLU A N 1
ATOM 7620 C CA . GLU A 1 974 ? 23.370 40.674 -54.940 1.00 41.28 974 GLU A CA 1
ATOM 7621 C C . GLU A 1 974 ? 23.486 39.597 -53.845 1.00 41.28 974 GLU A C 1
ATOM 7623 O O . GLU A 1 974 ? 24.498 38.897 -53.783 1.00 41.28 974 GLU A O 1
ATOM 7628 N N . ASP A 1 975 ? 22.439 39.377 -53.040 1.00 37.66 975 ASP A N 1
ATOM 7629 C CA . ASP A 1 975 ? 22.450 38.372 -51.963 1.00 37.66 975 ASP A CA 1
ATOM 7630 C C . ASP A 1 975 ? 21.740 37.053 -52.334 1.00 37.66 975 ASP A C 1
ATOM 7632 O O . ASP A 1 975 ? 21.948 36.034 -51.672 1.00 37.66 975 ASP A O 1
ATOM 7636 N N . SER A 1 976 ? 20.946 37.009 -53.416 1.00 39.66 976 SER A N 1
ATOM 7637 C CA . SER A 1 976 ? 20.255 35.771 -53.826 1.00 39.66 976 SER A CA 1
ATOM 7638 C C . SER A 1 976 ? 21.161 34.786 -54.576 1.00 39.66 976 SER A C 1
ATOM 7640 O O . SER A 1 976 ? 21.018 33.580 -54.392 1.00 39.66 976 SER A O 1
ATOM 7642 N N . GLU A 1 977 ? 22.133 35.268 -55.360 1.00 39.06 977 GLU A N 1
ATOM 7643 C CA . GLU A 1 977 ? 23.072 34.401 -56.099 1.00 39.06 977 GLU A CA 1
ATOM 7644 C C . GLU A 1 977 ? 24.068 33.682 -55.173 1.00 39.06 977 GLU A C 1
ATOM 7646 O O . GLU A 1 977 ? 24.428 32.529 -55.416 1.00 39.06 977 GLU A O 1
ATOM 7651 N N . LYS A 1 978 ? 24.466 34.305 -54.053 1.00 39.81 978 LYS A N 1
ATOM 7652 C CA . LYS A 1 978 ? 25.361 33.670 -53.066 1.00 39.81 978 LYS A CA 1
ATOM 7653 C C . LYS A 1 978 ? 24.656 32.603 -52.220 1.00 39.81 978 LYS A C 1
ATOM 7655 O O . LYS A 1 978 ? 25.300 31.645 -51.795 1.00 39.81 978 LYS A O 1
ATOM 7660 N N . CYS A 1 979 ? 23.342 32.724 -52.020 1.00 37.12 979 CYS A N 1
ATOM 7661 C CA . CYS A 1 979 ? 22.539 31.713 -51.327 1.00 37.12 979 CYS A CA 1
ATOM 7662 C C . CYS A 1 979 ? 22.286 30.462 -52.188 1.00 37.12 979 CYS A C 1
ATOM 7664 O O . CYS A 1 979 ? 22.330 29.348 -51.663 1.00 37.12 979 CYS A O 1
ATOM 7666 N N . GLU A 1 980 ? 22.089 30.608 -53.504 1.00 39.94 980 GLU A N 1
ATOM 7667 C CA . GLU A 1 980 ? 21.923 29.450 -54.400 1.00 39.94 980 GLU A CA 1
ATOM 7668 C C . GLU A 1 980 ? 23.215 28.633 -54.569 1.00 39.94 980 GLU A C 1
ATOM 7670 O O . GLU A 1 980 ? 23.159 27.401 -54.607 1.00 39.94 980 GLU A O 1
ATOM 7675 N N . GLN A 1 981 ? 24.389 29.276 -54.558 1.00 40.31 981 GLN A N 1
ATOM 7676 C CA . GLN A 1 981 ? 25.674 28.562 -54.564 1.00 40.31 981 GLN A CA 1
ATOM 7677 C C . GLN A 1 981 ? 25.920 27.747 -53.284 1.00 40.31 981 GLN A C 1
ATOM 7679 O O . GLN A 1 981 ? 26.520 26.673 -53.350 1.00 40.31 981 GLN A O 1
ATOM 7684 N N . PHE A 1 982 ? 25.412 28.193 -52.130 1.00 40.69 982 PHE A N 1
ATOM 7685 C CA . PHE A 1 982 ? 25.587 27.485 -50.856 1.00 40.69 982 PHE A CA 1
ATOM 7686 C C . PHE A 1 982 ? 24.738 26.201 -50.756 1.00 40.69 982 PHE A C 1
ATOM 7688 O O . PHE A 1 982 ? 25.113 25.264 -50.053 1.00 40.69 982 PHE A O 1
ATOM 7695 N N . LEU A 1 983 ? 23.618 26.116 -51.487 1.00 37.91 983 LEU A N 1
ATOM 7696 C CA . LEU A 1 983 ? 22.691 24.970 -51.465 1.00 37.91 983 LEU A CA 1
ATOM 7697 C C . LEU A 1 983 ? 23.054 23.840 -52.446 1.00 37.91 983 LEU A C 1
ATOM 7699 O O . LEU A 1 983 ? 22.487 22.743 -52.361 1.00 37.91 983 LEU A O 1
ATOM 7703 N N . HIS A 1 984 ? 24.000 24.075 -53.358 1.00 40.78 984 HIS A N 1
ATOM 7704 C CA . HIS A 1 984 ? 24.437 23.080 -54.342 1.00 40.78 984 HIS A CA 1
ATOM 7705 C C . HIS A 1 984 ? 25.660 22.252 -53.913 1.00 40.78 984 HIS A C 1
ATOM 7707 O O . HIS A 1 984 ? 25.897 21.195 -54.503 1.00 40.78 984 HIS A O 1
ATOM 7713 N N . ASP A 1 985 ? 26.382 22.655 -52.864 1.00 38.09 985 ASP A N 1
ATOM 7714 C CA . ASP A 1 985 ? 27.516 21.893 -52.334 1.00 38.09 985 ASP A CA 1
ATOM 7715 C C . ASP A 1 985 ? 27.051 20.766 -51.381 1.00 38.09 985 ASP A C 1
ATOM 7717 O O . ASP A 1 985 ? 26.240 20.968 -50.468 1.00 38.09 985 ASP A O 1
ATOM 7721 N N . ARG A 1 986 ? 27.544 19.537 -51.604 1.00 34.56 986 ARG A N 1
ATOM 7722 C CA . ARG A 1 986 ? 27.141 18.323 -50.855 1.00 34.56 986 ARG A CA 1
ATOM 7723 C C . ARG A 1 986 ? 27.498 18.414 -49.367 1.00 34.56 986 ARG A C 1
ATOM 7725 O O . ARG A 1 986 ? 26.804 17.813 -48.548 1.00 34.56 986 ARG A O 1
ATOM 7732 N N . SER A 1 987 ? 28.539 19.172 -49.034 1.00 35.38 987 SER A N 1
ATOM 7733 C CA . SER A 1 987 ? 29.005 19.428 -47.666 1.00 35.38 987 SER A CA 1
ATOM 7734 C C . SER A 1 987 ? 28.046 20.352 -46.891 1.00 35.38 987 SER A C 1
ATOM 7736 O O . SER A 1 987 ? 27.704 20.081 -45.738 1.00 35.38 987 SER A O 1
ATOM 7738 N N . SER A 1 988 ? 27.501 21.370 -47.557 1.00 37.81 988 SER A N 1
ATOM 7739 C CA . SER A 1 988 ? 26.556 22.338 -46.983 1.00 37.81 988 SER A CA 1
ATOM 7740 C C . SER A 1 988 ? 25.144 21.770 -46.809 1.00 37.81 988 SER A C 1
ATOM 7742 O O . SER A 1 988 ? 24.465 22.096 -45.834 1.00 37.81 988 SER A O 1
ATOM 7744 N N . LYS A 1 989 ? 24.713 20.842 -47.681 1.00 37.91 989 LYS A N 1
ATOM 7745 C CA . LYS A 1 989 ? 23.458 20.083 -47.501 1.00 37.91 989 LYS A CA 1
ATOM 7746 C C . LYS A 1 989 ? 23.475 19.205 -46.251 1.00 37.91 989 LYS A C 1
ATOM 7748 O O . LYS A 1 989 ? 22.450 19.104 -45.582 1.00 37.91 989 LYS A O 1
ATOM 7753 N N . GLN A 1 990 ? 24.618 18.608 -45.906 1.00 38.12 990 GLN A N 1
ATOM 7754 C CA . GLN A 1 990 ? 24.763 17.857 -44.656 1.00 38.12 990 GLN A CA 1
ATOM 7755 C C . GLN A 1 990 ? 24.740 18.774 -43.433 1.00 38.12 990 GLN A C 1
ATOM 7757 O O . GLN A 1 990 ? 24.111 18.415 -42.445 1.00 38.12 990 GLN A O 1
ATOM 7762 N N . PHE A 1 991 ? 25.335 19.967 -43.511 1.00 35.62 991 PHE A N 1
ATOM 7763 C CA . PHE A 1 991 ? 25.304 20.938 -42.414 1.00 35.62 991 PHE A CA 1
ATOM 7764 C C . PHE A 1 991 ? 23.887 21.484 -42.165 1.00 35.62 991 PHE A C 1
ATOM 7766 O O . PHE A 1 991 ? 23.449 21.567 -41.022 1.00 35.62 991 PHE A O 1
ATOM 7773 N N . TYR A 1 992 ? 23.122 21.757 -43.228 1.00 36.06 992 TYR A N 1
ATOM 7774 C CA . TYR A 1 992 ? 21.727 22.201 -43.124 1.00 36.06 992 TYR A CA 1
ATOM 7775 C C . TYR A 1 992 ? 20.801 21.091 -42.589 1.00 36.06 992 TYR A C 1
ATOM 7777 O O . TYR A 1 992 ? 19.959 21.349 -41.734 1.00 36.06 992 TYR A O 1
ATOM 7785 N N . LEU A 1 993 ? 21.001 19.833 -43.009 1.00 36.78 993 LEU A N 1
ATOM 7786 C CA . LEU A 1 993 ? 20.284 18.673 -42.455 1.00 36.78 993 LEU A CA 1
ATOM 7787 C C . LEU A 1 993 ? 20.676 18.355 -41.005 1.00 36.78 993 LEU A C 1
ATOM 7789 O O . LEU A 1 993 ? 19.845 17.831 -40.267 1.00 36.78 993 LEU A O 1
ATOM 7793 N N . LEU A 1 994 ? 21.907 18.671 -40.592 1.00 33.78 994 LEU A N 1
ATOM 7794 C CA . LEU A 1 994 ? 22.370 18.510 -39.212 1.00 33.78 994 LEU A CA 1
ATOM 7795 C C . LEU A 1 994 ? 21.757 19.583 -38.298 1.00 33.78 994 LEU A C 1
ATOM 7797 O O . LEU A 1 994 ? 21.305 19.257 -37.208 1.00 33.78 994 LEU A O 1
ATOM 7801 N N . VAL A 1 995 ? 21.661 20.833 -38.766 1.00 35.09 995 VAL A N 1
ATOM 7802 C CA . VAL A 1 995 ? 21.044 21.944 -38.015 1.00 35.09 995 VAL A CA 1
ATOM 7803 C C . VAL A 1 995 ? 19.520 21.790 -37.921 1.00 35.09 995 VAL A C 1
ATOM 7805 O O . VAL A 1 995 ? 18.953 22.044 -36.864 1.00 35.09 995 VAL A O 1
ATOM 7808 N N . VAL A 1 996 ? 18.856 21.288 -38.969 1.00 37.38 996 VAL A N 1
ATOM 7809 C CA . VAL A 1 996 ? 17.405 21.001 -38.947 1.00 37.38 996 VAL A CA 1
ATOM 7810 C C . VAL A 1 996 ? 17.068 19.744 -38.123 1.00 37.38 996 VAL A C 1
ATOM 7812 O O . VAL A 1 996 ? 15.959 19.642 -37.610 1.00 37.38 996 VAL A O 1
ATOM 7815 N N . LYS A 1 997 ? 18.012 18.808 -37.929 1.00 33.25 997 LYS A N 1
ATOM 7816 C CA . LYS A 1 997 ? 17.834 17.638 -37.042 1.00 33.25 997 LYS A CA 1
ATOM 7817 C C . LYS A 1 997 ? 18.249 17.869 -35.584 1.00 33.25 997 LYS A C 1
ATOM 7819 O O . LYS A 1 997 ? 17.901 17.048 -34.743 1.00 33.25 997 LYS A O 1
ATOM 7824 N N . LEU A 1 998 ? 18.976 18.947 -35.284 1.00 32.16 998 LEU A N 1
ATOM 7825 C CA . LEU A 1 998 ? 19.426 19.302 -33.928 1.00 32.16 998 LEU A CA 1
ATOM 7826 C C . LEU A 1 998 ? 18.542 20.356 -33.238 1.00 32.16 998 LEU A C 1
ATOM 7828 O O . LEU A 1 998 ? 18.897 20.836 -32.166 1.00 32.16 998 LEU A O 1
ATOM 7832 N N . LEU A 1 999 ? 17.387 20.693 -33.814 1.00 31.31 999 LEU A N 1
ATOM 7833 C CA . LEU A 1 999 ? 16.350 21.491 -33.160 1.00 31.31 999 LEU A CA 1
ATOM 7834 C C . LEU A 1 999 ? 15.192 20.575 -32.730 1.00 31.31 999 LEU A C 1
ATOM 7836 O O . LEU A 1 999 ? 14.415 20.149 -33.586 1.00 31.31 999 LEU A O 1
ATOM 7840 N N . PRO A 1 1000 ? 15.033 20.266 -31.433 1.00 34.66 1000 PRO A N 1
ATOM 7841 C CA . PRO A 1 1000 ? 13.732 19.921 -30.885 1.00 34.66 1000 PRO A CA 1
ATOM 7842 C C . PRO A 1 1000 ? 12.873 21.194 -30.802 1.00 34.66 1000 PRO A C 1
ATOM 7844 O O . PRO A 1 1000 ? 13.382 22.271 -30.498 1.00 34.66 1000 PRO A O 1
ATOM 7847 N N . SER A 1 1001 ? 11.586 21.025 -31.106 1.00 32.09 1001 SER A N 1
ATOM 7848 C CA . SER A 1 1001 ? 10.462 21.975 -31.014 1.00 32.09 1001 SER A CA 1
ATOM 7849 C C . SER A 1 1001 ? 10.525 23.026 -29.909 1.00 32.09 1001 SER A C 1
ATOM 7851 O O . SER A 1 1001 ? 10.759 22.606 -28.749 1.00 32.09 1001 SER A O 1
#

Secondary structure (DSSP, 8-state):
--EEEEEEEEEE--TTS-HHHHHHHHHHS---SS-PPPPSEEEEEEEEEEETTEEEEEEEEEE--SHHHHT--TTTTTT--EEEEEEETT-HHHHHHHHHHHHHHHHH-B-TTSPBPPEEEEEE-TTS---SS---GGGHHHHHHHTT-SEEEEEBTTTTBSHHHHHHHHHHHHHTS-SSS-------------------SS----EEEEEEEEEETT--EEEEEEEEEEE-TTSPEEEEEEEEE------TT-EEEE--EEEEEEEETTEEEEEEEEEEEEE-TTS-EEEEEEEEEEEEEE---SS-TTS----SEEEEEEEEEEEEEETTTTEEEEEEEEEEE-SS-------HHHHT-----TTEEEEE-STT-EEEEEPTTEEESSSSEEE--HHHH-TTSSPTTEEEEEETTEEEEEEPTTEEE-TTSS-EEE--PPP-TTTTT---PPPTTTEEEEEEETTEEEEEEPTTEEESSSSEEE--GGGG--S-TTEEEEEETTEEEEEEPTT-EESSSSEES-----HHHHHHHHHH-SSSS--PPPTTPPPPPB-TTSSBPSEEEETTTTEEEEB-TTS-B-TT--B-TT----PPPS--PPP------TTBPPPPSS-EEEEEEEEEEEEEEEETTEE-GGG-EEEEEEEEEEEEEEEEETTTTEEEEEETTTTEEEEEETTT---EEEE-SS-S-EEEEEEETTTTEEEEEETTTTEEEEEETTS-S-EEEE-SS-SSEEEEEEETTTTEEEEEE--TTS-EEEEEETTS-S-EEEE-SS-S-EEEEEEETTTTEEEEEETTTTEEEEE-TTT--EEEEEE----EEEEEEETTEEEEEETTTTEEEEEETTTTEEEEEE--SS---EEEEEEE-SS-TTTTTTTS-TTS-SS---------------------------------------SHHHHHHHHHHHHHTTS-----S--SSSTTSSS-TTSHHHHHHHHHSHHHHHHHHHHHHS---

InterPro domains:
  IPR000033 LDLR class B repeat [PF00058] (671-709)
  IPR000033 LDLR class B repeat [PF00058] (713-748)
  IPR000033 LDLR class B repeat [PF00058] (755-796)
  IPR000033 LDLR class B repeat [PS51120] (669-711)
  IPR000033 LDLR class B repeat [PS51120] (712-754)
  IPR000033 LDLR class B repeat [PS51120] (755-799)
  IPR000033 LDLR class B repeat [SM00135] (650-691)
  IPR000033 LDLR class B repeat [SM00135] (692-734)
  IPR000033 LDLR class B repeat [SM00135] (735-779)
  IPR000033 LDLR class B repeat [SM00135] (780-822)
  IPR000152 EGF-type aspartate/asparagine hydroxylation site [PS00010] (412-423)
  IPR000152 EGF-type aspartate/asparagine hydroxylation site [PS00010] (501-512)
  IPR000716 Thyroglobulin type-1 [PF00086] (532-599)
  IPR000716 Thyroglobulin type-1 [PS00484] (554-583)
  IPR000716 Thyroglobulin type-1 [PS51162] (529-599)
  IPR000716 Thyroglobulin type-1 [SM00211] (555-603)
  IPR000716 Thyroglobulin type-1 [cd00191] (532-599)
  IPR000742 EGF-like domain [PS01186] (380-393)
  IPR000742 EGF-like domain [PS01186] (421-436)
  IPR000742 EGF-like domain [PS01186] (471-484)